Protein AF-0000000069708597 (afdb_homodimer)

Solvent-accessible surface area (backbone atoms only — not comparable to full-atom values): 46602 Å² total; per-residue (Å²): 134,85,77,83,78,83,81,85,80,79,77,84,78,74,77,76,77,75,76,75,74,73,74,74,67,68,72,64,74,65,74,74,79,75,86,56,93,74,72,64,83,71,62,54,70,63,52,41,52,48,41,51,69,60,39,36,43,53,10,30,58,74,50,65,41,43,29,38,47,48,64,22,23,42,73,53,48,25,59,54,22,67,70,76,72,36,68,73,28,78,44,61,22,30,39,38,37,32,68,54,94,89,33,64,45,36,42,31,27,24,35,50,57,37,28,62,53,54,49,73,65,62,81,51,80,38,65,43,62,26,52,90,91,56,46,28,62,55,59,51,32,55,54,48,60,73,69,57,69,73,29,33,22,30,32,36,34,94,84,38,50,59,25,27,41,37,24,38,50,54,51,53,52,50,35,62,58,41,49,82,59,37,77,30,56,42,61,20,39,57,30,48,40,57,42,60,24,46,50,54,73,70,52,52,53,53,38,30,55,47,38,50,52,45,52,52,48,50,56,55,35,57,71,66,58,40,70,70,64,37,23,25,34,55,43,31,49,52,51,52,51,52,31,60,74,69,69,45,44,59,25,54,61,62,65,43,44,40,22,24,44,57,47,63,64,72,66,68,27,54,38,41,81,54,61,34,42,60,65,25,46,32,40,39,40,36,36,38,16,48,84,87,41,40,26,24,52,40,27,51,51,35,36,29,45,37,92,90,48,91,63,77,53,69,67,59,48,48,43,50,51,43,5,49,48,19,31,51,46,27,48,71,50,36,25,52,66,38,33,16,18,56,28,18,27,50,24,51,53,45,27,57,75,70,65,34,48,89,69,92,66,55,39,26,31,10,37,34,71,32,59,81,30,56,50,39,28,18,23,50,40,82,45,96,58,39,70,82,39,62,46,16,63,32,58,40,44,59,36,24,31,33,31,35,36,1,52,29,26,45,76,40,96,91,58,62,43,35,66,45,50,45,25,40,42,32,37,27,33,88,83,21,49,44,63,59,59,86,70,85,85,65,78,40,77,41,116,145,73,87,72,82,79,82,81,77,84,77,84,77,74,79,76,77,72,78,73,74,73,74,74,67,70,71,66,76,64,75,75,80,75,86,55,94,75,73,63,82,69,64,56,70,62,52,42,49,48,42,52,67,60,38,37,41,54,11,29,58,75,50,66,40,44,29,38,46,47,62,22,23,44,75,55,48,25,59,52,22,68,70,74,70,37,68,74,28,77,45,60,21,29,38,39,38,32,68,54,93,89,32,65,44,34,42,32,26,24,34,50,58,37,27,63,56,55,50,72,65,63,81,54,81,39,65,43,62,27,53,91,94,56,46,28,63,54,60,49,31,56,55,48,61,72,66,58,69,73,29,34,21,30,32,37,34,93,84,39,49,60,27,28,41,37,24,37,48,54,51,54,52,51,35,62,56,39,48,81,58,38,77,28,58,41,64,21,39,57,30,49,40,57,43,62,24,45,50,54,72,70,52,51,52,53,40,31,55,44,37,50,52,45,52,54,48,50,56,55,35,55,72,66,56,40,72,72,65,35,23,23,33,56,43,31,49,51,51,52,49,52,30,60,75,69,70,42,44,57,25,55,62,62,66,44,42,42,22,25,44,57,46,64,63,71,65,69,27,53,38,41,82,52,62,34,42,61,65,26,46,33,39,39,38,36,36,39,17,48,84,86,42,41,26,24,54,39,26,52,52,34,36,28,46,38,93,90,48,90,62,77,54,69,67,59,46,49,43,50,52,44,5,48,49,19,32,51,46,27,46,72,51,37,27,52,64,40,34,16,18,57,27,19,27,50,25,51,53,46,28,56,76,70,66,34,47,90,69,92,67,55,38,27,31,11,36,34,70,32,59,80,29,56,51,41,27,18,22,50,40,84,47,95,58,41,70,83,39,63,46,16,64,30,58,40,45,59,36,25,32,33,32,35,36,1,52,28,26,44,76,41,95,92,58,61,43,35,66,45,50,46,24,41,39,31,33,28,32,89,84,21,49,45,63,58,58,87,69,83,85,65,78,39,76,39,117

Radius of gyration: 33.2 Å; Cα contacts (8 Å, |Δi|>4): 1887; chains: 2; bounding box: 143×84×67 Å

InterPro domains:
  IPR000994 Peptidase M24 [PF00557] (206-430)
  IPR036005 Creatinase/aminopeptidase-like [G3DSA:3.90.230.10] (198-445)
  IPR036005 Creatinase/aminopeptidase-like [SSF55920] (201-444)
  IPR050659 Peptidase M24B family [PTHR46112] (50-445)

pLDDT: mean 91.7, std 17.44, range [22.19, 98.94]

Structure (mmCIF, N/CA/C/O backbone):
data_AF-0000000069708597-model_v1
#
loop_
_entity.id
_entity.type
_entity.pdbx_description
1 polymer 'Xaa-Pro aminopeptidase'
#
loop_
_atom_site.group_PDB
_atom_site.id
_atom_site.type_symbol
_atom_site.label_atom_id
_atom_site.label_alt_id
_atom_site.label_comp_id
_atom_site.label_asym_id
_atom_site.label_entity_id
_atom_site.label_seq_id
_atom_site.pdbx_PDB_ins_code
_atom_site.Cartn_x
_atom_site.Cartn_y
_atom_site.Cartn_z
_atom_site.occupancy
_atom_site.B_iso_or_equiv
_atom_site.auth_seq_id
_atom_site.auth_comp_id
_atom_site.auth_asym_id
_atom_site.auth_atom_id
_atom_site.pdbx_PDB_model_num
ATOM 1 N N . MET A 1 1 ? 111.125 31.172 -6.137 1 22.19 1 MET A N 1
ATOM 2 C CA . MET A 1 1 ? 110.5 30.453 -7.262 1 22.19 1 MET A CA 1
ATOM 3 C C . MET A 1 1 ? 109.375 29.594 -6.805 1 22.19 1 MET A C 1
ATOM 5 O O . MET A 1 1 ? 108.875 28.75 -7.566 1 22.19 1 MET A O 1
ATOM 9 N N . LYS A 1 2 ? 109 29.625 -5.512 1 23.45 2 LYS A N 1
ATOM 10 C CA . LYS A 1 2 ? 108.438 28.531 -4.781 1 23.45 2 LYS A CA 1
ATOM 11 C C . LYS A 1 2 ? 106.938 28.344 -5.172 1 23.45 2 LYS A C 1
ATOM 13 O O . LYS A 1 2 ? 106.188 29.328 -5.328 1 23.45 2 LYS A O 1
ATOM 18 N N . THR A 1 3 ? 106.438 27.094 -5.484 1 23.95 3 THR A N 1
ATOM 19 C CA . THR A 1 3 ? 105.5 26.328 -6.273 1 23.95 3 THR A CA 1
ATOM 20 C C . THR A 1 3 ? 104.188 26.234 -5.551 1 23.95 3 THR A C 1
ATOM 22 O O . THR A 1 3 ? 104 25.438 -4.629 1 23.95 3 THR A O 1
ATOM 25 N N . ILE A 1 4 ? 103.562 27.188 -4.91 1 24.61 4 ILE A N 1
ATOM 26 C CA . ILE A 1 4 ? 102.562 26.859 -3.908 1 24.61 4 ILE A CA 1
ATOM 27 C C . ILE A 1 4 ? 101.312 26.359 -4.594 1 24.61 4 ILE A C 1
ATOM 29 O O . ILE A 1 4 ? 100.5 27.141 -5.16 1 24.61 4 ILE A O 1
ATOM 33 N N . PHE A 1 5 ? 101.312 25.188 -5.438 1 25.03 5 PHE A N 1
ATOM 34 C CA . PHE A 1 5 ? 100.375 24.656 -6.371 1 25.03 5 PHE A CA 1
ATOM 35 C C . PHE A 1 5 ? 99.188 24.031 -5.625 1 25.03 5 PHE A C 1
ATOM 37 O O . PHE A 1 5 ? 99.312 22.984 -4.984 1 25.03 5 PHE A O 1
ATOM 44 N N . THR A 1 6 ? 98.312 24.797 -4.918 1 25.52 6 THR A N 1
ATOM 45 C CA . THR A 1 6 ? 97.25 24.391 -4 1 25.52 6 THR A CA 1
ATOM 46 C C . THR A 1 6 ? 96.188 23.562 -4.73 1 25.52 6 THR A C 1
ATOM 48 O O . THR A 1 6 ? 95.625 24.031 -5.723 1 25.52 6 THR A O 1
ATOM 51 N N . LEU A 1 7 ? 96.188 22.203 -4.629 1 24.61 7 LEU A N 1
ATOM 52 C CA . LEU A 1 7 ? 95.562 21.016 -5.211 1 24.61 7 LEU A CA 1
ATOM 53 C C . LEU A 1 7 ? 94.062 21 -4.93 1 24.61 7 LEU A C 1
ATOM 55 O O . LEU A 1 7 ? 93.625 21.438 -3.857 1 24.61 7 LEU A O 1
ATOM 59 N N . PHE A 1 8 ? 93.125 20.797 -6 1 25.95 8 PHE A N 1
ATOM 60 C CA . PHE A 1 8 ? 91.75 20.844 -6.469 1 25.95 8 PHE A CA 1
ATOM 61 C C . PHE A 1 8 ? 90.938 19.75 -5.797 1 25.95 8 PHE A C 1
ATOM 63 O O . PHE A 1 8 ? 91.188 18.562 -5.965 1 25.95 8 PHE A O 1
ATOM 70 N N . LYS A 1 9 ? 90.5 19.875 -4.523 1 23.59 9 LYS A N 1
ATOM 71 C CA . LYS A 1 9 ? 89.812 18.906 -3.658 1 23.59 9 LYS A CA 1
ATOM 72 C C . LYS A 1 9 ? 88.438 18.484 -4.25 1 23.59 9 LYS A C 1
ATOM 74 O O . LYS A 1 9 ? 87.562 19.312 -4.414 1 23.59 9 LYS A O 1
ATOM 79 N N . P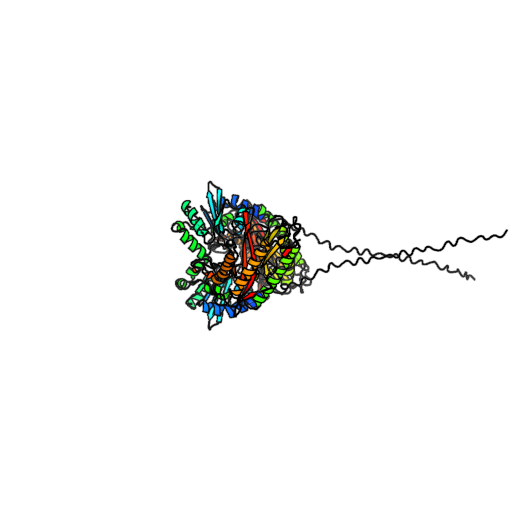RO A 1 10 ? 88.25 17.656 -5.305 1 26.34 10 PRO A N 1
ATOM 80 C CA . PRO A 1 10 ? 87 17.359 -6.004 1 26.34 10 PRO A CA 1
ATOM 81 C C . PRO A 1 10 ? 86 16.594 -5.137 1 26.34 10 PRO A C 1
ATOM 83 O O . PRO A 1 10 ? 86.25 15.438 -4.785 1 26.34 10 PRO A O 1
ATOM 86 N N . GLY A 1 11 ? 85.75 16.969 -3.834 1 23.94 11 GLY A N 1
ATOM 87 C CA . GLY A 1 11 ? 84.938 16.078 -2.998 1 23.94 11 GLY A CA 1
ATOM 88 C C . GLY A 1 11 ? 83.625 15.625 -3.658 1 23.94 11 GLY A C 1
ATOM 89 O O . GLY A 1 11 ? 83.188 16.266 -4.594 1 23.94 11 GLY A O 1
ATOM 90 N N . ILE A 1 12 ? 83.188 14.312 -3.355 1 24.56 12 ILE A N 1
ATOM 91 C CA . ILE A 1 12 ? 82.25 13.219 -3.594 1 24.56 12 ILE A CA 1
ATOM 92 C C . ILE A 1 12 ? 80.812 13.688 -3.285 1 24.56 12 ILE A C 1
ATOM 94 O O . ILE A 1 12 ? 80.5 14.023 -2.141 1 24.56 12 ILE A O 1
ATOM 98 N N . LEU A 1 13 ? 80.188 14.516 -4.102 1 24.98 13 LEU A N 1
ATOM 99 C CA . LEU A 1 13 ? 78.75 14.938 -4.008 1 24.98 13 LEU A CA 1
ATOM 100 C C . LEU A 1 13 ? 77.812 13.734 -4.004 1 24.98 13 LEU A C 1
ATOM 102 O O . LEU A 1 13 ? 77.625 13.086 -5.031 1 24.98 13 LEU A O 1
ATOM 106 N N . GLY A 1 14 ? 78.125 12.656 -3.242 1 26.19 14 GLY A N 1
ATOM 107 C CA . GLY A 1 14 ? 77.125 11.578 -3.299 1 26.19 14 GLY A CA 1
ATOM 108 C C . GLY A 1 14 ? 75.75 12.016 -2.93 1 26.19 14 GLY A C 1
ATOM 109 O O . GLY A 1 14 ? 75.5 12.5 -1.819 1 26.19 14 GLY A O 1
ATOM 110 N N . PHE A 1 15 ? 75 12.648 -3.871 1 26.77 15 PHE A N 1
ATOM 111 C CA . PHE A 1 15 ? 73.625 13.062 -3.746 1 26.77 15 PHE A CA 1
ATOM 112 C C . PHE A 1 15 ? 72.75 11.891 -3.303 1 26.77 15 PHE A C 1
ATOM 114 O O . PHE A 1 15 ? 72.688 10.844 -3.949 1 26.77 15 PHE A O 1
ATOM 121 N N . ILE A 1 16 ? 72.625 11.672 -1.97 1 27.53 16 ILE A N 1
ATOM 122 C CA . ILE A 1 16 ? 71.688 10.773 -1.286 1 27.53 16 ILE A CA 1
ATOM 123 C C . ILE A 1 16 ? 70.25 11.062 -1.743 1 27.53 16 ILE A C 1
ATOM 125 O O . ILE A 1 16 ? 69.75 12.172 -1.548 1 27.53 16 ILE A O 1
ATOM 129 N N . LEU A 1 17 ? 69.875 10.531 -2.932 1 28.36 17 LEU A N 1
ATOM 130 C CA . LEU A 1 17 ? 68.438 10.562 -3.336 1 28.36 17 LEU A CA 1
ATOM 131 C C . LEU A 1 17 ? 67.562 9.93 -2.266 1 28.36 17 LEU A C 1
ATOM 133 O O . LEU A 1 17 ? 67.688 8.734 -1.989 1 28.36 17 LEU A O 1
ATOM 137 N N . ILE A 1 18 ? 67.375 10.609 -1.146 1 30.2 18 ILE A N 1
ATOM 138 C CA . ILE A 1 18 ? 66.375 10.219 -0.167 1 30.2 18 ILE A CA 1
ATOM 139 C C . ILE A 1 18 ? 65 10.039 -0.858 1 30.2 18 ILE A C 1
ATOM 141 O O . ILE A 1 18 ? 64.438 10.984 -1.435 1 30.2 18 ILE A O 1
ATOM 145 N N . LEU A 1 19 ? 64.812 8.812 -1.466 1 31.66 19 LEU A N 1
ATOM 146 C CA . LEU A 1 19 ? 63.5 8.391 -1.938 1 31.66 19 LEU A CA 1
ATOM 147 C C . LEU A 1 19 ? 62.438 8.617 -0.863 1 31.66 19 LEU A C 1
ATOM 149 O O . LEU A 1 19 ? 62.5 8.016 0.214 1 31.66 19 LEU A O 1
ATOM 153 N N . LEU A 1 20 ? 61.906 9.836 -0.695 1 32.16 20 LEU A N 1
ATOM 154 C CA . LEU A 1 20 ? 60.688 10.078 0.042 1 32.16 20 LEU A CA 1
ATOM 155 C C . LEU A 1 20 ? 59.562 9.156 -0.439 1 32.16 20 LEU A C 1
ATOM 157 O O . LEU A 1 20 ? 59.094 9.289 -1.569 1 32.16 20 LEU A O 1
ATOM 161 N N . ILE A 1 21 ? 59.656 7.887 -0.159 1 34.59 21 ILE A N 1
ATOM 162 C CA . ILE A 1 21 ? 58.438 7.07 -0.286 1 34.59 21 ILE A CA 1
ATOM 163 C C . ILE A 1 21 ? 57.281 7.746 0.438 1 34.59 21 ILE A C 1
ATOM 165 O O . ILE A 1 21 ? 57.281 7.852 1.667 1 34.59 21 ILE A O 1
ATOM 169 N N . ALA A 1 22 ? 56.656 8.805 -0.162 1 35 22 ALA A N 1
ATOM 170 C CA . ALA A 1 22 ? 55.344 9.242 0.266 1 35 22 ALA A CA 1
ATOM 171 C C . ALA A 1 22 ? 54.406 8.047 0.438 1 35 22 ALA A C 1
ATOM 173 O O . ALA A 1 22 ? 54.156 7.309 -0.516 1 35 22 ALA A O 1
ATOM 174 N N . SER A 1 23 ? 54.438 7.422 1.605 1 37.22 23 SER A N 1
ATOM 175 C CA . SER A 1 23 ? 53.344 6.547 2.031 1 37.22 23 SER A CA 1
ATOM 176 C C . SER A 1 23 ? 52 7.102 1.604 1 37.22 23 SER A C 1
ATOM 178 O O . SER A 1 23 ? 51.594 8.195 2.021 1 37.22 23 SER A O 1
ATOM 180 N N . CYS A 1 24 ? 51.625 6.914 0.356 1 36.94 24 CYS A N 1
ATOM 181 C CA . CYS A 1 24 ? 50.188 7.023 0.032 1 36.94 24 CYS A CA 1
ATOM 182 C C . CYS A 1 24 ? 49.344 6.316 1.074 1 36.94 24 CYS A C 1
ATOM 184 O O . CYS A 1 24 ? 49.188 5.094 1.026 1 36.94 24 CYS A O 1
ATOM 186 N N . GLN A 1 25 ? 49.406 6.777 2.293 1 35.22 25 GLN A N 1
ATOM 187 C CA . GLN A 1 25 ? 48.25 6.375 3.125 1 35.22 25 GLN A CA 1
ATOM 188 C C . GLN A 1 25 ? 46.938 6.449 2.346 1 35.22 25 GLN A C 1
ATOM 190 O O . GLN A 1 25 ? 46.5 7.531 1.956 1 35.22 25 GLN A O 1
ATOM 195 N N . GLN A 1 26 ? 46.75 5.48 1.505 1 33.75 26 GLN A N 1
ATOM 196 C CA . GLN A 1 26 ? 45.375 5.363 1.084 1 33.75 26 GLN A CA 1
ATOM 197 C C . GLN A 1 26 ? 44.406 5.672 2.236 1 33.75 26 GLN A C 1
ATOM 199 O O . GLN A 1 26 ? 44.438 5 3.27 1 33.75 26 GLN A O 1
ATOM 204 N N . ALA A 1 27 ? 44.125 6.945 2.354 1 36.84 27 ALA A N 1
ATOM 205 C CA . ALA A 1 27 ? 42.969 7.246 3.201 1 36.84 27 ALA A CA 1
ATOM 206 C C . ALA A 1 27 ? 41.875 6.199 3.031 1 36.84 27 ALA A C 1
ATOM 208 O O . ALA A 1 27 ? 41.281 6.07 1.951 1 36.84 27 ALA A O 1
ATOM 209 N N . GLU A 1 28 ? 41.969 5.082 3.592 1 35.31 28 GLU A N 1
ATOM 210 C CA . GLU A 1 28 ? 40.781 4.258 3.73 1 35.31 28 GLU A CA 1
ATOM 211 C C . GLU A 1 28 ? 39.531 5.113 3.938 1 35.31 28 GLU A C 1
ATOM 213 O O . GLU A 1 28 ? 39.469 5.91 4.875 1 35.31 28 GLU A O 1
ATOM 218 N N . GLU A 1 29 ? 38.938 5.586 2.934 1 35.34 29 GLU A N 1
ATOM 219 C CA . GLU A 1 29 ? 37.594 6.09 3.188 1 35.34 29 GLU A CA 1
ATOM 220 C C . GLU A 1 29 ? 36.906 5.266 4.258 1 35.34 29 GLU A C 1
ATOM 222 O O . GLU A 1 29 ? 36.562 4.094 4.039 1 35.34 29 GLU A O 1
ATOM 227 N N . LYS A 1 30 ? 37.406 5.395 5.41 1 40.19 30 LYS A N 1
ATOM 228 C CA . LYS A 1 30 ? 36.625 4.762 6.469 1 40.19 30 LYS A CA 1
ATOM 229 C C . LYS A 1 30 ? 35.125 4.797 6.152 1 40.19 30 LYS A C 1
ATOM 231 O O . LYS A 1 30 ? 34.531 5.871 6.09 1 40.19 30 LYS A O 1
ATOM 236 N N . LYS A 1 31 ? 34.656 3.855 5.457 1 46.62 31 LYS A N 1
ATOM 237 C CA . LYS A 1 31 ? 33.188 3.746 5.457 1 46.62 31 LYS A CA 1
ATOM 238 C C . LYS A 1 31 ? 32.594 4.195 6.793 1 46.62 31 LYS A C 1
ATOM 240 O O . LYS A 1 31 ? 32.906 3.598 7.832 1 46.62 31 LYS A O 1
ATOM 245 N N . LYS A 1 32 ? 32.344 5.426 7.074 1 50.41 32 LYS A N 1
ATOM 246 C CA . LYS A 1 32 ? 31.703 5.902 8.297 1 50.41 32 LYS A CA 1
ATOM 247 C C . LYS A 1 32 ? 30.562 4.98 8.703 1 50.41 32 LYS A C 1
ATOM 249 O O . LYS A 1 32 ? 29.609 4.793 7.945 1 50.41 32 LYS A O 1
ATOM 254 N N . THR A 1 33 ? 30.828 4.07 9.547 1 65.5 33 THR A N 1
ATOM 255 C CA . THR A 1 33 ? 29.812 3.201 10.117 1 65.5 33 THR A CA 1
ATOM 256 C C . THR A 1 33 ? 28.672 4.023 10.711 1 65.5 33 THR A C 1
ATOM 258 O O . THR A 1 33 ? 28.875 4.809 11.633 1 65.5 33 THR A O 1
ATOM 261 N N . ILE A 1 34 ? 27.562 4.312 9.992 1 73.5 34 ILE A N 1
ATOM 262 C CA . ILE A 1 34 ? 26.391 5.035 10.492 1 73.5 34 ILE A CA 1
ATOM 263 C C . ILE A 1 34 ? 25.766 4.266 11.641 1 73.5 34 ILE A C 1
ATOM 265 O O . ILE A 1 34 ? 25.609 3.043 11.57 1 73.5 34 ILE A O 1
ATOM 269 N N . GLU A 1 35 ? 25.672 4.941 12.711 1 87.06 35 GLU A N 1
ATOM 270 C CA . GLU A 1 35 ? 24.875 4.363 13.789 1 87.06 35 GLU A CA 1
ATOM 271 C C . GLU A 1 35 ? 23.391 4.43 13.469 1 87.06 35 GLU A C 1
ATOM 273 O O . GLU A 1 35 ? 22.75 5.461 13.68 1 87.06 35 GLU A O 1
ATOM 278 N N . ASN A 1 36 ? 22.875 3.449 12.898 1 92.62 36 ASN A N 1
ATOM 279 C CA . ASN A 1 36 ? 21.469 3.334 12.531 1 92.62 36 ASN A CA 1
ATOM 280 C C . ASN A 1 36 ? 20.656 2.613 13.609 1 92.62 36 ASN A C 1
ATOM 282 O O . ASN A 1 36 ? 20.797 1.403 13.797 1 92.62 36 ASN A O 1
ATOM 286 N N . PRO A 1 37 ? 19.875 3.371 14.289 1 94.69 37 PRO A N 1
ATOM 287 C CA . PRO A 1 37 ? 19.125 2.742 15.375 1 94.69 37 PRO A CA 1
ATOM 288 C C . PRO A 1 37 ? 18.094 1.726 14.883 1 94.69 37 PRO A C 1
ATOM 290 O O . PRO A 1 37 ? 17.531 0.982 15.68 1 94.69 37 PRO A O 1
ATOM 293 N N . PHE A 1 38 ? 17.922 1.616 13.602 1 95.12 38 PHE A N 1
ATOM 294 C CA . PHE A 1 38 ? 16.906 0.732 13.055 1 95.12 38 PHE A CA 1
ATOM 295 C C . PHE A 1 38 ? 17.531 -0.384 12.234 1 95.12 38 PHE A C 1
ATOM 297 O O . PHE A 1 38 ? 16.859 -1 11.398 1 95.12 38 PHE A O 1
ATOM 304 N N . SER A 1 39 ? 18.75 -0.714 12.383 1 91 39 SER A N 1
ATOM 305 C CA . SER A 1 39 ? 19.469 -1.731 11.617 1 91 39 SER A CA 1
ATOM 306 C C . SER A 1 39 ? 19.141 -3.133 12.117 1 91 39 SER A C 1
ATOM 308 O O . SER A 1 39 ? 19.312 -4.113 11.391 1 91 39 SER A O 1
ATOM 310 N N . GLY A 1 40 ? 18.688 -3.328 13.328 1 89.75 40 GLY A N 1
ATOM 311 C CA . GLY A 1 40 ? 18.344 -4.633 13.867 1 89.75 40 GLY A CA 1
ATOM 312 C C . GLY A 1 40 ? 16.984 -5.125 13.414 1 89.75 40 GLY A C 1
ATOM 313 O O . GLY A 1 40 ? 16.312 -4.473 12.602 1 89.75 40 GLY A O 1
ATOM 314 N N . PRO A 1 41 ? 16.594 -6.363 13.836 1 92.62 41 PRO A N 1
ATOM 315 C CA . PRO A 1 41 ? 15.281 -6.91 13.461 1 92.62 41 PRO A CA 1
ATOM 316 C C . PRO A 1 41 ? 14.125 -6.047 13.953 1 92.62 41 PRO A C 1
ATOM 318 O O . PRO A 1 41 ? 14.227 -5.402 15 1 92.62 41 PRO A O 1
ATOM 321 N N . SER A 1 42 ? 13.109 -6.043 13.25 1 95.31 42 SER A N 1
ATOM 322 C CA . SER A 1 42 ? 11.898 -5.32 13.633 1 95.31 42 SER A CA 1
ATOM 323 C C . SER A 1 42 ? 11.312 -5.871 14.93 1 95.31 42 SER A C 1
ATOM 325 O O . SER A 1 42 ? 11.148 -7.082 15.078 1 95.31 42 SER A O 1
ATOM 327 N N . PRO A 1 43 ? 10.945 -5.016 15.82 1 97.31 43 PRO A N 1
ATOM 328 C CA . PRO A 1 43 ? 10.273 -5.461 17.047 1 97.31 43 PRO A CA 1
ATOM 329 C C . PRO A 1 43 ? 8.773 -5.656 16.844 1 97.31 43 PRO A C 1
ATOM 331 O O . PRO A 1 43 ? 8.062 -6.016 17.797 1 97.31 43 PRO A O 1
ATOM 334 N N . TRP A 1 44 ? 8.25 -5.484 15.688 1 96.75 44 TRP A N 1
ATOM 335 C CA . TRP A 1 44 ? 6.812 -5.43 15.414 1 96.75 44 TRP A CA 1
ATOM 336 C C . TRP A 1 44 ? 6.133 -6.734 15.812 1 96.75 44 TRP A C 1
ATOM 338 O O . TRP A 1 44 ? 5.062 -6.723 16.422 1 96.75 44 TRP A O 1
ATOM 348 N N . PRO A 1 45 ? 6.703 -7.93 15.531 1 95.06 45 PRO A N 1
ATOM 349 C CA . PRO A 1 45 ? 5.992 -9.156 15.898 1 95.06 45 PRO A CA 1
ATOM 350 C C . PRO A 1 45 ? 5.672 -9.234 17.391 1 95.06 45 PRO A C 1
ATOM 352 O O . PRO A 1 45 ? 4.562 -9.602 17.766 1 95.06 45 PRO A O 1
ATOM 355 N N . GLU A 1 46 ? 6.602 -8.836 18.234 1 96.5 46 GLU A N 1
ATOM 356 C CA . GLU A 1 46 ? 6.387 -8.867 19.672 1 96.5 46 GLU A CA 1
ATOM 357 C C . GLU A 1 46 ? 5.402 -7.781 20.109 1 96.5 46 GLU A C 1
ATOM 359 O O . GLU A 1 46 ? 4.531 -8.023 20.953 1 96.5 46 GLU A O 1
ATOM 364 N N . ILE A 1 47 ? 5.562 -6.605 19.562 1 98.12 47 ILE A N 1
ATOM 365 C CA . ILE A 1 47 ? 4.676 -5.492 19.891 1 98.12 47 ILE A CA 1
ATOM 366 C C . ILE A 1 47 ? 3.254 -5.82 19.453 1 98.12 47 ILE A C 1
ATOM 368 O O . ILE A 1 47 ? 2.293 -5.562 20.188 1 98.12 47 ILE A O 1
ATOM 372 N N . ARG A 1 48 ? 3.078 -6.359 18.234 1 97.5 48 ARG A N 1
ATOM 373 C CA . ARG A 1 48 ? 1.773 -6.77 17.734 1 97.5 48 ARG A CA 1
ATOM 374 C C . ARG A 1 48 ? 1.1 -7.758 18.672 1 97.5 48 ARG A C 1
ATOM 376 O O . ARG A 1 48 ? -0.09 -7.625 18.969 1 97.5 48 ARG A O 1
ATOM 383 N N . LYS A 1 49 ? 1.814 -8.742 19.094 1 95.75 49 LYS A N 1
ATOM 384 C CA . LYS A 1 49 ? 1.285 -9.742 20.016 1 95.75 49 LYS A CA 1
ATOM 385 C C . LYS A 1 49 ? 0.816 -9.094 21.312 1 95.75 49 LYS A C 1
ATOM 387 O O . LYS A 1 49 ? -0.262 -9.414 21.828 1 95.75 49 LYS A O 1
ATOM 392 N N . GLU A 1 50 ? 1.644 -8.234 21.828 1 96.75 50 GLU A N 1
ATOM 393 C CA . GLU A 1 50 ? 1.284 -7.523 23.047 1 96.75 50 GLU A CA 1
ATOM 394 C C . GLU A 1 50 ? 0.015 -6.699 22.859 1 96.75 50 GLU A C 1
ATOM 396 O O . GLU A 1 50 ? -0.854 -6.676 23.734 1 96.75 50 GLU A O 1
ATOM 401 N N . ARG A 1 51 ? -0.085 -6.035 21.781 1 98 51 ARG A N 1
ATOM 402 C CA . ARG A 1 51 ? -1.258 -5.215 21.5 1 98 51 ARG A CA 1
ATOM 403 C C . ARG A 1 51 ? -2.52 -6.07 21.438 1 98 51 ARG A C 1
ATOM 405 O O . ARG A 1 51 ? -3.559 -5.691 21.984 1 98 51 ARG A O 1
ATOM 412 N N . ILE A 1 52 ? -2.455 -7.191 20.75 1 97.56 52 ILE A N 1
ATOM 413 C CA . ILE A 1 52 ? -3.609 -8.07 20.609 1 97.56 52 ILE A CA 1
ATOM 414 C C . ILE A 1 52 ? -3.988 -8.656 21.953 1 97.56 52 ILE A C 1
ATOM 416 O O . ILE A 1 52 ? -5.164 -8.672 22.328 1 97.56 52 ILE A O 1
ATOM 420 N N . GLN A 1 53 ? -3.043 -9.039 22.734 1 94.75 53 GLN A N 1
ATOM 421 C CA . GLN A 1 53 ? -3.303 -9.742 23.984 1 94.75 53 GLN A CA 1
ATOM 422 C C . GLN A 1 53 ? -3.744 -8.773 25.078 1 94.75 53 GLN A C 1
ATOM 424 O O . GLN A 1 53 ? -4.633 -9.086 25.875 1 94.75 53 GLN A O 1
ATOM 429 N N . LYS A 1 54 ? -3.178 -7.641 25.062 1 94.38 54 LYS A N 1
ATOM 430 C CA . LYS A 1 54 ? -3.395 -6.758 26.203 1 94.38 54 LYS A CA 1
ATOM 431 C C . LYS A 1 54 ? -4.391 -5.652 25.875 1 94.38 54 LYS A C 1
ATOM 433 O O . LYS A 1 54 ? -5.258 -5.316 26.672 1 94.38 54 LYS A O 1
ATOM 438 N N . LEU A 1 55 ? -4.285 -5.07 24.703 1 96.75 55 LEU A N 1
ATOM 439 C CA . LEU A 1 55 ? -5.062 -3.871 24.422 1 96.75 55 LEU A CA 1
ATOM 440 C C . LEU A 1 55 ? -6.383 -4.227 23.734 1 96.75 55 LEU A C 1
ATOM 442 O O . LEU A 1 55 ? -7.387 -3.539 23.938 1 96.75 55 LEU A O 1
ATOM 446 N N . LEU A 1 56 ? -6.395 -5.285 22.953 1 97.88 56 LEU A N 1
ATOM 447 C CA . LEU A 1 56 ? -7.57 -5.586 22.156 1 97.88 56 LEU A CA 1
ATOM 448 C C . LEU A 1 56 ? -8.758 -5.965 23.031 1 97.88 56 LEU A C 1
ATOM 450 O O . LEU A 1 56 ? -9.875 -5.512 22.812 1 97.88 56 LEU A O 1
ATOM 454 N N . PRO A 1 57 ? -8.594 -6.828 24.109 1 97.38 57 PRO A N 1
ATOM 455 C CA . PRO A 1 57 ? -9.75 -7.141 24.969 1 97.38 57 PRO A CA 1
ATOM 456 C C . PRO A 1 57 ? -10.359 -5.902 25.609 1 97.38 57 PRO A C 1
ATOM 458 O O . PRO A 1 57 ? -11.586 -5.781 25.688 1 97.38 57 PRO A O 1
ATOM 461 N N . GLU A 1 58 ? -9.523 -4.961 26 1 96.5 58 GLU A N 1
ATOM 462 C CA . GLU A 1 58 ? -10.008 -3.723 26.594 1 96.5 58 GLU A CA 1
ATOM 463 C C . GLU A 1 58 ? -10.734 -2.857 25.578 1 96.5 58 GLU A C 1
ATOM 465 O O . GLU A 1 58 ? -11.75 -2.234 25.891 1 96.5 58 GLU A O 1
ATOM 470 N N . ALA A 1 59 ? -10.203 -2.875 24.422 1 97.88 59 ALA A N 1
ATOM 471 C CA . ALA A 1 59 ? -10.82 -2.1 23.344 1 97.88 59 ALA A CA 1
ATOM 472 C C . ALA A 1 59 ? -12.195 -2.66 22.984 1 97.88 59 ALA A C 1
ATOM 474 O O . ALA A 1 59 ? -13.141 -1.903 22.766 1 97.88 59 ALA A O 1
ATOM 475 N N . MET A 1 60 ? -12.289 -3.979 22.906 1 98.25 60 MET A N 1
ATOM 476 C CA . MET A 1 60 ? -13.562 -4.625 22.594 1 98.25 60 MET A CA 1
ATOM 477 C C . MET A 1 60 ? -14.602 -4.332 23.672 1 98.25 60 MET A C 1
ATOM 479 O O . MET A 1 60 ? -15.75 -4.023 23.375 1 98.25 60 MET A O 1
ATOM 483 N N . LYS A 1 61 ? -14.188 -4.367 24.906 1 97.31 61 LYS A N 1
ATOM 484 C CA . LYS A 1 61 ? -15.086 -4.035 26.016 1 97.31 61 LYS A CA 1
ATOM 485 C C . LYS A 1 61 ? -15.539 -2.58 25.938 1 97.31 61 LYS A C 1
ATOM 487 O O . LYS A 1 61 ? -16.719 -2.287 26.078 1 97.31 61 LYS A O 1
ATOM 492 N N . ALA A 1 62 ? -14.602 -1.697 25.672 1 96.75 62 ALA A N 1
ATOM 493 C CA . ALA A 1 62 ? -14.898 -0.271 25.594 1 96.75 62 ALA A CA 1
ATOM 494 C C . ALA A 1 62 ? -15.875 0.021 24.453 1 96.75 62 ALA A C 1
ATOM 496 O O . ALA A 1 62 ? -16.75 0.882 24.578 1 96.75 62 ALA A O 1
ATOM 497 N N . ALA A 1 63 ? -15.727 -0.703 23.344 1 97.75 63 ALA A N 1
ATOM 498 C CA . ALA A 1 63 ? -16.578 -0.494 22.172 1 97.75 63 ALA A CA 1
ATOM 499 C C . ALA A 1 63 ? -17.891 -1.242 22.312 1 97.75 63 ALA A C 1
ATOM 501 O O . ALA A 1 63 ? -18.812 -1.054 21.5 1 97.75 63 ALA A O 1
ATOM 502 N N . GLY A 1 64 ? -18.016 -2.094 23.25 1 97.5 64 GLY A N 1
ATOM 503 C CA . GLY A 1 64 ? -19.234 -2.854 23.5 1 97.5 64 GLY A CA 1
ATOM 504 C C . GLY A 1 64 ? -19.5 -3.91 22.438 1 97.5 64 GLY A C 1
ATOM 505 O O . GLY A 1 64 ? -20.641 -4.086 22 1 97.5 64 GLY A O 1
ATOM 506 N N . VAL A 1 65 ? -18.438 -4.609 21.953 1 98.06 65 VAL A N 1
ATOM 507 C CA . VAL A 1 65 ? -18.609 -5.645 20.938 1 98.06 65 VAL A CA 1
ATOM 508 C C . VAL A 1 65 ? -18.094 -6.98 21.469 1 98.06 65 VAL A C 1
ATOM 510 O O . VAL A 1 65 ? -17.141 -7.023 22.25 1 98.06 65 VAL A O 1
ATOM 513 N N . ASP A 1 66 ? -18.703 -8.078 20.891 1 95.56 66 ASP A N 1
ATOM 514 C CA . ASP A 1 66 ? -18.375 -9.445 21.297 1 95.56 66 ASP A CA 1
ATOM 515 C C . ASP A 1 66 ? -17.359 -10.07 20.344 1 95.56 66 ASP A C 1
ATOM 517 O O . ASP A 1 66 ? -16.625 -10.977 20.734 1 95.56 66 ASP A O 1
ATOM 521 N N . ALA A 1 67 ? -17.484 -9.656 19.219 1 98.5 67 ALA A N 1
ATOM 522 C CA . ALA A 1 67 ? -16.656 -10.234 18.156 1 98.5 67 ALA A CA 1
ATOM 523 C C . ALA A 1 67 ? -16.25 -9.164 17.141 1 98.5 67 ALA A C 1
ATOM 525 O O . ALA A 1 67 ? -16.875 -8.109 17.062 1 98.5 67 ALA A O 1
ATOM 526 N N . TRP A 1 68 ? -15.164 -9.414 16.5 1 98.88 68 TRP A N 1
ATOM 527 C CA . TRP A 1 68 ? -14.617 -8.547 15.453 1 98.88 68 TRP A CA 1
ATOM 528 C C . TRP A 1 68 ? -14.156 -9.367 14.25 1 98.88 68 TRP A C 1
ATOM 530 O O . TRP A 1 68 ? -13.414 -10.344 14.406 1 98.88 68 TRP A O 1
ATOM 540 N N . ILE A 1 69 ? -14.688 -9.039 13.07 1 98.81 69 ILE A N 1
ATOM 541 C CA . ILE A 1 69 ? -14.336 -9.703 11.82 1 98.81 69 ILE A CA 1
ATOM 542 C C . ILE A 1 69 ? -13.523 -8.75 10.938 1 98.81 69 ILE A C 1
ATOM 544 O O . ILE A 1 69 ? -13.898 -7.59 10.758 1 98.81 69 ILE A O 1
ATOM 548 N N . ILE A 1 70 ? -12.43 -9.242 10.398 1 98.75 70 ILE A N 1
ATOM 549 C CA . ILE A 1 70 ? -11.672 -8.539 9.375 1 98.75 70 ILE A CA 1
ATOM 550 C C . ILE A 1 70 ? -11.43 -9.469 8.18 1 98.75 70 ILE A C 1
ATOM 552 O O . ILE A 1 70 ? -10.984 -10.602 8.352 1 98.75 70 ILE A O 1
ATOM 556 N N . ILE A 1 71 ? -11.766 -8.977 7.027 1 98.44 71 ILE A N 1
ATOM 557 C CA . ILE A 1 71 ? -11.555 -9.727 5.797 1 98.44 71 ILE A CA 1
ATOM 558 C C . ILE A 1 71 ? -10.312 -9.203 5.074 1 98.44 71 ILE A C 1
ATOM 560 O O . ILE A 1 71 ? -10.203 -8 4.824 1 98.44 71 ILE A O 1
ATOM 564 N N . CYS A 1 72 ? -9.383 -10.062 4.832 1 97.75 72 CYS A N 1
ATOM 565 C CA . CYS A 1 72 ? -8.133 -9.719 4.164 1 97.75 72 CYS A CA 1
ATOM 566 C C . CYS A 1 72 ? -8.008 -10.438 2.828 1 97.75 72 CYS A C 1
ATOM 568 O O . CYS A 1 72 ? -8.594 -11.508 2.639 1 97.75 72 CYS A O 1
ATOM 570 N N . ARG A 1 73 ? -7.285 -9.828 1.935 1 96.5 73 ARG A N 1
ATOM 571 C CA . ARG A 1 73 ? -7.059 -10.438 0.625 1 96.5 73 ARG A CA 1
ATOM 572 C C . ARG A 1 73 ? -5.906 -9.75 -0.103 1 96.5 73 ARG A C 1
ATOM 574 O O . ARG A 1 73 ? -5.461 -8.672 0.303 1 96.5 73 ARG A O 1
ATOM 581 N N . GLU A 1 74 ? -5.465 -10.383 -1.164 1 94.19 74 GLU A N 1
ATOM 582 C CA . GLU A 1 74 ? -4.414 -9.82 -2.01 1 94.19 74 GLU A CA 1
ATOM 583 C C . GLU A 1 74 ? -4.945 -8.68 -2.871 1 94.19 74 GLU A C 1
ATOM 585 O O . GLU A 1 74 ? -6.117 -8.68 -3.258 1 94.19 74 GLU A O 1
ATOM 590 N N . ASN A 1 75 ? -4.098 -7.664 -3.166 1 95 75 ASN A N 1
ATOM 591 C CA . ASN A 1 75 ? -4.246 -6.613 -4.168 1 95 75 ASN A CA 1
ATOM 592 C C . ASN A 1 75 ? -5.281 -5.578 -3.748 1 95 75 ASN A C 1
ATOM 594 O O . ASN A 1 75 ? -5.453 -4.559 -4.418 1 95 75 ASN A O 1
ATOM 598 N N . ASN A 1 76 ? -6.062 -5.727 -2.775 1 96.56 76 ASN A N 1
ATOM 599 C CA . ASN A 1 76 ? -6.945 -4.781 -2.1 1 96.56 76 ASN A CA 1
ATOM 600 C C . ASN A 1 76 ? -7.23 -5.207 -0.663 1 96.56 76 ASN A C 1
ATOM 602 O O . ASN A 1 76 ? -8.359 -5.57 -0.33 1 96.56 76 ASN A O 1
ATOM 606 N N . ASN A 1 77 ? -6.262 -5.133 0.166 1 97.12 77 ASN A N 1
ATOM 607 C CA . ASN A 1 77 ? -6.316 -5.641 1.534 1 97.12 77 ASN A CA 1
ATOM 608 C C . ASN A 1 77 ? -6.879 -4.598 2.496 1 97.12 77 ASN A C 1
ATOM 610 O O . ASN A 1 77 ? -6.91 -3.408 2.18 1 97.12 77 ASN A O 1
ATOM 614 N N . ASP A 1 78 ? -7.418 -5.074 3.598 1 98.31 78 ASP A N 1
ATOM 615 C CA . ASP A 1 78 ? -7.785 -4.148 4.664 1 98.31 78 ASP A CA 1
ATOM 616 C C . ASP A 1 78 ? -6.59 -3.299 5.09 1 98.31 78 ASP A C 1
ATOM 618 O O . ASP A 1 78 ? -5.469 -3.807 5.207 1 98.31 78 ASP A O 1
ATOM 622 N N . PRO A 1 79 ? -6.832 -1.984 5.316 1 97.5 79 PRO A N 1
ATOM 623 C CA . PRO A 1 79 ? -5.691 -1.112 5.617 1 97.5 79 PRO A CA 1
ATOM 624 C C . PRO A 1 79 ? -5.023 -1.45 6.945 1 97.5 79 PRO A C 1
ATOM 626 O O . PRO A 1 79 ? -3.896 -1.021 7.203 1 97.5 79 PRO A O 1
ATOM 629 N N . ILE A 1 80 ? -5.664 -2.236 7.84 1 97.62 80 ILE A N 1
ATOM 630 C CA . ILE A 1 80 ? -5.016 -2.549 9.109 1 97.62 80 ILE A CA 1
ATOM 631 C C . ILE A 1 80 ? -4.723 -4.047 9.18 1 97.62 80 ILE A C 1
ATOM 633 O O . ILE A 1 80 ? -4.57 -4.602 10.273 1 97.62 80 ILE A O 1
ATOM 637 N N . ALA A 1 81 ? -4.648 -4.711 8.016 1 97.81 81 ALA A N 1
ATOM 638 C CA . ALA A 1 81 ? -4.352 -6.141 7.941 1 97.81 81 ALA A CA 1
ATOM 639 C C . ALA A 1 81 ? -3.039 -6.461 8.648 1 97.81 81 ALA A C 1
ATOM 641 O O . ALA A 1 81 ? -2.922 -7.5 9.312 1 97.81 81 ALA A O 1
ATOM 642 N N . HIS A 1 82 ? -2.082 -5.594 8.539 1 96.25 82 HIS A N 1
ATOM 643 C CA . HIS A 1 82 ? -0.761 -5.816 9.117 1 96.25 82 HIS A CA 1
ATOM 644 C C . HIS A 1 82 ? -0.825 -5.867 10.641 1 96.25 82 HIS A C 1
ATOM 646 O O . HIS A 1 82 ? 0.018 -6.496 11.281 1 96.25 82 HIS A O 1
ATOM 652 N N . HIS A 1 83 ? -1.793 -5.258 11.203 1 98 83 HIS A N 1
ATOM 653 C CA . HIS A 1 83 ? -1.908 -5.203 12.656 1 98 83 HIS A CA 1
ATOM 654 C C . HIS A 1 83 ? -2.389 -6.539 13.219 1 98 83 HIS A C 1
ATOM 656 O O . HIS A 1 83 ? -2.221 -6.809 14.406 1 98 83 HIS A O 1
ATOM 662 N N . ILE A 1 84 ? -2.992 -7.387 12.32 1 97.62 84 ILE A N 1
ATOM 663 C CA . ILE A 1 84 ? -3.58 -8.617 12.852 1 97.62 84 ILE A CA 1
ATOM 664 C C . ILE A 1 84 ? -2.951 -9.82 12.164 1 97.62 84 ILE A C 1
ATOM 666 O O . ILE A 1 84 ? -3.402 -10.953 12.352 1 97.62 84 ILE A O 1
ATOM 670 N N . GLY A 1 85 ? -1.986 -9.594 11.344 1 94.81 85 GLY A N 1
ATOM 671 C CA . GLY A 1 85 ? -1.313 -10.695 10.68 1 94.81 85 GLY A CA 1
ATOM 672 C C . GLY A 1 85 ? -1.964 -11.086 9.367 1 94.81 85 GLY A C 1
ATOM 673 O O . GLY A 1 85 ? -1.802 -12.219 8.898 1 94.81 85 GLY A O 1
ATOM 674 N N . GLY A 1 86 ? -2.758 -10.219 8.758 1 95.81 86 GLY A N 1
ATOM 675 C CA . GLY A 1 86 ? -3.471 -10.516 7.523 1 95.81 86 GLY A CA 1
ATOM 676 C C . GLY A 1 86 ? -2.771 -9.992 6.285 1 95.81 86 GLY A C 1
ATOM 677 O O . GLY A 1 86 ? -3.354 -9.969 5.199 1 95.81 86 GLY A O 1
ATOM 678 N N . GLU A 1 87 ? -1.483 -9.578 6.371 1 91.38 87 GLU A N 1
ATOM 679 C CA . GLU A 1 87 ? -0.796 -8.891 5.281 1 91.38 87 GLU A CA 1
ATOM 680 C C . GLU A 1 87 ? -0.415 -9.859 4.168 1 91.38 87 GLU A C 1
ATOM 682 O O . GLU A 1 87 ? -0.196 -9.453 3.027 1 91.38 87 GLU A O 1
ATOM 687 N N . ASN A 1 88 ? -0.348 -11.164 4.422 1 83.5 88 ASN A N 1
ATOM 688 C CA . ASN A 1 88 ? 0.116 -12.133 3.438 1 83.5 88 ASN A CA 1
ATOM 689 C C . ASN A 1 88 ? -1.039 -12.953 2.867 1 83.5 88 ASN A C 1
ATOM 691 O O . ASN A 1 88 ? -0.844 -14.086 2.42 1 83.5 88 ASN A O 1
ATOM 695 N N . ALA A 1 89 ? -2.129 -12.391 2.863 1 79.06 89 ALA A N 1
ATOM 696 C CA . ALA A 1 89 ? -3.26 -13.133 2.311 1 79.06 89 ALA A CA 1
ATOM 697 C C . ALA A 1 89 ? -3.189 -13.188 0.787 1 79.06 89 ALA A C 1
ATOM 699 O O . ALA A 1 89 ? -3.23 -12.148 0.121 1 79.06 89 ALA A O 1
ATOM 700 N N . GLY A 1 90 ? -3.018 -14.383 0.201 1 80.88 90 GLY A N 1
ATOM 701 C CA . GLY A 1 90 ? -3.035 -14.562 -1.242 1 80.88 90 GLY A CA 1
ATOM 702 C C . GLY A 1 90 ? -4.438 -14.602 -1.822 1 80.88 90 GLY A C 1
ATOM 703 O O . GLY A 1 90 ? -4.66 -14.164 -2.953 1 80.88 90 GLY A O 1
ATOM 704 N N . GLY A 1 91 ? -5.383 -15.281 -1.133 1 89.94 91 GLY A N 1
ATOM 705 C CA . GLY A 1 91 ? -6.816 -15.258 -1.354 1 89.94 91 GLY A CA 1
ATOM 706 C C . GLY A 1 91 ? -7.59 -14.609 -0.219 1 89.94 91 GLY A C 1
ATOM 707 O O . GLY A 1 91 ? -7.004 -13.93 0.626 1 89.94 91 GLY A O 1
ATOM 708 N N . THR A 1 92 ? -8.891 -14.727 -0.253 1 95.62 92 THR A N 1
ATOM 709 C CA . THR A 1 92 ? -9.703 -14.148 0.811 1 95.62 92 THR A CA 1
ATOM 710 C C . THR A 1 92 ? -9.5 -14.906 2.119 1 95.62 92 THR A C 1
ATOM 712 O O . THR A 1 92 ? -9.656 -16.125 2.16 1 95.62 92 THR A O 1
ATOM 715 N N . ALA A 1 93 ? -9.047 -14.258 3.074 1 97.81 93 ALA A N 1
ATOM 716 C CA . ALA A 1 93 ? -8.945 -14.758 4.441 1 97.81 93 ALA A CA 1
ATOM 717 C C . ALA A 1 93 ? -9.859 -13.984 5.383 1 97.81 93 ALA A C 1
ATOM 719 O O . ALA A 1 93 ? -10.195 -12.828 5.121 1 97.81 93 ALA A O 1
ATOM 720 N N . LEU A 1 94 ? -10.336 -14.664 6.406 1 98.69 94 LEU A N 1
ATOM 721 C CA . LEU A 1 94 ? -11.156 -14.008 7.422 1 98.69 94 LEU A CA 1
ATOM 722 C C . LEU A 1 94 ? -10.562 -14.219 8.812 1 98.69 94 LEU A C 1
ATOM 724 O O . LEU A 1 94 ? -10.273 -15.352 9.203 1 98.69 94 LEU A O 1
ATOM 728 N N . PHE A 1 95 ? -10.336 -13.18 9.5 1 98.75 95 PHE A N 1
ATOM 729 C CA . PHE A 1 95 ? -9.859 -13.195 10.875 1 98.75 95 PHE A CA 1
ATOM 730 C C . PHE A 1 95 ? -10.977 -12.852 11.852 1 98.75 95 PHE A C 1
ATOM 732 O O . PHE A 1 95 ? -11.648 -11.828 11.695 1 98.75 95 PHE A O 1
ATOM 739 N N . LEU A 1 96 ? -11.227 -13.719 12.797 1 98.75 96 LEU A N 1
ATOM 740 C CA . LEU A 1 96 ? -12.266 -13.555 13.812 1 98.75 96 LEU A CA 1
ATOM 741 C C . LEU A 1 96 ? -11.648 -13.445 15.203 1 98.75 96 LEU A C 1
ATOM 743 O O . LEU A 1 96 ? -10.906 -14.328 15.625 1 98.75 96 LEU A O 1
ATOM 747 N N . PHE A 1 97 ? -11.867 -12.32 15.852 1 98.81 97 PHE A N 1
ATOM 748 C CA . PHE A 1 97 ? -11.531 -12.133 17.266 1 98.81 97 PHE A CA 1
ATOM 749 C C . PHE A 1 97 ? -12.797 -12.117 18.125 1 98.81 97 PHE A C 1
ATOM 751 O O . PHE A 1 97 ? -13.805 -11.531 17.734 1 98.81 97 PHE A O 1
ATOM 758 N N . PHE A 1 98 ? -12.773 -12.727 19.266 1 98.38 98 PHE A N 1
ATOM 759 C CA . PHE A 1 98 ? -13.938 -12.688 20.141 1 98.38 98 PHE A CA 1
ATOM 760 C C . PHE A 1 98 ? -13.531 -12.852 21.609 1 98.38 98 PHE A C 1
ATOM 762 O O . PHE A 1 98 ? -12.453 -13.375 21.891 1 98.38 98 PHE A O 1
ATOM 769 N N . LEU A 1 99 ? -14.391 -12.336 22.469 1 95.19 99 LEU A N 1
ATOM 770 C CA . LEU A 1 99 ? -14.133 -12.383 23.906 1 95.19 99 LEU A CA 1
ATOM 771 C C . LEU A 1 99 ? -14.625 -13.695 24.5 1 95.19 99 LEU A C 1
ATOM 773 O O . LEU A 1 99 ? -15.742 -14.125 24.219 1 95.19 99 LEU A O 1
ATOM 777 N N . GLU A 1 100 ? -13.75 -14.359 25.156 1 90.38 100 GLU A N 1
ATOM 778 C CA . GLU A 1 100 ? -14.047 -15.547 25.953 1 90.38 100 GLU A CA 1
ATOM 779 C C . GLU A 1 100 ? -13.328 -15.492 27.297 1 90.38 100 GLU A C 1
ATOM 781 O O . GLU A 1 100 ? -12.094 -15.461 27.359 1 90.38 100 GLU A O 1
ATOM 786 N N . ASN A 1 101 ? -14.109 -15.484 28.391 1 88.19 101 ASN A N 1
ATOM 787 C CA . ASN A 1 101 ? -13.562 -15.398 29.75 1 88.19 101 ASN A CA 1
ATOM 788 C C . ASN A 1 101 ? -12.594 -14.227 29.891 1 88.19 101 ASN A C 1
ATOM 790 O O . ASN A 1 101 ? -11.461 -14.406 30.328 1 88.19 101 ASN A O 1
ATOM 794 N N . ASP A 1 102 ? -12.859 -13.125 29.453 1 84.62 102 ASP A N 1
ATOM 795 C CA . ASP A 1 102 ? -12.164 -11.844 29.562 1 84.62 102 ASP A CA 1
ATOM 796 C C . ASP A 1 102 ? -10.852 -11.867 28.781 1 84.62 102 ASP A C 1
ATOM 798 O O . ASP A 1 102 ? -9.961 -11.055 29.031 1 84.62 102 ASP A O 1
ATOM 802 N N . ARG A 1 103 ? -10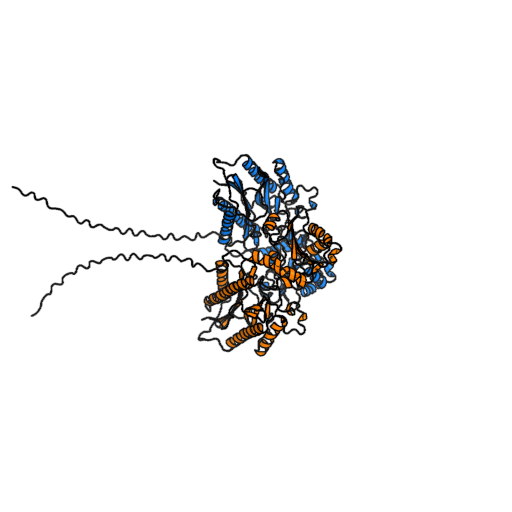.742 -12.805 27.938 1 91.75 103 ARG A N 1
ATOM 803 C CA . ARG A 1 103 ? -9.609 -12.875 27.031 1 91.75 103 ARG A CA 1
ATOM 804 C C . ARG A 1 103 ? -10.07 -12.859 25.578 1 91.75 103 ARG A C 1
ATOM 806 O O . ARG A 1 103 ? -11.219 -13.188 25.281 1 91.75 103 ARG A O 1
ATOM 813 N N . VAL A 1 104 ? -9.148 -12.414 24.734 1 96.56 104 VAL A N 1
ATOM 814 C CA . VAL A 1 104 ? -9.469 -12.445 23.312 1 96.56 104 VAL A CA 1
ATOM 815 C C . VAL A 1 104 ? -9.008 -13.766 22.703 1 96.56 104 VAL A C 1
ATOM 817 O O . VAL A 1 104 ? -7.898 -14.234 22.984 1 96.56 104 VAL A O 1
ATOM 820 N N . ARG A 1 105 ? -9.875 -14.406 22.062 1 97.44 105 ARG A N 1
ATOM 821 C CA . ARG A 1 105 ? -9.57 -15.555 21.234 1 97.44 105 ARG A CA 1
ATOM 822 C C . ARG A 1 105 ? -9.602 -15.18 19.75 1 97.44 105 ARG A C 1
ATOM 824 O O . ARG A 1 105 ? -10.328 -14.266 19.359 1 97.44 105 ARG A O 1
ATOM 831 N N . SER A 1 106 ? -8.773 -15.891 18.969 1 97.94 106 SER A N 1
ATOM 832 C CA . SER A 1 106 ? -8.711 -15.531 17.547 1 97.94 106 SER A CA 1
ATOM 833 C C . SER A 1 106 ? -8.672 -16.766 16.672 1 97.94 106 SER A C 1
ATOM 835 O O . SER A 1 106 ? -7.973 -17.734 16.984 1 97.94 106 SER A O 1
ATOM 837 N N . LEU A 1 107 ? -9.516 -16.781 15.633 1 98.38 107 LEU A N 1
ATOM 838 C CA . LEU A 1 107 ? -9.539 -17.766 14.555 1 98.38 107 LEU A CA 1
ATOM 839 C C . LEU A 1 107 ? -9.227 -17.125 13.211 1 98.38 107 LEU A C 1
ATOM 841 O O . LEU A 1 107 ? -9.805 -16.094 12.867 1 98.38 107 LEU A O 1
ATOM 845 N N . ALA A 1 108 ? -8.273 -17.703 12.508 1 98.44 108 ALA A N 1
ATOM 846 C CA . ALA A 1 108 ? -7.969 -17.25 11.156 1 98.44 108 ALA A CA 1
ATOM 847 C C . ALA A 1 108 ? -8.352 -18.312 10.125 1 98.44 108 ALA A C 1
ATOM 849 O O . ALA A 1 108 ? -7.785 -19.406 10.109 1 98.44 108 ALA A O 1
ATOM 850 N N . TYR A 1 109 ? -9.32 -18 9.344 1 98.44 109 TYR A N 1
ATOM 851 C CA . TYR A 1 109 ? -9.648 -18.812 8.172 1 98.44 109 TYR A CA 1
ATOM 852 C C . TYR A 1 109 ? -8.828 -18.375 6.965 1 98.44 109 TYR A C 1
ATOM 854 O O . TYR A 1 109 ? -9.062 -17.312 6.395 1 98.44 109 TYR A O 1
ATOM 862 N N . SER A 1 110 ? -7.852 -19.156 6.582 1 96.56 110 SER A N 1
ATOM 863 C CA . SER A 1 110 ? -6.859 -18.766 5.586 1 96.56 110 SER A CA 1
ATOM 864 C C . SER A 1 110 ? -6.852 -19.734 4.406 1 96.56 110 SER A C 1
ATOM 866 O O . SER A 1 110 ? -6.996 -20.953 4.594 1 96.56 110 SER A O 1
ATOM 868 N N . PRO A 1 111 ? -6.684 -19.172 3.168 1 94 111 PRO A N 1
ATOM 869 C CA . PRO A 1 111 ? -6.465 -20.109 2.059 1 94 111 PRO A CA 1
ATOM 870 C C . PRO A 1 111 ? -5.367 -21.125 2.355 1 94 111 PRO A C 1
ATOM 872 O O . PRO A 1 111 ? -4.348 -20.781 2.965 1 94 111 PRO A O 1
ATOM 875 N N . VAL A 1 112 ? -5.547 -22.297 1.909 1 92.12 112 VAL A N 1
ATOM 876 C CA . VAL A 1 112 ? -4.691 -23.422 2.264 1 92.12 112 VAL A CA 1
ATOM 877 C C . VAL A 1 112 ? -3.254 -23.141 1.826 1 92.12 112 VAL A C 1
ATOM 879 O O . VAL A 1 112 ? -2.303 -23.547 2.498 1 92.12 112 VAL A O 1
ATOM 882 N N . GLY A 1 113 ? -3.057 -22.438 0.777 1 87.69 113 GLY A N 1
ATOM 883 C CA . GLY A 1 113 ? -1.73 -22.141 0.259 1 87.69 113 GLY A CA 1
ATOM 884 C C . GLY A 1 113 ? -0.91 -21.266 1.185 1 87.69 113 GLY A C 1
ATOM 885 O O . GLY A 1 113 ? 0.322 -21.281 1.127 1 87.69 113 GLY A O 1
ATOM 886 N N . GLU A 1 114 ? -1.556 -20.5 2.07 1 91.06 114 GLU A N 1
ATOM 887 C CA . GLU A 1 114 ? -0.875 -19.562 2.959 1 91.06 114 GLU A CA 1
ATOM 888 C C . GLU A 1 114 ? -1.007 -20 4.418 1 91.06 114 GLU A C 1
ATOM 890 O O . GLU A 1 114 ? -0.37 -19.406 5.301 1 91.06 114 GLU A O 1
ATOM 895 N N . ALA A 1 115 ? -1.802 -21 4.699 1 92.56 115 ALA A N 1
ATOM 896 C CA . ALA A 1 115 ? -2.215 -21.328 6.059 1 92.56 115 ALA A CA 1
ATOM 897 C C . ALA A 1 115 ? -1.022 -21.797 6.895 1 92.56 115 ALA A C 1
ATOM 899 O O . ALA A 1 115 ? -0.905 -21.422 8.07 1 92.56 115 ALA A O 1
ATOM 900 N N . THR A 1 116 ? -0.165 -22.547 6.277 1 87.56 116 THR A N 1
ATOM 901 C CA . THR A 1 116 ? 0.986 -23.047 7.016 1 87.56 116 THR A CA 1
ATOM 902 C C . THR A 1 116 ? 1.897 -21.906 7.449 1 87.56 116 THR A C 1
ATOM 904 O O . THR A 1 116 ? 2.297 -21.828 8.609 1 87.56 116 THR A O 1
ATOM 907 N N . ALA A 1 117 ? 2.215 -21.078 6.539 1 87.44 117 ALA A N 1
ATOM 908 C CA . ALA A 1 117 ? 3.078 -19.938 6.844 1 87.44 117 ALA A CA 1
ATOM 909 C C . ALA A 1 117 ? 2.465 -19.062 7.93 1 87.44 117 ALA A C 1
ATOM 911 O O . ALA A 1 117 ? 3.168 -18.594 8.828 1 87.44 117 ALA A O 1
ATOM 912 N N . LEU A 1 118 ? 1.154 -18.812 7.859 1 92.62 118 LEU A N 1
ATOM 913 C CA . LEU A 1 118 ? 0.464 -18 8.859 1 92.62 118 LEU A CA 1
ATOM 914 C C . LEU A 1 118 ? 0.497 -18.672 10.227 1 92.62 118 LEU A C 1
ATOM 916 O O . LEU A 1 118 ? 0.737 -18.016 11.242 1 92.62 118 LEU A O 1
ATOM 920 N N . ALA A 1 119 ? 0.275 -19.969 10.25 1 93.62 119 ALA A N 1
ATOM 921 C CA . ALA A 1 119 ? 0.295 -20.719 11.5 1 93.62 119 ALA A CA 1
ATOM 922 C C . ALA A 1 119 ? 1.669 -20.656 12.156 1 93.62 119 ALA A C 1
ATOM 924 O O . ALA A 1 119 ? 1.772 -20.578 13.383 1 93.62 119 ALA A O 1
ATOM 925 N N . ASP A 1 120 ? 2.666 -20.625 11.367 1 88.75 120 ASP A N 1
ATOM 926 C CA . ASP A 1 120 ? 4.039 -20.609 11.859 1 88.75 120 ASP A CA 1
ATOM 927 C C . ASP A 1 120 ? 4.332 -19.312 12.609 1 88.75 120 ASP A C 1
ATOM 929 O O . ASP A 1 120 ? 5.246 -19.25 13.438 1 88.75 120 ASP A O 1
ATOM 933 N N . LEU A 1 121 ? 3.584 -18.266 12.336 1 89.5 121 LEU A N 1
ATOM 934 C CA . LEU A 1 121 ? 3.83 -16.969 12.961 1 89.5 121 LEU A CA 1
ATOM 935 C C . LEU A 1 121 ? 3.277 -16.938 14.383 1 89.5 121 LEU A C 1
ATOM 937 O O . LEU A 1 121 ? 3.641 -16.062 15.172 1 89.5 121 LEU A O 1
ATOM 941 N N . LYS A 1 122 ? 2.332 -17.797 14.719 1 93.56 122 LYS A N 1
ATOM 942 C CA . LYS A 1 122 ? 1.772 -17.969 16.047 1 93.56 122 LYS A CA 1
ATOM 943 C C . LYS A 1 122 ? 1.132 -16.688 16.562 1 93.56 122 LYS A C 1
ATOM 945 O O . LYS A 1 122 ? 1.291 -16.312 17.719 1 93.56 122 LYS A O 1
ATOM 950 N N . ILE A 1 123 ? 0.477 -15.969 15.648 1 94.88 123 ILE A N 1
ATOM 951 C CA . ILE A 1 123 ? -0.234 -14.734 15.992 1 94.88 123 ILE A CA 1
ATOM 952 C C . ILE A 1 123 ? -1.632 -15.078 16.5 1 94.88 123 ILE A C 1
ATOM 954 O O . ILE A 1 123 ? -2.135 -14.43 17.422 1 94.88 123 ILE A O 1
ATOM 958 N N . HIS A 1 124 ? -2.205 -16.062 15.93 1 97.06 124 HIS A N 1
ATOM 959 C CA . HIS A 1 124 ? -3.588 -16.438 16.219 1 97.06 124 HIS A CA 1
ATOM 960 C C . HIS A 1 124 ? -3.662 -17.75 16.984 1 97.06 124 HIS A C 1
ATOM 962 O O . HIS A 1 124 ? -2.764 -18.578 16.891 1 97.06 124 HIS A O 1
ATOM 968 N N . ASP A 1 125 ? -4.77 -17.922 17.766 1 97.19 125 ASP A N 1
ATOM 969 C CA . ASP A 1 125 ? -4.953 -19.156 18.547 1 97.19 125 ASP A CA 1
ATOM 970 C C . ASP A 1 125 ? -5.117 -20.359 17.625 1 97.19 125 ASP A C 1
ATOM 972 O O . ASP A 1 125 ? -4.637 -21.453 17.938 1 97.19 125 ASP A O 1
ATOM 976 N N . GLU A 1 126 ? -5.785 -20.188 16.547 1 97.88 126 GLU A N 1
ATOM 977 C CA . GLU A 1 126 ? -5.984 -21.266 15.57 1 97.88 126 GLU A CA 1
ATOM 978 C C . GLU A 1 126 ? -6.027 -20.719 14.148 1 97.88 126 GLU A C 1
ATOM 980 O O . GLU A 1 126 ? -6.656 -19.688 13.891 1 97.88 126 GLU A O 1
ATOM 985 N N . VAL A 1 127 ? -5.336 -21.359 13.273 1 97.69 127 VAL A N 1
ATOM 986 C CA . VAL A 1 127 ? -5.426 -21.109 11.844 1 97.69 127 VAL A CA 1
ATOM 987 C C . VAL A 1 127 ? -6.129 -22.281 11.156 1 97.69 127 VAL A C 1
ATOM 989 O O . VAL A 1 127 ? -5.688 -23.438 11.258 1 97.69 127 VAL A O 1
ATOM 992 N N . ILE A 1 128 ? -7.199 -22 10.523 1 98.19 128 ILE A N 1
ATOM 993 C CA . ILE A 1 128 ? -8.016 -23.016 9.867 1 98.19 128 ILE A CA 1
ATOM 994 C C . ILE A 1 128 ? -7.852 -22.906 8.352 1 98.19 128 ILE A C 1
ATOM 996 O O . ILE A 1 128 ? -8.281 -21.938 7.738 1 98.19 128 ILE A O 1
ATOM 1000 N N . PRO A 1 129 ? -7.211 -23.906 7.738 1 96.19 129 PRO A N 1
ATOM 1001 C CA . PRO A 1 129 ? -7.051 -23.859 6.281 1 96.19 129 PRO A CA 1
ATOM 1002 C C . PRO A 1 129 ? -8.383 -23.969 5.539 1 96.19 129 PRO A C 1
ATOM 1004 O O . PRO A 1 129 ? -9.234 -24.781 5.91 1 96.19 129 PRO A O 1
ATOM 1007 N N . VAL A 1 130 ? -8.578 -23.109 4.598 1 96.44 130 VAL A N 1
ATOM 1008 C CA . VAL A 1 130 ? -9.727 -23.156 3.695 1 96.44 130 VAL A CA 1
ATOM 1009 C C . VAL A 1 130 ? -9.305 -23.75 2.357 1 96.44 130 VAL A C 1
ATOM 1011 O O . VAL A 1 130 ? -8.453 -23.203 1.659 1 96.44 130 VAL A O 1
ATOM 1014 N N . GLU A 1 131 ? -9.898 -24.797 1.982 1 91.5 131 GLU A N 1
ATOM 1015 C CA . GLU A 1 131 ? -9.531 -25.516 0.771 1 91.5 131 GLU A CA 1
ATOM 1016 C C . GLU A 1 131 ? -9.875 -24.719 -0.48 1 91.5 131 GLU A C 1
ATOM 1018 O O . GLU A 1 131 ? -10.742 -23.844 -0.444 1 91.5 131 GLU A O 1
ATOM 1023 N N . ARG A 1 132 ? -9.18 -25.109 -1.543 1 84.44 132 ARG A N 1
ATOM 1024 C CA . ARG A 1 132 ? -9.508 -24.484 -2.818 1 84.44 132 ARG A CA 1
ATOM 1025 C C . ARG A 1 132 ? -10.969 -24.703 -3.18 1 84.44 132 ARG A C 1
ATOM 1027 O O . ARG A 1 132 ? -11.492 -25.812 -3.002 1 84.44 132 ARG A O 1
ATOM 1034 N N . GLY A 1 133 ? -11.602 -23.672 -3.646 1 83.25 133 GLY A N 1
ATOM 1035 C CA . GLY A 1 133 ? -13.023 -23.766 -3.934 1 83.25 133 GLY A CA 1
ATOM 1036 C C . GLY A 1 133 ? -13.898 -23.469 -2.727 1 83.25 133 GLY A C 1
ATOM 1037 O O . GLY A 1 133 ? -15.094 -23.219 -2.865 1 83.25 133 GLY A O 1
ATOM 1038 N N . GLY A 1 134 ? -13.273 -23.484 -1.571 1 91.25 134 GLY A N 1
ATOM 1039 C CA . GLY A 1 134 ? -14 -23.125 -0.362 1 91.25 134 GLY A CA 1
ATOM 1040 C C . GLY A 1 134 ? -14.086 -21.641 -0.14 1 91.25 134 GLY A C 1
ATOM 1041 O O . GLY A 1 134 ? -13.641 -20.844 -0.979 1 91.25 134 GLY A O 1
ATOM 1042 N N . SER A 1 135 ? -14.836 -21.297 0.965 1 95 135 SER A N 1
ATOM 1043 C CA . SER A 1 135 ? -15.055 -19.906 1.296 1 95 135 SER A CA 1
ATOM 1044 C C . SER A 1 135 ? -14.688 -19.609 2.746 1 95 135 SER A C 1
ATOM 1046 O O . SER A 1 135 ? -15.328 -20.125 3.668 1 95 135 SER A O 1
ATOM 1048 N N . ALA A 1 136 ? -13.68 -18.75 2.912 1 97.69 136 ALA A N 1
ATOM 1049 C CA . ALA A 1 136 ? -13.305 -18.344 4.266 1 97.69 136 ALA A CA 1
ATOM 1050 C C . ALA A 1 136 ? -14.492 -17.719 5 1 97.69 136 ALA A C 1
ATOM 1052 O O . ALA A 1 136 ? -14.727 -18.016 6.172 1 97.69 136 ALA A O 1
ATOM 1053 N N . ILE A 1 137 ? -15.242 -16.875 4.316 1 98.12 137 ILE A N 1
ATOM 1054 C CA . ILE A 1 137 ? -16.406 -16.219 4.891 1 98.12 137 ILE A CA 1
ATOM 1055 C C . ILE A 1 137 ? -17.469 -17.25 5.238 1 98.12 137 ILE A C 1
ATOM 1057 O O . ILE A 1 137 ? -18.062 -17.203 6.324 1 98.12 137 ILE A O 1
ATOM 1061 N N . GLY A 1 138 ? -17.703 -18.188 4.328 1 97.56 138 GLY A N 1
ATOM 1062 C CA . GLY A 1 138 ? -18.656 -19.25 4.582 1 97.56 138 GLY A CA 1
ATOM 1063 C C . GLY A 1 138 ? -18.297 -20.094 5.781 1 97.56 138 GLY A C 1
ATOM 1064 O O . GLY A 1 138 ? -19.141 -20.344 6.648 1 97.56 138 GLY A O 1
ATOM 1065 N N . ASP A 1 139 ? -17.031 -20.547 5.832 1 97.5 139 ASP A N 1
ATOM 1066 C CA . ASP A 1 139 ? -16.562 -21.375 6.938 1 97.5 139 ASP A CA 1
ATOM 1067 C C . ASP A 1 139 ? -16.688 -20.641 8.273 1 97.5 139 ASP A C 1
ATOM 1069 O O . ASP A 1 139 ? -17.156 -21.203 9.258 1 97.5 139 ASP A O 1
ATOM 1073 N N . ALA A 1 140 ? -16.312 -19.422 8.281 1 98.19 140 ALA A N 1
ATOM 1074 C CA . ALA A 1 140 ? -16.375 -18.625 9.508 1 98.19 140 ALA A CA 1
ATOM 1075 C C . ALA A 1 140 ? -17.812 -18.422 9.961 1 98.19 140 ALA A C 1
ATOM 1077 O O . ALA A 1 140 ? -18.094 -18.391 11.164 1 98.19 140 ALA A O 1
ATOM 1078 N N . SER A 1 141 ? -18.703 -18.203 8.984 1 97.88 141 SER A N 1
ATOM 1079 C CA . SER A 1 141 ? -20.109 -17.938 9.32 1 97.88 141 SER A CA 1
ATOM 1080 C C . SER A 1 141 ? -20.734 -19.094 10.086 1 97.88 141 SER A C 1
ATOM 1082 O O . SER A 1 141 ? -21.594 -18.891 10.945 1 97.88 141 SER A O 1
ATOM 1084 N N . MET A 1 142 ? -20.312 -20.312 9.781 1 97 142 MET A N 1
ATOM 1085 C CA . MET A 1 142 ? -20.812 -21.484 10.5 1 97 142 MET A CA 1
ATOM 1086 C C . MET A 1 142 ? -20.453 -21.406 11.977 1 97 142 MET A C 1
ATOM 1088 O O . MET A 1 142 ? -21.297 -21.672 12.844 1 97 142 MET A O 1
ATOM 1092 N N . PHE A 1 143 ? -19.266 -21.047 12.234 1 97.44 143 PHE A N 1
ATOM 1093 C CA . PHE A 1 143 ? -18.812 -20.891 13.609 1 97.44 143 PHE A CA 1
ATOM 1094 C C . PHE A 1 143 ? -19.562 -19.75 14.289 1 97.44 143 PHE A C 1
ATOM 1096 O O . PHE A 1 143 ? -19.984 -19.875 15.438 1 97.44 143 PHE A O 1
ATOM 1103 N N . ILE A 1 144 ? -19.703 -18.641 13.633 1 97.5 144 ILE A N 1
ATOM 1104 C CA . ILE A 1 144 ? -20.344 -17.438 14.164 1 97.5 144 ILE A CA 1
ATOM 1105 C C . ILE A 1 144 ? -21.797 -17.75 14.523 1 97.5 144 ILE A C 1
ATOM 1107 O O . ILE A 1 144 ? -22.281 -17.328 15.578 1 97.5 144 ILE A O 1
ATOM 1111 N N . PHE A 1 145 ? -22.453 -18.484 13.703 1 95.44 145 PHE A N 1
ATOM 1112 C CA . PHE A 1 145 ? -23.844 -18.891 13.953 1 95.44 145 PHE A CA 1
ATOM 1113 C C . PHE A 1 145 ? -23.938 -19.688 15.242 1 95.44 145 PHE A C 1
ATOM 1115 O O . PHE A 1 145 ? -24.828 -19.453 16.062 1 95.44 145 PHE A O 1
ATOM 1122 N N . ALA A 1 146 ? -23.062 -20.578 15.352 1 95.94 146 ALA A N 1
ATOM 1123 C CA . ALA A 1 146 ? -23.078 -21.469 16.5 1 95.94 146 ALA A CA 1
ATOM 1124 C C . ALA A 1 146 ? -22.781 -20.703 17.797 1 95.94 146 ALA A C 1
ATOM 1126 O O . ALA A 1 146 ? -23.375 -21 18.844 1 95.94 146 ALA A O 1
ATOM 1127 N N . LYS A 1 147 ? -21.891 -19.797 17.781 1 96 147 LYS A N 1
ATOM 1128 C CA . LYS A 1 147 ? -21.5 -19.031 18.953 1 96 147 LYS A CA 1
ATOM 1129 C C . LYS A 1 147 ? -22.562 -18 19.328 1 96 147 LYS A C 1
ATOM 1131 O O . LYS A 1 147 ? -22.672 -17.609 20.484 1 96 147 LYS A O 1
ATOM 1136 N N . ASN A 1 148 ? -23.266 -17.5 18.359 1 95.94 148 ASN A N 1
ATOM 1137 C CA . ASN A 1 148 ? -24.406 -16.609 18.531 1 95.94 148 ASN A CA 1
ATOM 1138 C C . ASN A 1 148 ? -24.016 -15.32 19.25 1 95.94 148 ASN A C 1
ATOM 1140 O O . ASN A 1 148 ? -24.594 -14.961 20.266 1 95.94 148 ASN A O 1
ATOM 1144 N N . PHE A 1 149 ? -23.062 -14.641 18.688 1 97.25 149 PHE A N 1
ATOM 1145 C CA . PHE A 1 149 ? -22.594 -13.367 19.219 1 97.25 149 PHE A CA 1
ATOM 1146 C C . PHE A 1 149 ? -23.703 -12.328 19.172 1 97.25 149 PHE A C 1
ATOM 1148 O O . PHE A 1 149 ? -24.578 -12.375 18.297 1 97.25 149 PHE A O 1
ATOM 1155 N N . ASN A 1 150 ? -23.672 -11.352 20.094 1 96.94 150 ASN A N 1
ATOM 1156 C CA . ASN A 1 150 ? -24.672 -10.297 20.125 1 96.94 150 ASN A CA 1
ATOM 1157 C C . ASN A 1 150 ? -24.312 -9.148 19.188 1 96.94 150 ASN A C 1
ATOM 1159 O O . ASN A 1 150 ? -25.172 -8.664 18.438 1 96.94 150 ASN A O 1
ATOM 1163 N N . LYS A 1 151 ? -23.109 -8.641 19.297 1 98.06 151 LYS A N 1
ATOM 1164 C CA . LYS A 1 151 ? -22.609 -7.551 18.453 1 98.06 151 LYS A CA 1
ATOM 1165 C C . LYS A 1 151 ? -21.297 -7.938 17.781 1 98.06 151 LYS A C 1
ATOM 1167 O O . LYS A 1 151 ? -20.312 -8.227 18.469 1 98.06 151 LYS A O 1
ATOM 1172 N N . ILE A 1 152 ? -21.281 -7.891 16.484 1 98.69 152 ILE A N 1
ATOM 1173 C CA . ILE A 1 152 ? -20.125 -8.281 15.695 1 98.69 152 ILE A CA 1
ATOM 1174 C C . ILE A 1 152 ? -19.594 -7.074 14.93 1 98.69 152 ILE A C 1
ATOM 1176 O O . ILE A 1 152 ? -20.234 -6.582 14 1 98.69 152 ILE A O 1
ATOM 1180 N N . ALA A 1 153 ? -18.422 -6.602 15.32 1 98.88 153 ALA A N 1
ATOM 1181 C CA . ALA A 1 153 ? -17.797 -5.453 14.664 1 98.88 153 ALA A CA 1
ATOM 1182 C C . ALA A 1 153 ? -17.188 -5.848 13.32 1 98.88 153 ALA A C 1
ATOM 1184 O O . ALA A 1 153 ? -16.594 -6.918 13.195 1 98.88 153 ALA A O 1
ATOM 1185 N N . VAL A 1 154 ? -17.406 -5.016 12.297 1 98.88 154 VAL A N 1
ATOM 1186 C CA . VAL A 1 154 ? -16.766 -5.141 10.992 1 98.88 154 VAL A CA 1
ATOM 1187 C C . VAL A 1 154 ? -16.234 -3.779 10.531 1 98.88 154 VAL A C 1
ATOM 1189 O O . VAL A 1 154 ? -16.734 -2.74 10.984 1 98.88 154 VAL A O 1
ATOM 1192 N N . ASN A 1 155 ? -15.266 -3.748 9.68 1 98.81 155 ASN A N 1
ATOM 1193 C CA . ASN A 1 155 ? -14.477 -2.557 9.391 1 98.81 155 ASN A CA 1
ATOM 1194 C C . ASN A 1 155 ? -15.172 -1.65 8.383 1 98.81 155 ASN A C 1
ATOM 1196 O O . ASN A 1 155 ? -14.664 -1.435 7.277 1 98.81 155 ASN A O 1
ATOM 1200 N N . PHE A 1 156 ? -16.203 -0.983 8.789 1 98.69 156 PHE A N 1
ATOM 1201 C CA . PHE A 1 156 ? -16.781 0.13 8.039 1 98.69 156 PHE A CA 1
ATOM 1202 C C . PHE A 1 156 ? -16.922 1.365 8.914 1 98.69 156 PHE A C 1
ATOM 1204 O O . PHE A 1 156 ? -17.219 1.254 10.109 1 98.69 156 PHE A O 1
ATOM 1211 N N . SER A 1 157 ? -16.562 2.475 8.352 1 97.75 157 SER A N 1
ATOM 1212 C CA . SER A 1 157 ? -16.578 3.73 9.094 1 97.75 157 SER A CA 1
ATOM 1213 C C . SER A 1 157 ? -16.75 4.922 8.156 1 97.75 157 SER A C 1
ATOM 1215 O O . SER A 1 157 ? -16.141 4.969 7.082 1 97.75 157 SER A O 1
ATOM 1217 N N . ASN A 1 158 ? -17.531 5.883 8.578 1 93.06 158 ASN A N 1
ATOM 1218 C CA . ASN A 1 158 ? -17.688 7.133 7.84 1 93.06 158 ASN A CA 1
ATOM 1219 C C . ASN A 1 158 ? -16.625 8.156 8.242 1 93.06 158 ASN A C 1
ATOM 1221 O O . ASN A 1 158 ? -16.438 9.164 7.551 1 93.06 158 ASN A O 1
ATOM 1225 N N . ASP A 1 159 ? -15.883 7.848 9.258 1 90.44 159 ASP A N 1
ATOM 1226 C CA . ASP A 1 159 ? -15.078 8.906 9.875 1 90.44 159 ASP A CA 1
ATOM 1227 C C . ASP A 1 159 ? -13.594 8.555 9.828 1 90.44 159 ASP A C 1
ATOM 1229 O O . ASP A 1 159 ? -12.742 9.438 9.969 1 90.44 159 ASP A O 1
ATOM 1233 N N . ASN A 1 160 ? -13.297 7.328 9.68 1 94.25 160 ASN A N 1
ATOM 1234 C CA . ASN A 1 160 ? -11.922 6.852 9.742 1 94.25 160 ASN A CA 1
ATOM 1235 C C . ASN A 1 160 ? -11.617 5.863 8.617 1 94.25 160 ASN A C 1
ATOM 1237 O O . ASN A 1 160 ? -12.102 4.73 8.641 1 94.25 160 ASN A O 1
ATOM 1241 N N . ALA A 1 161 ? -10.758 6.258 7.711 1 96.06 161 ALA A N 1
ATOM 1242 C CA . ALA A 1 161 ? -10.438 5.434 6.547 1 96.06 161 ALA A CA 1
ATOM 1243 C C . ALA A 1 161 ? -9.766 4.129 6.969 1 96.06 161 ALA A C 1
ATOM 1245 O O . ALA A 1 161 ? -9.953 3.092 6.328 1 96.06 161 ALA A O 1
ATOM 1246 N N . LEU A 1 162 ? -9.008 4.133 8.047 1 97.56 162 LEU A N 1
ATOM 1247 C CA . LEU A 1 162 ? -8.305 2.945 8.523 1 97.56 162 LEU A CA 1
ATOM 1248 C C . LEU A 1 162 ? -9.273 1.939 9.133 1 97.56 162 LEU A C 1
ATOM 1250 O O . LEU A 1 162 ? -8.93 0.772 9.32 1 97.56 162 LEU A O 1
ATOM 1254 N N . ALA A 1 163 ? -10.492 2.348 9.445 1 98.25 163 ALA A N 1
ATOM 1255 C CA . ALA A 1 163 ? -11.531 1.46 9.969 1 98.25 163 ALA A CA 1
ATOM 1256 C C . ALA A 1 163 ? -12.562 1.132 8.891 1 98.25 163 ALA A C 1
ATOM 1258 O O . ALA A 1 163 ? -13.625 0.579 9.188 1 98.25 163 ALA A O 1
ATOM 1259 N N . ASP A 1 164 ? -12.258 1.502 7.648 1 98.5 164 ASP A N 1
ATOM 1260 C CA . ASP A 1 164 ? -13.219 1.359 6.559 1 98.5 164 ASP A CA 1
ATOM 1261 C C . ASP A 1 164 ? -12.695 0.406 5.484 1 98.5 164 ASP A C 1
ATOM 1263 O O . ASP A 1 164 ? -12.867 0.656 4.289 1 98.5 164 ASP A O 1
ATOM 1267 N N . GLY A 1 165 ? -12.141 -0.646 5.898 1 98.5 165 GLY A N 1
ATOM 1268 C CA . GLY A 1 165 ? -11.477 -1.579 5 1 98.5 165 GLY A CA 1
ATOM 1269 C C . GLY A 1 165 ? -12.445 -2.535 4.32 1 98.5 165 GLY A C 1
ATOM 1270 O O . GLY A 1 165 ? -12.086 -3.191 3.342 1 98.5 165 GLY A O 1
ATOM 1271 N N . LEU A 1 166 ? -13.664 -2.635 4.785 1 98.75 166 LEU A N 1
ATOM 1272 C CA . LEU A 1 166 ? -14.641 -3.566 4.227 1 98.75 166 LEU A CA 1
ATOM 1273 C C . LEU A 1 166 ? -15.227 -3.027 2.928 1 98.75 166 LEU A C 1
ATOM 1275 O O . LEU A 1 166 ? -15.898 -1.996 2.926 1 98.75 166 LEU A O 1
ATOM 1279 N N . SER A 1 167 ? -14.992 -3.717 1.833 1 98.5 167 SER A N 1
ATOM 1280 C CA . SER A 1 167 ? -15.555 -3.293 0.555 1 98.5 167 SER A CA 1
ATOM 1281 C C . SER A 1 167 ? -17.062 -3.529 0.506 1 98.5 167 SER A C 1
ATOM 1283 O O . SER A 1 167 ? -17.594 -4.273 1.323 1 98.5 167 SER A O 1
ATOM 1285 N N . TYR A 1 168 ? -17.688 -2.852 -0.469 1 98.62 168 TYR A N 1
ATOM 1286 C CA . TYR A 1 168 ? -19.125 -3.025 -0.682 1 98.62 168 TYR A CA 1
ATOM 1287 C C . TYR A 1 168 ? -19.469 -4.488 -0.931 1 98.62 168 TYR A C 1
ATOM 1289 O O . TYR A 1 168 ? -20.391 -5.031 -0.323 1 98.62 168 TYR A O 1
ATOM 1297 N N . THR A 1 169 ? -18.719 -5.176 -1.738 1 98.31 169 THR A N 1
ATOM 1298 C CA . THR A 1 169 ? -19 -6.555 -2.119 1 98.31 169 THR A CA 1
ATOM 1299 C C . THR A 1 169 ? -18.734 -7.504 -0.952 1 98.31 169 THR A C 1
ATOM 1301 O O . THR A 1 169 ? -19.469 -8.484 -0.764 1 98.31 169 THR A O 1
ATOM 1304 N N . GLN A 1 170 ? -17.719 -7.223 -0.19 1 98.19 170 GLN A N 1
ATOM 1305 C CA . GLN A 1 170 ? -17.438 -8.039 0.988 1 98.19 170 GLN A CA 1
ATOM 1306 C C . GLN A 1 170 ? -18.578 -7.938 2.004 1 98.19 170 GLN A C 1
ATOM 1308 O O . GLN A 1 170 ? -18.938 -8.93 2.643 1 98.19 170 GLN A O 1
ATOM 1313 N N . LYS A 1 171 ? -19.062 -6.707 2.205 1 98.5 171 LYS A N 1
ATOM 1314 C CA . LYS A 1 171 ? -20.203 -6.531 3.111 1 98.5 171 LYS A CA 1
ATOM 1315 C C . LYS A 1 171 ? -21.391 -7.363 2.666 1 98.5 171 LYS A C 1
ATOM 1317 O O . LYS A 1 171 ? -22.031 -8.039 3.48 1 98.5 171 LYS A O 1
ATOM 1322 N N . LEU A 1 172 ? -21.703 -7.336 1.368 1 98 172 LEU A N 1
ATOM 1323 C CA . LEU A 1 172 ? -22.828 -8.094 0.827 1 98 172 LEU A CA 1
ATOM 1324 C C . LEU A 1 172 ? -22.625 -9.594 1.028 1 98 172 LEU A C 1
ATOM 1326 O O . LEU A 1 172 ? -23.547 -10.312 1.414 1 98 172 LEU A O 1
ATOM 1330 N N . GLU A 1 173 ? -21.406 -10.047 0.767 1 97.75 173 GLU A N 1
ATOM 1331 C CA . GLU A 1 173 ? -21.094 -11.461 0.93 1 97.75 173 GLU A CA 1
ATOM 1332 C C . GLU A 1 173 ? -21.234 -11.891 2.387 1 97.75 173 GLU A C 1
ATOM 1334 O O . GLU A 1 173 ? -21.781 -12.961 2.672 1 97.75 173 GLU A O 1
ATOM 1339 N N . LEU A 1 174 ? -20.703 -11.078 3.24 1 98.12 174 LEU A N 1
ATOM 1340 C CA . LEU A 1 174 ? -20.781 -11.367 4.668 1 98.12 174 LEU A CA 1
ATOM 1341 C C . LEU A 1 174 ? -22.219 -11.422 5.141 1 98.12 174 LEU A C 1
ATOM 1343 O O . LEU A 1 174 ? -22.609 -12.312 5.898 1 98.12 174 LEU A O 1
ATOM 1347 N N . GLU A 1 175 ? -23.047 -10.477 4.707 1 98.31 175 GLU A N 1
ATOM 1348 C CA . GLU A 1 175 ? -24.453 -10.43 5.086 1 98.31 175 GLU A CA 1
ATOM 1349 C C . GLU A 1 175 ? -25.203 -11.656 4.574 1 98.31 175 GLU A C 1
ATOM 1351 O O . GLU A 1 175 ? -26.031 -12.234 5.293 1 98.31 175 GLU A O 1
ATOM 1356 N N . ARG A 1 176 ? -24.922 -12.039 3.355 1 97.88 176 ARG A N 1
ATOM 1357 C CA . ARG A 1 176 ? -25.547 -13.234 2.797 1 97.88 176 ARG A CA 1
ATOM 1358 C C . ARG A 1 176 ? -25.172 -14.469 3.609 1 97.88 176 ARG A C 1
ATOM 1360 O O . ARG A 1 176 ? -26.031 -15.297 3.918 1 97.88 176 ARG A O 1
ATOM 1367 N N . ALA A 1 177 ? -23.922 -14.586 3.961 1 97.75 177 ALA A N 1
ATOM 1368 C CA . ALA A 1 177 ? -23.422 -15.75 4.688 1 97.75 177 ALA A CA 1
ATOM 1369 C C . ALA A 1 177 ? -24.031 -15.82 6.09 1 97.75 177 ALA A C 1
ATOM 1371 O O . ALA A 1 177 ? -24.297 -16.906 6.602 1 97.75 177 ALA A O 1
ATOM 1372 N N . LEU A 1 178 ? -24.25 -14.688 6.672 1 97.75 178 LEU A N 1
ATOM 1373 C CA . LEU A 1 178 ? -24.688 -14.648 8.062 1 97.75 178 LEU A CA 1
ATOM 1374 C C . LEU A 1 178 ? -26.203 -14.695 8.156 1 97.75 178 LEU A C 1
ATOM 1376 O O . LEU A 1 178 ? -26.766 -14.938 9.234 1 97.75 178 LEU A O 1
ATOM 1380 N N . GLY A 1 179 ? -26.969 -14.469 7.078 1 96.94 179 GLY A N 1
ATOM 1381 C CA . GLY A 1 179 ? -28.422 -14.477 7.09 1 96.94 179 GLY A CA 1
ATOM 1382 C C . GLY A 1 179 ? -29.016 -13.523 8.109 1 96.94 179 GLY A C 1
ATOM 1383 O O . GLY A 1 179 ? -28.656 -12.344 8.148 1 96.94 179 GLY A O 1
ATOM 1384 N N . PRO A 1 180 ? -29.859 -14.016 8.953 1 96.31 180 PRO A N 1
ATOM 1385 C CA . PRO A 1 180 ? -30.531 -13.156 9.938 1 96.31 180 PRO A CA 1
ATOM 1386 C C . PRO A 1 180 ? -29.547 -12.523 10.93 1 96.31 180 PRO A C 1
ATOM 1388 O O . PRO A 1 180 ? -29.812 -11.445 11.461 1 96.31 180 PRO A O 1
ATOM 1391 N N . GLN A 1 181 ? -28.469 -13.125 11.148 1 97.19 181 GLN A N 1
ATOM 1392 C CA . GLN A 1 181 ? -27.5 -12.602 12.109 1 97.19 181 GLN A CA 1
ATOM 1393 C C . GLN A 1 181 ? -26.75 -11.398 11.539 1 97.19 181 GLN A C 1
ATOM 1395 O O . GLN A 1 181 ? -26.016 -10.719 12.258 1 97.19 181 GLN A O 1
ATOM 1400 N N . ALA A 1 182 ? -26.953 -11.109 10.258 1 97.81 182 ALA A N 1
ATOM 1401 C CA . ALA A 1 182 ? -26.344 -9.938 9.641 1 97.81 182 ALA A CA 1
ATOM 1402 C C . ALA A 1 182 ? -26.766 -8.656 10.367 1 97.81 182 ALA A C 1
ATOM 1404 O O . ALA A 1 182 ? -26.016 -7.672 10.367 1 97.81 182 ALA A O 1
ATOM 1405 N N . SER A 1 183 ? -27.922 -8.703 11.031 1 97.88 183 SER A N 1
ATOM 1406 C CA . SER A 1 183 ? -28.422 -7.543 11.758 1 97.88 183 SER A CA 1
ATOM 1407 C C . SER A 1 183 ? -27.547 -7.23 12.977 1 97.88 183 SER A C 1
ATOM 1409 O O . SER A 1 183 ? -27.672 -6.152 13.562 1 97.88 183 SER A O 1
ATOM 1411 N N . ARG A 1 184 ? -26.656 -8.141 13.328 1 98.12 184 ARG A N 1
ATOM 1412 C CA . ARG A 1 184 ? -25.812 -7.984 14.508 1 98.12 184 ARG A CA 1
ATOM 1413 C C . ARG A 1 184 ? -24.484 -7.328 14.141 1 98.12 184 ARG A C 1
ATOM 1415 O O . ARG A 1 184 ? -23.672 -7.031 15.023 1 98.12 184 ARG A O 1
ATOM 1422 N N . LEU A 1 185 ? -24.234 -7.113 12.82 1 98.56 185 LEU A N 1
ATOM 1423 C CA . LEU A 1 185 ? -23.031 -6.434 12.367 1 98.56 185 LEU A CA 1
ATOM 1424 C C . LEU A 1 185 ? -23.078 -4.953 12.727 1 98.56 185 LEU A C 1
ATOM 1426 O O . LEU A 1 185 ? -24.078 -4.281 12.492 1 98.56 185 LEU A O 1
ATOM 1430 N N . VAL A 1 186 ? -22.016 -4.449 13.367 1 98.56 186 VAL A N 1
ATOM 1431 C CA . VAL A 1 186 ? -21.891 -3.035 13.711 1 98.56 186 VAL A CA 1
ATOM 1432 C C . VAL A 1 186 ? -20.531 -2.506 13.242 1 98.56 186 VAL A C 1
ATOM 1434 O O . VAL A 1 186 ? -19.625 -3.283 12.938 1 98.56 186 VAL A O 1
ATOM 1437 N N . SER A 1 187 ? -20.375 -1.185 13.141 1 98.62 187 SER A N 1
ATOM 1438 C CA . SER A 1 187 ? -19.109 -0.553 12.758 1 98.62 187 SER A CA 1
ATOM 1439 C C . SER A 1 187 ? -18.016 -0.849 13.773 1 98.62 187 SER A C 1
ATOM 1441 O O . SER A 1 187 ? -18.25 -0.818 14.984 1 98.62 187 SER A O 1
ATOM 1443 N N . ALA A 1 188 ? -16.844 -1.103 13.219 1 98.62 188 ALA A N 1
ATOM 1444 C CA . ALA A 1 188 ? -15.68 -1.325 14.086 1 98.62 188 ALA A CA 1
ATOM 1445 C C . ALA A 1 188 ? -14.984 -0.009 14.414 1 98.62 188 ALA A C 1
ATOM 1447 O O . ALA A 1 188 ? -13.898 -0.005 14.992 1 98.62 188 ALA A O 1
ATOM 1448 N N . ASP A 1 189 ? -15.531 1.104 14.062 1 97.88 189 ASP A N 1
ATOM 1449 C CA . ASP A 1 189 ? -14.898 2.408 14.211 1 97.88 189 ASP A CA 1
ATOM 1450 C C . ASP A 1 189 ? -14.422 2.625 15.648 1 97.88 189 ASP A C 1
ATOM 1452 O O . ASP A 1 189 ? -13.242 2.91 15.883 1 97.88 189 ASP A O 1
ATOM 1456 N N . GLU A 1 190 ? -15.328 2.463 16.609 1 97.88 190 GLU A N 1
ATOM 1457 C CA . GLU A 1 190 ? -14.977 2.697 18 1 97.88 190 GLU A CA 1
ATOM 1458 C C . GLU A 1 190 ? -13.953 1.678 18.484 1 97.88 190 GLU A C 1
ATOM 1460 O O . GLU A 1 190 ? -13.031 2.023 19.234 1 97.88 190 GLU A O 1
ATOM 1465 N N . LEU A 1 191 ? -14.102 0.414 18.109 1 98.56 191 LEU A N 1
ATOM 1466 C CA . LEU A 1 191 ? -13.156 -0.631 18.484 1 98.56 191 LEU A CA 1
ATOM 1467 C C . LEU A 1 191 ? -11.742 -0.284 18.016 1 98.56 191 LEU A C 1
ATOM 1469 O O . LEU A 1 191 ? -10.797 -0.338 18.797 1 98.56 191 LEU A O 1
ATOM 1473 N N . ILE A 1 192 ? -11.625 0.059 16.75 1 98.44 192 ILE A N 1
ATOM 1474 C CA . ILE A 1 192 ? -10.328 0.353 16.156 1 98.44 192 ILE A CA 1
ATOM 1475 C C . ILE A 1 192 ? -9.75 1.625 16.781 1 98.44 192 ILE A C 1
ATOM 1477 O O . ILE A 1 192 ? -8.547 1.712 17.031 1 98.44 192 ILE A O 1
ATOM 1481 N N . TYR A 1 193 ? -10.594 2.594 17.047 1 97.94 193 TYR A N 1
ATOM 1482 C CA . TYR A 1 193 ? -10.18 3.799 17.75 1 97.94 193 TYR A CA 1
ATOM 1483 C C . TYR A 1 193 ? -9.578 3.453 19.109 1 97.94 193 TYR A C 1
ATOM 1485 O O . TYR A 1 193 ? -8.461 3.877 19.422 1 97.94 193 TYR A O 1
ATOM 1493 N N . GLU A 1 194 ? -10.273 2.664 19.891 1 97.69 194 GLU A N 1
ATOM 1494 C CA . GLU A 1 194 ? -9.82 2.295 21.234 1 97.69 194 GLU A CA 1
ATOM 1495 C C . GLU A 1 194 ? -8.555 1.449 21.172 1 97.69 194 GLU A C 1
ATOM 1497 O O . GLU A 1 194 ? -7.703 1.529 22.062 1 97.69 194 GLU A O 1
ATOM 1502 N N . TRP A 1 195 ? -8.391 0.706 20.109 1 98.44 195 TRP A N 1
ATOM 1503 C CA . TRP A 1 195 ? -7.305 -0.265 20.016 1 98.44 195 TRP A CA 1
ATOM 1504 C C . TRP A 1 195 ? -6.035 0.388 19.484 1 98.44 195 TRP A C 1
ATOM 1506 O O . TRP A 1 195 ? -4.941 0.15 20 1 98.44 195 TRP A O 1
ATOM 1516 N N . LEU A 1 196 ? -6.188 1.291 18.5 1 98.38 196 LEU A N 1
ATOM 1517 C CA . LEU A 1 196 ? -5.008 1.682 17.734 1 98.38 196 LEU A CA 1
ATOM 1518 C C . LEU A 1 196 ? -4.648 3.141 18 1 98.38 196 LEU A C 1
ATOM 1520 O O . LEU A 1 196 ? -3.561 3.592 17.625 1 98.38 196 LEU A O 1
ATOM 1524 N N . SER A 1 197 ? -5.473 3.941 18.672 1 98.19 197 SER A N 1
ATOM 1525 C CA . SER A 1 197 ? -5.176 5.352 18.891 1 98.19 197 SER A CA 1
ATOM 1526 C C . SER A 1 197 ? -4.117 5.531 19.984 1 98.19 197 SER A C 1
ATOM 1528 O O . SER A 1 197 ? -3.514 6.598 20.094 1 98.19 197 SER A O 1
ATOM 1530 N N . VAL A 1 198 ? -3.904 4.531 20.781 1 97.94 198 VAL A N 1
ATOM 1531 C CA . VAL A 1 198 ? -2.939 4.609 21.875 1 97.94 198 VAL A CA 1
ATOM 1532 C C . VAL A 1 198 ? -1.711 3.768 21.531 1 97.94 198 VAL A C 1
ATOM 1534 O O . VAL A 1 198 ? -1.835 2.648 21.031 1 97.94 198 VAL A O 1
ATOM 1537 N N . LYS A 1 199 ? -0.541 4.316 21.797 1 98.38 199 LYS A N 1
ATOM 1538 C CA . LYS A 1 199 ? 0.706 3.6 21.547 1 98.38 199 LYS A CA 1
ATOM 1539 C C . LYS A 1 199 ? 1.291 3.041 22.844 1 98.38 199 LYS A C 1
ATOM 1541 O O . LYS A 1 199 ? 1.168 3.658 23.891 1 98.38 199 LYS A O 1
ATOM 1546 N N . LEU A 1 200 ? 1.882 1.852 22.75 1 98.19 200 LEU A N 1
ATOM 1547 C CA . LEU A 1 200 ? 2.643 1.274 23.859 1 98.19 200 LEU A CA 1
ATOM 1548 C C . LEU A 1 200 ? 3.939 2.043 24.078 1 98.19 200 LEU A C 1
ATOM 1550 O O . LEU A 1 200 ? 4.457 2.684 23.156 1 98.19 200 LEU A O 1
ATOM 1554 N N . PRO A 1 201 ? 4.5 1.947 25.344 1 98.12 201 PRO A N 1
ATOM 1555 C CA . PRO A 1 201 ? 5.746 2.652 25.641 1 98.12 201 PRO A CA 1
ATOM 1556 C C . PRO A 1 201 ? 6.859 2.324 24.656 1 98.12 201 PRO A C 1
ATOM 1558 O O . PRO A 1 201 ? 7.598 3.217 24.219 1 98.12 201 PRO A O 1
ATOM 1561 N N . ALA A 1 202 ? 6.98 1.062 24.25 1 98.31 202 ALA A N 1
ATOM 1562 C CA . ALA A 1 202 ? 8.008 0.667 23.281 1 98.31 202 ALA A CA 1
ATOM 1563 C C . ALA A 1 202 ? 7.816 1.387 21.953 1 98.31 202 ALA A C 1
ATOM 1565 O O . ALA A 1 202 ? 8.797 1.722 21.281 1 98.31 202 ALA A O 1
ATOM 1566 N N . GLU A 1 203 ? 6.633 1.576 21.531 1 98.75 203 GLU A N 1
ATOM 1567 C CA . GLU A 1 203 ? 6.34 2.289 20.297 1 98.75 203 GLU A CA 1
ATOM 1568 C C . GLU A 1 203 ? 6.719 3.764 20.406 1 98.75 203 GLU A C 1
ATOM 1570 O O . GLU A 1 203 ? 7.25 4.344 19.453 1 98.75 203 GLU A O 1
ATOM 1575 N N . VAL A 1 204 ? 6.438 4.359 21.562 1 98.81 204 VAL A N 1
ATOM 1576 C CA . VAL A 1 204 ? 6.812 5.75 21.797 1 98.81 204 VAL A CA 1
ATOM 1577 C C . VAL A 1 204 ? 8.328 5.902 21.672 1 98.81 204 VAL A C 1
ATOM 1579 O O . VAL A 1 204 ? 8.82 6.871 21.094 1 98.81 204 VAL A O 1
ATOM 1582 N N . ASP A 1 205 ? 9.039 4.938 22.203 1 98.69 205 ASP A N 1
ATOM 1583 C CA . ASP A 1 205 ? 10.492 4.957 22.125 1 98.69 205 ASP A CA 1
ATOM 1584 C C . ASP A 1 205 ? 10.961 4.898 20.672 1 98.69 205 ASP A C 1
ATOM 1586 O O . ASP A 1 205 ? 11.875 5.629 20.281 1 98.69 205 ASP A O 1
ATOM 1590 N N . ILE A 1 206 ? 10.406 4.02 19.922 1 98.69 206 ILE A N 1
ATOM 1591 C CA . ILE A 1 206 ? 10.742 3.871 18.5 1 98.69 206 ILE A CA 1
ATOM 1592 C C . ILE A 1 206 ? 10.469 5.18 17.766 1 98.69 206 ILE A C 1
ATOM 1594 O O . ILE A 1 206 ? 11.328 5.668 17.031 1 98.69 206 ILE A O 1
ATOM 1598 N N . MET A 1 207 ? 9.32 5.797 18 1 98.81 207 MET A N 1
ATOM 1599 C CA . MET A 1 207 ? 8.922 7.027 17.328 1 98.81 207 MET A CA 1
ATOM 1600 C C . MET A 1 207 ? 9.797 8.195 17.75 1 98.81 207 MET A C 1
ATOM 1602 O O . MET A 1 207 ? 10.031 9.125 16.984 1 98.81 207 MET A O 1
ATOM 1606 N N . THR A 1 208 ? 10.25 8.156 18.984 1 98.81 208 THR A N 1
ATOM 1607 C CA . THR A 1 208 ? 11.172 9.18 19.469 1 98.81 208 THR A CA 1
ATOM 1608 C C . THR A 1 208 ? 12.477 9.141 18.672 1 98.81 208 THR A C 1
ATOM 1610 O O . THR A 1 208 ? 12.969 10.172 18.219 1 98.81 208 THR A O 1
ATOM 1613 N N . LYS A 1 209 ? 12.992 7.957 18.5 1 98.56 209 LYS A N 1
ATOM 1614 C CA . LYS A 1 209 ? 14.227 7.801 17.719 1 98.56 209 LYS A CA 1
ATOM 1615 C C . LYS A 1 209 ? 14.023 8.234 16.281 1 98.56 209 LYS A C 1
ATOM 1617 O O . LYS A 1 209 ? 14.906 8.867 15.688 1 98.56 209 LYS A O 1
ATOM 1622 N N . ALA A 1 210 ? 12.914 7.867 15.695 1 98.75 210 ALA A N 1
ATOM 1623 C CA . ALA A 1 210 ? 12.609 8.289 14.328 1 98.75 210 ALA A CA 1
ATOM 1624 C C . ALA A 1 210 ? 12.539 9.812 14.227 1 98.75 210 ALA A C 1
ATOM 1626 O O . ALA A 1 210 ? 13.055 10.398 13.281 1 98.75 210 ALA A O 1
ATOM 1627 N N . ALA A 1 211 ? 11.906 10.445 15.188 1 98.75 211 ALA A N 1
ATOM 1628 C CA . ALA A 1 211 ? 11.781 11.906 15.219 1 98.75 211 ALA A CA 1
ATOM 1629 C C . ALA A 1 211 ? 13.148 12.57 15.359 1 98.75 211 ALA A C 1
ATOM 1631 O O . ALA A 1 211 ? 13.406 13.594 14.734 1 98.75 211 ALA A O 1
ATOM 1632 N N . GLU A 1 212 ? 13.977 12.008 16.156 1 98.44 212 GLU A N 1
ATOM 1633 C CA . GLU A 1 212 ? 15.328 12.523 16.328 1 98.44 212 GLU A CA 1
ATOM 1634 C C . GLU A 1 212 ? 16.094 12.547 15 1 98.44 212 GLU A C 1
ATOM 1636 O O . GLU A 1 212 ? 16.688 13.562 14.641 1 98.44 212 GLU A O 1
ATOM 1641 N N . LEU A 1 213 ? 16.031 11.461 14.336 1 98 213 LEU A N 1
ATOM 1642 C CA . LEU A 1 213 ? 16.719 11.367 13.055 1 98 213 LEU A CA 1
ATOM 1643 C C . LEU A 1 213 ? 16.141 12.352 12.047 1 98 213 LEU A C 1
ATOM 1645 O O . LEU A 1 213 ? 16.891 13.039 11.344 1 98 213 LEU A O 1
ATOM 1649 N N . THR A 1 214 ? 14.852 12.414 11.984 1 98.25 214 THR A N 1
ATOM 1650 C CA . THR A 1 214 ? 14.172 13.281 11.023 1 98.25 214 THR A CA 1
ATOM 1651 C C . THR A 1 214 ? 14.531 14.742 11.266 1 98.25 214 THR A C 1
ATOM 1653 O O . THR A 1 214 ? 14.82 15.484 10.328 1 98.25 214 THR A O 1
ATOM 1656 N N . SER A 1 215 ? 14.484 15.148 12.477 1 98.38 215 SER A N 1
ATOM 1657 C CA . SER A 1 215 ? 14.875 16.516 12.836 1 98.38 215 SER A CA 1
ATOM 1658 C C . SER A 1 215 ? 16.328 16.781 12.492 1 98.38 215 SER A C 1
ATOM 1660 O O . SER A 1 215 ? 16.656 17.781 11.852 1 98.38 215 SER A O 1
ATOM 1662 N N . GLN A 1 216 ? 17.203 15.867 12.875 1 98.19 216 GLN A N 1
ATOM 1663 C CA . GLN A 1 216 ? 18.625 16.016 12.602 1 98.19 216 GLN A CA 1
ATOM 1664 C C . GLN A 1 216 ? 18.875 16.172 11.102 1 98.19 216 GLN A C 1
ATOM 1666 O O . GLN A 1 216 ? 19.656 17.031 10.695 1 98.19 216 GLN A O 1
ATOM 1671 N N . TRP A 1 217 ? 18.234 15.398 10.336 1 98.62 217 TRP A N 1
ATOM 1672 C CA . TRP A 1 217 ? 18.453 15.414 8.898 1 98.62 217 TRP A CA 1
ATOM 1673 C C . TRP A 1 217 ? 17.938 16.703 8.281 1 98.62 217 TRP A C 1
ATOM 1675 O O . TRP A 1 217 ? 18.453 17.188 7.273 1 98.62 217 TRP A O 1
ATOM 1685 N N . GLN A 1 218 ? 16.859 17.297 8.852 1 98.75 218 GLN A N 1
ATOM 1686 C CA . GLN A 1 218 ? 16.391 18.594 8.367 1 98.75 218 GLN A CA 1
ATOM 1687 C C . GLN A 1 218 ? 17.438 19.672 8.586 1 98.75 218 GLN A C 1
ATOM 1689 O O . GLN A 1 218 ? 17.672 20.516 7.711 1 98.75 218 GLN A O 1
ATOM 1694 N N . TYR A 1 219 ? 18.062 19.719 9.734 1 98.69 219 TYR A N 1
ATOM 1695 C CA . TYR A 1 219 ? 19.125 20.672 9.992 1 98.69 219 TYR A CA 1
ATOM 1696 C C . TYR A 1 219 ? 20.281 20.469 9.008 1 98.69 219 TYR A C 1
ATOM 1698 O O . TYR A 1 219 ? 20.812 21.453 8.477 1 98.69 219 TYR A O 1
ATOM 1706 N N . GLU A 1 220 ? 20.641 19.219 8.789 1 98.62 220 GLU A N 1
ATOM 1707 C CA . GLU A 1 220 ? 21.688 18.922 7.824 1 98.62 220 GLU A CA 1
ATOM 1708 C C . GLU A 1 220 ? 21.297 19.375 6.418 1 98.62 220 GLU A C 1
ATOM 1710 O O . GLU A 1 220 ? 22.141 19.828 5.652 1 98.62 220 GLU A O 1
ATOM 1715 N N . ALA A 1 221 ? 20.031 19.141 6.102 1 98.81 221 ALA A N 1
ATOM 1716 C CA . ALA A 1 221 ? 19.547 19.562 4.797 1 98.81 221 ALA A CA 1
ATOM 1717 C C . ALA A 1 221 ? 19.656 21.078 4.629 1 98.81 221 ALA A C 1
ATOM 1719 O O . ALA A 1 221 ? 20.094 21.562 3.58 1 98.81 221 ALA A O 1
ATOM 1720 N N . TYR A 1 222 ? 19.281 21.844 5.613 1 98.69 222 TYR A N 1
ATOM 1721 C CA . TYR A 1 222 ? 19.375 23.297 5.555 1 98.69 222 TYR A CA 1
ATOM 1722 C C . TYR A 1 222 ? 20.828 23.734 5.375 1 98.69 222 TYR A C 1
ATOM 1724 O O . TYR A 1 222 ? 21.094 24.734 4.691 1 98.69 222 TYR A O 1
ATOM 1732 N N . ALA A 1 223 ? 21.781 23.031 5.945 1 98.5 223 ALA A N 1
ATOM 1733 C CA . ALA A 1 223 ? 23.203 23.344 5.844 1 98.5 223 ALA A CA 1
ATOM 1734 C C . ALA A 1 223 ? 23.688 23.188 4.414 1 98.5 223 ALA A C 1
ATOM 1736 O O . ALA A 1 223 ? 24.75 23.719 4.055 1 98.5 223 ALA A O 1
ATOM 1737 N N . GLN A 1 224 ? 22.891 22.469 3.596 1 98.12 224 GLN A N 1
ATOM 1738 C CA . GLN A 1 224 ? 23.281 22.234 2.207 1 98.12 224 GLN A CA 1
ATOM 1739 C C . GLN A 1 224 ? 22.859 23.406 1.321 1 98.12 224 GLN A C 1
ATOM 1741 O O . GLN A 1 224 ? 23.281 23.5 0.169 1 98.12 224 GLN A O 1
ATOM 1746 N N . VAL A 1 225 ? 22.031 24.328 1.787 1 98.62 225 VAL A N 1
ATOM 1747 C CA . VAL A 1 225 ? 21.422 25.359 0.956 1 98.62 225 VAL A CA 1
ATOM 1748 C C . VAL A 1 225 ? 22.469 26.375 0.539 1 98.62 225 VAL A C 1
ATOM 1750 O O . VAL A 1 225 ? 23.203 26.906 1.383 1 98.62 225 VAL A O 1
ATOM 1753 N N . LYS A 1 226 ? 22.609 26.578 -0.734 1 98.38 226 LYS A N 1
ATOM 1754 C CA . LYS A 1 226 ? 23.344 27.688 -1.327 1 98.38 226 LYS A CA 1
ATOM 1755 C C . LYS A 1 226 ? 22.406 28.703 -1.954 1 98.38 226 LYS A C 1
ATOM 1757 O O . LYS A 1 226 ? 21.953 28.531 -3.084 1 98.38 226 LYS A O 1
ATOM 1762 N N . PRO A 1 227 ? 22.25 29.812 -1.253 1 98.06 227 PRO A N 1
ATOM 1763 C CA . PRO A 1 227 ? 21.297 30.812 -1.747 1 98.06 227 PRO A CA 1
ATOM 1764 C C . PRO A 1 227 ? 21.594 31.25 -3.178 1 98.06 227 PRO A C 1
ATOM 1766 O O . PRO A 1 227 ? 22.75 31.516 -3.521 1 98.06 227 PRO A O 1
ATOM 1769 N N . GLY A 1 228 ? 20.562 31.266 -3.982 1 98.06 228 GLY A N 1
ATOM 1770 C CA . GLY A 1 228 ? 20.703 31.672 -5.371 1 98.06 228 GLY A CA 1
ATOM 1771 C C . GLY A 1 228 ? 21.125 30.547 -6.289 1 98.06 228 GLY A C 1
ATOM 1772 O O . GLY A 1 228 ? 21.219 30.734 -7.504 1 98.06 228 GLY A O 1
ATOM 1773 N N . ILE A 1 229 ? 21.297 29.391 -5.758 1 98.31 229 ILE A N 1
ATOM 1774 C CA . ILE A 1 229 ? 21.797 28.281 -6.559 1 98.31 229 ILE A CA 1
ATOM 1775 C C . ILE A 1 229 ? 20.938 27.047 -6.316 1 98.31 229 ILE A C 1
ATOM 1777 O O . ILE A 1 229 ? 20.344 26.484 -7.254 1 98.31 229 ILE A O 1
ATOM 1781 N N . SER A 1 230 ? 20.812 26.609 -5.02 1 98.56 230 SER A N 1
ATOM 1782 C CA . SER A 1 230 ? 20.062 25.422 -4.68 1 98.56 230 SER A CA 1
ATOM 1783 C C . SER A 1 230 ? 18.578 25.609 -4.945 1 98.56 230 SER A C 1
ATOM 1785 O O . SER A 1 230 ? 18.031 26.703 -4.754 1 98.56 230 SER A O 1
ATOM 1787 N N . THR A 1 231 ? 17.938 24.594 -5.324 1 98.62 231 THR A N 1
ATOM 1788 C CA . THR A 1 231 ? 16.484 24.594 -5.461 1 98.62 231 THR A CA 1
ATOM 1789 C C . THR A 1 231 ? 15.836 23.812 -4.316 1 98.62 231 THR A C 1
ATOM 1791 O O . THR A 1 231 ? 16.516 23.062 -3.604 1 98.62 231 THR A O 1
ATOM 1794 N N . ASP A 1 232 ? 14.516 24.047 -4.156 1 98.38 232 ASP A N 1
ATOM 1795 C CA . ASP A 1 232 ? 13.773 23.219 -3.207 1 98.38 232 ASP A CA 1
ATOM 1796 C C . ASP A 1 232 ? 13.977 21.734 -3.49 1 98.38 232 ASP A C 1
ATOM 1798 O O . ASP A 1 232 ? 14.141 20.938 -2.562 1 98.38 232 ASP A O 1
ATOM 1802 N N . ALA A 1 233 ? 14.008 21.359 -4.746 1 97.69 233 ALA A N 1
ATOM 1803 C CA . ALA A 1 233 ? 14.172 19.969 -5.164 1 97.69 233 ALA A CA 1
ATOM 1804 C C . ALA A 1 233 ? 15.547 19.438 -4.773 1 97.69 233 ALA A C 1
ATOM 1806 O O . ALA A 1 233 ? 15.688 18.266 -4.402 1 97.69 233 ALA A O 1
ATOM 1807 N N . ASP A 1 234 ? 16.562 20.25 -4.887 1 98.25 234 ASP A N 1
ATOM 1808 C CA . ASP A 1 234 ? 17.906 19.844 -4.484 1 98.25 234 ASP A CA 1
ATOM 1809 C C . ASP A 1 234 ? 17.938 19.438 -3.016 1 98.25 234 ASP A C 1
ATOM 1811 O O . ASP A 1 234 ? 18.562 18.438 -2.66 1 98.25 234 ASP A O 1
ATOM 1815 N N . ILE A 1 235 ? 17.281 20.188 -2.236 1 98.62 235 ILE A N 1
ATOM 1816 C CA . ILE A 1 235 ? 17.281 19.953 -0.798 1 98.62 235 ILE A CA 1
ATOM 1817 C C . ILE A 1 235 ? 16.469 18.703 -0.479 1 98.62 235 ILE A C 1
ATOM 1819 O O . ILE A 1 235 ? 16.875 17.891 0.373 1 98.62 235 ILE A O 1
ATOM 1823 N N . ALA A 1 236 ? 15.398 18.547 -1.162 1 98.38 236 ALA A N 1
ATOM 1824 C CA . ALA A 1 236 ? 14.609 17.328 -1.002 1 98.38 236 ALA A CA 1
ATOM 1825 C C . ALA A 1 236 ? 15.43 16.094 -1.363 1 98.38 236 ALA A C 1
ATOM 1827 O O . ALA A 1 236 ? 15.344 15.062 -0.688 1 98.38 236 ALA A O 1
ATOM 1828 N N . LYS A 1 237 ? 16.234 16.203 -2.389 1 97.31 237 LYS A N 1
ATOM 1829 C CA . LYS A 1 237 ? 17.062 15.086 -2.83 1 97.31 237 LYS A CA 1
ATOM 1830 C C . LYS A 1 237 ? 18.078 14.688 -1.75 1 97.31 237 LYS A C 1
ATOM 1832 O O . LYS A 1 237 ? 18.375 13.508 -1.582 1 97.31 237 LYS A O 1
ATOM 1837 N N . PHE A 1 238 ? 18.625 15.672 -1.089 1 98.25 238 PHE A N 1
ATOM 1838 C CA . PHE A 1 238 ? 19.531 15.391 0.017 1 98.25 238 PHE A CA 1
ATOM 1839 C C . PHE A 1 238 ? 18.875 14.5 1.054 1 98.25 238 PHE A C 1
ATOM 1841 O O . PHE A 1 238 ? 19.453 13.516 1.509 1 98.25 238 PHE A O 1
ATOM 1848 N N . LEU A 1 239 ? 17.625 14.805 1.423 1 98.62 239 LEU A N 1
ATOM 1849 C CA . LEU A 1 239 ? 16.906 14.055 2.436 1 98.62 239 LEU A CA 1
ATOM 1850 C C . LEU A 1 239 ? 16.562 12.656 1.932 1 98.62 239 LEU A C 1
ATOM 1852 O O . LEU A 1 239 ? 16.609 11.688 2.693 1 98.62 239 LEU A O 1
ATOM 1856 N N . LYS A 1 240 ? 16.234 12.562 0.687 1 97.06 240 LYS A N 1
ATOM 1857 C CA . LYS A 1 240 ? 15.984 11.25 0.091 1 97.06 240 LYS A CA 1
ATOM 1858 C C . LYS A 1 240 ? 17.234 10.375 0.16 1 97.06 240 LYS A C 1
ATOM 1860 O O . LYS A 1 240 ? 17.141 9.164 0.394 1 97.06 240 LYS A O 1
ATOM 1865 N N . LYS A 1 241 ? 18.375 10.969 -0.06 1 96.19 241 LYS A N 1
ATOM 1866 C CA . LYS A 1 241 ? 19.641 10.227 0.036 1 96.19 241 LYS A CA 1
ATOM 1867 C C . LYS A 1 241 ? 19.859 9.719 1.456 1 96.19 241 LYS A C 1
ATOM 1869 O O . LYS A 1 241 ? 20.344 8.602 1.649 1 96.19 241 LYS A O 1
ATOM 1874 N N . LYS A 1 242 ? 19.547 10.578 2.438 1 97.12 242 LYS A N 1
ATOM 1875 C CA . LYS A 1 242 ? 19.656 10.148 3.828 1 97.12 242 LYS A CA 1
ATOM 1876 C C . LYS A 1 242 ? 18.781 8.93 4.094 1 97.12 242 LYS A C 1
ATOM 1878 O O . LYS A 1 242 ? 19.219 7.969 4.738 1 97.12 242 LYS A O 1
ATOM 1883 N N . MET A 1 243 ? 17.578 8.945 3.605 1 96.94 243 MET A N 1
ATOM 1884 C CA . MET A 1 243 ? 16.656 7.828 3.777 1 96.94 243 MET A CA 1
ATOM 1885 C C . MET A 1 243 ? 17.234 6.551 3.174 1 96.94 243 MET A C 1
ATOM 1887 O O . MET A 1 243 ? 17.172 5.484 3.793 1 96.94 243 MET A O 1
ATOM 1891 N N . GLU A 1 244 ? 17.719 6.691 1.975 1 91.75 244 GLU A N 1
ATOM 1892 C CA . GLU A 1 244 ? 18.312 5.551 1.288 1 91.75 244 GLU A CA 1
ATOM 1893 C C . GLU A 1 244 ? 19.484 4.973 2.094 1 91.75 244 GLU A C 1
ATOM 1895 O O . GLU A 1 244 ? 19.578 3.752 2.246 1 91.75 244 GLU A O 1
ATOM 1900 N N . GLU A 1 245 ? 20.281 5.836 2.604 1 92.81 245 GLU A N 1
ATOM 1901 C CA . GLU A 1 245 ? 21.453 5.426 3.379 1 92.81 245 GLU A CA 1
ATOM 1902 C C . GLU A 1 245 ? 21.047 4.633 4.617 1 92.81 245 GLU A C 1
ATOM 1904 O O . GLU A 1 245 ? 21.734 3.689 5.012 1 92.81 245 GLU A O 1
ATOM 1909 N N . TYR A 1 246 ? 19.969 5.008 5.16 1 94.69 246 TYR A N 1
ATOM 1910 C CA . TYR A 1 246 ? 19.547 4.391 6.414 1 94.69 246 TYR A CA 1
ATOM 1911 C C . TYR A 1 246 ? 18.531 3.293 6.168 1 94.69 246 TYR A C 1
ATOM 1913 O O . TYR A 1 246 ? 18.109 2.598 7.098 1 94.69 246 TYR A O 1
ATOM 1921 N N . GLY A 1 247 ? 18.062 3.129 4.977 1 91.81 247 GLY A N 1
ATOM 1922 C CA . GLY A 1 247 ? 17.125 2.072 4.609 1 91.81 247 GLY A CA 1
ATOM 1923 C C . GLY A 1 247 ? 15.727 2.301 5.137 1 91.81 247 GLY A C 1
ATOM 1924 O O . GLY A 1 247 ? 15.008 1.348 5.438 1 91.81 247 GLY A O 1
ATOM 1925 N N . VAL A 1 248 ? 15.359 3.568 5.34 1 96.06 248 VAL A N 1
ATOM 1926 C CA . VAL A 1 248 ? 14.016 3.871 5.82 1 96.06 248 VAL A CA 1
ATOM 1927 C C . VAL A 1 248 ? 13.133 4.312 4.652 1 96.06 248 VAL A C 1
ATOM 1929 O O . VAL A 1 248 ? 13.633 4.57 3.557 1 96.06 248 VAL A O 1
ATOM 1932 N N . LYS A 1 249 ? 11.836 4.285 4.914 1 96.25 249 LYS A N 1
ATOM 1933 C CA . LYS A 1 249 ? 10.875 4.59 3.854 1 96.25 249 LYS A CA 1
ATOM 1934 C C . LYS A 1 249 ? 10.148 5.902 4.125 1 96.25 249 LYS A C 1
ATOM 1936 O O . LYS A 1 249 ? 10.375 6.543 5.156 1 96.25 249 LYS A O 1
ATOM 1941 N N . ASP A 1 250 ? 9.328 6.391 3.166 1 96.94 250 ASP A N 1
ATOM 1942 C CA . ASP A 1 250 ? 8.562 7.629 3.283 1 96.94 250 ASP A CA 1
ATOM 1943 C C . ASP A 1 250 ? 7.445 7.492 4.309 1 96.94 250 ASP A C 1
ATOM 1945 O O . ASP A 1 250 ? 6.766 6.461 4.359 1 96.94 250 ASP A O 1
ATOM 1949 N N . ALA A 1 251 ? 7.254 8.5 5.094 1 97.62 251 ALA A N 1
ATOM 1950 C CA . ALA A 1 251 ? 6.195 8.516 6.102 1 97.62 251 ALA A CA 1
ATOM 1951 C C . ALA A 1 251 ? 4.82 8.648 5.453 1 97.62 251 ALA A C 1
ATOM 1953 O O . ALA A 1 251 ? 3.816 8.203 6.012 1 97.62 251 ALA A O 1
ATOM 1954 N N . TRP A 1 252 ? 4.762 9.297 4.367 1 94.69 252 TRP A N 1
ATOM 1955 C CA . TRP A 1 252 ? 3.562 9.445 3.553 1 94.69 252 TRP A CA 1
ATOM 1956 C C . TRP A 1 252 ? 3.902 9.383 2.066 1 94.69 252 TRP A C 1
ATOM 1958 O O . TRP A 1 252 ? 4.875 8.742 1.672 1 94.69 252 TRP A O 1
ATOM 1968 N N . HIS A 1 253 ? 3.082 9.812 1.235 1 90.88 253 HIS A N 1
ATOM 1969 C CA . HIS A 1 253 ? 3.314 9.609 -0.19 1 90.88 253 HIS A CA 1
ATOM 1970 C C . HIS A 1 253 ? 4.668 10.172 -0.614 1 90.88 253 HIS A C 1
ATOM 1972 O O . HIS A 1 253 ? 5.008 11.305 -0.273 1 90.88 253 HIS A O 1
ATOM 1978 N N . PRO A 1 254 ? 5.406 9.469 -1.395 1 90.69 254 PRO A N 1
ATOM 1979 C CA . PRO A 1 254 ? 6.785 9.844 -1.726 1 90.69 254 PRO A CA 1
ATOM 1980 C C . PRO A 1 254 ? 6.871 11.156 -2.498 1 90.69 254 PRO A C 1
ATOM 1982 O O . PRO A 1 254 ? 7.879 11.867 -2.416 1 90.69 254 PRO A O 1
ATOM 1985 N N . ASP A 1 255 ? 5.871 11.523 -3.215 1 85.94 255 ASP A N 1
ATOM 1986 C CA . ASP A 1 255 ? 5.902 12.758 -3.998 1 85.94 255 ASP A CA 1
ATOM 1987 C C . ASP A 1 255 ? 5.77 13.984 -3.096 1 85.94 255 ASP A C 1
ATOM 1989 O O . ASP A 1 255 ? 6.055 15.102 -3.52 1 85.94 255 ASP A O 1
ATOM 1993 N N . GLN A 1 256 ? 5.32 13.711 -1.946 1 90.06 256 GLN A N 1
ATOM 1994 C CA . GLN A 1 256 ? 5.082 14.828 -1.039 1 90.06 256 GLN A CA 1
ATOM 1995 C C . GLN A 1 256 ? 6.027 14.773 0.159 1 90.06 256 GLN A C 1
ATOM 1997 O O . GLN A 1 256 ? 5.887 15.555 1.102 1 90.06 256 GLN A O 1
ATOM 2002 N N . ASN A 1 257 ? 6.902 13.875 0.185 1 95.31 257 ASN A N 1
ATOM 2003 C CA . ASN A 1 257 ? 7.848 13.68 1.276 1 95.31 257 ASN A CA 1
ATOM 2004 C C . ASN A 1 257 ? 9.273 13.492 0.756 1 95.31 257 ASN A C 1
ATOM 2006 O O . ASN A 1 257 ? 9.578 12.477 0.122 1 95.31 257 ASN A O 1
ATOM 2010 N N . PRO A 1 258 ? 10.125 14.508 0.965 1 97.06 258 PRO A N 1
ATOM 2011 C CA . PRO A 1 258 ? 9.977 15.719 1.775 1 97.06 258 PRO A CA 1
ATOM 2012 C C . PRO A 1 258 ? 9.258 16.844 1.03 1 97.06 258 PRO A C 1
ATOM 2014 O O . PRO A 1 258 ? 9.445 17 -0.177 1 97.06 258 PRO A O 1
ATOM 2017 N N . ASN A 1 259 ? 8.469 17.5 1.764 1 95.94 259 ASN A N 1
ATOM 2018 C CA . ASN A 1 259 ? 7.945 18.766 1.262 1 95.94 259 ASN A CA 1
ATOM 2019 C C . ASN A 1 259 ? 8.867 19.938 1.607 1 95.94 259 ASN A C 1
ATOM 2021 O O . ASN A 1 259 ? 8.906 20.375 2.754 1 95.94 259 ASN A O 1
ATOM 2025 N N . VAL A 1 260 ? 9.648 20.375 0.67 1 98 260 VAL A N 1
ATOM 2026 C CA . VAL A 1 260 ? 10.516 21.547 0.794 1 98 260 VAL A CA 1
ATOM 2027 C C . VAL A 1 260 ? 9.922 22.703 -0.002 1 98 260 VAL A C 1
ATOM 2029 O O . VAL A 1 260 ? 9.711 22.594 -1.211 1 98 260 VAL A O 1
ATOM 2032 N N . ASN A 1 261 ? 9.703 23.766 0.677 1 96.69 261 ASN A N 1
ATOM 2033 C CA . ASN A 1 261 ? 9.07 24.906 0.021 1 96.69 261 ASN A CA 1
ATOM 2034 C C . ASN A 1 261 ? 9.656 26.234 0.517 1 96.69 261 ASN A C 1
ATOM 2036 O O . ASN A 1 261 ? 9.547 26.547 1.701 1 96.69 261 ASN A O 1
ATOM 2040 N N . SER A 1 262 ? 10.305 26.984 -0.354 1 97.19 262 SER A N 1
ATOM 2041 C CA . SER A 1 262 ? 10.797 28.328 -0.055 1 97.19 262 SER A CA 1
ATOM 2042 C C . SER A 1 262 ? 9.875 29.391 -0.638 1 97.19 262 SER A C 1
ATOM 2044 O O . SER A 1 262 ? 9.43 29.281 -1.781 1 97.19 262 SER A O 1
ATOM 2046 N N . GLY A 1 263 ? 9.562 30.375 0.14 1 94.5 263 GLY A N 1
ATOM 2047 C CA . GLY A 1 263 ? 8.688 31.438 -0.334 1 94.5 263 GLY A CA 1
ATOM 2048 C C . GLY A 1 263 ? 7.215 31.141 -0.156 1 94.5 263 GLY A C 1
ATOM 2049 O O . GLY A 1 263 ? 6.805 30.609 0.883 1 94.5 263 GLY A O 1
ATOM 2050 N N . GLN A 1 264 ? 6.422 31.484 -1.112 1 94.06 264 GLN A N 1
ATOM 2051 C CA . GLN A 1 264 ? 4.969 31.406 -1.045 1 94.06 264 GLN A CA 1
ATOM 2052 C C . GLN A 1 264 ? 4.496 29.969 -0.808 1 94.06 264 GLN A C 1
ATOM 2054 O O . GLN A 1 264 ? 5.102 29.031 -1.315 1 94.06 264 GLN A O 1
ATOM 2059 N N . ASP A 1 265 ? 3.379 29.875 -0.066 1 93.25 265 ASP A N 1
ATOM 2060 C CA . ASP A 1 265 ? 2.795 28.562 0.218 1 93.25 265 ASP A CA 1
ATOM 2061 C C . ASP A 1 265 ? 2.361 27.859 -1.068 1 93.25 265 ASP A C 1
ATOM 2063 O O . ASP A 1 265 ? 1.866 28.516 -1.995 1 93.25 265 ASP A O 1
ATOM 2067 N N . ARG A 1 266 ? 2.535 26.562 -1.098 1 86.69 266 ARG A N 1
ATOM 2068 C CA . ARG A 1 266 ? 2.062 25.734 -2.211 1 86.69 266 ARG A CA 1
ATOM 2069 C C . ARG A 1 266 ? 1.201 24.578 -1.713 1 86.69 266 ARG A C 1
ATOM 2071 O O . ARG A 1 266 ? 0.841 23.688 -2.486 1 86.69 266 ARG A O 1
ATOM 2078 N N . GLY A 1 267 ? 0.877 24.562 -0.432 1 81.75 267 GLY A N 1
ATOM 2079 C CA . GLY A 1 267 ? 0.14 23.438 0.133 1 81.75 267 GLY A CA 1
ATOM 2080 C C . GLY A 1 267 ? 0.955 22.156 0.2 1 81.75 267 GLY A C 1
ATOM 2081 O O . GLY A 1 267 ? 2.18 22.203 0.339 1 81.75 267 GLY A O 1
ATOM 2082 N N . HIS A 1 268 ? 0.204 21.016 0.32 1 82.5 268 HIS A N 1
ATOM 2083 C CA . HIS A 1 268 ? 0.872 19.719 0.302 1 82.5 268 HIS A CA 1
ATOM 2084 C C . HIS A 1 268 ? 1.331 19.359 -1.105 1 82.5 268 HIS A C 1
ATOM 2086 O O . HIS A 1 268 ? 0.537 18.875 -1.918 1 82.5 268 HIS A O 1
ATOM 2092 N N . SER A 1 269 ? 2.627 19.703 -1.341 1 81.94 269 SER A N 1
ATOM 2093 C CA . SER A 1 269 ? 3.105 19.562 -2.713 1 81.94 269 SER A CA 1
ATOM 2094 C C . SER A 1 269 ? 4.52 19 -2.754 1 81.94 269 SER A C 1
ATOM 2096 O O . SER A 1 269 ? 5.188 18.906 -1.723 1 81.94 269 SER A O 1
ATOM 2098 N N . HIS A 1 270 ? 4.867 18.672 -3.898 1 87.56 270 HIS A N 1
ATOM 2099 C CA . HIS A 1 270 ? 6.238 18.25 -4.145 1 87.56 270 HIS A CA 1
ATOM 2100 C C . HIS A 1 270 ? 7.188 19.438 -4.18 1 87.56 270 HIS A C 1
ATOM 2102 O O . HIS A 1 270 ? 6.773 20.562 -4.492 1 87.56 270 HIS A O 1
ATOM 2108 N N . ALA A 1 271 ? 8.453 19.141 -3.838 1 93.88 271 ALA A N 1
ATOM 2109 C CA . ALA A 1 271 ? 9.492 20.156 -3.984 1 93.88 271 ALA A CA 1
ATOM 2110 C C . ALA A 1 271 ? 9.734 20.484 -5.453 1 93.88 271 ALA A C 1
ATOM 2112 O O . ALA A 1 271 ? 9.758 19.594 -6.305 1 93.88 271 ALA A O 1
ATOM 2113 N N . THR A 1 272 ? 9.953 21.75 -5.746 1 93.81 272 THR A N 1
ATOM 2114 C CA . THR A 1 272 ? 10.078 22.188 -7.133 1 93.81 272 THR A CA 1
ATOM 2115 C C . THR A 1 272 ? 11.5 22.656 -7.43 1 93.81 272 THR A C 1
ATOM 2117 O O . THR A 1 272 ? 12.383 22.578 -6.566 1 93.81 272 THR A O 1
ATOM 2120 N N . ASP A 1 273 ? 11.617 23.125 -8.695 1 96 273 ASP A N 1
ATOM 2121 C CA . ASP A 1 273 ? 12.922 23.641 -9.117 1 96 273 ASP A CA 1
ATOM 2122 C C . ASP A 1 273 ? 13.039 25.125 -8.812 1 96 273 ASP A C 1
ATOM 2124 O O . ASP A 1 273 ? 13.914 25.812 -9.359 1 96 273 ASP A O 1
ATOM 2128 N N . LYS A 1 274 ? 12.195 25.594 -7.98 1 96.06 274 LYS A N 1
ATOM 2129 C CA . LYS A 1 274 ? 12.344 26.984 -7.543 1 96.06 274 LYS A CA 1
ATOM 2130 C C . LYS A 1 274 ? 13.688 27.203 -6.855 1 96.06 274 LYS A C 1
ATOM 2132 O O . LYS A 1 274 ? 14.062 26.453 -5.953 1 96.06 274 LYS A O 1
ATOM 2137 N N . VAL A 1 275 ? 14.352 28.203 -7.293 1 98.44 275 VAL A N 1
ATOM 2138 C CA . VAL A 1 275 ? 15.641 28.547 -6.691 1 98.44 275 VAL A CA 1
ATOM 2139 C C . VAL A 1 275 ? 15.406 29.25 -5.348 1 98.44 275 VAL A C 1
ATOM 2141 O O . VAL A 1 275 ? 14.578 30.156 -5.246 1 98.44 275 VAL A O 1
ATOM 2144 N N . ILE A 1 276 ? 16.062 28.812 -4.324 1 98.5 276 ILE A N 1
ATOM 2145 C CA . ILE A 1 276 ? 15.992 29.422 -2.998 1 98.5 276 ILE A CA 1
ATOM 2146 C C . ILE A 1 276 ? 16.75 30.75 -2.994 1 98.5 276 ILE A C 1
ATOM 2148 O O . ILE A 1 276 ? 17.938 30.797 -3.311 1 98.5 276 ILE A O 1
ATOM 2152 N N . MET A 1 277 ? 16.109 31.797 -2.57 1 97.88 277 MET A N 1
ATOM 2153 C CA . MET A 1 277 ? 16.656 33.156 -2.678 1 97.88 277 MET A CA 1
ATOM 2154 C C . MET A 1 277 ? 16.844 33.75 -1.3 1 97.88 277 MET A C 1
ATOM 2156 O O . MET A 1 277 ? 16.125 33.438 -0.359 1 97.88 277 MET A O 1
ATOM 2160 N N . PRO A 1 278 ? 17.844 34.75 -1.186 1 97.75 278 PRO A N 1
ATOM 2161 C CA . PRO A 1 278 ? 17.875 35.562 0.039 1 97.75 278 PRO A CA 1
ATOM 2162 C C . PRO A 1 278 ? 16.531 36.188 0.361 1 97.75 278 PRO A C 1
ATOM 2164 O O . PRO A 1 278 ? 15.867 36.719 -0.533 1 97.75 278 PRO A O 1
ATOM 2167 N N . GLY A 1 279 ? 16.156 36.062 1.61 1 97 279 GLY A N 1
ATOM 2168 C CA . GLY A 1 279 ? 14.867 36.625 2.021 1 97 279 GLY A CA 1
ATOM 2169 C C . GLY A 1 279 ? 13.773 35.562 2.117 1 97 279 GLY A C 1
ATOM 2170 O O . GLY A 1 279 ? 12.711 35.844 2.684 1 97 279 GLY A O 1
ATOM 2171 N N . ASP A 1 280 ? 14.07 34.406 1.607 1 97.25 280 ASP A N 1
ATOM 2172 C CA . ASP A 1 280 ? 13.07 33.344 1.648 1 97.25 280 ASP A CA 1
ATOM 2173 C C . ASP A 1 280 ? 12.93 32.781 3.061 1 97.25 280 ASP A C 1
ATOM 2175 O O . ASP A 1 280 ? 13.93 32.594 3.76 1 97.25 280 ASP A O 1
ATOM 2179 N N . VAL A 1 281 ? 11.719 32.562 3.492 1 98.12 281 VAL A N 1
ATOM 2180 C CA . VAL A 1 281 ? 11.406 31.625 4.555 1 98.12 281 VAL A CA 1
ATOM 2181 C C . VAL A 1 281 ? 11.188 30.234 3.959 1 98.12 281 VAL A C 1
ATOM 2183 O O . VAL A 1 281 ? 10.391 30.062 3.035 1 98.12 281 VAL A O 1
ATOM 2186 N N . ILE A 1 282 ? 11.898 29.25 4.453 1 97.94 282 ILE A N 1
ATOM 2187 C CA . ILE A 1 282 ? 11.859 27.906 3.887 1 97.94 282 ILE A CA 1
ATOM 2188 C C . ILE A 1 282 ? 11.25 26.938 4.902 1 97.94 282 ILE A C 1
ATOM 2190 O O . ILE A 1 282 ? 11.578 26.984 6.086 1 97.94 282 ILE A O 1
ATOM 2194 N N . GLN A 1 283 ? 10.383 26.062 4.453 1 97.56 283 GLN A N 1
ATOM 2195 C CA . GLN A 1 283 ? 9.875 24.969 5.273 1 97.56 283 GLN A CA 1
ATOM 2196 C C . GLN A 1 283 ? 10.391 23.625 4.766 1 97.56 283 GLN A C 1
ATOM 2198 O O . GLN A 1 283 ? 10.523 23.422 3.561 1 97.56 283 GLN A O 1
ATOM 2203 N N . ILE A 1 284 ? 10.688 22.766 5.625 1 98.31 284 ILE A N 1
ATOM 2204 C CA . ILE A 1 284 ? 10.852 21.344 5.34 1 98.31 284 ILE A CA 1
ATOM 2205 C C . ILE A 1 284 ? 9.875 20.547 6.199 1 98.31 284 ILE A C 1
ATOM 2207 O O . ILE A 1 284 ? 9.992 20.516 7.426 1 98.31 284 ILE A O 1
ATOM 2211 N N . ASP A 1 285 ? 8.875 20 5.617 1 97.81 285 ASP A N 1
ATOM 2212 C CA . ASP A 1 285 ? 7.973 19.016 6.195 1 97.81 285 ASP A CA 1
ATOM 2213 C C . ASP A 1 285 ? 8.367 17.594 5.793 1 97.81 285 ASP A C 1
ATOM 2215 O O . ASP A 1 285 ? 8.32 17.234 4.613 1 97.81 285 ASP A O 1
ATOM 2219 N N . PHE A 1 286 ? 8.781 16.859 6.82 1 98.38 286 PHE A N 1
ATOM 2220 C CA . PHE A 1 286 ? 9.477 15.617 6.5 1 98.38 286 PHE A CA 1
ATOM 2221 C C . PHE A 1 286 ? 9.219 14.555 7.562 1 98.38 286 PHE A C 1
ATOM 2223 O O . PHE A 1 286 ? 9.094 14.875 8.742 1 98.38 286 PHE A O 1
ATOM 2230 N N . GLY A 1 287 ? 9.094 13.32 7.098 1 98.69 287 GLY A N 1
ATOM 2231 C CA . GLY A 1 287 ? 8.977 12.156 7.969 1 98.69 287 GLY A CA 1
ATOM 2232 C C . GLY A 1 287 ? 9.477 10.875 7.328 1 98.69 287 GLY A C 1
ATOM 2233 O O . GLY A 1 287 ? 9.586 10.789 6.105 1 98.69 287 GLY A O 1
ATOM 2234 N N . ILE A 1 288 ? 9.844 9.93 8.18 1 98.69 288 ILE A N 1
ATOM 2235 C CA . ILE A 1 288 ? 10.297 8.625 7.711 1 98.69 288 ILE A CA 1
ATOM 2236 C C . ILE A 1 288 ? 9.406 7.531 8.297 1 98.69 288 ILE A C 1
ATOM 2238 O O . ILE A 1 288 ? 8.695 7.762 9.281 1 98.69 288 ILE A O 1
ATOM 2242 N N . ARG A 1 289 ? 9.359 6.422 7.68 1 98.5 289 ARG A N 1
ATOM 2243 C CA . ARG A 1 289 ? 8.75 5.199 8.188 1 98.5 289 ARG A CA 1
ATOM 2244 C C . ARG A 1 289 ? 9.82 4.164 8.539 1 98.5 289 ARG A C 1
ATOM 2246 O O . ARG A 1 289 ? 10.695 3.867 7.73 1 98.5 289 ARG A O 1
ATOM 2253 N N . VAL A 1 290 ? 9.758 3.641 9.734 1 98.06 290 VAL A N 1
ATOM 2254 C CA . VAL A 1 290 ? 10.734 2.65 10.18 1 98.06 290 VAL A CA 1
ATOM 2255 C C . VAL A 1 290 ? 10.055 1.296 10.359 1 98.06 290 VAL A C 1
ATOM 2257 O O . VAL A 1 290 ? 8.906 1.227 10.812 1 98.06 290 VAL A O 1
ATOM 2260 N N . TRP A 1 291 ? 10.734 0.239 9.914 1 96.44 291 TRP A N 1
ATOM 2261 C CA . TRP A 1 291 ? 10.297 -1.153 9.984 1 96.44 291 TRP A CA 1
ATOM 2262 C C . TRP A 1 291 ? 8.906 -1.318 9.383 1 96.44 291 TRP A C 1
ATOM 2264 O O . TRP A 1 291 ? 8.078 -2.055 9.922 1 96.44 291 TRP A O 1
ATOM 2274 N N . ASP A 1 292 ? 8.578 -0.471 8.445 1 93.88 292 ASP A N 1
ATOM 2275 C CA . ASP A 1 292 ? 7.32 -0.499 7.707 1 93.88 292 ASP A CA 1
ATOM 2276 C C . ASP A 1 292 ? 6.125 -0.332 8.641 1 93.88 292 ASP A C 1
ATOM 2278 O O . ASP A 1 292 ? 5.062 -0.907 8.406 1 93.88 292 ASP A O 1
ATOM 2282 N N . MET A 1 293 ? 6.297 0.402 9.734 1 97.44 293 MET A N 1
ATOM 2283 C CA . MET A 1 293 ? 5.203 0.456 10.703 1 97.44 293 MET A CA 1
ATOM 2284 C C . MET A 1 293 ? 5.066 1.856 11.289 1 97.44 293 MET A C 1
ATOM 2286 O O . MET A 1 293 ? 4.004 2.473 11.188 1 97.44 293 MET A O 1
ATOM 2290 N N . TRP A 1 294 ? 6.055 2.41 11.82 1 98.69 294 TRP A N 1
ATOM 2291 C CA . TRP A 1 294 ? 5.93 3.658 12.562 1 98.69 294 TRP A CA 1
ATOM 2292 C C . TRP A 1 294 ? 6.473 4.832 11.758 1 98.69 294 TRP A C 1
ATOM 2294 O O . TRP A 1 294 ? 7.48 4.699 11.055 1 98.69 294 TRP A O 1
ATOM 2304 N N . VAL A 1 295 ? 5.836 6.012 11.883 1 98.56 295 VAL A N 1
ATOM 2305 C CA . VAL A 1 295 ? 6.285 7.16 11.102 1 98.56 295 VAL A CA 1
ATOM 2306 C C . VAL A 1 295 ? 6.605 8.328 12.031 1 98.56 295 VAL A C 1
ATOM 2308 O O . VAL A 1 295 ? 6.098 8.398 13.148 1 98.56 295 VAL A O 1
ATOM 2311 N N . SER A 1 296 ? 7.504 9.156 11.617 1 98.75 296 SER A N 1
ATOM 2312 C CA . SER A 1 296 ? 7.707 10.477 12.203 1 98.75 296 SER A CA 1
ATOM 2313 C C . SER A 1 296 ? 7.09 11.57 11.344 1 98.75 296 SER A C 1
ATOM 2315 O O . SER A 1 296 ? 6.699 11.32 10.203 1 98.75 296 SER A O 1
ATOM 2317 N N . ASP A 1 297 ? 6.938 12.711 11.883 1 98.69 297 ASP A N 1
ATOM 2318 C CA . ASP A 1 297 ? 6.379 13.883 11.227 1 98.69 297 ASP A CA 1
ATOM 2319 C C . ASP A 1 297 ? 6.852 15.172 11.898 1 98.69 297 ASP A C 1
ATOM 2321 O O . ASP A 1 297 ? 6.383 15.516 12.992 1 98.69 297 ASP A O 1
ATOM 2325 N N . ILE A 1 298 ? 7.805 15.828 11.242 1 98.62 298 ILE A N 1
ATOM 2326 C CA . ILE A 1 298 ? 8.453 17 11.828 1 98.62 298 ILE A CA 1
ATOM 2327 C C . ILE A 1 298 ? 8.617 18.078 10.758 1 98.62 298 ILE A C 1
ATOM 2329 O O . ILE A 1 298 ? 8.953 17.781 9.609 1 98.62 298 ILE A O 1
ATOM 2333 N N . GLN A 1 299 ? 8.352 19.281 11.094 1 98.38 299 GLN A N 1
ATOM 2334 C CA . GLN A 1 299 ? 8.609 20.391 10.195 1 98.38 299 GLN A CA 1
ATOM 2335 C C . GLN A 1 299 ? 9.523 21.422 10.844 1 98.38 299 GLN A C 1
ATOM 2337 O O . GLN A 1 299 ? 9.281 21.859 11.977 1 98.38 299 GLN A O 1
ATOM 2342 N N . ARG A 1 300 ? 10.586 21.812 10.195 1 98.62 300 ARG A N 1
ATOM 2343 C CA . ARG A 1 300 ? 11.508 22.859 10.602 1 98.62 300 ARG A CA 1
ATOM 2344 C C . ARG A 1 300 ? 11.477 24.031 9.625 1 98.62 300 ARG A C 1
ATOM 2346 O O . ARG A 1 300 ? 11.234 23.828 8.43 1 98.62 300 ARG A O 1
ATOM 2353 N N . PHE A 1 301 ? 11.789 25.203 10.164 1 98.75 301 PHE A N 1
ATOM 2354 C CA . PHE A 1 301 ? 11.789 26.406 9.352 1 98.75 301 PHE A CA 1
ATOM 2355 C C . PHE A 1 301 ? 13.148 27.094 9.391 1 98.75 301 PHE A C 1
ATOM 2357 O O . PHE A 1 301 ? 13.797 27.125 10.445 1 98.75 301 PHE A O 1
ATOM 2364 N N . ALA A 1 302 ? 13.516 27.672 8.297 1 98.75 302 ALA A N 1
ATOM 2365 C CA . ALA A 1 302 ? 14.742 28.453 8.148 1 98.75 302 ALA A CA 1
ATOM 2366 C C . ALA A 1 302 ? 14.469 29.766 7.426 1 98.75 302 ALA A C 1
ATOM 2368 O O . ALA A 1 302 ? 13.414 29.938 6.805 1 98.75 302 ALA A O 1
ATOM 2369 N N . TYR A 1 303 ? 15.375 30.703 7.57 1 98.69 303 TYR A N 1
ATOM 2370 C CA . TYR A 1 303 ? 15.383 31.984 6.871 1 98.69 303 TYR A CA 1
ATOM 2371 C C . TYR A 1 303 ? 16.719 32.219 6.172 1 98.69 303 TYR A C 1
ATOM 2373 O O . TYR A 1 303 ? 17.781 32.031 6.77 1 98.69 303 TYR A O 1
ATOM 2381 N N . VAL A 1 304 ? 16.609 32.562 4.902 1 98.5 304 VAL A N 1
ATOM 2382 C CA . VAL A 1 304 ? 17.812 32.906 4.156 1 98.5 304 VAL A CA 1
ATOM 2383 C C . VAL A 1 304 ? 18.141 34.406 4.328 1 98.5 304 VAL A C 1
ATOM 2385 O O . VAL A 1 304 ? 17.391 35.25 3.855 1 98.5 304 VAL A O 1
ATOM 2388 N N . LEU A 1 305 ? 19.25 34.688 4.902 1 98.12 305 LEU A N 1
ATOM 2389 C CA . LEU A 1 305 ? 19.641 36.062 5.145 1 98.12 305 LEU A CA 1
ATOM 2390 C C . LEU A 1 305 ? 19.875 36.781 3.832 1 98.12 305 LEU A C 1
ATOM 2392 O O . LEU A 1 305 ? 20.484 36.25 2.906 1 98.12 305 LEU A O 1
ATOM 2396 N N . ARG A 1 306 ? 19.359 38.031 3.803 1 96.81 306 ARG A N 1
ATOM 2397 C CA . ARG A 1 306 ? 19.688 38.906 2.68 1 96.81 306 ARG A CA 1
ATOM 2398 C C . ARG A 1 306 ? 21.094 39.5 2.826 1 96.81 306 ARG A C 1
ATOM 2400 O O . ARG A 1 306 ? 21.688 39.406 3.9 1 96.81 306 ARG A O 1
ATOM 2407 N N . GLU A 1 307 ? 21.469 40.031 1.652 1 94.06 307 GLU A N 1
ATOM 2408 C CA . GLU A 1 307 ? 22.766 40.688 1.697 1 94.06 307 GLU A CA 1
ATOM 2409 C C . GLU A 1 307 ? 22.812 41.75 2.789 1 94.06 307 GLU A C 1
ATOM 2411 O O . GLU A 1 307 ? 21.922 42.594 2.877 1 94.06 307 GLU A O 1
ATOM 2416 N N . GLY A 1 308 ? 23.797 41.625 3.668 1 94.06 308 GLY A N 1
ATOM 2417 C CA . GLY A 1 308 ? 23.984 42.625 4.711 1 94.06 308 GLY A CA 1
ATOM 2418 C C . GLY A 1 308 ? 23.266 42.281 6 1 94.06 308 GLY A C 1
ATOM 2419 O O . GLY A 1 308 ? 23.547 42.875 7.047 1 94.06 308 GLY A O 1
ATOM 2420 N N . GLU A 1 309 ? 22.344 41.375 5.918 1 95.44 309 GLU A N 1
ATOM 2421 C CA . GLU A 1 309 ? 21.625 40.969 7.117 1 95.44 309 GLU A CA 1
ATOM 2422 C C . GLU A 1 309 ? 22.469 40.031 7.969 1 95.44 309 GLU A C 1
ATOM 2424 O O . GLU A 1 309 ? 23.188 39.188 7.434 1 95.44 309 GLU A O 1
ATOM 2429 N N . THR A 1 310 ? 22.438 40.188 9.297 1 94.19 310 THR A N 1
ATOM 2430 C CA . THR A 1 310 ? 23.109 39.281 10.211 1 94.19 310 THR A CA 1
ATOM 2431 C C . THR A 1 310 ? 22.109 38.594 11.133 1 94.19 310 THR A C 1
ATOM 2433 O O . THR A 1 310 ? 22.469 37.656 11.852 1 94.19 310 THR A O 1
ATOM 2436 N N . GLN A 1 311 ? 20.969 39.156 11.047 1 94.88 311 GLN A N 1
ATOM 2437 C CA . GLN A 1 311 ? 19.859 38.594 11.82 1 94.88 311 GLN A CA 1
ATOM 2438 C C . GLN A 1 311 ? 18.547 38.656 11.039 1 94.88 311 GLN A C 1
ATOM 2440 O O . GLN A 1 311 ? 18.469 39.344 10.016 1 94.88 311 GLN A O 1
ATOM 2445 N N . THR A 1 312 ? 17.609 37.938 11.523 1 95.19 312 THR A N 1
ATOM 2446 C CA . THR A 1 312 ? 16.297 37.938 10.906 1 95.19 312 THR A CA 1
ATOM 2447 C C . THR A 1 312 ? 15.633 39.312 11.078 1 95.19 312 THR A C 1
ATOM 2449 O O . THR A 1 312 ? 15.711 39.906 12.141 1 95.19 312 THR A O 1
ATOM 2452 N N . PRO A 1 313 ? 14.992 39.812 10.031 1 96.12 313 PRO A N 1
ATOM 2453 C CA . PRO A 1 313 ? 14.188 41.031 10.234 1 96.12 313 PRO A CA 1
ATOM 2454 C C . PRO A 1 313 ? 13.156 40.875 11.352 1 96.12 313 PRO A C 1
ATOM 2456 O O . PRO A 1 313 ? 12.68 39.75 11.602 1 96.12 313 PRO A O 1
ATOM 2459 N N . ASP A 1 314 ? 12.773 41.938 11.945 1 96.88 314 ASP A N 1
ATOM 2460 C CA . ASP A 1 314 ? 11.859 41.938 13.078 1 96.88 314 ASP A CA 1
ATOM 2461 C C . ASP A 1 314 ? 10.539 41.281 12.727 1 96.88 314 ASP A C 1
ATOM 2463 O O . ASP A 1 314 ? 9.977 40.531 13.531 1 96.88 314 ASP A O 1
ATOM 2467 N N . SER A 1 315 ? 10.039 41.5 11.586 1 96.69 315 SER A N 1
ATOM 2468 C CA . SER A 1 315 ? 8.773 40.938 11.172 1 96.69 315 SER A CA 1
ATOM 2469 C C . SER A 1 315 ? 8.867 39.406 11.109 1 96.69 315 SER A C 1
ATOM 2471 O O . SER A 1 315 ? 8.008 38.688 11.648 1 96.69 315 SER A O 1
ATOM 2473 N N . VAL A 1 316 ? 9.93 38.938 10.477 1 97.62 316 VAL A N 1
ATOM 2474 C CA . VAL A 1 316 ? 10.109 37.5 10.32 1 97.62 316 VAL A CA 1
ATOM 2475 C C . VAL A 1 316 ? 10.305 36.875 11.688 1 97.62 316 VAL A C 1
ATOM 2477 O O . VAL A 1 316 ? 9.766 35.781 11.953 1 97.62 316 VAL A O 1
ATOM 2480 N N . GLN A 1 317 ? 11.07 37.5 12.5 1 98.06 317 GLN A N 1
ATOM 2481 C CA . GLN A 1 317 ? 11.258 37 13.859 1 98.06 317 GLN A CA 1
ATOM 2482 C C . GLN A 1 317 ? 9.93 36.938 14.609 1 98.06 317 GLN A C 1
ATOM 2484 O O . GLN A 1 317 ? 9.672 35.969 15.336 1 98.06 317 GLN A O 1
ATOM 2489 N N . TYR A 1 318 ? 9.156 37.938 14.477 1 98.44 318 TYR A N 1
ATOM 2490 C CA . TYR A 1 318 ? 7.836 37.938 15.102 1 98.44 318 TYR A CA 1
ATOM 2491 C C . TYR A 1 318 ? 6.977 36.781 14.609 1 98.44 318 TYR A C 1
ATOM 2493 O O . TYR A 1 318 ? 6.293 36.125 15.406 1 98.44 318 TYR A O 1
ATOM 2501 N N . TYR A 1 319 ? 6.977 36.594 13.273 1 98.5 319 TYR A N 1
ATOM 2502 C CA . TYR A 1 319 ? 6.215 35.5 12.703 1 98.5 319 TYR A CA 1
ATOM 2503 C C . TYR A 1 319 ? 6.664 34.156 13.289 1 98.5 319 TYR A C 1
ATOM 2505 O O . TYR A 1 319 ? 5.832 33.312 13.656 1 98.5 319 TYR A O 1
ATOM 2513 N N . PHE A 1 320 ? 7.973 34 13.398 1 98.62 320 PHE A N 1
ATOM 2514 C CA . PHE A 1 320 ? 8.523 32.75 13.938 1 98.62 320 PHE A CA 1
ATOM 2515 C C . PHE A 1 320 ? 8.141 32.594 15.406 1 98.62 320 PHE A C 1
ATOM 2517 O O . PHE A 1 320 ? 7.688 31.516 15.82 1 98.62 320 PHE A O 1
ATOM 2524 N N . GLU A 1 321 ? 8.273 33.594 16.203 1 98.62 321 GLU A N 1
ATOM 2525 C CA . GLU A 1 321 ? 7.918 33.562 17.609 1 98.62 321 GLU A CA 1
ATOM 2526 C C . GLU A 1 321 ? 6.43 33.281 17.797 1 98.62 321 GLU A C 1
ATOM 2528 O O . GLU A 1 321 ? 6.035 32.594 18.75 1 98.62 321 GLU A O 1
ATOM 2533 N N . SER A 1 322 ? 5.656 33.875 16.953 1 98.81 322 SER A N 1
ATOM 2534 C CA . SER A 1 322 ? 4.223 33.594 16.984 1 98.81 322 SER A CA 1
ATOM 2535 C C . SER A 1 322 ? 3.939 32.125 16.688 1 98.81 322 SER A C 1
ATOM 2537 O O . SER A 1 322 ? 3.107 31.5 17.359 1 98.81 322 SER A O 1
ATOM 2539 N N . SER A 1 323 ? 4.629 31.578 15.734 1 98.75 323 SER A N 1
ATOM 2540 C CA . SER A 1 323 ? 4.469 30.172 15.383 1 98.75 323 SER A CA 1
ATOM 2541 C C . SER A 1 323 ? 4.855 29.266 16.547 1 98.75 323 SER A C 1
ATOM 2543 O O . SER A 1 323 ? 4.051 28.453 16.984 1 98.75 323 SER A O 1
ATOM 2545 N N . ILE A 1 324 ? 6.07 29.406 17.062 1 98.69 324 ILE A N 1
ATOM 2546 C CA . ILE A 1 324 ? 6.512 28.5 18.125 1 98.69 324 ILE A CA 1
ATOM 2547 C C . ILE A 1 324 ? 5.672 28.719 19.375 1 98.69 324 ILE A C 1
ATOM 2549 O O . ILE A 1 324 ? 5.406 27.781 20.141 1 98.69 324 ILE A O 1
ATOM 2553 N N . GLY A 1 325 ? 5.254 29.984 19.625 1 98.75 325 GLY A N 1
ATOM 2554 C CA . GLY A 1 325 ? 4.332 30.234 20.734 1 98.75 325 GLY A CA 1
ATOM 2555 C C . GLY A 1 325 ? 3.045 29.438 20.625 1 98.75 325 GLY A C 1
ATOM 2556 O O . GLY A 1 325 ? 2.572 28.875 21.609 1 98.75 325 GLY A O 1
ATOM 2557 N N . GLY A 1 326 ? 2.465 29.453 19.422 1 98.75 326 GLY A N 1
ATOM 2558 C CA . GLY A 1 326 ? 1.278 28.641 19.188 1 98.75 326 GLY A CA 1
ATOM 2559 C C . GLY A 1 326 ? 1.497 27.156 19.453 1 98.75 326 GLY A C 1
ATOM 2560 O O . GLY A 1 326 ? 0.626 26.5 20.016 1 98.75 326 GLY A O 1
ATOM 2561 N N . ASN A 1 327 ? 2.611 26.688 19.031 1 98.75 327 ASN A N 1
ATOM 2562 C CA . ASN A 1 327 ? 2.982 25.297 19.297 1 98.75 327 ASN A CA 1
ATOM 2563 C C . ASN A 1 327 ? 3.012 25 20.797 1 98.75 327 ASN A C 1
ATOM 2565 O O . ASN A 1 327 ? 2.479 23.984 21.234 1 98.75 327 ASN A O 1
ATOM 2569 N N . ARG A 1 328 ? 3.574 25.906 21.594 1 98.81 328 ARG A N 1
ATOM 2570 C CA . ARG A 1 328 ? 3.656 25.75 23.047 1 98.81 328 ARG A CA 1
ATOM 2571 C C . ARG A 1 328 ? 2.271 25.797 23.672 1 98.81 328 ARG A C 1
ATOM 2573 O O . ARG A 1 328 ? 1.982 25.047 24.609 1 98.81 328 ARG A O 1
ATOM 2580 N N . ILE A 1 329 ? 1.476 26.641 23.219 1 98.62 329 ILE A N 1
ATOM 2581 C CA . ILE A 1 329 ? 0.125 26.781 23.734 1 98.62 329 ILE A CA 1
ATOM 2582 C C . ILE A 1 329 ? -0.678 25.516 23.469 1 98.62 329 ILE A C 1
ATOM 2584 O O . ILE A 1 329 ? -1.423 25.047 24.328 1 98.62 329 ILE A O 1
ATOM 2588 N N . ALA A 1 330 ? -0.576 24.984 22.281 1 98.88 330 ALA A N 1
ATOM 2589 C CA . ALA A 1 330 ? -1.249 23.734 21.938 1 98.88 330 ALA A CA 1
ATOM 2590 C C . ALA A 1 330 ? -0.788 22.594 22.844 1 98.88 330 ALA A C 1
ATOM 2592 O O . ALA A 1 330 ? -1.608 21.828 23.359 1 98.88 330 ALA A O 1
ATOM 2593 N N . LEU A 1 331 ? 0.532 22.484 23.031 1 98.88 331 LEU A N 1
ATOM 2594 C CA . LEU A 1 331 ? 1.05 21.469 23.938 1 98.88 331 LEU A CA 1
ATOM 2595 C C . LEU A 1 331 ? 0.46 21.609 25.328 1 98.88 331 LEU A C 1
ATOM 2597 O O . LEU A 1 331 ? 0.063 20.625 25.953 1 98.88 331 LEU A O 1
ATOM 2601 N N . ALA A 1 332 ? 0.458 22.812 25.828 1 98.81 332 ALA A N 1
ATOM 2602 C CA . ALA A 1 332 ? -0.02 23.078 27.172 1 98.81 332 ALA A CA 1
ATOM 2603 C C . ALA A 1 332 ? -1.486 22.688 27.328 1 98.81 332 ALA A C 1
ATOM 2605 O O . ALA A 1 332 ? -1.929 22.328 28.422 1 98.81 332 ALA A O 1
ATOM 2606 N N . ALA A 1 333 ? -2.219 22.719 26.266 1 98.81 333 ALA A N 1
ATOM 2607 C CA . ALA A 1 333 ? -3.643 22.406 26.297 1 98.81 333 ALA A CA 1
ATOM 2608 C C . ALA A 1 333 ? -3.859 20.891 26.266 1 98.81 333 ALA A C 1
ATOM 2610 O O . ALA A 1 333 ? -4.957 20.406 26.562 1 98.81 333 ALA A O 1
ATOM 2611 N N . MET A 1 334 ? -2.889 20.109 25.891 1 98.81 334 MET A N 1
ATOM 2612 C CA . MET A 1 334 ? -3.023 18.656 25.734 1 98.81 334 MET A CA 1
ATOM 2613 C C . MET A 1 334 ? -2.967 17.953 27.094 1 98.81 334 MET A C 1
ATOM 2615 O O . MET A 1 334 ? -1.957 18.031 27.797 1 98.81 334 MET A O 1
ATOM 2619 N N . LYS A 1 335 ? -3.967 17.25 27.422 1 98.5 335 LYS A N 1
ATOM 2620 C CA . LYS A 1 335 ? -4.039 16.359 28.578 1 98.5 335 LYS A CA 1
ATOM 2621 C C . LYS A 1 335 ? -5.227 15.406 28.469 1 98.5 335 LYS A C 1
ATOM 2623 O O . LYS A 1 335 ? -6.152 15.648 27.688 1 98.5 335 LYS A O 1
ATOM 2628 N N . PRO A 1 336 ? -5.195 14.289 29.234 1 98.56 336 PRO A N 1
ATOM 2629 C CA . PRO A 1 336 ? -6.316 13.344 29.156 1 98.56 336 PRO A CA 1
ATOM 2630 C C . PRO A 1 336 ? -7.664 14.016 29.438 1 98.56 336 PRO A C 1
ATOM 2632 O O . PRO A 1 336 ? -7.777 14.812 30.375 1 98.56 336 PRO A O 1
ATOM 2635 N N . GLY A 1 337 ? -8.602 13.719 28.578 1 98.38 337 GLY A N 1
ATOM 2636 C CA . GLY A 1 337 ? -9.945 14.234 28.781 1 98.38 337 GLY A CA 1
ATOM 2637 C C . GLY A 1 337 ? -10.242 15.461 27.938 1 98.38 337 GLY A C 1
ATOM 2638 O O . GLY A 1 337 ? -11.406 15.75 27.656 1 98.38 337 GLY A O 1
ATOM 2639 N N . VAL A 1 338 ? -9.211 16.25 27.594 1 98.62 338 VAL A N 1
ATOM 2640 C CA . VAL A 1 338 ? -9.391 17.406 26.703 1 98.62 338 VAL A CA 1
ATOM 2641 C C . VAL A 1 338 ? -9.781 16.938 25.312 1 98.62 338 VAL A C 1
ATOM 2643 O O . VAL A 1 338 ? -9.273 15.922 24.828 1 98.62 338 VAL A O 1
ATOM 2646 N N . LEU A 1 339 ? -10.703 17.656 24.734 1 98.62 339 LEU A N 1
ATOM 2647 C CA . LEU A 1 339 ? -11.156 17.297 23.406 1 98.62 339 LEU A CA 1
ATOM 2648 C C . LEU A 1 339 ? -10.266 17.922 22.328 1 98.62 339 LEU A C 1
ATOM 2650 O O . LEU A 1 339 ? -9.656 18.969 22.562 1 98.62 339 LEU A O 1
ATOM 2654 N N . GLY A 1 340 ? -10.211 17.312 21.141 1 98.69 340 GLY A N 1
ATOM 2655 C CA . GLY A 1 340 ? -9.344 17.766 20.078 1 98.69 340 GLY A CA 1
ATOM 2656 C C . GLY A 1 340 ? -9.57 19.219 19.688 1 98.69 340 GLY A C 1
ATOM 2657 O O . GLY A 1 340 ? -8.625 19.984 19.547 1 98.69 340 GLY A O 1
ATOM 2658 N N . TYR A 1 341 ? -10.828 19.578 19.531 1 98.5 341 TYR A N 1
ATOM 2659 C CA . TYR A 1 341 ? -11.141 20.938 19.078 1 98.5 341 TYR A CA 1
ATOM 2660 C C . TYR A 1 341 ? -10.703 21.969 20.109 1 98.5 341 TYR A C 1
ATOM 2662 O O . TYR A 1 341 ? -10.438 23.125 19.766 1 98.5 341 TYR A O 1
ATOM 2670 N N . GLN A 1 342 ? -10.594 21.562 21.375 1 98.81 342 GLN A N 1
ATOM 2671 C CA . GLN A 1 342 ? -10.18 22.484 22.422 1 98.81 342 GLN A CA 1
ATOM 2672 C C . GLN A 1 342 ? -8.695 22.812 22.312 1 98.81 342 GLN A C 1
ATOM 2674 O O . GLN A 1 342 ? -8.281 23.938 22.594 1 98.81 342 GLN A O 1
ATOM 2679 N N . VAL A 1 343 ? -7.926 21.828 21.938 1 98.88 343 VAL A N 1
ATOM 2680 C CA . VAL A 1 343 ? -6.508 22.062 21.688 1 98.88 343 VAL A CA 1
ATOM 2681 C C . VAL A 1 343 ? -6.352 23.031 20.516 1 98.88 343 VAL A C 1
ATOM 2683 O O . VAL A 1 343 ? -5.57 23.984 20.594 1 98.88 343 VAL A O 1
ATOM 2686 N N . ASP A 1 344 ? -7.121 22.781 19.5 1 98.75 344 ASP A N 1
ATOM 2687 C CA . ASP A 1 344 ? -7.117 23.656 18.328 1 98.75 344 ASP A CA 1
ATOM 2688 C C . ASP A 1 344 ? -7.539 25.078 18.703 1 98.75 344 ASP A C 1
ATOM 2690 O O . ASP A 1 344 ? -6.93 26.047 18.266 1 98.75 344 ASP A O 1
ATOM 2694 N N . LYS A 1 345 ? -8.555 25.219 19.5 1 98.69 345 LYS A N 1
ATOM 2695 C CA . LYS A 1 345 ? -9.062 26.531 19.906 1 98.69 345 LYS A CA 1
ATOM 2696 C C . LYS A 1 345 ? -7.996 27.328 20.641 1 98.69 345 LYS A C 1
ATOM 2698 O O . LYS A 1 345 ? -7.879 28.547 20.438 1 98.69 345 LYS A O 1
ATOM 2703 N N . ALA A 1 346 ? -7.289 26.672 21.469 1 98.75 346 ALA A N 1
ATOM 2704 C CA . ALA A 1 346 ? -6.219 27.359 22.188 1 98.75 346 ALA A CA 1
ATOM 2705 C C . ALA A 1 346 ? -5.242 28.016 21.219 1 98.75 346 ALA A C 1
ATOM 2707 O O . ALA A 1 346 ? -4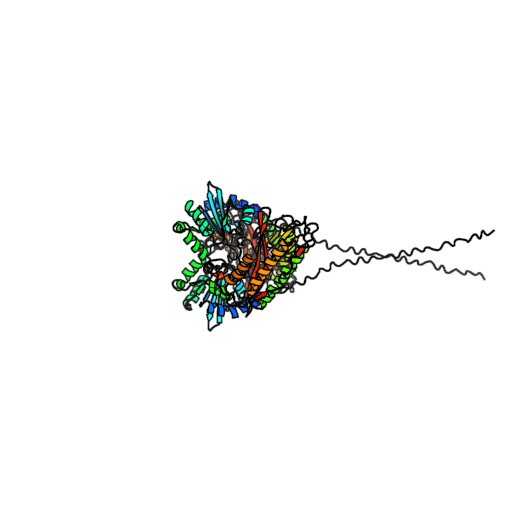.863 29.172 21.406 1 98.75 346 ALA A O 1
ATOM 2708 N N . GLN A 1 347 ? -4.848 27.344 20.203 1 98.44 347 GLN A N 1
ATOM 2709 C CA . GLN A 1 347 ? -3.926 27.922 19.234 1 98.44 347 GLN A CA 1
ATOM 2710 C C . GLN A 1 347 ? -4.617 29 18.391 1 98.44 347 GLN A C 1
ATOM 2712 O O . GLN A 1 347 ? -4.012 30.016 18.062 1 98.44 347 GLN A O 1
ATOM 2717 N N . ARG A 1 348 ? -5.863 28.703 18.031 1 98.62 348 ARG A N 1
ATOM 2718 C CA . ARG A 1 348 ? -6.59 29.672 17.219 1 98.62 348 ARG A CA 1
ATOM 2719 C C . ARG A 1 348 ? -6.695 31.016 17.938 1 98.62 348 ARG A C 1
ATOM 2721 O O . ARG A 1 348 ? -6.57 32.062 17.312 1 98.62 348 ARG A O 1
ATOM 2728 N N . ASP A 1 349 ? -7.004 30.969 19.172 1 98.62 349 ASP A N 1
ATOM 2729 C CA . ASP A 1 349 ? -7.051 32.188 19.969 1 98.62 349 ASP A CA 1
ATOM 2730 C C . ASP A 1 349 ? -5.703 32.906 19.969 1 98.62 349 ASP A C 1
ATOM 2732 O O . ASP A 1 349 ? -5.645 34.125 19.828 1 98.62 349 ASP A O 1
ATOM 2736 N N . TRP A 1 350 ? -4.676 32.156 20.125 1 98.75 350 TRP A N 1
ATOM 2737 C CA . TRP A 1 350 ? -3.324 32.719 20.062 1 98.75 350 TRP A CA 1
ATOM 2738 C C . TRP A 1 350 ? -3.053 33.344 18.719 1 98.75 350 TRP A C 1
ATOM 2740 O O . TRP A 1 350 ? -2.514 34.469 18.641 1 98.75 350 TRP A O 1
ATOM 2750 N N . MET A 1 351 ? -3.375 32.688 17.641 1 98.75 351 MET A N 1
ATOM 2751 C CA . MET A 1 351 ? -3.195 33.219 16.297 1 98.75 351 MET A CA 1
ATOM 2752 C C . MET A 1 351 ? -3.904 34.562 16.125 1 98.75 351 MET A C 1
ATOM 2754 O O . MET A 1 351 ? -3.342 35.5 15.555 1 98.75 351 MET A O 1
ATOM 2758 N N . ALA A 1 352 ? -5.117 34.594 16.609 1 98.38 352 ALA A N 1
ATOM 2759 C CA . ALA A 1 352 ? -5.895 35.812 16.531 1 98.38 352 ALA A CA 1
ATOM 2760 C C . ALA A 1 352 ? -5.211 36.938 17.281 1 98.38 352 ALA A C 1
ATOM 2762 O O . ALA A 1 352 ? -5.121 38.062 16.797 1 98.38 352 ALA A O 1
ATOM 2763 N N . GLU A 1 353 ? -4.758 36.656 18.422 1 98.38 353 GLU A N 1
ATOM 2764 C CA . GLU A 1 353 ? -4.062 37.656 19.25 1 98.38 353 GLU A CA 1
ATOM 2765 C C . GLU A 1 353 ? -2.811 38.156 18.547 1 98.38 353 GLU A C 1
ATOM 2767 O O . GLU A 1 353 ? -2.453 39.344 18.703 1 98.38 353 GLU A O 1
ATOM 2772 N N . ARG A 1 354 ? -2.215 37.281 17.812 1 98.5 354 ARG A N 1
ATOM 2773 C CA . ARG A 1 354 ? -0.941 37.625 17.188 1 98.5 354 ARG A CA 1
ATOM 2774 C C . ARG A 1 354 ? -1.152 38.219 15.789 1 98.5 354 ARG A C 1
ATOM 2776 O O . ARG A 1 354 ? -0.189 38.562 15.109 1 98.5 354 ARG A O 1
ATOM 2783 N N . GLY A 1 355 ? -2.373 38.25 15.281 1 98.38 355 GLY A N 1
ATOM 2784 C CA . GLY A 1 355 ? -2.691 38.875 14.008 1 98.38 355 GLY A CA 1
ATOM 2785 C C . GLY A 1 355 ? -2.408 37.969 12.812 1 98.38 355 GLY A C 1
ATOM 2786 O O . GLY A 1 355 ? -2.102 38.469 11.727 1 98.38 355 GLY A O 1
ATOM 2787 N N . SER A 1 356 ? -2.436 36.688 12.953 1 98.62 356 SER A N 1
ATOM 2788 C CA . SER A 1 356 ? -2.197 35.75 11.875 1 98.62 356 SER A CA 1
ATOM 2789 C C . SER A 1 356 ? -3.359 35.719 10.883 1 98.62 356 SER A C 1
ATOM 2791 O O . SER A 1 356 ? -4.523 35.812 11.289 1 98.62 356 SER A O 1
ATOM 2793 N N . GLU A 1 357 ? -3.023 35.594 9.562 1 97.62 357 GLU A N 1
ATOM 2794 C CA . GLU A 1 357 ? -4.043 35.219 8.594 1 97.62 357 GLU A CA 1
ATOM 2795 C C . GLU A 1 357 ? -4.625 33.844 8.93 1 97.62 357 GLU A C 1
ATOM 2797 O O . GLU A 1 357 ? -3.998 33.062 9.648 1 97.62 357 GLU A O 1
ATOM 2802 N N . PRO A 1 358 ? -5.84 33.594 8.461 1 94.94 358 PRO A N 1
ATOM 2803 C CA . PRO A 1 358 ? -6.43 32.281 8.711 1 94.94 358 PRO A CA 1
ATOM 2804 C C . PRO A 1 358 ? -5.629 31.141 8.07 1 94.94 358 PRO A C 1
ATOM 2806 O O . PRO A 1 358 ? -5.074 31.297 6.984 1 94.94 358 PRO A O 1
ATOM 2809 N N . VAL A 1 359 ? -5.539 30.078 8.742 1 95.12 359 VAL A N 1
ATOM 2810 C CA . VAL A 1 359 ? -4.934 28.859 8.25 1 95.12 359 VAL A CA 1
ATOM 2811 C C . VAL A 1 359 ? -5.984 27.75 8.18 1 95.12 359 VAL A C 1
ATOM 2813 O O . VAL A 1 359 ? -6.68 27.484 9.164 1 95.12 359 VAL A O 1
ATOM 2816 N N . MET A 1 360 ? -6.078 27.062 7.07 1 89.69 360 MET A N 1
ATOM 2817 C CA . MET A 1 360 ? -7.18 26.141 6.82 1 89.69 360 MET A CA 1
ATOM 2818 C C . MET A 1 360 ? -6.922 24.797 7.5 1 89.69 360 MET A C 1
ATOM 2820 O O . MET A 1 360 ? -7.848 24.016 7.699 1 89.69 360 MET A O 1
ATOM 2824 N N . TRP A 1 361 ? -5.758 24.484 7.871 1 93.31 361 TRP A N 1
ATOM 2825 C CA . TRP A 1 361 ? -5.398 23.172 8.406 1 93.31 361 TRP A CA 1
ATOM 2826 C C . TRP A 1 361 ? -5.656 23.109 9.906 1 93.31 361 TRP A C 1
ATOM 2828 O O . TRP A 1 361 ? -5.57 24.125 10.602 1 93.31 361 TRP A O 1
ATOM 2838 N N . SER A 1 362 ? -5.934 21.875 10.344 1 96.31 362 SER A N 1
ATOM 2839 C CA . SER A 1 362 ? -6.027 21.656 11.781 1 96.31 362 SER A CA 1
ATOM 2840 C C . SER A 1 362 ? -4.684 21.875 12.461 1 96.31 362 SER A C 1
ATOM 2842 O O . SER A 1 362 ? -3.633 21.75 11.828 1 96.31 362 SER A O 1
ATOM 2844 N N . THR A 1 363 ? -4.777 22.188 13.75 1 98.38 363 THR A N 1
ATOM 2845 C CA . THR A 1 363 ? -3.572 22.375 14.555 1 98.38 363 THR A CA 1
ATOM 2846 C C . THR A 1 363 ? -2.715 21.109 14.531 1 98.38 363 THR A C 1
ATOM 2848 O O . THR A 1 363 ? -1.486 21.188 14.57 1 98.38 363 THR A O 1
ATOM 2851 N N . GLY A 1 364 ? -3.438 20.031 14.5 1 98.5 364 GLY A N 1
ATOM 2852 C CA . GLY A 1 364 ? -2.672 18.797 14.492 1 98.5 364 GLY A CA 1
ATOM 2853 C C . GLY A 1 364 ? -3.52 17.562 14.195 1 98.5 364 GLY A C 1
ATOM 2854 O O . GLY A 1 364 ? -4.719 17.688 13.938 1 98.5 364 GLY A O 1
ATOM 2855 N N . HIS A 1 365 ? -2.822 16.453 14.172 1 98.25 365 HIS A N 1
ATOM 2856 C CA . HIS A 1 365 ? -3.434 15.164 13.883 1 98.25 365 HIS A CA 1
ATOM 2857 C C . HIS A 1 365 ? -2.709 14.031 14.609 1 98.25 365 HIS A C 1
ATOM 2859 O O . HIS A 1 365 ? -1.524 14.156 14.922 1 98.25 365 HIS A O 1
ATOM 2865 N N . PRO A 1 366 ? -3.484 12.961 14.922 1 98.56 366 PRO A N 1
ATOM 2866 C CA . PRO A 1 366 ? -2.779 11.781 15.438 1 98.56 366 PRO A CA 1
ATOM 2867 C C . PRO A 1 366 ? -1.716 11.266 14.469 1 98.56 366 PRO A C 1
ATOM 2869 O O . PRO A 1 366 ? -1.886 11.359 13.25 1 98.56 366 PRO A O 1
ATOM 2872 N N . VAL A 1 367 ? -0.614 10.75 15.016 1 98.75 367 VAL A N 1
ATOM 2873 C CA . VAL A 1 367 ? 0.486 10.211 14.227 1 98.75 367 VAL A CA 1
ATOM 2874 C C . VAL A 1 367 ? 0.988 8.914 14.852 1 98.75 367 VAL A C 1
ATOM 2876 O O . VAL A 1 367 ? 0.956 8.75 16.078 1 98.75 367 VAL A O 1
ATOM 2879 N N . GLY A 1 368 ? 1.385 7.98 14.07 1 98.38 368 GLY A N 1
ATOM 2880 C CA . GLY A 1 368 ? 1.952 6.738 14.578 1 98.38 368 GLY A CA 1
ATOM 2881 C C . GLY A 1 368 ? 2.234 5.723 13.484 1 98.38 368 GLY A C 1
ATOM 2882 O O . GLY A 1 368 ? 3.348 5.668 12.953 1 98.38 368 GLY A O 1
ATOM 2883 N N . TYR A 1 369 ? 1.201 5.02 13.086 1 98.44 369 TYR A N 1
ATOM 2884 C CA . TYR A 1 369 ? 1.357 3.998 12.055 1 98.44 369 TYR A CA 1
ATOM 2885 C C . TYR A 1 369 ? 1.316 4.617 10.664 1 98.44 369 TYR A C 1
ATOM 2887 O O . TYR A 1 369 ? 1.846 4.047 9.711 1 98.44 369 TYR A O 1
ATOM 2895 N N . VAL A 1 370 ? 0.6 5.703 10.555 1 97.69 370 VAL A N 1
ATOM 2896 C CA . VAL A 1 370 ? 0.556 6.566 9.375 1 97.69 370 VAL A CA 1
ATOM 2897 C C . VAL A 1 370 ? 0.622 8.031 9.805 1 97.69 370 VAL A C 1
ATOM 2899 O O . VAL A 1 370 ? 0.537 8.336 11 1 97.69 370 VAL A O 1
ATOM 2902 N N . ALA A 1 371 ? 0.847 8.922 8.828 1 96.62 371 ALA A N 1
ATOM 2903 C CA . ALA A 1 371 ? 0.996 10.344 9.148 1 96.62 371 ALA A CA 1
ATOM 2904 C C . ALA A 1 371 ? -0.287 10.906 9.75 1 96.62 371 ALA A C 1
ATOM 2906 O O . ALA A 1 371 ? -0.25 11.578 10.781 1 96.62 371 ALA A O 1
ATOM 2907 N N . HIS A 1 372 ? -1.384 10.648 9.102 1 96.69 372 HIS A N 1
ATOM 2908 C CA . HIS A 1 372 ? -2.693 10.961 9.664 1 96.69 372 HIS A CA 1
ATOM 2909 C C . HIS A 1 372 ? -3.35 9.727 10.258 1 96.69 372 HIS A C 1
ATOM 2911 O O . HIS A 1 372 ? -4.172 9.078 9.602 1 96.69 372 HIS A O 1
ATOM 2917 N N . ASP A 1 373 ? -3 9.445 11.461 1 97.75 373 ASP A N 1
ATOM 2918 C CA . ASP A 1 373 ? -3.283 8.18 12.125 1 97.75 373 ASP A CA 1
ATOM 2919 C C . ASP A 1 373 ? -4.648 8.211 12.812 1 97.75 373 ASP A C 1
ATOM 2921 O O . ASP A 1 373 ? -5.406 9.164 12.648 1 97.75 373 ASP A O 1
ATOM 2925 N N . ILE A 1 374 ? -5.008 7.133 13.508 1 97.25 374 ILE A N 1
ATOM 2926 C CA . ILE A 1 374 ? -6.254 6.992 14.25 1 97.25 374 ILE A CA 1
ATOM 2927 C C . ILE A 1 374 ? -6.168 7.773 15.555 1 97.25 374 ILE A C 1
ATOM 2929 O O . ILE A 1 374 ? -5.191 7.645 16.297 1 97.25 374 ILE A O 1
ATOM 2933 N N . GLY A 1 375 ? -7.168 8.578 15.844 1 97.19 375 GLY A N 1
ATOM 2934 C CA . GLY A 1 375 ? -7.219 9.375 17.047 1 97.19 375 GLY A CA 1
ATOM 2935 C C . GLY A 1 375 ? -7.949 10.695 16.875 1 97.19 375 GLY A C 1
ATOM 2936 O O . GLY A 1 375 ? -8.492 10.961 15.797 1 97.19 375 GLY A O 1
ATOM 2937 N N . PRO A 1 376 ? -7.957 11.453 17.922 1 97.75 376 PRO A N 1
ATOM 2938 C CA . PRO A 1 376 ? -8.609 12.766 17.828 1 97.75 376 PRO A CA 1
ATOM 2939 C C . PRO A 1 376 ? -7.902 13.711 16.875 1 97.75 376 PRO A C 1
ATOM 2941 O O . PRO A 1 376 ? -6.668 13.781 16.859 1 97.75 376 PRO A O 1
ATOM 2944 N N . ASN A 1 377 ? -8.695 14.328 16.062 1 97.31 377 ASN A N 1
ATOM 2945 C CA . ASN A 1 377 ? -8.172 15.438 15.266 1 97.31 377 ASN A CA 1
ATOM 2946 C C . ASN A 1 377 ? -8.086 16.719 16.078 1 97.31 377 ASN A C 1
ATOM 2948 O O . ASN A 1 377 ? -9.008 17.047 16.828 1 97.31 377 ASN A O 1
ATOM 2952 N N . LEU A 1 378 ? -6.973 17.391 16.031 1 98.62 378 LEU A N 1
ATOM 2953 C CA . LEU A 1 378 ? -6.832 18.672 16.703 1 98.62 378 LEU A CA 1
ATOM 2954 C C . LEU A 1 378 ? -7.262 19.828 15.797 1 98.62 378 LEU A C 1
ATOM 2956 O O . LEU A 1 378 ? -6.445 20.672 15.438 1 98.62 378 LEU A O 1
ATOM 2960 N N . GLY A 1 379 ? -8.531 19.844 15.508 1 97.38 379 GLY A N 1
ATOM 2961 C CA . GLY A 1 379 ? -9.148 20.828 14.641 1 97.38 379 GLY A CA 1
ATOM 2962 C C . GLY A 1 379 ? -10.555 21.203 15.062 1 97.38 379 GLY A C 1
ATOM 2963 O O . GLY A 1 379 ? -11.086 20.656 16.031 1 97.38 379 GLY A O 1
ATOM 2964 N N . GLY A 1 380 ? -11.125 22.25 14.383 1 95.38 380 GLY A N 1
ATOM 2965 C CA . GLY A 1 380 ? -12.508 22.625 14.602 1 95.38 380 GLY A CA 1
ATOM 2966 C C . GLY A 1 380 ? -12.68 23.625 15.719 1 95.38 380 GLY A C 1
ATOM 2967 O O . GLY A 1 380 ? -13.789 23.812 16.234 1 95.38 380 GLY A O 1
ATOM 2968 N N . GLY A 1 381 ? -11.641 24.266 16.062 1 95.81 381 GLY A N 1
ATOM 2969 C CA . GLY A 1 381 ? -11.672 25.141 17.219 1 95.81 381 GLY A CA 1
ATOM 2970 C C . GLY A 1 381 ? -12.516 26.391 17 1 95.81 381 GLY A C 1
ATOM 2971 O O . GLY A 1 381 ? -12.977 27 17.969 1 95.81 381 GLY A O 1
ATOM 2972 N N . LEU A 1 382 ? -12.719 26.734 15.781 1 95.25 382 LEU A N 1
ATOM 2973 C CA . LEU A 1 382 ? -13.453 27.953 15.484 1 95.25 382 LEU A CA 1
ATOM 2974 C C . LEU A 1 382 ? -14.867 27.641 15.023 1 95.25 382 LEU A C 1
ATOM 2976 O O . LEU A 1 382 ? -15.648 28.562 14.734 1 95.25 382 LEU A O 1
ATOM 2980 N N . LEU A 1 383 ? -15.18 26.359 14.938 1 94 383 LEU A N 1
ATOM 2981 C CA . LEU A 1 383 ? -16.531 26 14.516 1 94 383 LEU A CA 1
ATOM 2982 C C . LEU A 1 383 ? -17.547 26.312 15.602 1 94 383 LEU A C 1
ATOM 2984 O O . LEU A 1 383 ? -17.281 26.078 16.781 1 94 383 LEU A O 1
ATOM 2988 N N . PRO A 1 384 ? -18.734 26.797 15.109 1 94.62 384 PRO A N 1
ATOM 2989 C CA . PRO A 1 384 ? -19.797 27 16.094 1 94.62 384 PRO A CA 1
ATOM 2990 C C . PRO A 1 384 ? -20.203 25.703 16.797 1 94.62 384 PRO A C 1
ATOM 2992 O O . PRO A 1 384 ? -20.484 25.703 18 1 94.62 384 PRO A O 1
ATOM 2995 N N . ASP A 1 385 ? -20.188 24.656 16.031 1 95.38 385 ASP A N 1
ATOM 2996 C CA . ASP A 1 385 ? -20.484 23.312 16.531 1 95.38 385 ASP A CA 1
ATOM 2997 C C . ASP A 1 385 ? -19.422 22.312 16.094 1 95.38 385 ASP A C 1
ATOM 2999 O O . ASP A 1 385 ? -19.516 21.703 15.039 1 95.38 385 ASP A O 1
ATOM 3003 N N . PRO A 1 386 ? -18.469 22.078 17.016 1 93.69 386 PRO A N 1
ATOM 3004 C CA . PRO A 1 386 ? -17.375 21.188 16.656 1 93.69 386 PRO A CA 1
ATOM 3005 C C . PRO A 1 386 ? -17.828 19.75 16.422 1 93.69 386 PRO A C 1
ATOM 3007 O O . PRO A 1 386 ? -17.094 18.953 15.844 1 93.69 386 PRO A O 1
ATOM 3010 N N . SER A 1 387 ? -19.016 19.469 16.844 1 91.94 387 SER A N 1
ATOM 3011 C CA . SER A 1 387 ? -19.516 18.109 16.719 1 91.94 387 SER A CA 1
ATOM 3012 C C . SER A 1 387 ? -19.734 17.719 15.258 1 91.94 387 SER A C 1
ATOM 3014 O O . SER A 1 387 ? -19.891 16.547 14.93 1 91.94 387 SER A O 1
ATOM 3016 N N . VAL A 1 388 ? -19.656 18.672 14.344 1 89.69 388 VAL A N 1
ATOM 3017 C CA . VAL A 1 388 ? -19.766 18.375 12.914 1 89.69 388 VAL A CA 1
ATOM 3018 C C . VAL A 1 388 ? -18.516 17.641 12.445 1 89.69 388 VAL A C 1
ATOM 3020 O O . VAL A 1 388 ? -18.516 17.047 11.367 1 89.69 388 VAL A O 1
ATOM 3023 N N . ARG A 1 389 ? -17.531 17.656 13.234 1 91.62 389 ARG A N 1
ATOM 3024 C CA . ARG A 1 389 ? -16.312 16.875 13.047 1 91.62 389 ARG A CA 1
ATOM 3025 C C . ARG A 1 389 ? -16.125 15.867 14.18 1 91.62 389 ARG A C 1
ATOM 3027 O O . ARG A 1 389 ? -15.414 16.141 15.148 1 91.62 389 ARG A O 1
ATOM 3034 N N . PRO A 1 390 ? -16.609 14.727 13.969 1 91 390 PRO A N 1
ATOM 3035 C CA . PRO A 1 390 ? -16.688 13.758 15.062 1 91 390 PRO A CA 1
ATOM 3036 C C . PRO A 1 390 ? -15.32 13.461 15.688 1 91 390 PRO A C 1
ATOM 3038 O O . PRO A 1 390 ? -15.219 13.266 16.891 1 91 390 PRO A O 1
ATOM 3041 N N . THR A 1 391 ? -14.273 13.453 14.938 1 93.81 391 THR A N 1
ATOM 3042 C CA . THR A 1 391 ? -12.953 13.117 15.469 1 93.81 391 THR A CA 1
ATOM 3043 C C . THR A 1 391 ? -12.422 14.25 16.344 1 93.81 391 THR A C 1
ATOM 3045 O O . THR A 1 391 ? -11.523 14.031 17.156 1 93.81 391 THR A O 1
ATOM 3048 N N . ALA A 1 392 ? -12.945 15.445 16.188 1 95.81 392 ALA A N 1
ATOM 3049 C CA . ALA A 1 392 ? -12.461 16.609 16.922 1 95.81 392 ALA A CA 1
ATOM 3050 C C . ALA A 1 392 ? -13.07 16.672 18.328 1 95.81 392 ALA A C 1
ATOM 3052 O O . ALA A 1 392 ? -12.609 17.453 19.172 1 95.81 392 ALA A O 1
ATOM 3053 N N . VAL A 1 393 ? -14.125 15.812 18.578 1 97.19 393 VAL A N 1
ATOM 3054 C CA . VAL A 1 393 ? -14.789 15.867 19.875 1 97.19 393 VAL A CA 1
ATOM 3055 C C . VAL A 1 393 ? -14.477 14.594 20.656 1 97.19 393 VAL A C 1
ATOM 3057 O O . VAL A 1 393 ? -15.195 14.258 21.609 1 97.19 393 VAL A O 1
ATOM 3060 N N . LYS A 1 394 ? -13.484 13.906 20.25 1 96.75 394 LYS A N 1
ATOM 3061 C CA . LYS A 1 394 ? -12.969 12.781 21.016 1 96.75 394 LYS A CA 1
ATOM 3062 C C . LYS A 1 394 ? -11.969 13.25 22.078 1 96.75 394 LYS A C 1
ATOM 3064 O O . LYS A 1 394 ? -11.172 14.156 21.812 1 96.75 394 LYS A O 1
ATOM 3069 N N . PRO A 1 395 ? -12.016 12.617 23.219 1 98 395 PRO A N 1
ATOM 3070 C CA . PRO A 1 395 ? -11.07 13.008 24.266 1 98 395 PRO A CA 1
ATOM 3071 C C . PRO A 1 395 ? -9.664 12.453 24.031 1 98 395 PRO A C 1
ATOM 3073 O O . PRO A 1 395 ? -9.523 11.312 23.578 1 98 395 PRO A O 1
ATOM 3076 N N . LEU A 1 396 ? -8.695 13.227 24.344 1 98.69 396 LEU A N 1
ATOM 3077 C CA . LEU A 1 396 ? -7.32 12.734 24.359 1 98.69 396 LEU A CA 1
ATOM 3078 C C . LEU A 1 396 ? -7.117 11.727 25.484 1 98.69 396 LEU A C 1
ATOM 3080 O O . LEU A 1 396 ? -7.766 11.82 26.531 1 98.69 396 LEU A O 1
ATOM 3084 N N . LYS A 1 397 ? -6.262 10.766 25.266 1 98.19 397 LYS A N 1
ATOM 3085 C CA . LYS A 1 397 ? -5.922 9.742 26.25 1 98.19 397 LYS A CA 1
ATOM 3086 C C . LYS A 1 397 ? -4.406 9.594 26.391 1 98.19 397 LYS A C 1
ATOM 3088 O O . LYS A 1 397 ? -3.664 9.883 25.453 1 98.19 397 LYS A O 1
ATOM 3093 N N . GLU A 1 398 ? -4.047 9.156 27.641 1 98.31 398 GLU A N 1
ATOM 3094 C CA . GLU A 1 398 ? -2.639 8.828 27.859 1 98.31 398 GLU A CA 1
ATOM 3095 C C . GLU A 1 398 ? -2.135 7.855 26.797 1 98.31 398 GLU A C 1
ATOM 3097 O O . GLU A 1 398 ? -2.807 6.867 26.484 1 98.31 398 GLU A O 1
ATOM 3102 N N . GLY A 1 399 ? -0.979 8.195 26.141 1 98.38 399 GLY A N 1
ATOM 3103 C CA . GLY A 1 399 ? -0.365 7.312 25.172 1 98.38 399 GLY A CA 1
ATOM 3104 C C . GLY A 1 399 ? -0.671 7.695 23.734 1 98.38 399 GLY A C 1
ATOM 3105 O O . GLY A 1 399 ? -0.082 7.148 22.797 1 98.38 399 GLY A O 1
ATOM 3106 N N . MET A 1 400 ? -1.58 8.641 23.531 1 98.75 400 MET A N 1
ATOM 3107 C CA . MET A 1 400 ? -1.851 9.141 22.188 1 98.75 400 MET A CA 1
ATOM 3108 C C . MET A 1 400 ? -0.745 10.086 21.734 1 98.75 400 MET A C 1
ATOM 3110 O O . MET A 1 400 ? -0.234 10.883 22.516 1 98.75 400 MET A O 1
ATOM 3114 N N . LEU A 1 401 ? -0.359 9.945 20.516 1 98.88 401 LEU A N 1
ATOM 3115 C CA . LEU A 1 401 ? 0.644 10.836 19.938 1 98.88 401 LEU A CA 1
ATOM 3116 C C . LEU A 1 401 ? 0.027 11.742 18.875 1 98.88 401 LEU A C 1
ATOM 3118 O O . LEU A 1 401 ? -0.82 11.305 18.094 1 98.88 401 LEU A O 1
ATOM 3122 N N . PHE A 1 402 ? 0.514 12.984 18.828 1 98.94 402 PHE A N 1
ATOM 3123 C CA . PHE A 1 402 ? 0.045 13.984 17.859 1 98.94 402 PHE A CA 1
ATOM 3124 C C . PHE A 1 402 ? 1.22 14.688 17.203 1 98.94 402 PHE A C 1
ATOM 3126 O O . PHE A 1 402 ? 2.168 15.094 17.875 1 98.94 402 PHE A O 1
ATOM 3133 N N . ALA A 1 403 ? 1.229 14.727 15.875 1 98.94 403 ALA A N 1
ATOM 3134 C CA . ALA A 1 403 ? 1.964 15.781 15.172 1 98.94 403 ALA A CA 1
ATOM 3135 C C . ALA A 1 403 ? 1.149 17.062 15.109 1 98.94 403 ALA A C 1
ATOM 3137 O O . ALA A 1 403 ? -0.024 17.047 14.727 1 98.94 403 ALA A O 1
ATOM 3138 N N . PHE A 1 404 ? 1.739 18.141 15.531 1 98.88 404 PHE A N 1
ATOM 3139 C CA . PHE A 1 404 ? 0.943 19.359 15.602 1 98.88 404 PHE A CA 1
ATOM 3140 C C . PHE A 1 404 ? 1.806 20.578 15.32 1 98.88 404 PHE A C 1
ATOM 3142 O O . PHE A 1 404 ? 2.996 20.594 15.641 1 98.88 404 PHE A O 1
ATOM 3149 N N . ASP A 1 405 ? 1.124 21.594 14.773 1 98.69 405 ASP A N 1
ATOM 3150 C CA . ASP A 1 405 ? 1.785 22.781 14.25 1 98.69 405 ASP A CA 1
ATOM 3151 C C . ASP A 1 405 ? 1.588 23.969 15.18 1 98.69 405 ASP A C 1
ATOM 3153 O O . ASP A 1 405 ? 0.582 24.062 15.891 1 98.69 405 ASP A O 1
ATOM 3157 N N . GLY A 1 406 ? 2.576 24.844 15.227 1 98.75 406 GLY A N 1
ATOM 3158 C CA . GLY A 1 406 ? 2.375 26.234 15.555 1 98.75 406 GLY A CA 1
ATOM 3159 C C . GLY A 1 406 ? 2.287 27.125 14.328 1 98.75 406 GLY A C 1
ATOM 3160 O O . GLY A 1 406 ? 3.271 27.297 13.602 1 98.75 406 GLY A O 1
ATOM 3161 N N . PHE A 1 407 ? 1.117 27.781 14.188 1 98.5 407 PHE A N 1
ATOM 3162 C CA . PHE A 1 407 ? 0.859 28.484 12.93 1 98.5 407 PHE A CA 1
ATOM 3163 C C . PHE A 1 407 ? 1.065 29.984 13.094 1 98.5 407 PHE A C 1
ATOM 3165 O O . PHE A 1 407 ? 0.714 30.547 14.133 1 98.5 407 PHE A O 1
ATOM 3172 N N . HIS A 1 408 ? 1.595 30.578 12.148 1 98.75 408 HIS A N 1
ATOM 3173 C CA . HIS A 1 408 ? 1.418 32 11.859 1 98.75 408 HIS A CA 1
ATOM 3174 C C . HIS A 1 408 ? 1.489 32.281 10.359 1 98.75 408 HIS A C 1
ATOM 3176 O O . HIS A 1 408 ? 2.479 31.922 9.711 1 98.75 408 HIS A O 1
ATOM 3182 N N . ALA A 1 409 ? 0.432 32.875 9.844 1 98.56 409 ALA A N 1
ATOM 3183 C CA . ALA A 1 409 ? 0.352 33.156 8.422 1 98.56 409 ALA A CA 1
ATOM 3184 C C . ALA A 1 409 ? 0.289 34.656 8.172 1 98.56 409 ALA A C 1
ATOM 3186 O O . ALA A 1 409 ? -0.295 35.406 8.969 1 98.56 409 ALA A O 1
ATOM 3187 N N . TRP A 1 410 ? 0.886 35.156 7.066 1 98.19 410 TRP A N 1
ATOM 3188 C CA . TRP A 1 410 ? 0.868 36.562 6.695 1 98.19 410 TRP A CA 1
ATOM 3189 C C . TRP A 1 410 ? 0.823 36.719 5.18 1 98.19 410 TRP A C 1
ATOM 3191 O O . TRP A 1 410 ? 1.164 35.781 4.438 1 98.19 410 TRP A O 1
ATOM 3201 N N . LYS A 1 411 ? 0.383 37.844 4.746 1 97.12 411 LYS A N 1
ATOM 3202 C CA . LYS A 1 411 ? 0.338 38.156 3.326 1 97.12 411 LYS A CA 1
ATOM 3203 C C . LYS A 1 411 ? 1.713 38.594 2.814 1 97.12 411 LYS A C 1
ATOM 3205 O O . LYS A 1 411 ? 2.455 39.281 3.514 1 97.12 411 LYS A O 1
ATOM 3210 N N . LEU A 1 412 ? 1.963 38.125 1.607 1 95.19 412 LEU A N 1
ATOM 3211 C CA . LEU A 1 412 ? 3.211 38.531 0.956 1 95.19 412 LEU A CA 1
ATOM 3212 C C . LEU A 1 412 ? 3.014 39.781 0.103 1 95.19 412 LEU A C 1
ATOM 3214 O O . LEU A 1 412 ? 1.923 40 -0.422 1 95.19 412 LEU A O 1
ATOM 3218 N N . PRO A 1 413 ? 4.078 40.531 -0.065 1 90.19 413 PRO A N 1
ATOM 3219 C CA . PRO A 1 413 ? 3.953 41.781 -0.833 1 90.19 413 PRO A CA 1
ATOM 3220 C C . PRO A 1 413 ? 3.547 41.531 -2.285 1 90.19 413 PRO A C 1
ATOM 3222 O O . PRO A 1 413 ? 2.822 42.344 -2.869 1 90.19 413 PRO A O 1
ATOM 3225 N N . ASN A 1 414 ? 3.924 40.469 -2.963 1 88.56 414 ASN A N 1
ATOM 3226 C CA . ASN A 1 414 ? 3.654 40.188 -4.367 1 88.56 414 ASN A CA 1
ATOM 3227 C C . ASN A 1 414 ? 2.416 39.312 -4.531 1 88.56 414 ASN A C 1
ATOM 3229 O O . ASN A 1 414 ? 2.176 38.75 -5.609 1 88.56 414 ASN A O 1
ATOM 3233 N N . GLY A 1 415 ? 1.69 39.156 -3.424 1 90.44 415 GLY A N 1
ATOM 3234 C CA . GLY A 1 415 ? 0.495 38.312 -3.467 1 90.44 415 GLY A CA 1
ATOM 3235 C C . GLY A 1 415 ? 0.701 36.938 -2.869 1 90.44 415 GLY A C 1
ATOM 3236 O O . GLY A 1 415 ? 1.834 36.469 -2.764 1 90.44 415 GLY A O 1
ATOM 3237 N N . GLY A 1 416 ? -0.317 36.406 -2.33 1 92.06 416 GLY A N 1
ATOM 3238 C CA . GLY A 1 416 ? -0.258 35.094 -1.72 1 92.06 416 GLY A CA 1
ATOM 3239 C C . GLY A 1 416 ? 0.034 35.125 -0.231 1 92.06 416 GLY A C 1
ATOM 3240 O O . GLY A 1 416 ? 0.02 36.188 0.377 1 92.06 416 GLY A O 1
ATOM 3241 N N . THR A 1 417 ? 0.192 33.969 0.336 1 95.5 417 THR A N 1
ATOM 3242 C CA . THR A 1 417 ? 0.412 33.844 1.771 1 95.5 417 THR A CA 1
ATOM 3243 C C . THR A 1 417 ? 1.621 32.938 2.051 1 95.5 417 THR A C 1
ATOM 3245 O O . THR A 1 417 ? 1.981 32.094 1.228 1 95.5 417 THR A O 1
ATOM 3248 N N . LYS A 1 418 ? 2.314 33.281 3.043 1 97.31 418 LYS A N 1
ATOM 3249 C CA . LYS A 1 418 ? 3.289 32.375 3.633 1 97.31 418 LYS A CA 1
ATOM 3250 C C . LYS A 1 418 ? 2.889 31.984 5.055 1 97.31 418 LYS A C 1
ATOM 3252 O O . LYS A 1 418 ? 2.412 32.844 5.82 1 97.31 418 LYS A O 1
ATOM 3257 N N . THR A 1 419 ? 2.984 30.75 5.367 1 98.06 419 THR A N 1
ATOM 3258 C CA . THR A 1 419 ? 2.645 30.234 6.691 1 98.06 419 THR A CA 1
ATOM 3259 C C . THR A 1 419 ? 3.859 29.594 7.352 1 98.06 419 THR A C 1
ATOM 3261 O O . THR A 1 419 ? 4.52 28.734 6.75 1 98.06 419 THR A O 1
ATOM 3264 N N . MET A 1 420 ? 4.23 30.016 8.508 1 98.31 420 MET A N 1
ATOM 3265 C CA . MET A 1 420 ? 5.102 29.219 9.359 1 98.31 420 MET A CA 1
ATOM 3266 C C . MET A 1 420 ? 4.293 28.219 10.188 1 98.31 420 MET A C 1
ATOM 3268 O O . MET A 1 420 ? 3.297 28.594 10.812 1 98.31 420 MET A O 1
ATOM 3272 N N . SER A 1 421 ? 4.617 27.016 10.078 1 98.19 421 SER A N 1
ATOM 3273 C CA . SER A 1 421 ? 3.924 25.922 10.742 1 98.19 421 SER A CA 1
ATOM 3274 C C . SER A 1 421 ? 4.91 24.969 11.414 1 98.19 421 SER A C 1
ATOM 3276 O O . SER A 1 421 ? 4.93 23.781 11.117 1 98.19 421 SER A O 1
ATOM 3278 N N . VAL A 1 422 ? 5.719 25.469 12.336 1 98.5 422 VAL A N 1
ATOM 3279 C CA . VAL A 1 422 ? 6.641 24.609 13.062 1 98.5 422 VAL A CA 1
ATOM 3280 C C . VAL A 1 422 ? 5.879 23.422 13.648 1 98.5 422 VAL A C 1
ATOM 3282 O O . VAL A 1 422 ? 4.914 23.594 14.391 1 98.5 422 VAL A O 1
ATOM 3285 N N . GLU A 1 423 ? 6.281 22.203 13.289 1 98.75 423 GLU A N 1
ATOM 3286 C CA . GLU A 1 423 ? 5.531 21.016 13.656 1 98.75 423 GLU A CA 1
ATOM 3287 C C . GLU A 1 423 ? 6.371 20.078 14.523 1 98.75 423 GLU A C 1
ATOM 3289 O O . GLU A 1 423 ? 7.5 19.734 14.156 1 98.75 423 GLU A O 1
ATOM 3294 N N . GLU A 1 424 ? 5.855 19.688 15.609 1 98.75 424 GLU A N 1
ATOM 3295 C CA . GLU A 1 424 ? 6.445 18.75 16.562 1 98.75 424 GLU A CA 1
ATOM 3296 C C . GLU A 1 424 ? 5.539 17.547 16.781 1 98.75 424 GLU A C 1
ATOM 3298 O O . GLU A 1 424 ? 4.383 17.547 16.359 1 98.75 424 GLU A O 1
ATOM 3303 N N . THR A 1 425 ? 6.133 16.547 17.406 1 98.94 425 THR A N 1
ATOM 3304 C CA . THR A 1 425 ? 5.332 15.414 17.875 1 98.94 425 THR A CA 1
ATOM 3305 C C . THR A 1 425 ? 5.352 15.312 19.391 1 98.94 425 THR A C 1
ATOM 3307 O O . THR A 1 425 ? 6.398 15.477 20.016 1 98.94 425 THR A O 1
ATOM 3310 N N . ALA A 1 426 ? 4.191 15.102 19.953 1 98.94 426 ALA A N 1
ATOM 3311 C CA . ALA A 1 426 ? 4.066 14.953 21.406 1 98.94 426 ALA A CA 1
ATOM 3312 C C . ALA A 1 426 ? 3.301 13.68 21.75 1 98.94 426 ALA A C 1
ATOM 3314 O O . ALA A 1 426 ? 2.555 13.141 20.922 1 98.94 426 ALA A O 1
ATOM 3315 N N . VAL A 1 427 ? 3.535 13.18 22.938 1 98.94 427 VAL A N 1
ATOM 3316 C CA . VAL A 1 427 ? 2.766 12.078 23.516 1 98.94 427 VAL A CA 1
ATOM 3317 C C . VAL A 1 427 ? 1.996 12.578 24.734 1 98.94 427 VAL A C 1
ATOM 3319 O O . VAL A 1 427 ? 2.52 13.359 25.531 1 98.94 427 VAL A O 1
ATOM 3322 N N . VAL A 1 428 ? 0.736 12.258 24.812 1 98.88 428 VAL A N 1
ATOM 3323 C CA . VAL A 1 428 ? -0.082 12.594 25.969 1 98.88 428 VAL A CA 1
ATOM 3324 C C . VAL A 1 428 ? 0.341 11.734 27.172 1 98.88 428 VAL A C 1
ATOM 3326 O O . VAL A 1 428 ? 0.501 10.516 27.047 1 98.88 428 VAL A O 1
ATOM 3329 N N . THR A 1 429 ? 0.561 12.375 28.281 1 98.56 429 THR A N 1
ATOM 3330 C CA . THR A 1 429 ? 0.938 11.711 29.516 1 98.56 429 THR A CA 1
ATOM 3331 C C . THR A 1 429 ? -0.237 11.672 30.484 1 98.56 429 THR A C 1
ATOM 3333 O O . THR A 1 429 ? -1.358 12.039 30.125 1 98.56 429 THR A O 1
ATOM 3336 N N . LYS A 1 430 ? 0.003 11.188 31.688 1 97.88 430 LYS A N 1
ATOM 3337 C CA . LYS A 1 430 ? -1.047 11.016 32.688 1 97.88 430 LYS A CA 1
ATOM 3338 C C . LYS A 1 430 ? -1.686 12.352 33.062 1 97.88 430 LYS A C 1
ATOM 3340 O O . LYS A 1 430 ? -2.881 12.414 33.344 1 97.88 430 LYS A O 1
ATOM 3345 N N . ASP A 1 431 ? -0.874 13.422 33 1 97.44 431 ASP A N 1
ATOM 3346 C CA . ASP A 1 431 ? -1.389 14.695 33.469 1 97.44 431 ASP A CA 1
ATOM 3347 C C . ASP A 1 431 ? -1.138 15.82 32.469 1 97.44 431 ASP A C 1
ATOM 3349 O O . ASP A 1 431 ? -1.283 17 32.812 1 97.44 431 ASP A O 1
ATOM 3353 N N . GLY A 1 432 ? -0.714 15.531 31.328 1 98.56 432 GLY A N 1
ATOM 3354 C CA . GLY A 1 432 ? -0.391 16.5 30.297 1 98.56 432 GLY A CA 1
ATOM 3355 C C . GLY A 1 432 ? 0.139 15.844 29.031 1 98.56 432 GLY A C 1
ATOM 3356 O O . GLY A 1 432 ? -0.392 14.828 28.578 1 98.56 432 GLY A O 1
ATOM 3357 N N . ALA A 1 433 ? 1.101 16.516 28.453 1 98.81 433 ALA A N 1
ATOM 3358 C CA . ALA A 1 433 ? 1.795 16.016 27.281 1 98.81 433 ALA A CA 1
ATOM 3359 C C . ALA A 1 433 ? 3.256 16.453 27.266 1 98.81 433 ALA A C 1
ATOM 3361 O O . ALA A 1 433 ? 3.621 17.422 27.922 1 98.81 433 ALA A O 1
ATOM 3362 N N . ARG A 1 434 ? 4.02 15.719 26.609 1 98.75 434 ARG A N 1
ATOM 3363 C CA . ARG A 1 434 ? 5.418 16.109 26.438 1 98.75 434 ARG A CA 1
ATOM 3364 C C . ARG A 1 434 ? 5.871 15.914 25 1 98.75 434 ARG A C 1
ATOM 3366 O O . ARG A 1 434 ? 5.41 15 24.312 1 98.75 434 ARG A O 1
ATOM 3373 N N . TYR A 1 435 ? 6.793 16.719 24.625 1 98.88 435 TYR A N 1
ATOM 3374 C CA . TYR A 1 435 ? 7.422 16.562 23.312 1 98.88 435 TYR A CA 1
ATOM 3375 C C . TYR A 1 435 ? 8.195 15.242 23.25 1 98.88 435 TYR A C 1
ATOM 3377 O O . TYR A 1 435 ? 8.766 14.797 24.25 1 98.88 435 TYR A O 1
ATOM 3385 N N . LEU A 1 436 ? 8.227 14.586 22.078 1 98.81 436 LEU A N 1
ATOM 3386 C CA . LEU A 1 436 ? 9.094 13.43 21.891 1 98.81 436 LEU A CA 1
ATOM 3387 C C . LEU A 1 436 ? 10.562 13.852 21.875 1 98.81 436 LEU A C 1
ATOM 3389 O O . LEU A 1 436 ? 11.43 13.117 22.359 1 98.81 436 LEU A O 1
ATOM 3393 N N . ILE A 1 437 ? 10.836 14.977 21.219 1 98.75 437 ILE A N 1
ATOM 3394 C CA . ILE A 1 437 ? 12.18 15.531 21.141 1 98.75 437 ILE A CA 1
ATOM 3395 C C . ILE A 1 437 ? 12.141 17.031 21.422 1 98.75 437 ILE A C 1
ATOM 3397 O O . ILE A 1 437 ? 11.07 17.625 21.484 1 98.75 437 ILE A O 1
ATOM 3401 N N . GLU A 1 438 ? 13.297 17.625 21.578 1 98.06 438 GLU A N 1
ATOM 3402 C CA . GLU A 1 438 ? 13.344 19.062 21.781 1 98.06 438 GLU A CA 1
ATOM 3403 C C . GLU A 1 438 ? 12.766 19.812 20.594 1 98.06 438 GLU A C 1
ATOM 3405 O O . GLU A 1 438 ? 13.188 19.594 19.453 1 98.06 438 GLU A O 1
ATOM 3410 N N . PRO A 1 439 ? 11.805 20.672 20.859 1 98.44 439 PRO A N 1
ATOM 3411 C CA . PRO A 1 439 ? 11.211 21.422 19.75 1 98.44 439 PRO A CA 1
ATOM 3412 C C . PRO A 1 439 ? 12.141 22.516 19.203 1 98.44 439 PRO A C 1
ATOM 3414 O O . PRO A 1 439 ? 13.141 22.844 19.844 1 98.44 439 PRO A O 1
ATOM 3417 N N . GLN A 1 440 ? 11.852 22.984 18 1 98.5 440 GLN A N 1
ATOM 3418 C CA . GLN A 1 440 ? 12.625 24.094 17.453 1 98.5 440 GLN A CA 1
ATOM 3419 C C . GLN A 1 440 ? 12.453 25.344 18.312 1 98.5 440 GLN A C 1
ATOM 3421 O O . GLN A 1 440 ? 11.336 25.734 18.641 1 98.5 440 GLN A O 1
ATOM 3426 N N . GLU A 1 441 ? 13.492 26.031 18.625 1 97.81 441 GLU A N 1
ATOM 3427 C CA . GLU A 1 441 ? 13.469 27.203 19.5 1 97.81 441 GLU A CA 1
ATOM 3428 C C . GLU A 1 441 ? 13.914 28.453 18.75 1 97.81 441 GLU A C 1
ATOM 3430 O O . GLU A 1 441 ? 13.547 29.578 19.125 1 97.81 441 GLU A O 1
ATOM 3435 N N . GLU A 1 442 ? 14.742 28.219 17.797 1 97.75 442 GLU A N 1
ATOM 3436 C CA . GLU A 1 442 ? 15.289 29.344 17.031 1 97.75 442 GLU A CA 1
ATOM 3437 C C . GLU A 1 442 ? 15.133 29.109 15.523 1 97.75 442 GLU A C 1
ATOM 3439 O O . GLU A 1 442 ? 15.211 27.969 15.055 1 97.75 442 GLU A O 1
ATOM 3444 N N . LEU A 1 443 ? 14.891 30.188 14.922 1 97.81 443 LEU A N 1
ATOM 3445 C CA . LEU A 1 443 ? 14.859 30.109 13.461 1 97.81 443 LEU A CA 1
ATOM 3446 C C . LEU A 1 443 ? 16.25 29.766 12.914 1 97.81 443 LEU A C 1
ATOM 3448 O O . LEU A 1 443 ? 17.25 30.312 13.367 1 97.81 443 LEU A O 1
ATOM 3452 N N . ILE A 1 444 ? 16.312 28.75 12 1 98.19 444 ILE A N 1
ATOM 3453 C CA . ILE A 1 444 ? 17.594 28.406 11.367 1 98.19 444 ILE A CA 1
ATOM 3454 C C . ILE A 1 444 ? 17.969 29.484 10.359 1 98.19 444 ILE A C 1
ATOM 3456 O O . ILE A 1 444 ? 17.188 29.828 9.477 1 98.19 444 ILE A O 1
ATOM 3460 N N . LEU A 1 445 ? 19.188 30.031 10.484 1 98.25 445 LEU A N 1
ATOM 3461 C CA . LEU A 1 445 ? 19.641 31.094 9.586 1 98.25 445 LEU A CA 1
ATOM 3462 C C . LEU A 1 445 ? 20.641 30.547 8.562 1 98.25 445 LEU A C 1
ATOM 3464 O O . LEU A 1 445 ? 21.594 29.875 8.93 1 98.25 445 LEU A O 1
ATOM 3468 N N . ILE A 1 446 ? 20.312 30.797 7.336 1 98 446 ILE A N 1
ATOM 3469 C CA . ILE A 1 446 ? 21.172 30.391 6.234 1 98 446 ILE A CA 1
ATOM 3470 C C . ILE A 1 446 ? 21.906 31.609 5.688 1 98 446 ILE A C 1
ATOM 3472 O O . ILE A 1 446 ? 21.281 32.625 5.371 1 98 446 ILE A O 1
ATOM 3476 N N . LYS A 1 447 ? 23.25 31.484 5.523 1 93.88 447 LYS A N 1
ATOM 3477 C CA . LYS A 1 447 ? 24.094 32.594 5.066 1 93.88 447 LYS A CA 1
ATOM 3478 C C . LYS A 1 447 ? 24.516 32.375 3.617 1 93.88 447 LYS A C 1
ATOM 3480 O O . LYS A 1 447 ? 24.734 31.266 3.176 1 93.88 447 LYS A O 1
ATOM 3485 N N . MET B 1 1 ? 104.938 -30.688 -11.305 1 22.42 1 MET B N 1
ATOM 3486 C CA . MET B 1 1 ? 104.5 -30.25 -9.969 1 22.42 1 MET B CA 1
ATOM 3487 C C . MET B 1 1 ? 104.188 -28.766 -9.953 1 22.42 1 MET B C 1
ATOM 3489 O O . MET B 1 1 ? 105.062 -27.922 -10.211 1 22.42 1 MET B O 1
ATOM 3493 N N . LYS B 1 2 ? 102.938 -28.422 -10.195 1 22.59 2 LYS B N 1
ATOM 3494 C CA . LYS B 1 2 ? 101.75 -27.922 -10.883 1 22.59 2 LYS B CA 1
ATOM 3495 C C . LYS B 1 2 ? 101.125 -26.766 -10.102 1 22.59 2 LYS B C 1
ATOM 3497 O O . LYS B 1 2 ? 100.062 -26.266 -10.484 1 22.59 2 LYS B O 1
ATOM 3502 N N . THR B 1 3 ? 101.625 -26.547 -8.891 1 25.45 3 THR B N 1
ATOM 3503 C CA . THR B 1 3 ? 100.625 -26.031 -7.969 1 25.45 3 THR B CA 1
ATOM 3504 C C . THR B 1 3 ? 100.312 -24.562 -8.219 1 25.45 3 THR B C 1
ATOM 3506 O O . THR B 1 3 ? 101.188 -23.703 -7.871 1 25.45 3 THR B O 1
ATOM 3509 N N . ILE B 1 4 ? 99.812 -24.203 -9.414 1 25.64 4 ILE B N 1
ATOM 3510 C CA . ILE B 1 4 ? 99.625 -22.875 -9.977 1 25.64 4 ILE B CA 1
ATOM 3511 C C . ILE B 1 4 ? 98.562 -22.141 -9.172 1 25.64 4 ILE B C 1
ATOM 3513 O O . ILE B 1 4 ? 97.375 -22.562 -9.148 1 25.64 4 ILE B O 1
ATOM 3517 N N . PHE B 1 5 ? 98.875 -21.547 -8.023 1 25.78 5 PHE B N 1
ATOM 3518 C CA . PHE B 1 5 ? 98.062 -20.891 -6.98 1 25.78 5 PHE B CA 1
ATOM 3519 C C . PHE B 1 5 ? 97.375 -19.672 -7.535 1 25.78 5 PHE B C 1
ATOM 3521 O O . PHE B 1 5 ? 97.938 -18.656 -7.848 1 25.78 5 PHE B O 1
ATOM 3528 N N . THR B 1 6 ? 96.312 -19.859 -8.438 1 24.39 6 THR B N 1
ATOM 3529 C CA . THR B 1 6 ? 95.562 -18.859 -9.203 1 24.39 6 THR B CA 1
ATOM 3530 C C . THR B 1 6 ? 94.75 -17.969 -8.273 1 24.39 6 THR B C 1
ATOM 3532 O O . THR B 1 6 ? 94 -18.453 -7.453 1 24.39 6 THR B O 1
ATOM 3535 N N . LEU B 1 7 ? 95.25 -16.734 -7.938 1 25.33 7 LEU B N 1
ATOM 3536 C CA . LEU B 1 7 ? 94.875 -15.656 -7.031 1 25.33 7 LEU B CA 1
ATOM 3537 C C . LEU B 1 7 ? 93.5 -15.117 -7.34 1 25.33 7 LEU B C 1
ATOM 3539 O O . LEU B 1 7 ? 93.188 -14.805 -8.492 1 25.33 7 LEU B O 1
ATOM 3543 N N . PHE B 1 8 ? 92.375 -15.445 -6.555 1 25.91 8 PHE B N 1
ATOM 3544 C CA . PHE B 1 8 ? 90.938 -15.328 -6.488 1 25.91 8 PHE B CA 1
ATOM 3545 C C . PHE B 1 8 ? 90.5 -13.867 -6.383 1 25.91 8 PHE B C 1
ATOM 3547 O O . PHE B 1 8 ? 90.875 -13.172 -5.438 1 25.91 8 PHE B O 1
ATOM 3554 N N . LYS B 1 9 ? 90.375 -13.117 -7.484 1 24.02 9 LYS B N 1
ATOM 3555 C CA . LYS B 1 9 ? 90.062 -11.703 -7.598 1 24.02 9 LYS B CA 1
ATOM 3556 C C . LYS B 1 9 ? 88.688 -11.414 -7.023 1 24.02 9 LYS B C 1
ATOM 3558 O O . LYS B 1 9 ? 87.688 -12.094 -7.363 1 24.02 9 LYS B O 1
ATOM 3563 N N . PRO B 1 10 ? 88.5 -10.773 -5.809 1 26.19 10 PRO B N 1
ATOM 3564 C CA . PRO B 1 10 ? 87.312 -10.477 -5.012 1 26.19 10 PRO B CA 1
ATOM 3565 C C . PRO B 1 10 ? 86.312 -9.555 -5.738 1 26.19 10 PRO B C 1
ATOM 3567 O O . PRO B 1 10 ? 86.688 -8.453 -6.145 1 26.19 10 PRO B O 1
ATOM 3570 N N . GLY B 1 11 ? 85.5 -10.023 -6.785 1 23.39 11 GLY B N 1
ATOM 3571 C CA . GLY B 1 11 ? 84.562 -9.281 -7.551 1 23.39 11 GLY B CA 1
ATOM 3572 C C . GLY B 1 11 ? 83.562 -8.547 -6.68 1 23.39 11 GLY B C 1
ATOM 3573 O O . GLY B 1 11 ? 83.188 -9.008 -5.586 1 23.39 11 GLY B O 1
ATOM 3574 N N . ILE B 1 12 ? 83.438 -7.145 -6.824 1 24.88 12 ILE B N 1
ATOM 3575 C CA . ILE B 1 12 ? 82.75 -5.988 -6.328 1 24.88 12 ILE B CA 1
ATOM 3576 C C . ILE B 1 12 ? 81.25 -6.23 -6.48 1 24.88 12 ILE B C 1
ATOM 3578 O O . ILE B 1 12 ? 80.75 -6.375 -7.598 1 24.88 12 ILE B O 1
ATOM 3582 N N . LEU B 1 13 ? 80.5 -7.078 -5.648 1 25.28 13 LEU B N 1
ATOM 3583 C CA . LEU B 1 13 ? 79.062 -7.355 -5.555 1 25.28 13 LEU B CA 1
ATOM 3584 C C . LEU B 1 13 ? 78.312 -6.07 -5.324 1 25.28 13 LEU B C 1
ATOM 3586 O O . LEU B 1 13 ? 78.375 -5.48 -4.242 1 25.28 13 LEU B O 1
ATOM 3590 N N . GLY B 1 14 ? 78.5 -5.012 -6.113 1 26.23 14 GLY B N 1
ATOM 3591 C CA . GLY B 1 14 ? 77.625 -3.859 -5.855 1 26.23 14 GLY B CA 1
ATOM 3592 C C . GLY B 1 14 ? 76.125 -4.184 -5.934 1 26.23 14 GLY B C 1
ATOM 3593 O O . GLY B 1 14 ? 75.688 -4.652 -6.965 1 26.23 14 GLY B O 1
ATOM 3594 N N . PHE B 1 15 ? 75.562 -4.75 -4.84 1 27.14 15 PHE B N 1
ATOM 3595 C CA . PHE B 1 15 ? 74.125 -5.066 -4.664 1 27.14 15 PHE B CA 1
ATOM 3596 C C . PHE B 1 15 ? 73.25 -3.85 -4.949 1 27.14 15 PHE B C 1
ATOM 3598 O O . PHE B 1 15 ? 73.375 -2.838 -4.254 1 27.14 15 PHE B O 1
ATOM 3605 N N . ILE B 1 16 ? 73.062 -3.545 -6.262 1 28.22 16 ILE B N 1
ATOM 3606 C CA . ILE B 1 16 ? 72.062 -2.555 -6.68 1 28.22 16 ILE B CA 1
ATOM 3607 C C . ILE B 1 16 ? 70.688 -2.885 -6.059 1 28.22 16 ILE B C 1
ATOM 3609 O O . ILE B 1 16 ? 70.188 -3.963 -6.285 1 28.22 16 ILE B O 1
ATOM 3613 N N . LEU B 1 17 ? 70.438 -2.393 -4.824 1 28.56 17 LEU B N 1
ATOM 3614 C CA . LEU B 1 17 ? 69.125 -2.396 -4.184 1 28.56 17 LEU B CA 1
ATOM 3615 C C . LEU B 1 17 ? 68.062 -1.764 -5.09 1 28.56 17 LEU B C 1
ATOM 3617 O O . LEU B 1 17 ? 68.125 -0.564 -5.367 1 28.56 17 LEU B O 1
ATOM 3621 N N . ILE B 1 18 ? 67.75 -2.389 -6.234 1 30.38 18 ILE B N 1
ATOM 3622 C CA . ILE B 1 18 ? 66.625 -1.914 -7.016 1 30.38 18 ILE B CA 1
ATOM 3623 C C . ILE B 1 18 ? 65.375 -1.868 -6.137 1 30.38 18 ILE B C 1
ATOM 3625 O O . ILE B 1 18 ? 65 -2.893 -5.594 1 30.38 18 ILE B O 1
ATOM 3629 N N . LEU B 1 19 ? 65.188 -0.694 -5.445 1 31.72 19 LEU B N 1
ATOM 3630 C CA . LEU B 1 19 ? 63.938 -0.325 -4.785 1 31.72 19 LEU B CA 1
ATOM 3631 C C . LEU B 1 19 ? 62.719 -0.609 -5.691 1 31.72 19 LEU B C 1
ATOM 3633 O O . LEU B 1 19 ? 62.594 -0.008 -6.758 1 31.72 19 LEU B O 1
ATOM 3637 N N . LEU B 1 20 ? 62.344 -1.888 -5.836 1 32.03 20 LEU B N 1
ATOM 3638 C CA . LEU B 1 20 ? 61.031 -2.186 -6.426 1 32.03 20 LEU B CA 1
ATOM 3639 C C . LEU B 1 20 ? 59.938 -1.371 -5.754 1 32.03 20 LEU B C 1
ATOM 3641 O O . LEU B 1 20 ? 59.656 -1.572 -4.57 1 32.03 20 LEU B O 1
ATOM 3645 N N . ILE B 1 21 ? 59.875 -0.083 -6.027 1 36.5 21 ILE B N 1
ATOM 3646 C CA . ILE B 1 21 ? 58.625 0.653 -5.75 1 36.5 21 ILE B CA 1
ATOM 3647 C C . ILE B 1 21 ? 57.438 -0.152 -6.23 1 36.5 21 ILE B C 1
ATOM 3649 O O . ILE B 1 21 ? 57.25 -0.358 -7.434 1 36.5 21 ILE B O 1
ATOM 3653 N N . ALA B 1 22 ? 57.031 -1.2 -5.48 1 33.81 22 ALA B N 1
ATOM 3654 C CA . ALA B 1 22 ? 55.688 -1.771 -5.664 1 33.81 22 ALA B CA 1
ATOM 3655 C C . ALA B 1 22 ? 54.625 -0.677 -5.766 1 33.81 22 ALA B C 1
ATOM 3657 O O . ALA B 1 22 ? 54.406 0.063 -4.805 1 33.81 22 ALA B O 1
ATOM 3658 N N . SER B 1 23 ? 54.5 -0.044 -6.918 1 36.81 23 SER B N 1
ATOM 3659 C CA . SER B 1 23 ? 53.25 0.669 -7.215 1 36.81 23 SER B CA 1
ATOM 3660 C C . SER B 1 23 ? 52.031 -0.082 -6.68 1 36.81 23 SER B C 1
ATOM 3662 O O . SER B 1 23 ? 51.75 -1.207 -7.102 1 36.81 23 SER B O 1
ATOM 3664 N N . CYS B 1 24 ? 51.844 -0.019 -5.348 1 36.94 24 CYS B N 1
ATOM 3665 C CA . CYS B 1 24 ? 50.5 -0.318 -4.887 1 36.94 24 CYS B CA 1
ATOM 3666 C C . CYS B 1 24 ? 49.438 0.318 -5.797 1 36.94 24 CYS B C 1
ATOM 3668 O O . CYS B 1 24 ? 49.156 1.508 -5.672 1 36.94 24 CYS B O 1
ATOM 3670 N N . GLN B 1 25 ? 49.406 -0.089 -7.027 1 34.72 25 GLN B N 1
ATOM 3671 C CA . GLN B 1 25 ? 48.156 0.196 -7.719 1 34.72 25 GLN B CA 1
ATOM 3672 C C . GLN B 1 25 ? 46.938 -0.035 -6.801 1 34.72 25 GLN B C 1
ATOM 3674 O O . GLN B 1 25 ? 46.688 -1.164 -6.375 1 34.72 25 GLN B O 1
ATOM 3679 N N . GLN B 1 26 ? 46.719 0.924 -5.922 1 34.22 26 GLN B N 1
ATOM 3680 C CA . GLN B 1 26 ? 45.375 0.9 -5.379 1 34.22 26 GLN B CA 1
ATOM 3681 C C . GLN B 1 26 ? 44.375 0.447 -6.43 1 34.22 26 GLN B C 1
ATOM 3683 O O . GLN B 1 26 ? 44.219 1.102 -7.461 1 34.22 26 GLN B O 1
ATOM 3688 N N . ALA B 1 27 ? 44.281 -0.863 -6.57 1 37.09 27 ALA B N 1
ATOM 3689 C CA . ALA B 1 27 ? 43.125 -1.322 -7.312 1 37.09 27 ALA B CA 1
ATOM 3690 C C . ALA B 1 27 ? 41.906 -0.447 -7.012 1 37.09 27 ALA B C 1
ATOM 3692 O O . ALA B 1 27 ? 41.438 -0.399 -5.875 1 37.09 27 ALA B O 1
ATOM 3693 N N . GLU B 1 28 ? 41.812 0.653 -7.555 1 35.44 28 GLU B N 1
ATOM 3694 C CA . GLU B 1 28 ? 40.5 1.309 -7.566 1 35.44 28 GLU B CA 1
ATOM 3695 C C . GLU B 1 28 ? 39.375 0.288 -7.645 1 35.44 28 GLU B C 1
ATOM 3697 O O . GLU B 1 28 ? 39.312 -0.518 -8.578 1 35.44 28 GLU B O 1
ATOM 3702 N N . GLU B 1 29 ? 38.938 -0.26 -6.57 1 34.97 29 GLU B N 1
ATOM 3703 C CA . GLU B 1 29 ? 37.656 -0.943 -6.691 1 34.97 29 GLU B CA 1
ATOM 3704 C C . GLU B 1 29 ? 36.75 -0.237 -7.695 1 34.97 29 GLU B C 1
ATOM 3706 O O . GLU B 1 29 ? 36.312 0.884 -7.453 1 34.97 29 GLU B O 1
ATOM 3711 N N . LYS B 1 30 ? 37.188 -0.342 -8.898 1 41.22 30 LYS B N 1
ATOM 3712 C CA . LYS B 1 30 ? 36.219 0.161 -9.875 1 41.22 30 LYS B CA 1
ATOM 3713 C C . LYS B 1 30 ? 34.781 -0.084 -9.422 1 41.22 30 LYS B C 1
ATOM 3715 O O . LYS B 1 30 ? 34.344 -1.232 -9.328 1 41.22 30 LYS B O 1
ATOM 3720 N N . LYS B 1 31 ? 34.25 0.8 -8.641 1 47 31 LYS B N 1
ATOM 3721 C CA . LYS B 1 31 ? 32.812 0.715 -8.5 1 47 31 LYS B CA 1
ATOM 3722 C C . LYS B 1 31 ? 32.156 0.193 -9.781 1 47 31 LYS B C 1
ATOM 3724 O O . LYS B 1 31 ? 32.312 0.801 -10.844 1 47 31 LYS B O 1
ATOM 3729 N N . LYS B 1 32 ? 32.125 -1.061 -9.984 1 49.5 32 LYS B N 1
ATOM 3730 C CA . LYS B 1 32 ? 31.469 -1.646 -11.148 1 49.5 32 LYS B CA 1
ATOM 3731 C C . LYS B 1 32 ? 30.188 -0.894 -11.484 1 49.5 32 LYS B C 1
ATOM 3733 O O . LYS B 1 32 ? 29.25 -0.841 -10.672 1 49.5 32 LYS B O 1
ATOM 3738 N N . THR B 1 33 ? 30.219 -0.002 -12.359 1 65.81 33 THR B N 1
ATOM 3739 C CA . THR B 1 33 ? 29.047 0.696 -12.875 1 65.81 33 THR B CA 1
ATOM 3740 C C . THR B 1 33 ? 28 -0.297 -13.375 1 65.81 33 THR B C 1
ATOM 3742 O O . THR B 1 33 ? 28.266 -1.047 -14.32 1 65.81 33 THR B O 1
ATOM 3745 N N . ILE B 1 34 ? 27 -0.739 -12.586 1 73.5 34 ILE B N 1
ATOM 3746 C CA . ILE B 1 34 ? 25.922 -1.636 -12.992 1 73.5 34 ILE B CA 1
ATOM 3747 C C . ILE B 1 34 ? 25.094 -0.977 -14.094 1 73.5 34 ILE B C 1
ATOM 3749 O O . ILE B 1 34 ? 24.766 0.208 -14.008 1 73.5 34 ILE B O 1
ATOM 3753 N N . GLU B 1 35 ? 25 -1.693 -15.148 1 87.12 35 GLU B N 1
ATOM 3754 C CA . GLU B 1 35 ? 24.047 -1.252 -16.156 1 87.12 35 GLU B CA 1
ATOM 3755 C C . GLU B 1 35 ? 22.609 -1.525 -15.711 1 87.12 35 GLU B C 1
ATOM 3757 O O . GLU B 1 35 ? 22.109 -2.645 -15.859 1 87.12 35 GLU B O 1
ATOM 3762 N N . ASN B 1 36 ? 22.016 -0.626 -15.102 1 92.69 36 ASN B N 1
ATOM 3763 C CA . ASN B 1 36 ? 20.641 -0.708 -14.617 1 92.69 36 ASN B CA 1
ATOM 3764 C C . ASN B 1 36 ? 19.656 -0.119 -15.633 1 92.69 36 ASN B C 1
ATOM 3766 O O . ASN B 1 36 ? 19.609 1.098 -15.82 1 92.69 36 ASN B O 1
ATOM 3770 N N . PRO B 1 37 ? 18.922 -0.979 -16.25 1 94.75 37 PRO B N 1
ATOM 3771 C CA . PRO B 1 37 ? 18.016 -0.471 -17.266 1 94.75 37 PRO B CA 1
ATOM 3772 C C . PRO B 1 37 ? 16.891 0.392 -16.688 1 94.75 37 PRO B C 1
ATOM 3774 O O . PRO B 1 37 ? 16.156 1.039 -17.422 1 94.75 37 PRO B O 1
ATOM 3777 N N . PHE B 1 38 ? 16.812 0.477 -15.391 1 95.19 38 PHE B N 1
ATOM 3778 C CA . PHE B 1 38 ? 15.711 1.206 -14.758 1 95.19 38 PHE B CA 1
ATOM 3779 C C . PHE B 1 38 ? 16.234 2.406 -13.984 1 95.19 38 PHE B C 1
ATOM 3781 O O . PHE B 1 38 ? 15.562 2.926 -13.094 1 95.19 38 PHE B O 1
ATOM 3788 N N . SER B 1 39 ? 17.391 2.914 -14.227 1 90.88 39 SER B N 1
ATOM 3789 C CA . SER B 1 39 ? 18.016 4.031 -13.516 1 90.88 39 SER B CA 1
ATOM 3790 C C . SER B 1 39 ? 17.438 5.367 -13.984 1 90.88 39 SER B C 1
ATOM 3792 O O . SER B 1 39 ? 17.531 6.367 -13.266 1 90.88 39 SER B O 1
ATOM 3794 N N . GLY B 1 40 ? 16.875 5.48 -15.156 1 89.75 40 GLY B N 1
ATOM 3795 C CA . GLY B 1 40 ? 16.297 6.715 -15.664 1 89.75 40 GLY B CA 1
ATOM 3796 C C . GLY B 1 40 ? 14.922 7.012 -15.094 1 89.75 40 GLY B C 1
ATOM 3797 O O . GLY B 1 40 ? 14.43 6.281 -14.234 1 89.75 40 GLY B O 1
ATOM 3798 N N . PRO B 1 41 ? 14.336 8.172 -15.477 1 92.5 41 PRO B N 1
ATOM 3799 C CA . PRO B 1 41 ? 12.992 8.531 -15 1 92.5 41 PRO B CA 1
ATOM 3800 C C . PRO B 1 41 ? 11.938 7.508 -15.398 1 92.5 41 PRO B C 1
ATOM 3802 O O . PRO B 1 41 ? 12.039 6.879 -16.453 1 92.5 41 PRO B O 1
ATOM 3805 N N . SER B 1 42 ? 10.992 7.359 -14.617 1 95.31 42 SER B N 1
ATOM 3806 C CA . SER B 1 42 ? 9.875 6.465 -14.898 1 95.31 42 SER B CA 1
ATOM 3807 C C . SER B 1 42 ? 9.109 6.918 -16.141 1 95.31 42 SER B C 1
ATOM 3809 O O . SER B 1 42 ? 8.758 8.094 -16.266 1 95.31 42 SER B O 1
ATOM 3811 N N . PRO B 1 43 ? 8.797 6.016 -17 1 97.31 43 PRO B N 1
ATOM 3812 C CA . PRO B 1 43 ? 7.973 6.352 -18.156 1 97.31 43 PRO B CA 1
ATOM 3813 C C . PRO B 1 43 ? 6.48 6.336 -17.844 1 97.31 43 PRO B C 1
ATOM 3815 O O . PRO B 1 43 ? 5.656 6.586 -18.734 1 97.31 43 PRO B O 1
ATOM 3818 N N . TRP B 1 44 ? 6.078 6.09 -16.641 1 96.75 44 TRP B N 1
ATOM 3819 C CA . TRP B 1 44 ? 4.695 5.832 -16.25 1 96.75 44 TRP B CA 1
ATOM 3820 C C . TRP B 1 44 ? 3.803 7.023 -16.594 1 96.75 44 TRP B C 1
ATOM 3822 O O . TRP B 1 44 ? 2.697 6.855 -17.109 1 96.75 44 TRP B O 1
ATOM 3832 N N . PRO B 1 45 ? 4.219 8.297 -16.359 1 95.19 45 PRO B N 1
ATOM 3833 C CA . PRO B 1 45 ? 3.311 9.406 -16.656 1 95.19 45 PRO B CA 1
ATOM 3834 C C . PRO B 1 45 ? 2.865 9.422 -18.109 1 95.19 45 PRO B C 1
ATOM 3836 O O . PRO B 1 45 ? 1.682 9.625 -18.406 1 95.19 45 PRO B O 1
ATOM 3839 N N . GLU B 1 46 ? 3.76 9.148 -19.047 1 96.56 46 GLU B N 1
ATOM 3840 C CA . GLU B 1 46 ? 3.422 9.133 -20.469 1 96.56 46 GLU B CA 1
ATOM 3841 C C . GLU B 1 46 ? 2.57 7.922 -20.812 1 96.56 46 GLU B C 1
ATOM 3843 O O . GLU B 1 46 ? 1.611 8.031 -21.578 1 96.56 46 GLU B O 1
ATOM 3848 N N . ILE B 1 47 ? 2.949 6.781 -20.281 1 98.19 47 ILE B N 1
ATOM 3849 C CA . ILE B 1 47 ? 2.209 5.551 -20.547 1 98.19 47 ILE B CA 1
ATOM 3850 C C . ILE B 1 47 ? 0.794 5.668 -19.984 1 98.19 47 ILE B C 1
ATOM 3852 O O . ILE B 1 47 ? -0.175 5.27 -20.641 1 98.19 47 ILE B O 1
ATOM 3856 N N . ARG B 1 48 ? 0.649 6.191 -18.766 1 97.56 48 ARG B N 1
ATOM 3857 C CA . ARG B 1 48 ? -0.656 6.41 -18.156 1 97.56 48 ARG B CA 1
ATOM 3858 C C . ARG B 1 48 ? -1.539 7.285 -19.031 1 97.56 48 ARG B C 1
ATOM 3860 O O . ARG B 1 48 ? -2.717 6.98 -19.234 1 97.56 48 ARG B O 1
ATOM 3867 N N . LYS B 1 49 ? -1.008 8.359 -19.5 1 95.75 49 LYS B N 1
ATOM 3868 C CA . LYS B 1 49 ? -1.748 9.266 -20.375 1 95.75 49 LYS B CA 1
ATOM 3869 C C . LYS B 1 49 ? -2.225 8.547 -21.641 1 95.75 49 LYS B C 1
ATOM 3871 O O . LYS B 1 49 ? -3.377 8.703 -22.047 1 95.75 49 LYS B O 1
ATOM 3876 N N . GLU B 1 50 ? -1.329 7.812 -22.219 1 96.75 50 GLU B N 1
ATOM 3877 C CA . GLU B 1 50 ? -1.683 7.051 -23.406 1 96.75 50 GLU B CA 1
ATOM 3878 C C . GLU B 1 50 ? -2.799 6.055 -23.125 1 96.75 50 GLU B C 1
ATOM 3880 O O . GLU B 1 50 ? -3.725 5.898 -23.922 1 96.75 50 GLU B O 1
ATOM 3885 N N . ARG B 1 51 ? -2.709 5.395 -22.047 1 98 51 ARG B N 1
ATOM 3886 C CA . ARG B 1 51 ? -3.725 4.414 -21.672 1 98 51 ARG B CA 1
ATOM 3887 C C . ARG B 1 51 ? -5.086 5.078 -21.484 1 98 51 ARG B C 1
ATOM 3889 O O . ARG B 1 51 ? -6.102 4.551 -21.953 1 98 51 ARG B O 1
ATOM 3896 N N . ILE B 1 52 ? -5.125 6.207 -20.812 1 97.56 52 ILE B N 1
ATOM 3897 C CA . ILE B 1 52 ? -6.379 6.91 -20.562 1 97.56 52 ILE B CA 1
ATOM 3898 C C . ILE B 1 52 ? -6.949 7.43 -21.875 1 97.56 52 ILE B C 1
ATOM 3900 O O . ILE B 1 52 ? -8.141 7.27 -22.156 1 97.56 52 ILE B O 1
ATOM 3904 N N . GLN B 1 53 ? -6.137 7.938 -22.734 1 94.75 53 GLN B N 1
ATOM 3905 C CA . GLN B 1 53 ? -6.598 8.594 -23.953 1 94.75 53 GLN B CA 1
ATOM 3906 C C . GLN B 1 53 ? -6.984 7.566 -25.016 1 94.75 53 GLN B C 1
ATOM 3908 O O . GLN B 1 53 ? -7.969 7.746 -25.734 1 94.75 53 GLN B O 1
ATOM 3913 N N . LYS B 1 54 ? -6.266 6.523 -25.047 1 94.38 54 LYS B N 1
ATOM 3914 C CA . LYS B 1 54 ? -6.449 5.609 -26.172 1 94.38 54 LYS B CA 1
ATOM 3915 C C . LYS B 1 54 ? -7.238 4.375 -25.75 1 94.38 54 LYS B C 1
ATOM 3917 O O . LYS B 1 54 ? -8.117 3.916 -26.484 1 94.38 54 LYS B O 1
ATOM 3922 N N . LEU B 1 55 ? -6.957 3.82 -24.609 1 96.75 55 LEU B N 1
ATOM 3923 C CA . LEU B 1 55 ? -7.52 2.521 -24.266 1 96.75 55 LEU B CA 1
ATOM 3924 C C . LEU B 1 55 ? -8.82 2.688 -23.484 1 96.75 55 LEU B C 1
ATOM 3926 O O . LEU B 1 55 ? -9.727 1.863 -23.594 1 96.75 55 LEU B O 1
ATOM 3930 N N . LEU B 1 56 ? -8.922 3.732 -22.703 1 97.88 56 LEU B N 1
ATOM 3931 C CA . LEU B 1 56 ? -10.062 3.865 -21.797 1 97.88 56 LEU B CA 1
ATOM 3932 C C . LEU B 1 56 ? -11.352 4.066 -22.578 1 97.88 56 LEU B C 1
ATOM 3934 O O . LEU B 1 56 ? -12.375 3.455 -22.266 1 97.88 56 LEU B O 1
ATOM 3938 N N . PRO B 1 57 ? -11.406 4.945 -23.656 1 97.38 57 PRO B N 1
ATOM 3939 C CA . PRO B 1 57 ? -12.656 5.086 -24.406 1 97.38 57 PRO B CA 1
ATOM 3940 C C . PRO B 1 57 ? -13.133 3.768 -25.016 1 97.38 57 PRO B C 1
ATOM 3942 O O . PRO B 1 57 ? -14.328 3.473 -24.984 1 97.38 57 PRO B O 1
ATOM 3945 N N . GLU B 1 58 ? -12.211 2.959 -25.469 1 96.5 58 GLU B N 1
ATOM 3946 C CA . GLU B 1 58 ? -12.555 1.661 -26.047 1 96.5 58 GLU B CA 1
ATOM 3947 C C . GLU B 1 58 ? -13.07 0.706 -24.969 1 96.5 58 GLU B C 1
ATOM 3949 O O . GLU B 1 58 ? -14.008 -0.058 -25.203 1 96.5 58 GLU B O 1
ATOM 3954 N N . ALA B 1 59 ? -12.445 0.799 -23.859 1 97.88 59 ALA B N 1
ATOM 3955 C CA . ALA B 1 59 ? -12.859 -0.052 -22.75 1 97.88 59 ALA B CA 1
ATOM 3956 C C . ALA B 1 59 ? -14.266 0.307 -22.281 1 97.88 59 ALA B C 1
ATOM 3958 O O . ALA B 1 59 ? -15.07 -0.578 -21.984 1 97.88 59 ALA B O 1
ATOM 3959 N N . MET B 1 60 ? -14.539 1.601 -22.172 1 98.25 60 MET B N 1
ATOM 3960 C CA . MET B 1 60 ? -15.867 2.061 -21.766 1 98.25 60 MET B CA 1
ATOM 3961 C C . MET B 1 60 ? -16.938 1.613 -22.75 1 98.25 60 MET B C 1
ATOM 3963 O O . MET B 1 60 ? -18 1.146 -22.359 1 98.25 60 MET B O 1
ATOM 3967 N N . LYS B 1 61 ? -16.625 1.699 -24.016 1 97.31 61 LYS B N 1
ATOM 3968 C CA . LYS B 1 61 ? -17.547 1.236 -25.047 1 97.31 61 LYS B CA 1
ATOM 3969 C C . LYS B 1 61 ? -17.781 -0.268 -24.953 1 97.31 61 LYS B C 1
ATOM 3971 O O . LYS B 1 61 ? -18.922 -0.729 -24.984 1 97.31 61 LYS B O 1
ATOM 3976 N N . ALA B 1 62 ? -16.719 -1.003 -24.766 1 96.69 62 ALA B N 1
ATOM 3977 C CA . ALA B 1 62 ? -16.797 -2.459 -24.672 1 96.69 62 ALA B CA 1
ATOM 3978 C C . ALA B 1 62 ? -17.625 -2.881 -23.453 1 96.69 62 ALA B C 1
ATOM 3980 O O . ALA B 1 62 ? -18.375 -3.857 -23.516 1 96.69 62 ALA B O 1
ATOM 3981 N N . ALA B 1 63 ? -17.5 -2.145 -22.375 1 97.75 63 ALA B N 1
ATOM 3982 C CA . ALA B 1 63 ? -18.203 -2.465 -21.125 1 97.75 63 ALA B CA 1
ATOM 3983 C C . ALA B 1 63 ? -19.625 -1.914 -21.156 1 97.75 63 ALA B C 1
ATOM 3985 O O . ALA B 1 63 ? -20.438 -2.227 -20.281 1 97.75 63 ALA B O 1
ATOM 3986 N N . GLY B 1 64 ? -19.953 -1.087 -22.062 1 97.5 64 GLY B N 1
ATOM 3987 C CA . GLY B 1 64 ? -21.281 -0.513 -22.203 1 97.5 64 GLY B CA 1
ATOM 3988 C C . GLY B 1 64 ? -21.609 0.503 -21.125 1 97.5 64 GLY B C 1
ATOM 3989 O O . GLY B 1 64 ? -22.719 0.519 -20.609 1 97.5 64 GLY B O 1
ATOM 3990 N N . VAL B 1 65 ? -20.609 1.337 -20.719 1 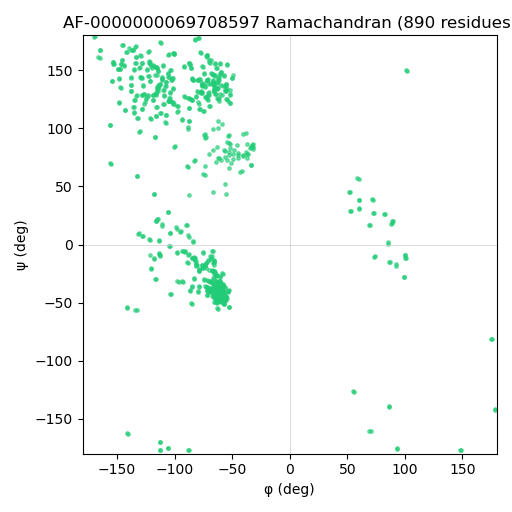98.06 65 VAL B N 1
ATOM 3991 C CA . VAL B 1 65 ? -20.844 2.34 -19.688 1 98.06 65 VAL B CA 1
ATOM 3992 C C . VAL B 1 65 ? -20.578 3.734 -20.234 1 98.06 65 VAL B C 1
ATOM 3994 O O . VAL B 1 65 ? -19.703 3.91 -21.094 1 98.06 65 VAL B O 1
ATOM 3997 N N . ASP B 1 66 ? -21.297 4.742 -19.625 1 95.56 66 ASP B N 1
ATOM 3998 C CA . ASP B 1 66 ? -21.203 6.137 -20.031 1 95.56 66 ASP B CA 1
ATOM 3999 C C . ASP B 1 66 ? -20.219 6.906 -19.172 1 95.56 66 ASP B C 1
ATOM 4001 O O . ASP B 1 66 ? -19.641 7.902 -19.609 1 95.56 66 ASP B O 1
ATOM 4005 N N . ALA B 1 67 ? -20.188 6.48 -18.031 1 98.5 67 ALA B N 1
ATOM 4006 C CA . ALA B 1 67 ? -19.375 7.176 -17.031 1 98.5 67 ALA B CA 1
ATOM 4007 C C . ALA B 1 67 ? -18.734 6.191 -16.062 1 98.5 67 ALA B C 1
ATOM 4009 O O . ALA B 1 67 ? -19.188 5.051 -15.938 1 98.5 67 ALA B O 1
ATOM 4010 N N . TRP B 1 68 ? -17.641 6.59 -15.516 1 98.88 68 TRP B N 1
ATOM 4011 C CA . TRP B 1 68 ? -16.891 5.824 -14.523 1 98.88 68 TRP B CA 1
ATOM 4012 C C . TRP B 1 68 ? -16.469 6.707 -13.359 1 98.88 68 TRP B C 1
ATOM 4014 O O . TRP B 1 68 ? -15.883 7.777 -13.57 1 98.88 68 TRP B O 1
ATOM 4024 N N . ILE B 1 69 ? -16.844 6.312 -12.141 1 98.81 69 ILE B N 1
ATOM 4025 C CA . ILE B 1 69 ? -16.484 7.031 -10.914 1 98.81 69 ILE B CA 1
ATOM 4026 C C . ILE B 1 69 ? -15.484 6.215 -10.109 1 98.81 69 ILE B C 1
ATOM 4028 O O . ILE B 1 69 ? -15.664 5.012 -9.906 1 98.81 69 ILE B O 1
ATOM 4032 N N . ILE B 1 70 ? -14.422 6.859 -9.656 1 98.75 70 ILE B N 1
ATOM 4033 C CA . ILE B 1 70 ? -13.484 6.281 -8.703 1 98.75 70 ILE B CA 1
ATOM 4034 C C . ILE B 1 70 ? -13.289 7.238 -7.527 1 98.75 70 ILE B C 1
ATOM 4036 O O . ILE B 1 70 ? -13.031 8.43 -7.723 1 98.75 70 ILE B O 1
ATOM 4040 N N . ILE B 1 71 ? -13.453 6.711 -6.344 1 98.44 71 ILE B N 1
ATOM 4041 C CA . ILE B 1 71 ? -13.258 7.496 -5.133 1 98.44 71 ILE B CA 1
ATOM 4042 C C . ILE B 1 71 ? -11.898 7.16 -4.512 1 98.44 71 ILE B C 1
ATOM 4044 O O . ILE B 1 71 ? -11.594 5.988 -4.281 1 98.44 71 ILE B O 1
ATOM 4048 N N . CYS B 1 72 ? -11.086 8.141 -4.344 1 97.81 72 CYS B N 1
ATOM 4049 C CA . CYS B 1 72 ? -9.75 7.988 -3.785 1 97.81 72 CYS B CA 1
ATOM 4050 C C . CYS B 1 72 ? -9.625 8.727 -2.459 1 97.81 72 CYS B C 1
ATOM 4052 O O . CYS B 1 72 ? -10.328 9.711 -2.221 1 97.81 72 CYS B O 1
ATOM 4054 N N . ARG B 1 73 ? -8.75 8.234 -1.633 1 96.56 73 ARG B N 1
ATOM 4055 C CA . ARG B 1 73 ? -8.508 8.875 -0.342 1 96.56 73 ARG B CA 1
ATOM 4056 C C . ARG B 1 73 ? -7.215 8.367 0.286 1 96.56 73 ARG B C 1
ATOM 4058 O O . ARG B 1 73 ? -6.652 7.367 -0.159 1 96.56 73 ARG B O 1
ATOM 4065 N N . GLU B 1 74 ? -6.777 9.062 1.305 1 94.31 74 GLU B N 1
ATOM 4066 C CA . GLU B 1 74 ? -5.59 8.672 2.059 1 94.31 74 GLU B CA 1
ATOM 4067 C C . GLU B 1 74 ? -5.879 7.473 2.957 1 94.31 74 GLU B C 1
ATOM 4069 O O . GLU B 1 74 ? -7 7.309 3.443 1 94.31 74 GLU B O 1
ATOM 4074 N N . ASN B 1 75 ? -4.875 6.59 3.176 1 95.25 75 ASN B N 1
ATOM 4075 C CA . ASN B 1 75 ? -4.789 5.539 4.18 1 95.25 75 ASN B CA 1
ATOM 4076 C C . ASN B 1 75 ? -5.695 4.359 3.84 1 95.25 75 ASN B C 1
ATOM 4078 O O . ASN B 1 75 ? -5.676 3.334 4.523 1 95.25 75 ASN B O 1
ATOM 4082 N N . ASN B 1 76 ? -6.551 4.387 2.928 1 96.62 76 ASN B N 1
ATOM 4083 C CA . ASN B 1 76 ? -7.34 3.316 2.322 1 96.62 76 ASN B CA 1
ATOM 4084 C C . ASN B 1 76 ? -7.797 3.686 0.915 1 96.62 76 ASN B C 1
ATOM 4086 O O . ASN B 1 76 ? -8.992 3.877 0.676 1 96.62 76 ASN B O 1
ATOM 4090 N N . ASN B 1 77 ? -6.91 3.74 0.013 1 97.19 77 ASN B N 1
ATOM 4091 C CA . ASN B 1 77 ? -7.148 4.227 -1.342 1 97.19 77 ASN B CA 1
ATOM 4092 C C . ASN B 1 77 ? -7.637 3.109 -2.26 1 97.19 77 ASN B C 1
ATOM 4094 O O . ASN B 1 77 ? -7.469 1.928 -1.949 1 97.19 77 ASN B O 1
ATOM 4098 N N . ASP B 1 78 ? -8.328 3.498 -3.311 1 98.31 78 ASP B N 1
ATOM 4099 C CA . ASP B 1 78 ? -8.633 2.525 -4.355 1 98.31 78 ASP B CA 1
ATOM 4100 C C . ASP B 1 78 ? -7.367 1.858 -4.879 1 98.31 78 ASP B C 1
ATOM 4102 O O . ASP B 1 78 ? -6.348 2.523 -5.082 1 98.31 78 ASP B O 1
ATOM 4106 N N . PRO B 1 79 ? -7.434 0.508 -5.094 1 97.5 79 PRO B N 1
ATOM 4107 C CA . PRO B 1 79 ? -6.207 -0.189 -5.492 1 97.5 79 PRO B CA 1
ATOM 4108 C C . PRO B 1 79 ? -5.711 0.234 -6.871 1 97.5 79 PRO B C 1
ATOM 4110 O O . PRO B 1 79 ? -4.555 -0.023 -7.223 1 97.5 79 PRO B O 1
ATOM 4113 N N . ILE B 1 80 ? -6.527 0.914 -7.699 1 97.56 80 ILE B N 1
ATOM 4114 C CA . ILE B 1 80 ? -6.039 1.309 -9.016 1 97.56 80 ILE B CA 1
ATOM 4115 C C . ILE B 1 80 ? -5.973 2.832 -9.102 1 97.56 80 ILE B C 1
ATOM 4117 O O . ILE B 1 80 ? -5.992 3.396 -10.203 1 97.56 80 ILE B O 1
ATOM 4121 N N . ALA B 1 81 ? -5.898 3.508 -7.949 1 97.81 81 ALA B N 1
ATOM 4122 C CA . ALA B 1 81 ? -5.809 4.965 -7.891 1 97.81 81 ALA B CA 1
ATOM 4123 C C . ALA B 1 81 ? -4.621 5.473 -8.703 1 97.81 81 ALA B C 1
ATOM 4125 O O . ALA B 1 81 ? -4.711 6.508 -9.367 1 97.81 81 ALA B O 1
ATOM 4126 N N . HIS B 1 82 ? -3.547 4.75 -8.68 1 96.19 82 HIS B N 1
ATOM 4127 C CA . HIS B 1 82 ? -2.322 5.16 -9.359 1 96.19 82 HIS B CA 1
ATOM 4128 C C . HIS B 1 82 ? -2.518 5.191 -10.867 1 96.19 82 HIS B C 1
ATOM 4130 O O . HIS B 1 82 ? -1.836 5.941 -11.57 1 96.19 82 HIS B O 1
ATOM 4136 N N . HIS B 1 83 ? -3.422 4.449 -11.352 1 98 83 HIS B N 1
ATOM 4137 C CA . HIS B 1 83 ? -3.648 4.371 -12.789 1 98 83 HIS B CA 1
ATOM 4138 C C . HIS B 1 83 ? -4.359 5.617 -13.305 1 98 83 HIS B C 1
ATOM 4140 O O . HIS B 1 83 ? -4.332 5.902 -14.5 1 98 83 HIS B O 1
ATOM 4146 N N . ILE B 1 84 ? -5.012 6.371 -12.359 1 97.62 84 ILE B N 1
ATOM 4147 C CA . ILE B 1 84 ? -5.812 7.5 -12.828 1 97.62 84 ILE B CA 1
ATOM 4148 C C . ILE B 1 84 ? -5.309 8.789 -12.188 1 97.62 84 ILE B C 1
ATOM 4150 O O . ILE B 1 84 ? -5.93 9.844 -12.328 1 97.62 84 ILE B O 1
ATOM 4154 N N . GLY B 1 85 ? -4.258 8.703 -11.438 1 94.81 85 GLY B N 1
ATOM 4155 C CA . GLY B 1 85 ? -3.699 9.898 -10.82 1 94.81 85 GLY B CA 1
ATOM 4156 C C . GLY B 1 85 ? -4.293 10.195 -9.461 1 94.81 85 GLY B C 1
ATOM 4157 O O . GLY B 1 85 ? -4.258 11.344 -9 1 94.81 85 GLY B O 1
ATOM 4158 N N . GLY B 1 86 ? -4.902 9.219 -8.797 1 95.81 86 GLY B N 1
ATOM 4159 C CA . GLY B 1 86 ? -5.547 9.422 -7.512 1 95.81 86 GLY B CA 1
ATOM 4160 C C . GLY B 1 86 ? -4.684 9.008 -6.34 1 95.81 86 GLY B C 1
ATOM 4161 O O . GLY B 1 86 ? -5.168 8.906 -5.211 1 95.81 86 GLY B O 1
ATOM 4162 N N . GLU B 1 87 ? -3.357 8.797 -6.523 1 91.44 87 GLU B N 1
ATOM 4163 C CA . GLU B 1 87 ? -2.492 8.227 -5.5 1 91.44 87 GLU B CA 1
ATOM 4164 C C . GLU B 1 87 ? -2.164 9.242 -4.414 1 91.44 87 GLU B C 1
ATOM 4166 O O . GLU B 1 87 ? -1.792 8.875 -3.299 1 91.44 87 GLU B O 1
ATOM 4171 N N . ASN B 1 88 ? -2.297 10.531 -4.668 1 83.62 88 ASN B N 1
ATOM 4172 C CA . ASN B 1 88 ? -1.897 11.562 -3.717 1 83.62 88 ASN B CA 1
ATOM 4173 C C . ASN B 1 88 ? -3.107 12.219 -3.055 1 83.62 88 ASN B C 1
ATOM 4175 O O . ASN B 1 88 ? -3.041 13.367 -2.625 1 83.62 88 ASN B O 1
ATOM 4179 N N . ALA B 1 89 ? -4.109 11.5 -2.965 1 79.44 89 ALA B N 1
ATOM 4180 C CA . ALA B 1 89 ? -5.285 12.078 -2.318 1 79.44 89 ALA B CA 1
ATOM 4181 C C . ALA B 1 89 ? -5.102 12.148 -0.806 1 79.44 89 ALA B C 1
ATOM 4183 O O . ALA B 1 89 ? -4.945 11.117 -0.145 1 79.44 89 ALA B O 1
ATOM 4184 N N . GLY B 1 90 ? -5.055 13.359 -0.229 1 81.12 90 GLY B N 1
ATOM 4185 C CA . GLY B 1 90 ? -4.977 13.547 1.212 1 81.12 90 GLY B CA 1
ATOM 4186 C C . GLY B 1 90 ? -6.316 13.391 1.907 1 81.12 90 GLY B C 1
ATOM 4187 O O . GLY B 1 90 ? -6.379 12.953 3.057 1 81.12 90 GLY B O 1
ATOM 4188 N N . GLY B 1 91 ? -7.41 13.914 1.303 1 90.06 91 GLY B N 1
ATOM 4189 C CA . GLY B 1 91 ? -8.805 13.688 1.643 1 90.06 91 GLY B CA 1
ATOM 4190 C C . GLY B 1 91 ? -9.562 12.922 0.575 1 90.06 91 GLY B C 1
ATOM 4191 O O . GLY B 1 91 ? -8.961 12.312 -0.307 1 90.06 91 GLY B O 1
ATOM 4192 N N . THR B 1 92 ? -10.867 12.859 0.703 1 95.69 92 THR B N 1
ATOM 4193 C CA . THR B 1 92 ? -11.664 12.164 -0.294 1 95.69 92 THR B CA 1
ATOM 4194 C C . THR B 1 92 ? -11.688 12.938 -1.609 1 95.69 92 THR B C 1
ATOM 4196 O O . THR B 1 92 ? -12.008 14.125 -1.63 1 95.69 92 THR B O 1
ATOM 4199 N N . ALA B 1 93 ? -11.227 12.359 -2.602 1 97.81 93 ALA B N 1
ATOM 4200 C CA . ALA B 1 93 ? -11.305 12.867 -3.969 1 97.81 93 ALA B CA 1
ATOM 4201 C C . ALA B 1 93 ? -12.18 11.961 -4.836 1 97.81 93 ALA B C 1
ATOM 4203 O O . ALA B 1 93 ? -12.32 10.773 -4.551 1 97.81 93 ALA B O 1
ATOM 4204 N N . LEU B 1 94 ? -12.828 12.547 -5.812 1 98.69 94 LEU B N 1
ATOM 4205 C CA . LEU B 1 94 ? -13.617 11.781 -6.766 1 98.69 94 LEU B CA 1
ATOM 4206 C C . LEU B 1 94 ? -13.18 12.07 -8.195 1 98.69 94 LEU B C 1
ATOM 4208 O O . LEU B 1 94 ? -13.086 13.227 -8.602 1 98.69 94 LEU B O 1
ATOM 4212 N N . PHE B 1 95 ? -12.859 11.062 -8.906 1 98.75 95 PHE B N 1
ATOM 4213 C CA . PHE B 1 95 ? -12.5 11.133 -10.312 1 98.75 95 PHE B CA 1
ATOM 4214 C C . PHE B 1 95 ? -13.633 10.625 -11.195 1 98.75 95 PHE B C 1
ATOM 4216 O O . PHE B 1 95 ? -14.141 9.523 -10.984 1 98.75 95 PHE B O 1
ATOM 4223 N N . LEU B 1 96 ? -14.078 11.445 -12.117 1 98.75 96 LEU B N 1
ATOM 4224 C CA . LEU B 1 96 ? -15.164 11.133 -13.039 1 98.75 96 LEU B CA 1
ATOM 4225 C C . LEU B 1 96 ? -14.648 11.102 -14.477 1 98.75 96 LEU B C 1
ATOM 4227 O O . LEU B 1 96 ? -14.07 12.078 -14.953 1 98.75 96 LEU B O 1
ATOM 4231 N N . PHE B 1 97 ? -14.758 9.953 -15.125 1 98.81 97 PHE B N 1
ATOM 4232 C CA . PHE B 1 97 ? -14.516 9.805 -16.547 1 98.81 97 PHE B CA 1
ATOM 4233 C C . PHE B 1 97 ? -15.828 9.602 -17.297 1 98.81 97 PHE B C 1
ATOM 4235 O O . PHE B 1 97 ? -16.719 8.875 -16.828 1 98.81 97 PHE B O 1
ATOM 4242 N N . PHE B 1 98 ? -16 10.203 -18.453 1 98.38 98 PHE B N 1
ATOM 4243 C CA . PHE B 1 98 ? -17.219 9.992 -19.234 1 98.38 98 PHE B CA 1
ATOM 4244 C C . PHE B 1 98 ? -16.953 10.203 -20.719 1 98.38 98 PHE B C 1
ATOM 4246 O O . PHE B 1 98 ? -15.992 10.875 -21.094 1 98.38 98 PHE B O 1
ATOM 4253 N N . LEU B 1 99 ? -17.797 9.555 -21.5 1 95.25 99 LEU B N 1
ATOM 4254 C CA . LEU B 1 99 ? -17.656 9.625 -22.953 1 95.25 99 LEU B CA 1
ATOM 4255 C C . LEU B 1 99 ? -18.391 10.852 -23.516 1 95.25 99 LEU B C 1
ATOM 4257 O O . LEU B 1 99 ? -19.531 11.125 -23.141 1 95.25 99 LEU B O 1
ATOM 4261 N N . GLU B 1 100 ? -17.672 11.648 -24.234 1 90.44 100 GLU B N 1
ATOM 4262 C CA . GLU B 1 100 ? -18.203 12.766 -25 1 90.44 100 GLU B CA 1
ATOM 4263 C C . GLU B 1 100 ? -17.594 12.805 -26.406 1 90.44 100 GLU B C 1
ATOM 4265 O O . GLU B 1 100 ? -16.375 12.953 -26.562 1 90.44 100 GLU B O 1
ATOM 4270 N N . ASN B 1 101 ? -18.453 12.672 -27.438 1 88.25 101 ASN B N 1
ATOM 4271 C CA . ASN B 1 101 ? -18.016 12.656 -28.828 1 88.25 101 ASN B CA 1
ATOM 4272 C C . ASN B 1 101 ? -16.906 11.633 -29.047 1 88.25 101 ASN B C 1
ATOM 4274 O O . ASN B 1 101 ? -15.852 11.969 -29.594 1 88.25 101 ASN B O 1
ATOM 4278 N N . ASP B 1 102 ? -16.953 10.508 -28.594 1 84.75 102 ASP B N 1
ATOM 4279 C CA . ASP B 1 102 ? -16.094 9.344 -28.766 1 84.75 102 ASP B CA 1
ATOM 4280 C C . ASP B 1 102 ? -14.742 9.555 -28.094 1 84.75 102 ASP B C 1
ATOM 4282 O O . ASP B 1 102 ? -13.766 8.875 -28.406 1 84.75 102 ASP B O 1
ATOM 4286 N N . ARG B 1 103 ? -14.711 10.508 -27.25 1 91.75 103 ARG B N 1
ATOM 4287 C CA . ARG B 1 103 ? -13.523 10.75 -26.438 1 91.75 103 ARG B CA 1
ATOM 4288 C C . ARG B 1 103 ? -13.859 10.68 -24.953 1 91.75 103 ARG B C 1
ATOM 4290 O O . ARG B 1 103 ? -15.016 10.836 -24.562 1 91.75 103 ARG B O 1
ATOM 4297 N N . VAL B 1 104 ? -12.805 10.383 -24.203 1 96.56 104 VAL B N 1
ATOM 4298 C CA . VAL B 1 104 ? -13.016 10.375 -22.75 1 96.56 104 VAL B CA 1
ATOM 4299 C C . VAL B 1 104 ? -12.703 11.75 -22.188 1 96.56 104 VAL B C 1
ATOM 4301 O O . VAL B 1 104 ? -11.695 12.375 -22.547 1 96.56 104 VAL B O 1
ATOM 4304 N N . ARG B 1 105 ? -13.609 12.273 -21.469 1 97.44 105 ARG B N 1
ATOM 4305 C CA . ARG B 1 105 ? -13.398 13.461 -20.641 1 97.44 105 ARG B CA 1
ATOM 4306 C C . ARG B 1 105 ? -13.258 13.094 -19.172 1 97.44 105 ARG B C 1
ATOM 4308 O O . ARG B 1 105 ? -13.805 12.086 -18.719 1 97.44 105 ARG B O 1
ATOM 4315 N N . SER B 1 106 ? -12.477 13.914 -18.453 1 97.94 106 SER B N 1
ATOM 4316 C CA . SER B 1 106 ? -12.234 13.578 -17.062 1 97.94 106 SER B CA 1
ATOM 4317 C C . SER B 1 106 ? -12.305 14.812 -16.172 1 97.94 106 SER B C 1
ATOM 4319 O O . SER B 1 106 ? -11.781 15.867 -16.531 1 97.94 106 SER B O 1
ATOM 4321 N N . LEU B 1 107 ? -13.055 14.703 -15.062 1 98.38 107 LEU B N 1
ATOM 4322 C CA . LEU B 1 107 ? -13.125 15.688 -13.984 1 98.38 107 LEU B CA 1
ATOM 4323 C C . LEU B 1 107 ? -12.617 15.094 -12.68 1 98.38 107 LEU B C 1
ATOM 4325 O O . LEU B 1 107 ? -13.008 13.984 -12.297 1 98.38 107 LEU B O 1
ATOM 4329 N N . ALA B 1 108 ? -11.711 15.82 -12.047 1 98.44 108 ALA B N 1
ATOM 4330 C CA . ALA B 1 108 ? -11.242 15.422 -10.727 1 98.44 108 ALA B CA 1
ATOM 4331 C C . ALA B 1 108 ? -11.688 16.422 -9.656 1 98.44 108 ALA B C 1
ATOM 4333 O O . ALA B 1 108 ? -11.289 17.578 -9.688 1 98.44 108 ALA B O 1
ATOM 4334 N N . TYR B 1 109 ? -12.539 15.984 -8.797 1 98.44 109 TYR B N 1
ATOM 4335 C CA . TYR B 1 109 ? -12.883 16.75 -7.602 1 98.44 109 TYR B CA 1
ATOM 4336 C C . TYR B 1 109 ? -11.914 16.438 -6.469 1 98.44 109 TYR B C 1
ATOM 4338 O O . TYR B 1 109 ? -11.953 15.359 -5.883 1 98.44 109 TYR B O 1
ATOM 4346 N N . SER B 1 110 ? -11.023 17.359 -6.16 1 96.62 110 SER B N 1
ATOM 4347 C CA . SER B 1 110 ? -9.906 17.125 -5.246 1 96.62 110 SER B CA 1
ATOM 4348 C C . SER B 1 110 ? -9.945 18.078 -4.066 1 96.62 110 SER B C 1
ATOM 4350 O O . SER B 1 110 ? -10.273 19.266 -4.234 1 96.62 110 SER B O 1
ATOM 4352 N N . PRO B 1 111 ? -9.602 17.562 -2.852 1 94 111 PRO B N 1
ATOM 4353 C CA . PRO B 1 111 ? -9.43 18.516 -1.762 1 94 111 PRO B CA 1
ATOM 4354 C C . PRO B 1 111 ? -8.516 19.688 -2.145 1 94 111 PRO B C 1
ATOM 4356 O O . PRO B 1 111 ? -7.516 19.484 -2.84 1 94 111 PRO B O 1
ATOM 4359 N N . VAL B 1 112 ? -8.82 20.828 -1.684 1 92.19 112 VAL B N 1
ATOM 4360 C CA . VAL B 1 112 ? -8.172 22.062 -2.104 1 92.19 112 VAL B CA 1
ATOM 4361 C C . VAL B 1 112 ? -6.68 22 -1.788 1 92.19 112 VAL B C 1
ATOM 4363 O O . VAL B 1 112 ? -5.855 22.531 -2.533 1 92.19 112 VAL B O 1
ATOM 4366 N N . GLY B 1 113 ? -6.289 21.328 -0.758 1 87.75 113 GLY B N 1
ATOM 4367 C CA . GLY B 1 113 ? -4.898 21.234 -0.352 1 87.75 113 GLY B CA 1
ATOM 4368 C C . GLY B 1 113 ? -4.039 20.469 -1.347 1 87.75 113 GLY B C 1
ATOM 4369 O O . GLY B 1 113 ? -2.82 20.672 -1.396 1 87.75 113 GLY B O 1
ATOM 4370 N N . GLU B 1 114 ? -4.637 19.609 -2.17 1 91.06 114 GLU B N 1
ATOM 4371 C CA . GLU B 1 114 ? -3.904 18.781 -3.117 1 91.06 114 GLU B CA 1
ATOM 4372 C C . GLU B 1 114 ? -4.219 19.172 -4.559 1 91.06 114 GLU B C 1
ATOM 4374 O O . GLU B 1 114 ? -3.578 18.688 -5.492 1 91.06 114 GLU B O 1
ATOM 4379 N N . ALA B 1 115 ? -5.176 20.047 -4.766 1 92.56 115 ALA B N 1
ATOM 4380 C CA . ALA B 1 115 ? -5.746 20.328 -6.082 1 92.56 115 ALA B CA 1
ATOM 4381 C C . ALA B 1 115 ? -4.707 20.953 -7.012 1 92.56 115 ALA B C 1
ATOM 4383 O O . ALA B 1 115 ? -4.637 20.609 -8.195 1 92.56 115 ALA B O 1
ATOM 4384 N N . THR B 1 116 ? -3.91 21.812 -6.461 1 87.56 116 THR B N 1
ATOM 4385 C CA . THR B 1 116 ? -2.912 22.469 -7.289 1 87.56 116 THR B CA 1
ATOM 4386 C C . THR B 1 116 ? -1.882 21.469 -7.805 1 87.56 116 THR B C 1
ATOM 4388 O O . THR B 1 116 ? -1.573 21.453 -9 1 87.56 116 THR B O 1
ATOM 4391 N N . ALA B 1 117 ? -1.371 20.703 -6.934 1 87.5 117 ALA B N 1
ATOM 4392 C CA . ALA B 1 117 ? -0.38 19.703 -7.316 1 87.5 117 ALA B CA 1
ATOM 4393 C C . ALA B 1 117 ? -0.948 18.734 -8.359 1 87.5 117 ALA B C 1
ATOM 4395 O O . ALA B 1 117 ? -0.265 18.375 -9.32 1 87.5 117 ALA B O 1
ATOM 4396 N N . LEU B 1 118 ? -2.197 18.297 -8.18 1 92.69 118 LEU B N 1
ATOM 4397 C CA . LEU B 1 118 ? -2.844 17.391 -9.117 1 92.69 118 LEU B CA 1
ATOM 4398 C C . LEU B 1 118 ? -3.023 18.047 -10.477 1 92.69 118 LEU B C 1
ATOM 4400 O O . LEU B 1 118 ? -2.779 17.422 -11.516 1 92.69 118 LEU B O 1
ATOM 4404 N N . ALA B 1 119 ? -3.439 19.312 -10.477 1 93.69 119 ALA B N 1
ATOM 4405 C CA . ALA B 1 119 ? -3.635 20.047 -11.719 1 93.69 119 ALA B CA 1
ATOM 4406 C C . ALA B 1 119 ? -2.326 20.172 -12.492 1 93.69 119 ALA B C 1
ATOM 4408 O O . ALA B 1 119 ? -2.314 20.094 -13.727 1 93.69 119 ALA B O 1
ATOM 4409 N N . ASP B 1 120 ? -1.26 20.281 -11.773 1 88.81 120 ASP B N 1
ATOM 4410 C CA . ASP B 1 120 ? 0.055 20.469 -12.383 1 88.81 120 ASP B CA 1
ATOM 4411 C C . ASP B 1 120 ? 0.476 19.219 -13.156 1 88.81 120 ASP B C 1
ATOM 4413 O O . ASP B 1 120 ? 1.312 19.297 -14.062 1 88.81 120 ASP B O 1
ATOM 4417 N N . LEU B 1 121 ? -0.093 18.078 -12.836 1 89.69 121 LEU B N 1
ATOM 4418 C CA . LEU B 1 121 ? 0.284 16.828 -13.484 1 89.69 121 LEU B CA 1
ATOM 4419 C C . LEU B 1 121 ? -0.373 16.703 -14.852 1 89.69 121 LEU B C 1
ATOM 4421 O O . LEU B 1 121 ? 0.044 15.891 -15.68 1 89.69 121 LEU B O 1
ATOM 4425 N N . LYS B 1 122 ? -1.456 17.422 -15.109 1 93.69 122 LYS B N 1
ATOM 4426 C CA . LYS B 1 122 ? -2.141 17.5 -16.406 1 93.69 122 LYS B CA 1
ATOM 4427 C C . LYS B 1 122 ? -2.627 16.125 -16.844 1 93.69 122 LYS B C 1
ATOM 4429 O O . LYS B 1 122 ? -2.516 15.781 -18.031 1 93.69 122 LYS B O 1
ATOM 4434 N N . ILE B 1 123 ? -3.098 15.336 -15.898 1 95.19 123 ILE B N 1
ATOM 4435 C CA . ILE B 1 123 ? -3.65 14.016 -16.188 1 95.19 123 ILE B CA 1
ATOM 4436 C C . ILE B 1 123 ? -5.117 14.148 -16.578 1 95.19 123 ILE B C 1
ATOM 4438 O O . ILE B 1 123 ? -5.594 13.43 -17.469 1 95.19 123 ILE B O 1
ATOM 4442 N N . HIS B 1 124 ? -5.777 15.047 -15.961 1 97.12 124 HIS B N 1
ATOM 4443 C CA . HIS B 1 124 ? -7.219 15.211 -16.141 1 97.12 124 HIS B CA 1
ATOM 4444 C C . HIS B 1 124 ? -7.539 16.5 -16.891 1 97.12 124 HIS B C 1
ATOM 4446 O O . HIS B 1 124 ? -6.762 17.453 -16.859 1 97.12 124 HIS B O 1
ATOM 4452 N N . ASP B 1 125 ? -8.727 16.516 -17.578 1 97.25 125 ASP B N 1
ATOM 4453 C CA . ASP B 1 125 ? -9.156 17.703 -18.328 1 97.25 125 ASP B CA 1
ATOM 4454 C C . ASP B 1 125 ? -9.414 18.875 -17.391 1 97.25 125 ASP B C 1
ATOM 4456 O O . ASP B 1 125 ? -9.125 20.031 -17.734 1 97.25 125 ASP B O 1
ATOM 4460 N N . GLU B 1 126 ? -9.945 18.609 -16.25 1 97.88 126 GLU B N 1
ATOM 4461 C CA . GLU B 1 126 ? -10.211 19.656 -15.266 1 97.88 126 GLU B CA 1
ATOM 4462 C C . GLU B 1 126 ? -10.062 19.109 -13.844 1 97.88 126 GLU B C 1
ATOM 4464 O O . GLU B 1 126 ? -10.516 18.016 -13.547 1 97.88 126 GLU B O 1
ATOM 4469 N N . VAL B 1 127 ? -9.414 19.859 -13.023 1 97.75 127 VAL B N 1
ATOM 4470 C CA . VAL B 1 127 ? -9.352 19.609 -11.586 1 97.75 127 VAL B CA 1
ATOM 4471 C C . VAL B 1 127 ? -10.156 20.672 -10.844 1 97.75 127 VAL B C 1
ATOM 4473 O O . VAL B 1 127 ? -9.891 21.859 -10.977 1 97.75 127 VAL B O 1
ATOM 4476 N N . ILE B 1 128 ? -11.117 20.25 -10.125 1 98.19 128 ILE B N 1
ATOM 4477 C CA . ILE B 1 128 ? -12.016 21.141 -9.398 1 98.19 128 ILE B CA 1
ATOM 4478 C C . ILE B 1 128 ? -11.711 21.062 -7.902 1 98.19 128 ILE B C 1
ATOM 4480 O O . ILE B 1 128 ? -11.953 20.047 -7.262 1 98.19 128 ILE B O 1
ATOM 4484 N N . PRO B 1 129 ? -11.172 22.141 -7.344 1 96.19 129 PRO B N 1
ATOM 4485 C CA . PRO B 1 129 ? -10.891 22.125 -5.906 1 96.19 129 PRO B CA 1
ATOM 4486 C C . PRO B 1 129 ? -12.156 22.047 -5.055 1 96.19 129 PRO B C 1
ATOM 4488 O O . PRO B 1 129 ? -13.141 22.719 -5.344 1 96.19 129 PRO B O 1
ATOM 4491 N N . VAL B 1 130 ? -12.148 21.172 -4.113 1 96.44 130 VAL B N 1
ATOM 4492 C CA . VAL B 1 130 ? -13.211 21.047 -3.117 1 96.44 130 VAL B CA 1
ATOM 4493 C C . VAL B 1 130 ? -12.773 21.719 -1.816 1 96.44 130 VAL B C 1
ATOM 4495 O O . VAL B 1 130 ? -11.797 21.297 -1.194 1 96.44 130 VAL B O 1
ATOM 4498 N N . GLU B 1 131 ? -13.492 22.656 -1.389 1 91.5 131 GLU B N 1
ATOM 4499 C CA . GLU B 1 131 ? -13.133 23.438 -0.208 1 91.5 131 GLU B CA 1
ATOM 4500 C C . GLU B 1 131 ? -13.25 22.609 1.063 1 91.5 131 GLU B C 1
ATOM 4502 O O . GLU B 1 131 ? -13.984 21.625 1.097 1 91.5 131 GLU B O 1
ATOM 4507 N N . ARG B 1 132 ? -12.531 23.109 2.07 1 84.38 132 ARG B N 1
ATOM 4508 C CA . ARG B 1 132 ? -12.656 22.438 3.365 1 84.38 132 ARG B CA 1
ATOM 4509 C C . ARG B 1 132 ? -14.109 22.469 3.846 1 84.38 132 ARG B C 1
ATOM 4511 O O . ARG B 1 132 ? -14.797 23.469 3.715 1 84.38 132 ARG B O 1
ATOM 4518 N N . GLY B 1 133 ? -14.539 21.344 4.363 1 83.19 133 GLY B N 1
ATOM 4519 C CA . GLY B 1 133 ? -15.93 21.234 4.77 1 83.19 133 GLY B CA 1
ATOM 4520 C C . GLY B 1 133 ? -16.844 20.812 3.637 1 83.19 133 GLY B C 1
ATOM 4521 O O . GLY B 1 133 ? -17.984 20.391 3.873 1 83.19 133 GLY B O 1
ATOM 4522 N N . GLY B 1 134 ? -16.344 20.906 2.432 1 91.31 134 GLY B N 1
ATOM 4523 C CA . GLY B 1 134 ? -17.094 20.453 1.283 1 91.31 134 GLY B CA 1
ATOM 4524 C C . GLY B 1 134 ? -16.984 18.953 1.063 1 91.31 134 GLY B C 1
ATOM 4525 O O . GLY B 1 134 ? -16.359 18.25 1.858 1 91.31 134 GLY B O 1
ATOM 4526 N N . SER B 1 135 ? -17.766 18.5 0.025 1 95.06 135 SER B N 1
ATOM 4527 C CA . SER B 1 135 ? -17.812 17.078 -0.296 1 95.06 135 SER B CA 1
ATOM 4528 C C . SER B 1 135 ? -17.531 16.828 -1.774 1 95.06 135 SER B C 1
ATOM 4530 O O . SER B 1 135 ? -18.297 17.25 -2.637 1 95.06 135 SER B O 1
ATOM 4532 N N . ALA B 1 136 ? -16.422 16.125 -2.023 1 97.75 136 ALA B N 1
ATOM 4533 C CA . ALA B 1 136 ? -16.094 15.773 -3.404 1 97.75 136 ALA B CA 1
ATOM 4534 C C . ALA B 1 136 ? -17.234 14.977 -4.043 1 97.75 136 ALA B C 1
ATOM 4536 O O . ALA B 1 136 ? -17.609 15.234 -5.191 1 97.75 136 ALA B O 1
ATOM 4537 N N . ILE B 1 137 ? -17.797 14.039 -3.312 1 98.19 137 ILE B N 1
ATOM 4538 C CA . ILE B 1 137 ? -18.906 13.211 -3.797 1 98.19 137 ILE B CA 1
ATOM 4539 C C . ILE B 1 137 ? -20.125 14.078 -4.047 1 98.19 137 ILE B C 1
ATOM 4541 O O . ILE B 1 137 ? -20.797 13.953 -5.082 1 98.19 137 ILE B O 1
ATOM 4545 N N . GLY B 1 138 ? -20.406 14.984 -3.113 1 97.56 138 GLY B N 1
ATOM 4546 C CA . GLY B 1 138 ? -21.531 15.898 -3.281 1 97.56 138 GLY B CA 1
ATOM 4547 C C . GLY B 1 138 ? -21.391 16.781 -4.5 1 97.56 138 GLY B C 1
ATOM 4548 O O . GLY B 1 138 ? -22.328 16.906 -5.293 1 97.56 138 GLY B O 1
ATOM 4549 N N . ASP B 1 139 ? -20.203 17.406 -4.656 1 97.5 139 ASP B N 1
ATOM 4550 C CA . ASP B 1 139 ? -19.969 18.297 -5.789 1 97.5 139 ASP B CA 1
ATOM 4551 C C . ASP B 1 139 ? -20.078 17.531 -7.113 1 97.5 139 ASP B C 1
ATOM 4553 O O . ASP B 1 139 ? -20.703 18.016 -8.055 1 97.5 139 ASP B O 1
ATOM 4557 N N . ALA B 1 140 ? -19.531 16.375 -7.168 1 98.25 140 ALA B N 1
ATOM 4558 C CA . ALA B 1 140 ? -19.578 15.578 -8.391 1 98.25 140 ALA B CA 1
ATOM 4559 C C . ALA B 1 140 ? -21 15.156 -8.727 1 98.25 140 ALA B C 1
ATOM 4561 O O . ALA B 1 140 ? -21.375 15.078 -9.898 1 98.25 140 ALA B O 1
ATOM 4562 N N . SER B 1 141 ? -21.781 14.836 -7.676 1 97.88 141 SER B N 1
ATOM 4563 C CA . SER B 1 141 ? -23.141 14.359 -7.895 1 97.88 141 SER B CA 1
ATOM 4564 C C . SER B 1 141 ? -23.984 15.414 -8.602 1 97.88 141 SER B C 1
ATOM 4566 O O . SER B 1 141 ? -24.875 15.086 -9.391 1 97.88 141 SER B O 1
ATOM 4568 N N . MET B 1 142 ? -23.719 16.688 -8.336 1 96.94 142 MET B N 1
ATOM 4569 C CA . MET B 1 142 ? -24.438 17.766 -9.008 1 96.94 142 MET B CA 1
ATOM 4570 C C . MET B 1 142 ? -24.203 17.734 -10.516 1 96.94 142 MET B C 1
ATOM 4572 O O . MET B 1 142 ? -25.125 17.859 -11.305 1 96.94 142 MET B O 1
ATOM 4576 N N . PHE B 1 143 ? -23 17.562 -10.891 1 97.44 143 PHE B N 1
ATOM 4577 C CA . PHE B 1 143 ? -22.641 17.453 -12.297 1 97.44 143 PHE B CA 1
ATOM 4578 C C . PHE B 1 143 ? -23.266 16.219 -12.922 1 97.44 143 PHE B C 1
ATOM 4580 O O . PHE B 1 143 ? -23.812 16.281 -14.023 1 97.44 143 PHE B O 1
ATOM 4587 N N . ILE B 1 144 ? -23.203 15.094 -12.242 1 97.69 144 ILE B N 1
ATOM 4588 C CA . ILE B 1 144 ? -23.703 13.812 -12.727 1 97.69 144 ILE B CA 1
ATOM 4589 C C . ILE B 1 144 ? -25.219 13.906 -12.953 1 97.69 144 ILE B C 1
ATOM 4591 O O . ILE B 1 144 ? -25.734 13.414 -13.961 1 97.69 144 ILE B O 1
ATOM 4595 N N . PHE B 1 145 ? -25.906 14.539 -12.055 1 95.5 145 PHE B N 1
ATOM 4596 C CA . PHE B 1 145 ? -27.344 14.734 -12.188 1 95.5 145 PHE B CA 1
ATOM 4597 C C . PHE B 1 145 ? -27.672 15.508 -13.453 1 95.5 145 PHE B C 1
ATOM 4599 O O . PHE B 1 145 ? -28.578 15.141 -14.195 1 95.5 145 PHE B O 1
ATOM 4606 N N . ALA B 1 146 ? -26.922 16.531 -13.648 1 95.88 146 ALA B N 1
ATOM 4607 C CA . ALA B 1 146 ? -27.172 17.406 -14.789 1 95.88 146 ALA B CA 1
ATOM 4608 C C . ALA B 1 146 ? -26.875 16.672 -16.109 1 95.88 146 ALA B C 1
ATOM 4610 O O . ALA B 1 146 ? -27.594 16.875 -17.094 1 95.88 146 ALA B O 1
ATOM 4611 N N . LYS B 1 147 ? -25.859 15.891 -16.172 1 95.94 147 LYS B N 1
ATOM 4612 C CA . LYS B 1 147 ? -25.469 15.18 -17.375 1 95.94 147 LYS B CA 1
ATOM 4613 C C . LYS B 1 147 ? -26.391 14.008 -17.672 1 95.94 147 LYS B C 1
ATOM 4615 O O . LYS B 1 147 ? -26.547 13.594 -18.812 1 95.94 147 LYS B O 1
ATOM 4620 N N . ASN B 1 148 ? -26.953 13.43 -16.656 1 95.81 148 ASN B N 1
ATOM 4621 C CA . ASN B 1 148 ? -27.969 12.375 -16.734 1 95.81 148 ASN B CA 1
ATOM 4622 C C . ASN B 1 148 ? -27.438 11.156 -17.5 1 95.81 148 ASN B C 1
ATOM 4624 O O . ASN B 1 148 ? -28.047 10.719 -18.469 1 95.81 148 ASN B O 1
ATOM 4628 N N . PHE B 1 149 ? -26.359 10.625 -17.016 1 97.25 149 PHE B N 1
ATOM 4629 C CA . PHE B 1 149 ? -25.766 9.43 -17.594 1 97.25 149 PHE B CA 1
ATOM 4630 C C . PHE B 1 149 ? -26.703 8.242 -17.469 1 97.25 149 PHE B C 1
ATOM 4632 O O . PHE B 1 149 ? -27.5 8.172 -16.516 1 97.25 149 PHE B O 1
ATOM 4639 N N . ASN B 1 150 ? -26.609 7.27 -18.391 1 96.94 150 ASN B N 1
ATOM 4640 C CA . ASN B 1 150 ? -27.453 6.082 -18.344 1 96.94 150 ASN B CA 1
ATOM 4641 C C . ASN B 1 150 ? -26.859 5 -17.453 1 96.94 150 ASN B C 1
ATOM 4643 O O . ASN B 1 150 ? -27.562 4.398 -16.641 1 96.94 150 ASN B O 1
ATOM 4647 N N . LYS B 1 151 ? -25.609 4.672 -17.656 1 98.06 151 LYS B N 1
ATOM 4648 C CA . LYS B 1 151 ? -24.875 3.672 -16.875 1 98.06 151 LYS B CA 1
ATOM 4649 C C . LYS B 1 151 ? -23.578 4.246 -16.312 1 98.06 151 LYS B C 1
ATOM 4651 O O . LYS B 1 151 ? -22.703 4.676 -17.062 1 98.06 151 LYS B O 1
ATOM 4656 N N . ILE B 1 152 ? -23.469 4.207 -15.008 1 98.69 152 ILE B N 1
ATOM 4657 C CA . ILE B 1 152 ? -22.312 4.77 -14.312 1 98.69 152 ILE B CA 1
ATOM 4658 C C . ILE B 1 152 ? -21.547 3.656 -13.602 1 98.69 152 ILE B C 1
ATOM 4660 O O . ILE B 1 152 ? -22.047 3.074 -12.633 1 98.69 152 ILE B O 1
ATOM 4664 N N . ALA B 1 153 ? -20.344 3.352 -14.094 1 98.88 153 ALA B N 1
ATOM 4665 C CA . ALA B 1 153 ? -19.516 2.309 -13.492 1 98.88 153 ALA B CA 1
ATOM 4666 C C . ALA B 1 153 ? -18.875 2.797 -12.203 1 98.88 153 ALA B C 1
ATOM 4668 O O . ALA B 1 153 ? -18.422 3.943 -12.117 1 98.88 153 ALA B O 1
ATOM 4669 N N . VAL B 1 154 ? -18.875 1.945 -11.172 1 98.88 154 VAL B N 1
ATOM 4670 C CA . VAL B 1 154 ? -18.141 2.168 -9.922 1 98.88 154 VAL B CA 1
ATOM 4671 C C . VAL B 1 154 ? -17.406 0.896 -9.523 1 98.88 154 VAL B C 1
ATOM 4673 O O . VAL B 1 154 ? -17.766 -0.203 -9.945 1 98.88 154 VAL B O 1
ATOM 4676 N N . ASN B 1 155 ? -16.359 1.011 -8.742 1 98.81 155 ASN B N 1
ATOM 4677 C CA . ASN B 1 155 ? -15.391 -0.054 -8.531 1 98.81 155 ASN B CA 1
ATOM 4678 C C . ASN B 1 155 ? -15.859 -1.047 -7.477 1 98.81 155 ASN B C 1
ATOM 4680 O O . ASN B 1 155 ? -15.242 -1.183 -6.422 1 98.81 155 ASN B O 1
ATOM 4684 N N . PHE B 1 156 ? -16.828 -1.851 -7.793 1 98.69 156 PHE B N 1
ATOM 4685 C CA . PHE B 1 156 ? -17.156 -3.029 -7.004 1 98.69 156 PHE B CA 1
ATOM 4686 C C . PHE B 1 156 ? -17.203 -4.277 -7.883 1 98.69 156 PHE B C 1
ATOM 4688 O O . PHE B 1 156 ? -17.609 -4.215 -9.039 1 98.69 156 PHE B O 1
ATOM 4695 N N . SER B 1 157 ? -16.641 -5.316 -7.352 1 97.75 157 SER B N 1
ATOM 4696 C CA . SER B 1 157 ? -16.531 -6.566 -8.094 1 97.75 157 SER B CA 1
ATOM 4697 C C . SER B 1 157 ? -16.453 -7.766 -7.156 1 97.75 157 SER B C 1
ATOM 4699 O O . SER B 1 157 ? -15.773 -7.711 -6.133 1 97.75 157 SER B O 1
ATOM 4701 N N . ASN B 1 158 ? -17.109 -8.828 -7.527 1 93.06 158 ASN B N 1
ATOM 4702 C CA . ASN B 1 158 ? -17.031 -10.086 -6.785 1 93.06 158 ASN B CA 1
ATOM 4703 C C . ASN B 1 158 ? -15.867 -10.945 -7.277 1 93.06 158 ASN B C 1
ATOM 4705 O O . ASN B 1 158 ? -15.477 -11.906 -6.609 1 93.06 158 ASN B O 1
ATOM 4709 N N . ASP B 1 159 ? -15.273 -10.539 -8.352 1 90.5 159 ASP B N 1
ATOM 4710 C CA . ASP B 1 159 ? -14.383 -11.469 -9.031 1 90.5 159 ASP B CA 1
ATOM 4711 C C . ASP B 1 159 ? -12.961 -10.922 -9.117 1 90.5 159 ASP B C 1
ATOM 4713 O O . ASP B 1 159 ? -12.008 -11.672 -9.336 1 90.5 159 ASP B O 1
ATOM 4717 N N . ASN B 1 160 ? -12.828 -9.656 -8.984 1 94.31 160 ASN B N 1
ATOM 4718 C CA . ASN B 1 160 ? -11.547 -8.992 -9.148 1 94.31 160 ASN B CA 1
ATOM 4719 C C . ASN B 1 160 ? -11.297 -7.961 -8.047 1 94.31 160 ASN B C 1
ATOM 4721 O O . ASN B 1 160 ? -11.938 -6.906 -8.023 1 94.31 160 ASN B O 1
ATOM 4725 N N . ALA B 1 161 ? -10.312 -8.227 -7.219 1 96 161 ALA B N 1
ATOM 4726 C CA . ALA B 1 161 ? -10.023 -7.359 -6.078 1 96 161 ALA B CA 1
ATOM 4727 C C . ALA B 1 161 ? -9.578 -5.973 -6.539 1 96 161 ALA B C 1
ATOM 4729 O O . ALA B 1 161 ? -9.859 -4.973 -5.879 1 96 161 ALA B O 1
ATOM 4730 N N . LEU B 1 162 ? -8.922 -5.867 -7.684 1 97.56 162 LEU B N 1
ATOM 4731 C CA . LEU B 1 162 ? -8.43 -4.594 -8.203 1 97.56 162 LEU B CA 1
ATOM 4732 C C . LEU B 1 162 ? -9.586 -3.742 -8.719 1 97.56 162 LEU B C 1
ATOM 4734 O O . LEU B 1 162 ? -9.422 -2.537 -8.93 1 97.56 162 LEU B O 1
ATOM 4738 N N . ALA B 1 163 ? -10.758 -4.32 -8.938 1 98.25 163 ALA B N 1
ATOM 4739 C CA . ALA B 1 163 ? -11.953 -3.596 -9.367 1 98.25 163 ALA B CA 1
ATOM 4740 C C . ALA B 1 163 ? -12.93 -3.416 -8.203 1 98.25 163 ALA B C 1
ATOM 4742 O O . ALA B 1 163 ? -14.086 -3.02 -8.414 1 98.25 163 ALA B O 1
ATOM 4743 N N . ASP B 1 164 ? -12.477 -3.74 -7 1 98.44 164 ASP B N 1
ATOM 4744 C CA . ASP B 1 164 ? -13.359 -3.729 -5.836 1 98.44 164 ASP B CA 1
ATOM 4745 C C . ASP B 1 164 ? -12.883 -2.707 -4.805 1 98.44 164 ASP B C 1
ATOM 4747 O O . ASP B 1 164 ? -12.914 -2.973 -3.6 1 98.44 164 ASP B O 1
ATOM 4751 N N . GLY B 1 165 ? -12.516 -1.587 -5.254 1 98.5 165 GLY B N 1
ATOM 4752 C CA . GLY B 1 165 ? -11.93 -0.561 -4.41 1 98.5 165 GLY B CA 1
ATOM 4753 C C . GLY B 1 165 ? -12.961 0.25 -3.648 1 98.5 165 GLY B C 1
ATOM 4754 O O . GLY B 1 165 ? -12.617 0.959 -2.699 1 98.5 165 GLY B O 1
ATOM 4755 N N . LEU B 1 166 ? -14.219 0.167 -4.008 1 98.75 166 LEU B N 1
ATOM 4756 C CA . LEU B 1 166 ? -15.266 0.951 -3.369 1 98.75 166 LEU B CA 1
ATOM 4757 C C . LEU B 1 166 ? -15.664 0.341 -2.029 1 98.75 166 LEU B C 1
ATOM 4759 O O . LEU B 1 166 ? -16.172 -0.778 -1.978 1 98.75 166 LEU B O 1
ATOM 4763 N N . SER B 1 167 ? -15.445 1.069 -0.948 1 98.5 167 SER B N 1
ATOM 4764 C CA . SER B 1 167 ? -15.836 0.575 0.368 1 98.5 167 SER B CA 1
ATOM 4765 C C . SER B 1 167 ? -17.344 0.592 0.541 1 98.5 167 SER B C 1
ATOM 4767 O O . SER B 1 167 ? -18.062 1.25 -0.224 1 98.5 167 SER B O 1
ATOM 4769 N N . TYR B 1 168 ? -17.812 -0.167 1.556 1 98.62 168 TYR B N 1
ATOM 4770 C CA . TYR B 1 168 ? -19.219 -0.199 1.886 1 98.62 168 TYR B CA 1
ATOM 4771 C C . TYR B 1 168 ? -19.75 1.203 2.172 1 98.62 168 TYR B C 1
ATOM 4773 O O . TYR B 1 168 ? -20.797 1.602 1.645 1 98.62 168 TYR B O 1
ATOM 4781 N N . THR B 1 169 ? -19.047 1.996 2.922 1 98.38 169 THR B N 1
ATOM 4782 C CA . THR B 1 169 ? -19.5 3.324 3.334 1 98.38 169 THR B CA 1
ATOM 4783 C C . THR B 1 169 ? -19.469 4.293 2.156 1 98.38 169 THR B C 1
ATOM 4785 O O . THR B 1 169 ? -20.328 5.16 2.037 1 98.38 169 THR B O 1
ATOM 4788 N N . GLN B 1 170 ? -18.484 4.152 1.313 1 98.19 170 GLN B N 1
ATOM 4789 C CA . GLN B 1 170 ? -18.422 4.992 0.122 1 98.19 170 GLN B CA 1
ATOM 4790 C C . GLN B 1 170 ? -19.609 4.727 -0.798 1 98.19 170 GLN B C 1
ATOM 4792 O O . GLN B 1 170 ? -20.156 5.656 -1.396 1 98.19 170 GLN B O 1
ATOM 4797 N N . LYS B 1 171 ? -19.938 3.445 -0.967 1 98.5 171 LYS B N 1
ATOM 4798 C CA . LYS B 1 171 ? -21.094 3.104 -1.779 1 98.5 171 LYS B CA 1
ATOM 4799 C C . LYS B 1 171 ? -22.359 3.756 -1.229 1 98.5 171 LYS B C 1
ATOM 4801 O O . LYS B 1 171 ? -23.141 4.332 -1.985 1 98.5 171 LYS B O 1
ATOM 4806 N N . LEU B 1 172 ? -22.562 3.684 0.084 1 98 172 LEU B N 1
ATOM 4807 C CA . LEU B 1 172 ? -23.734 4.277 0.721 1 98 172 LEU B CA 1
ATOM 4808 C C . LEU B 1 172 ? -23.75 5.789 0.512 1 98 172 LEU B C 1
ATOM 4810 O O . LEU B 1 172 ? -24.797 6.363 0.21 1 98 172 LEU B O 1
ATOM 4814 N N . GLU B 1 173 ? -22.594 6.414 0.673 1 97.75 173 GLU B N 1
ATOM 4815 C CA . GLU B 1 173 ? -22.516 7.859 0.493 1 97.75 173 GLU B CA 1
ATOM 4816 C C . GLU B 1 173 ? -22.828 8.258 -0.943 1 97.75 173 GLU B C 1
ATOM 4818 O O . GLU B 1 173 ? -23.547 9.234 -1.176 1 97.75 173 GLU B O 1
ATOM 4823 N N . LEU B 1 174 ? -22.266 7.523 -1.841 1 98.12 174 LEU B N 1
ATOM 4824 C CA . LEU B 1 174 ? -22.484 7.789 -3.256 1 98.12 174 LEU B CA 1
ATOM 4825 C C . LEU B 1 174 ? -23.969 7.625 -3.611 1 98.12 174 LEU B C 1
ATOM 4827 O O . LEU B 1 174 ? -24.531 8.453 -4.332 1 98.12 174 LEU B O 1
ATOM 4831 N N . GLU B 1 175 ? -24.609 6.582 -3.117 1 98.31 175 GLU B N 1
ATOM 4832 C CA . GLU B 1 175 ? -26.016 6.332 -3.383 1 98.31 175 GLU B CA 1
ATOM 4833 C C . GLU B 1 175 ? -26.891 7.441 -2.807 1 98.31 175 GLU B C 1
ATOM 4835 O O . GLU B 1 175 ? -27.844 7.887 -3.451 1 98.31 175 GLU B O 1
ATOM 4840 N N . ARG B 1 176 ? -26.562 7.859 -1.616 1 97.88 176 ARG B N 1
ATOM 4841 C CA . ARG B 1 176 ? -27.312 8.953 -1.001 1 97.88 176 ARG B CA 1
ATOM 4842 C C . ARG B 1 176 ? -27.188 10.227 -1.831 1 97.88 176 ARG B C 1
ATOM 4844 O O . ARG B 1 176 ? -28.172 10.922 -2.064 1 97.88 176 ARG B O 1
ATOM 4851 N N . ALA B 1 177 ? -26 10.523 -2.273 1 97.81 177 ALA B N 1
ATOM 4852 C CA . ALA B 1 177 ? -25.734 11.742 -3.029 1 97.81 177 ALA B CA 1
ATOM 4853 C C . ALA B 1 177 ? -26.453 11.719 -4.379 1 97.81 177 ALA B C 1
ATOM 4855 O O . ALA B 1 177 ? -26.922 12.75 -4.859 1 97.81 177 ALA B O 1
ATOM 4856 N N . LEU B 1 178 ? -26.547 10.562 -4.953 1 97.75 178 LEU B N 1
ATOM 4857 C CA . LEU B 1 178 ? -27.078 10.453 -6.305 1 97.75 178 LEU B CA 1
ATOM 4858 C C . LEU B 1 178 ? -28.609 10.297 -6.273 1 97.75 178 LEU B C 1
ATOM 4860 O O . LEU B 1 178 ? -29.266 10.453 -7.297 1 97.75 178 LEU B O 1
ATOM 4864 N N . GLY B 1 179 ? -29.234 9.961 -5.137 1 96.88 179 GLY B N 1
ATOM 4865 C CA . GLY B 1 179 ? -30.672 9.758 -5.031 1 96.88 179 GLY B CA 1
ATOM 4866 C C . GLY B 1 179 ? -31.203 8.719 -6.004 1 96.88 179 GLY B C 1
ATOM 4867 O O . GLY B 1 179 ? -30.688 7.605 -6.078 1 96.88 179 GLY B O 1
ATOM 4868 N N . PRO B 1 180 ? -32.188 9.07 -6.777 1 96.25 180 PRO B N 1
ATOM 4869 C CA . PRO B 1 180 ? -32.781 8.117 -7.707 1 96.25 180 PRO B CA 1
ATOM 4870 C C . PRO B 1 180 ? -31.812 7.629 -8.773 1 96.25 180 PRO B C 1
ATOM 4872 O O . PRO B 1 180 ? -31.969 6.516 -9.289 1 96.25 180 PRO B O 1
ATOM 4875 N N . GLN B 1 181 ? -30.859 8.383 -9.078 1 97.19 181 GLN B N 1
ATOM 4876 C CA . GLN B 1 181 ? -29.906 7.996 -10.125 1 97.19 181 GLN B CA 1
ATOM 4877 C C . GLN B 1 181 ? -28.938 6.922 -9.617 1 97.19 181 GLN B C 1
ATOM 4879 O O . GLN B 1 181 ? -28.188 6.344 -10.398 1 97.19 181 GLN B O 1
ATOM 4884 N N . ALA B 1 182 ? -29 6.613 -8.328 1 97.81 182 ALA B N 1
ATOM 4885 C CA . ALA B 1 182 ? -28.188 5.539 -7.773 1 97.81 182 ALA B CA 1
ATOM 4886 C C . ALA B 1 182 ? -28.469 4.215 -8.477 1 97.81 182 ALA B C 1
ATOM 4888 O O . ALA B 1 182 ? -27.594 3.34 -8.531 1 97.81 182 ALA B O 1
ATOM 4889 N N . SER B 1 183 ? -29.656 4.086 -9.039 1 97.88 183 SER B N 1
ATOM 4890 C CA . SER B 1 183 ? -30.047 2.861 -9.727 1 97.88 183 SER B CA 1
ATOM 4891 C C . SER B 1 183 ? -29.25 2.67 -11.008 1 97.88 183 SER B C 1
ATOM 4893 O O . SER B 1 183 ? -29.25 1.584 -11.594 1 97.88 183 SER B O 1
ATOM 4895 N N . ARG B 1 184 ? -28.547 3.705 -11.438 1 98.12 184 ARG B N 1
ATOM 4896 C CA . ARG B 1 184 ? -27.781 3.668 -12.68 1 98.12 184 ARG B CA 1
ATOM 4897 C C . ARG B 1 184 ? -26.344 3.205 -12.43 1 98.12 184 ARG B C 1
ATOM 4899 O O . ARG B 1 184 ? -25.578 3.023 -13.375 1 98.12 184 ARG B O 1
ATOM 4906 N N . LEU B 1 185 ? -25.953 3.027 -11.141 1 98.56 185 LEU B N 1
ATOM 4907 C CA . LEU B 1 185 ? -24.625 2.531 -10.789 1 98.56 185 LEU B CA 1
ATOM 4908 C C . LEU B 1 185 ? -24.484 1.057 -11.148 1 98.56 185 LEU B C 1
ATOM 4910 O O . LEU B 1 185 ? -25.359 0.25 -10.836 1 98.56 185 LEU B O 1
ATOM 4914 N N . VAL B 1 186 ? -23.422 0.717 -11.867 1 98.56 186 VAL B N 1
ATOM 4915 C CA . VAL B 1 186 ? -23.125 -0.666 -12.227 1 98.56 186 VAL B CA 1
ATOM 4916 C C . VAL B 1 186 ? -21.672 -0.992 -11.875 1 98.56 186 VAL B C 1
ATOM 4918 O O . VAL B 1 186 ? -20.875 -0.09 -11.641 1 98.56 186 VAL B O 1
ATOM 4921 N N . SER B 1 187 ? -21.312 -2.279 -11.805 1 98.62 187 SER B N 1
ATOM 4922 C CA . SER B 1 187 ? -19.953 -2.719 -11.523 1 98.62 187 SER B CA 1
ATOM 4923 C C . SER B 1 187 ? -19 -2.273 -12.625 1 98.62 187 SER B C 1
ATOM 4925 O O . SER B 1 187 ? -19.328 -2.346 -13.812 1 98.62 187 SER B O 1
ATOM 4927 N N . ALA B 1 188 ? -17.828 -1.845 -12.18 1 98.62 188 ALA B N 1
ATOM 4928 C CA . ALA B 1 188 ? -16.781 -1.464 -13.125 1 98.62 188 ALA B CA 1
ATOM 4929 C C . ALA B 1 188 ? -15.938 -2.668 -13.523 1 98.62 188 ALA B C 1
ATOM 4931 O O . ALA B 1 188 ? -14.914 -2.52 -14.188 1 98.62 188 ALA B O 1
ATOM 4932 N N . ASP B 1 189 ? -16.281 -3.848 -13.133 1 97.88 189 ASP B N 1
ATOM 4933 C CA . ASP B 1 189 ? -15.484 -5.051 -13.336 1 97.88 189 ASP B CA 1
ATOM 4934 C C . ASP B 1 189 ? -15.102 -5.203 -14.805 1 97.88 189 ASP B C 1
ATOM 4936 O O . ASP B 1 189 ? -13.914 -5.316 -15.133 1 97.88 189 ASP B O 1
ATOM 4940 N N . GLU B 1 190 ? -16.094 -5.176 -15.688 1 97.81 190 GLU B N 1
ATOM 4941 C CA . GLU B 1 190 ? -15.828 -5.359 -17.109 1 97.81 190 GLU B CA 1
ATOM 4942 C C . GLU B 1 190 ? -15 -4.207 -17.672 1 97.81 190 GLU B C 1
ATOM 4944 O O . GLU B 1 190 ? -14.109 -4.418 -18.5 1 97.81 190 GLU B O 1
ATOM 4949 N N . LEU B 1 191 ? -15.305 -2.982 -17.266 1 98.56 191 LEU B N 1
ATOM 4950 C CA . LEU B 1 191 ? -14.555 -1.812 -17.719 1 98.56 191 LEU B CA 1
ATOM 4951 C C . LEU B 1 191 ? -13.078 -1.951 -17.359 1 98.56 191 LEU B C 1
ATOM 4953 O O . LEU B 1 191 ? -12.211 -1.768 -18.219 1 98.56 191 LEU B O 1
ATOM 4957 N N . ILE B 1 192 ? -12.805 -2.266 -16.125 1 98.44 192 ILE B N 1
ATOM 4958 C CA . ILE B 1 192 ? -11.43 -2.365 -15.641 1 98.44 192 ILE B CA 1
ATOM 4959 C C . ILE B 1 192 ? -10.734 -3.545 -16.312 1 98.44 192 ILE B C 1
ATOM 4961 O O . ILE B 1 192 ? -9.555 -3.457 -16.656 1 98.44 192 ILE B O 1
ATOM 4965 N N . TYR B 1 193 ? -11.445 -4.625 -16.516 1 97.94 193 TYR B N 1
ATOM 4966 C CA . TYR B 1 193 ? -10.922 -5.762 -17.266 1 97.94 193 TYR B CA 1
ATOM 4967 C C . TYR B 1 193 ? -10.484 -5.344 -18.656 1 97.94 193 TYR B C 1
ATOM 4969 O O . TYR B 1 193 ? -9.352 -5.605 -19.062 1 97.94 193 TYR B O 1
ATOM 4977 N N . GLU B 1 194 ? -11.344 -4.664 -19.375 1 97.69 194 GLU B N 1
ATOM 4978 C CA . GLU B 1 194 ? -11.062 -4.246 -20.75 1 97.69 194 GLU B CA 1
ATOM 4979 C C . GLU B 1 194 ? -9.93 -3.223 -20.781 1 97.69 194 GLU B C 1
ATOM 4981 O O . GLU B 1 194 ? -9.164 -3.184 -21.75 1 97.69 194 GLU B O 1
ATOM 4986 N N . TRP B 1 195 ? -9.789 -2.469 -19.75 1 98.44 195 TRP B N 1
ATOM 4987 C CA . TRP B 1 195 ? -8.852 -1.351 -19.734 1 98.44 195 TRP B CA 1
ATOM 4988 C C . TRP B 1 195 ? -7.465 -1.811 -19.312 1 98.44 195 TRP B C 1
ATOM 4990 O O . TRP B 1 195 ? -6.461 -1.42 -19.906 1 98.44 195 TRP B O 1
ATOM 5000 N N . LEU B 1 196 ? -7.398 -2.717 -18.312 1 98.38 196 LEU B N 1
ATOM 5001 C CA . LEU B 1 196 ? -6.113 -2.928 -17.656 1 98.38 196 LEU B CA 1
ATOM 5002 C C . LEU B 1 196 ? -5.574 -4.32 -17.953 1 98.38 196 LEU B C 1
ATOM 5004 O O . LEU B 1 196 ? -4.406 -4.613 -17.672 1 98.38 196 LEU B O 1
ATOM 5008 N N . SER B 1 197 ? -6.324 -5.234 -18.562 1 98.19 197 SER B N 1
ATOM 5009 C CA . SER B 1 197 ? -5.848 -6.59 -18.812 1 98.19 197 SER B CA 1
ATOM 5010 C C . SER B 1 197 ? -4.859 -6.621 -19.984 1 98.19 197 SER B C 1
ATOM 5012 O O . SER B 1 197 ? -4.121 -7.594 -20.141 1 98.19 197 SER B O 1
ATOM 5014 N N . VAL B 1 198 ? -4.855 -5.613 -20.781 1 97.88 198 VAL B N 1
ATOM 5015 C CA . VAL B 1 198 ? -3.979 -5.559 -21.953 1 97.88 198 VAL B CA 1
ATOM 5016 C C . VAL B 1 198 ? -2.861 -4.543 -21.703 1 97.88 198 VAL B C 1
ATOM 5018 O O . VAL B 1 198 ? -3.107 -3.455 -21.188 1 97.88 198 VAL B O 1
ATOM 5021 N N . LYS B 1 199 ? -1.646 -4.922 -22.062 1 98.38 199 LYS B N 1
ATOM 5022 C CA . LYS B 1 199 ? -0.501 -4.027 -21.922 1 98.38 199 LYS B CA 1
ATOM 5023 C C . LYS B 1 199 ? -0.113 -3.398 -23.25 1 98.38 199 LYS B C 1
ATOM 5025 O O . LYS B 1 199 ? -0.229 -4.035 -24.297 1 98.38 199 LYS B O 1
ATOM 5030 N N . LEU B 1 200 ? 0.302 -2.129 -23.203 1 98.19 200 LEU B N 1
ATOM 5031 C CA . LEU B 1 200 ? 0.879 -1.455 -24.359 1 98.19 200 LEU B CA 1
ATOM 5032 C C . LEU B 1 200 ? 2.252 -2.029 -24.688 1 98.19 200 LEU B C 1
ATOM 5034 O O . LEU B 1 200 ? 2.93 -2.578 -23.828 1 98.19 200 LEU B O 1
ATOM 5038 N N . PRO B 1 201 ? 2.682 -1.863 -26 1 98.12 201 PRO B N 1
ATOM 5039 C CA . PRO B 1 201 ? 3.99 -2.383 -26.406 1 98.12 201 PRO B CA 1
ATOM 5040 C C . PRO B 1 201 ? 5.121 -1.891 -25.5 1 98.12 201 PRO B C 1
ATOM 5042 O O . PRO B 1 201 ? 6.012 -2.666 -25.141 1 98.12 201 PRO B O 1
ATOM 5045 N N . ALA B 1 202 ? 5.094 -0.622 -25.109 1 98.31 202 ALA B N 1
ATOM 5046 C CA . ALA B 1 202 ? 6.129 -0.076 -24.234 1 98.31 202 ALA B CA 1
ATOM 5047 C C . ALA B 1 202 ? 6.152 -0.808 -22.906 1 98.31 202 ALA B C 1
ATOM 5049 O O . ALA B 1 202 ? 7.219 -0.995 -22.312 1 98.31 202 ALA B O 1
ATOM 5050 N N . GLU B 1 203 ? 5.043 -1.162 -22.391 1 98.75 203 GLU B N 1
ATOM 5051 C CA . GLU B 1 203 ? 4.961 -1.903 -21.125 1 98.75 203 GLU B CA 1
ATOM 5052 C C . GLU B 1 203 ? 5.539 -3.309 -21.281 1 98.75 203 GLU B C 1
ATOM 5054 O O . GLU B 1 203 ? 6.223 -3.803 -20.391 1 98.75 203 GLU B O 1
ATOM 5059 N N . VAL B 1 204 ? 5.25 -3.947 -22.406 1 98.81 204 VAL B N 1
ATOM 5060 C CA . VAL B 1 204 ? 5.801 -5.27 -22.688 1 98.81 204 VAL B CA 1
ATOM 5061 C C . VAL B 1 204 ? 7.324 -5.203 -22.688 1 98.81 204 VAL B C 1
ATOM 5063 O O . VAL B 1 204 ? 7.992 -6.086 -22.156 1 98.81 204 VAL B O 1
ATOM 5066 N N . ASP B 1 205 ? 7.848 -4.148 -23.266 1 98.69 205 ASP B N 1
ATOM 5067 C CA . ASP B 1 205 ? 9.297 -3.961 -23.297 1 98.69 205 ASP B CA 1
ATOM 5068 C C . ASP B 1 205 ? 9.867 -3.826 -21.891 1 98.69 205 ASP B C 1
ATOM 5070 O O . ASP B 1 205 ? 10.898 -4.414 -21.578 1 98.69 205 ASP B O 1
ATOM 5074 N N . ILE B 1 206 ? 9.25 -3.033 -21.094 1 98.69 206 ILE B N 1
ATOM 5075 C CA . ILE B 1 206 ? 9.672 -2.828 -19.703 1 98.69 206 ILE B CA 1
ATOM 5076 C C . ILE B 1 206 ? 9.648 -4.16 -18.953 1 98.69 206 ILE B C 1
ATOM 5078 O O . ILE B 1 206 ? 10.625 -4.516 -18.297 1 98.69 206 ILE B O 1
ATOM 5082 N N . MET B 1 207 ? 8.586 -4.934 -19.109 1 98.81 207 MET B N 1
ATOM 5083 C CA . MET B 1 207 ? 8.422 -6.203 -18.406 1 98.81 207 MET B CA 1
ATOM 5084 C C . MET B 1 207 ? 9.422 -7.242 -18.906 1 98.81 207 MET B C 1
ATOM 5086 O O . MET B 1 207 ? 9.852 -8.117 -18.156 1 98.81 207 MET B O 1
ATOM 5090 N N . THR B 1 208 ? 9.758 -7.137 -20.172 1 98.88 208 THR B N 1
ATOM 5091 C CA . THR B 1 208 ? 10.781 -8.023 -20.734 1 98.88 208 THR B CA 1
ATOM 5092 C C . THR B 1 208 ? 12.125 -7.785 -20.047 1 98.88 208 THR B C 1
ATOM 5094 O O . THR B 1 208 ? 12.789 -8.734 -19.641 1 98.88 208 THR B O 1
ATOM 5097 N N . LYS B 1 209 ? 12.477 -6.539 -19.906 1 98.56 209 LYS B N 1
ATOM 5098 C CA . LYS B 1 209 ? 13.734 -6.203 -19.234 1 98.56 209 LYS B CA 1
ATOM 5099 C C . LYS B 1 209 ? 13.719 -6.656 -17.781 1 98.56 209 LYS B C 1
ATOM 5101 O O . LYS B 1 209 ? 14.719 -7.148 -17.266 1 98.56 209 LYS B O 1
ATOM 5106 N N . ALA B 1 210 ? 12.617 -6.445 -17.109 1 98.75 210 ALA B N 1
ATOM 5107 C CA . ALA B 1 210 ? 12.484 -6.898 -15.727 1 98.75 210 ALA B CA 1
ATOM 5108 C C . ALA B 1 210 ? 12.641 -8.414 -15.625 1 98.75 210 ALA B C 1
ATOM 5110 O O . ALA B 1 210 ? 13.312 -8.922 -14.727 1 98.75 210 ALA B O 1
ATOM 5111 N N . ALA B 1 211 ? 12.016 -9.141 -16.531 1 98.75 211 ALA B N 1
ATOM 5112 C CA . ALA B 1 211 ? 12.109 -10.602 -16.562 1 98.75 211 ALA B CA 1
ATOM 5113 C C . ALA B 1 211 ? 13.539 -11.055 -16.812 1 98.75 211 ALA B C 1
ATOM 5115 O O . ALA B 1 211 ? 14 -12.039 -16.219 1 98.75 211 ALA B O 1
ATOM 5116 N N . GLU B 1 212 ? 14.219 -10.383 -17.672 1 98.5 212 GLU B N 1
ATOM 5117 C CA . GLU B 1 212 ? 15.609 -10.703 -17.953 1 98.5 212 GLU B CA 1
ATOM 5118 C C . GLU B 1 212 ? 16.469 -10.617 -16.703 1 98.5 212 GLU B C 1
ATOM 5120 O O . GLU B 1 212 ? 17.234 -11.531 -16.391 1 98.5 212 GLU B O 1
ATOM 5125 N N . LEU B 1 213 ? 16.312 -9.547 -16.031 1 98 213 LEU B N 1
ATOM 5126 C CA . LEU B 1 213 ? 17.078 -9.344 -14.805 1 98 213 LEU B CA 1
ATOM 5127 C C . LEU B 1 213 ? 16.734 -10.398 -13.758 1 98 213 LEU B C 1
ATOM 5129 O O . LEU B 1 213 ? 17.625 -10.969 -13.125 1 98 213 LEU B O 1
ATOM 5133 N N . THR B 1 214 ? 15.477 -10.641 -13.594 1 98.25 214 THR B N 1
ATOM 5134 C CA . THR B 1 214 ? 15.008 -11.594 -12.594 1 98.25 214 THR B CA 1
ATOM 5135 C C . THR B 1 214 ? 15.555 -12.992 -12.867 1 98.25 214 THR B C 1
ATOM 5137 O O . THR B 1 214 ? 16.031 -13.672 -11.953 1 98.25 214 THR B O 1
ATOM 5140 N N . SER B 1 215 ? 15.461 -13.398 -14.07 1 98.44 215 SER B N 1
ATOM 5141 C CA . SER B 1 215 ? 16.016 -14.695 -14.469 1 98.44 215 SER B CA 1
ATOM 5142 C C . SER B 1 215 ? 17.516 -14.75 -14.242 1 98.44 215 SER B C 1
ATOM 5144 O O . SER B 1 215 ? 18.031 -15.695 -13.633 1 98.44 215 SER B O 1
ATOM 5146 N N . GLN B 1 216 ? 18.203 -13.734 -14.703 1 98.25 216 GLN B N 1
ATOM 5147 C CA . GLN B 1 216 ? 19.656 -13.664 -14.539 1 98.25 216 GLN B CA 1
ATOM 5148 C C . GLN B 1 216 ? 20.062 -13.781 -13.07 1 98.25 216 GLN B C 1
ATOM 5150 O O . GLN B 1 216 ? 20.984 -14.516 -12.734 1 98.25 216 GLN B O 1
ATOM 5155 N N . TRP B 1 217 ? 19.375 -13.102 -12.25 1 98.62 217 TRP B N 1
ATOM 5156 C CA . TRP B 1 217 ? 19.719 -13.078 -10.836 1 98.62 217 TRP B CA 1
ATOM 5157 C C . TRP B 1 217 ? 19.438 -14.43 -10.188 1 98.62 217 TRP B C 1
ATOM 5159 O O . TRP B 1 217 ? 20.109 -14.812 -9.227 1 98.62 217 TRP B O 1
ATOM 5169 N N . GLN B 1 218 ? 18.422 -15.164 -10.664 1 98.75 218 GLN B N 1
ATOM 5170 C CA . GLN B 1 218 ? 18.188 -16.516 -10.148 1 98.75 218 GLN B CA 1
ATOM 5171 C C . GLN B 1 218 ? 19.359 -17.438 -10.461 1 98.75 218 GLN B C 1
ATOM 5173 O O . GLN B 1 218 ? 19.781 -18.219 -9.609 1 98.75 218 GLN B O 1
ATOM 5178 N N . TYR B 1 219 ? 19.875 -17.391 -11.664 1 98.69 219 TYR B N 1
ATOM 5179 C CA . TYR B 1 219 ? 21.047 -18.172 -12.008 1 98.69 219 TYR B CA 1
ATOM 5180 C C . TYR B 1 219 ? 22.234 -17.812 -11.125 1 98.69 219 TYR B C 1
ATOM 5182 O O . TYR B 1 219 ? 22.953 -18.688 -10.648 1 98.69 219 TYR B O 1
ATOM 5190 N N . GLU B 1 220 ? 22.422 -16.516 -10.922 1 98.62 220 GLU B N 1
ATOM 5191 C CA . GLU B 1 220 ? 23.5 -16.062 -10.047 1 98.62 220 GLU B CA 1
ATOM 5192 C C . GLU B 1 220 ? 23.297 -16.562 -8.617 1 98.62 220 GLU B C 1
ATOM 5194 O O . GLU B 1 220 ? 24.25 -16.891 -7.926 1 98.62 220 GLU B O 1
ATOM 5199 N N . ALA B 1 221 ? 22.047 -16.516 -8.195 1 98.81 221 ALA B N 1
ATOM 5200 C CA . ALA B 1 221 ? 21.719 -17 -6.855 1 98.81 221 ALA B CA 1
ATOM 5201 C C . ALA B 1 221 ? 22.078 -18.484 -6.707 1 98.81 221 ALA B C 1
ATOM 5203 O O . ALA B 1 221 ? 22.656 -18.891 -5.699 1 98.81 221 ALA B O 1
ATOM 5204 N N . TYR B 1 222 ? 21.719 -19.281 -7.656 1 98.69 222 TYR B N 1
ATOM 5205 C CA . TYR B 1 222 ? 22.031 -20.703 -7.613 1 98.69 222 TYR B CA 1
ATOM 5206 C C . TYR B 1 222 ? 23.547 -20.938 -7.551 1 98.69 222 TYR B C 1
ATOM 5208 O O . TYR B 1 222 ? 24 -21.859 -6.898 1 98.69 222 TYR B O 1
ATOM 5216 N N . ALA B 1 223 ? 24.328 -20.094 -8.203 1 98.5 223 ALA B N 1
ATOM 5217 C CA . ALA B 1 223 ? 25.781 -20.219 -8.219 1 98.5 223 ALA B CA 1
ATOM 5218 C C . ALA B 1 223 ? 26.359 -19.969 -6.828 1 98.5 223 ALA B C 1
ATOM 5220 O O . ALA B 1 223 ? 27.516 -20.328 -6.562 1 98.5 223 ALA B O 1
ATOM 5221 N N . GLN B 1 224 ? 25.531 -19.375 -5.945 1 98.06 224 GLN B N 1
ATOM 5222 C CA . GLN B 1 224 ? 26 -19.094 -4.594 1 98.06 224 GLN B CA 1
ATOM 5223 C C . GLN B 1 224 ? 25.828 -20.297 -3.686 1 98.06 224 GLN B C 1
ATOM 5225 O O . GLN B 1 224 ? 26.359 -20.328 -2.57 1 98.06 224 GLN B O 1
ATOM 5230 N N . VAL B 1 225 ? 25.109 -21.328 -4.078 1 98.62 225 VAL B N 1
ATOM 5231 C CA . VAL B 1 225 ? 24.719 -22.422 -3.205 1 98.62 225 VAL B CA 1
ATOM 5232 C C . VAL B 1 225 ? 25.938 -23.281 -2.883 1 98.62 225 VAL B C 1
ATOM 5234 O O . VAL B 1 225 ? 26.656 -23.719 -3.785 1 98.62 225 VAL B O 1
ATOM 5237 N N . LYS B 1 226 ? 26.188 -23.453 -1.629 1 98.38 226 LYS B N 1
ATOM 5238 C CA . LYS B 1 226 ? 27.125 -24.453 -1.105 1 98.38 226 LYS B CA 1
ATOM 5239 C C . LYS B 1 226 ? 26.391 -25.594 -0.412 1 98.38 226 LYS B C 1
ATOM 5241 O O . LYS B 1 226 ? 26 -25.469 0.747 1 98.38 226 LYS B O 1
ATOM 5246 N N . PRO B 1 227 ? 26.359 -26.719 -1.094 1 98.06 227 PRO B N 1
ATOM 5247 C CA . PRO B 1 227 ? 25.609 -27.844 -0.529 1 98.06 227 PRO B CA 1
ATOM 5248 C C . PRO B 1 227 ? 26.078 -28.234 0.871 1 98.06 227 PRO B C 1
ATOM 5250 O O . PRO B 1 227 ? 27.281 -28.312 1.117 1 98.06 227 PRO B O 1
ATOM 5253 N N . GLY B 1 228 ? 25.109 -28.391 1.766 1 98.06 228 GLY B N 1
ATOM 5254 C CA . GLY B 1 228 ? 25.422 -28.766 3.135 1 98.06 228 GLY B CA 1
ATOM 5255 C C . GLY B 1 228 ? 25.766 -27.578 4.02 1 98.06 228 GLY B C 1
ATOM 5256 O O . GLY B 1 228 ? 25.984 -27.734 5.223 1 98.06 228 GLY B O 1
ATOM 5257 N N . ILE B 1 229 ? 25.703 -26.406 3.482 1 98.31 229 ILE B N 1
ATOM 5258 C CA . ILE B 1 229 ? 26.109 -25.234 4.246 1 98.31 229 ILE B CA 1
ATOM 5259 C C . ILE B 1 229 ? 25.062 -24.125 4.078 1 98.31 229 ILE B C 1
ATOM 5261 O O . ILE B 1 229 ? 24.484 -23.672 5.062 1 98.31 229 ILE B O 1
ATOM 5265 N N . SER B 1 230 ? 24.797 -23.75 2.787 1 98.62 230 SER B N 1
ATOM 5266 C CA . SER B 1 230 ? 23.844 -22.672 2.518 1 98.62 230 SER B CA 1
ATOM 5267 C C . SER B 1 230 ? 22.422 -23.062 2.904 1 98.62 230 SER B C 1
ATOM 5269 O O . SER B 1 230 ? 22.047 -24.234 2.76 1 98.62 230 SER B O 1
ATOM 5271 N N . THR B 1 231 ? 21.688 -22.141 3.338 1 98.69 231 THR B N 1
ATOM 5272 C CA . THR B 1 231 ? 20.266 -22.344 3.596 1 98.69 231 THR B CA 1
ATOM 5273 C C . THR B 1 231 ? 19.422 -21.688 2.514 1 98.69 231 THR B C 1
ATOM 5275 O O . THR B 1 231 ? 19.922 -20.859 1.75 1 98.69 231 THR B O 1
ATOM 5278 N N . ASP B 1 232 ? 18.125 -22.094 2.457 1 98.44 232 ASP B N 1
ATOM 5279 C CA . ASP B 1 232 ? 17.203 -21.406 1.576 1 98.44 232 ASP B CA 1
ATOM 5280 C C . ASP B 1 232 ? 17.219 -19.891 1.848 1 98.44 232 ASP B C 1
ATOM 5282 O O . ASP B 1 232 ? 17.188 -19.094 0.915 1 98.44 232 ASP B O 1
ATOM 5286 N N . ALA B 1 233 ? 17.297 -19.516 3.098 1 97.69 233 ALA B N 1
ATOM 5287 C CA . ALA B 1 233 ? 17.281 -18.109 3.51 1 97.69 233 ALA B CA 1
ATOM 5288 C C . ALA B 1 233 ? 18.531 -17.391 3.01 1 97.69 233 ALA B C 1
ATOM 5290 O O . ALA B 1 233 ? 18.469 -16.219 2.633 1 97.69 233 ALA B O 1
ATOM 5291 N N . ASP B 1 234 ? 19.656 -18.047 3.033 1 98.25 234 ASP B N 1
ATOM 5292 C CA . ASP B 1 234 ? 20.891 -17.453 2.525 1 98.25 234 ASP B CA 1
ATOM 5293 C C . ASP B 1 234 ? 20.75 -17.047 1.059 1 98.25 234 ASP B C 1
ATOM 5295 O O . ASP B 1 234 ? 21.188 -15.969 0.66 1 98.25 234 ASP B O 1
ATOM 5299 N N . ILE B 1 235 ? 20.156 -17.906 0.339 1 98.62 235 ILE B N 1
ATOM 5300 C CA . ILE B 1 235 ? 20 -17.672 -1.095 1 98.62 235 ILE B CA 1
ATOM 5301 C C . ILE B 1 235 ? 19 -16.547 -1.339 1 98.62 235 ILE B C 1
ATOM 5303 O O . ILE B 1 235 ? 19.203 -15.703 -2.215 1 98.62 235 ILE B O 1
ATOM 5307 N N . ALA B 1 236 ? 17.969 -16.562 -0.571 1 98.38 236 ALA B N 1
ATOM 5308 C CA . ALA B 1 236 ? 17 -15.469 -0.66 1 98.38 236 ALA B CA 1
ATOM 5309 C C . ALA B 1 236 ? 17.656 -14.125 -0.362 1 98.38 236 ALA B C 1
ATOM 5311 O O . ALA B 1 236 ? 17.375 -13.125 -1.023 1 98.38 236 ALA B O 1
ATOM 5312 N N . LYS B 1 237 ? 18.547 -14.102 0.594 1 97.38 237 LYS B N 1
ATOM 5313 C CA . LYS B 1 237 ? 19.25 -12.875 0.97 1 97.38 237 LYS B CA 1
ATOM 5314 C C . LYS B 1 237 ? 20.094 -12.352 -0.186 1 97.38 237 LYS B C 1
ATOM 5316 O O . LYS B 1 237 ? 20.203 -11.133 -0.375 1 97.38 237 LYS B O 1
ATOM 5321 N N . PHE B 1 238 ? 20.734 -13.242 -0.898 1 98.25 238 PHE B N 1
ATOM 5322 C CA . PHE B 1 238 ? 21.5 -12.844 -2.072 1 98.25 238 PHE B CA 1
ATOM 5323 C C . PHE B 1 238 ? 20.625 -12.055 -3.047 1 98.25 238 PHE B C 1
ATOM 5325 O O . PHE B 1 238 ? 21.031 -11 -3.541 1 98.25 238 PHE B O 1
ATOM 5332 N N . LEU B 1 239 ? 19.422 -12.555 -3.312 1 98.69 239 LEU B N 1
ATOM 5333 C CA . LEU B 1 239 ? 18.5 -11.914 -4.262 1 98.69 239 LEU B CA 1
ATOM 5334 C C . LEU B 1 239 ? 18 -10.578 -3.723 1 98.69 239 LEU B C 1
ATOM 5336 O O . LEU B 1 239 ? 17.859 -9.617 -4.484 1 98.69 239 LEU B O 1
ATOM 5340 N N . LYS B 1 240 ? 17.766 -10.523 -2.453 1 97.06 240 LYS B N 1
ATOM 5341 C CA . LYS B 1 240 ? 17.391 -9.258 -1.833 1 97.06 240 LYS B CA 1
ATOM 5342 C C . LYS B 1 240 ? 18.484 -8.211 -2 1 97.06 240 LYS B C 1
ATOM 5344 O O . LYS B 1 240 ? 18.203 -7.035 -2.221 1 97.06 240 LYS B O 1
ATOM 5349 N N . LYS B 1 241 ? 19.719 -8.633 -1.884 1 96.25 241 LYS B N 1
ATOM 5350 C CA . LYS B 1 241 ? 20.844 -7.723 -2.078 1 96.25 241 LYS B CA 1
ATOM 5351 C C . LYS B 1 241 ? 20.875 -7.199 -3.51 1 96.25 241 LYS B C 1
ATOM 5353 O O . LYS B 1 241 ? 21.172 -6.02 -3.736 1 96.25 241 LYS B O 1
ATOM 5358 N N . LYS B 1 242 ? 20.625 -8.094 -4.461 1 97.12 242 LYS B N 1
ATOM 5359 C CA . LYS B 1 242 ? 20.547 -7.664 -5.855 1 97.12 242 LYS B CA 1
ATOM 5360 C C . LYS B 1 242 ? 19.484 -6.59 -6.047 1 97.12 242 LYS B C 1
ATOM 5362 O O . LYS B 1 242 ? 19.734 -5.582 -6.719 1 97.12 242 LYS B O 1
ATOM 5367 N N . MET B 1 243 ? 18.344 -6.77 -5.457 1 96.94 243 MET B N 1
ATOM 5368 C CA . MET B 1 243 ? 17.266 -5.797 -5.543 1 96.94 243 MET B CA 1
ATOM 5369 C C . MET B 1 243 ? 17.703 -4.445 -4.988 1 96.94 243 MET B C 1
ATOM 5371 O O . MET B 1 243 ? 17.438 -3.406 -5.594 1 96.94 243 MET B O 1
ATOM 5375 N N . GLU B 1 244 ? 18.297 -4.508 -3.832 1 91.81 244 GLU B N 1
ATOM 5376 C CA . GLU B 1 244 ? 18.781 -3.291 -3.191 1 91.81 244 GLU B CA 1
ATOM 5377 C C . GLU B 1 244 ? 19.781 -2.555 -4.086 1 91.81 244 GLU B C 1
ATOM 5379 O O . GLU B 1 244 ? 19.703 -1.335 -4.242 1 91.81 244 GLU B O 1
ATOM 5384 N N . GLU B 1 245 ? 20.656 -3.303 -4.676 1 92.75 245 GLU B N 1
ATOM 5385 C CA . GLU B 1 245 ? 21.672 -2.736 -5.543 1 92.75 245 GLU B CA 1
ATOM 5386 C C . GLU B 1 245 ? 21.062 -2.016 -6.738 1 92.75 245 GLU B C 1
ATOM 5388 O O . GLU B 1 245 ? 21.562 -0.987 -7.184 1 92.75 245 GLU B O 1
ATOM 5393 N N . TYR B 1 246 ? 20.016 -2.541 -7.195 1 94.69 246 TYR B N 1
ATOM 5394 C CA . TYR B 1 246 ? 19.406 -1.998 -8.406 1 94.69 246 TYR B CA 1
ATOM 5395 C C . TYR B 1 246 ? 18.25 -1.06 -8.07 1 94.69 246 TYR B C 1
ATOM 5397 O O . TYR B 1 246 ? 17.672 -0.439 -8.961 1 94.69 246 TYR B O 1
ATOM 5405 N N . GLY B 1 247 ? 17.859 -0.955 -6.84 1 91.88 247 GLY B N 1
ATOM 5406 C CA . GLY B 1 247 ? 16.828 -0.038 -6.395 1 91.88 247 GLY B CA 1
ATOM 5407 C C . GLY B 1 247 ? 15.43 -0.471 -6.801 1 91.88 247 GLY B C 1
ATOM 5408 O O . GLY B 1 247 ? 14.562 0.367 -7.043 1 91.88 247 GLY B O 1
ATOM 5409 N N . VAL B 1 248 ? 15.234 -1.772 -6.977 1 96.06 248 VAL B N 1
ATOM 5410 C CA . VAL B 1 248 ? 13.914 -2.268 -7.348 1 96.06 248 VAL B CA 1
ATOM 5411 C C . VAL B 1 248 ? 13.203 -2.824 -6.113 1 96.06 248 VAL B C 1
ATOM 5413 O O . VAL B 1 248 ? 13.828 -3.002 -5.062 1 96.06 248 VAL B O 1
ATOM 5416 N N . LYS B 1 249 ? 11.898 -2.992 -6.27 1 96.25 249 LYS B N 1
ATOM 5417 C CA . LYS B 1 249 ? 11.094 -3.422 -5.137 1 96.25 249 LYS B CA 1
ATOM 5418 C C . LYS B 1 249 ? 10.547 -4.832 -5.352 1 96.25 249 LYS B C 1
ATOM 5420 O O . LYS B 1 249 ? 10.781 -5.441 -6.398 1 96.25 249 LYS B O 1
ATOM 5425 N N . ASP B 1 250 ? 9.883 -5.414 -4.32 1 96.88 250 ASP B N 1
ATOM 5426 C CA . ASP B 1 250 ? 9.297 -6.75 -4.379 1 96.88 250 ASP B CA 1
ATOM 5427 C C . ASP B 1 250 ? 8.086 -6.781 -5.309 1 96.88 250 ASP B C 1
ATOM 5429 O O . ASP B 1 250 ? 7.27 -5.863 -5.305 1 96.88 250 ASP B O 1
ATOM 5433 N N . ALA B 1 251 ? 7.988 -7.816 -6.086 1 97.62 251 ALA B N 1
ATOM 5434 C CA . ALA B 1 251 ? 6.863 -7.992 -7.004 1 97.62 251 ALA B CA 1
ATOM 5435 C C . ALA B 1 251 ? 5.582 -8.32 -6.246 1 97.62 251 ALA B C 1
ATOM 5437 O O . ALA B 1 251 ? 4.48 -8.023 -6.715 1 97.62 251 ALA B O 1
ATOM 5438 N N . TRP B 1 252 ? 5.699 -8.977 -5.164 1 94.69 252 TRP B N 1
ATOM 5439 C CA . TRP B 1 252 ? 4.602 -9.289 -4.25 1 94.69 252 TRP B CA 1
ATOM 5440 C C . TRP B 1 252 ? 5.051 -9.172 -2.799 1 94.69 252 TRP B C 1
ATOM 5442 O O . TRP B 1 252 ? 5.961 -8.406 -2.482 1 94.69 252 TRP B O 1
ATOM 5452 N N . HIS B 1 253 ? 4.359 -9.703 -1.909 1 90.88 253 HIS B N 1
ATOM 5453 C CA . HIS B 1 253 ? 4.676 -9.453 -0.507 1 90.88 253 HIS B CA 1
ATOM 5454 C C . HIS B 1 253 ? 6.121 -9.812 -0.197 1 90.88 253 HIS B C 1
ATOM 5456 O O . HIS B 1 253 ? 6.594 -10.891 -0.571 1 90.88 253 HIS B O 1
ATOM 5462 N N . PRO B 1 254 ? 6.828 -9.008 0.528 1 90.81 254 PRO B N 1
ATOM 5463 C CA . PRO B 1 254 ? 8.266 -9.18 0.746 1 90.81 254 PRO B CA 1
ATOM 5464 C C . PRO B 1 254 ? 8.602 -10.461 1.503 1 90.81 254 PRO B C 1
ATOM 5466 O O . PRO B 1 254 ? 9.688 -11.016 1.339 1 90.81 254 PRO B O 1
ATOM 5469 N N . ASP B 1 255 ? 7.719 -10.961 2.301 1 86.19 255 ASP B N 1
ATOM 5470 C CA . ASP B 1 255 ? 7.984 -12.172 3.068 1 86.19 255 ASP B CA 1
ATOM 5471 C C . ASP B 1 255 ? 7.953 -13.406 2.174 1 86.19 255 ASP B C 1
ATOM 5473 O O . ASP B 1 255 ? 8.422 -14.477 2.566 1 86.19 255 ASP B O 1
ATOM 5477 N N . GLN B 1 256 ? 7.383 -13.219 1.06 1 90.06 256 GLN B N 1
ATOM 5478 C CA . GLN B 1 256 ? 7.234 -14.359 0.169 1 90.06 256 GLN B CA 1
ATOM 5479 C C . GLN B 1 256 ? 8.062 -14.188 -1.1 1 90.06 256 GLN B C 1
ATOM 5481 O O . GLN B 1 256 ? 7.969 -14.992 -2.027 1 90.06 256 GLN B O 1
ATOM 5486 N N . ASN B 1 257 ? 8.781 -13.164 -1.195 1 95.38 257 ASN B N 1
ATOM 5487 C CA . ASN B 1 257 ? 9.602 -12.844 -2.357 1 95.38 257 ASN B CA 1
ATOM 5488 C C . ASN B 1 257 ? 11.023 -12.453 -1.952 1 95.38 257 ASN B C 1
ATOM 5490 O O . ASN B 1 257 ? 11.227 -11.406 -1.336 1 95.38 257 ASN B O 1
ATOM 5494 N N . PRO B 1 258 ? 12.008 -13.328 -2.23 1 97.12 258 PRO B N 1
ATOM 5495 C CA . PRO B 1 258 ? 11.969 -14.555 -3.033 1 97.12 258 PRO B CA 1
ATOM 5496 C C . PRO B 1 258 ? 11.484 -15.766 -2.242 1 97.12 258 PRO B C 1
ATOM 5498 O O . PRO B 1 258 ? 11.789 -15.898 -1.056 1 97.12 258 PRO B O 1
ATOM 5501 N N . ASN B 1 259 ? 10.742 -16.531 -2.908 1 95.94 259 ASN B N 1
ATOM 5502 C CA . ASN B 1 259 ? 10.445 -17.859 -2.375 1 95.94 259 ASN B CA 1
ATOM 5503 C C . ASN B 1 259 ? 11.492 -18.891 -2.801 1 95.94 259 ASN B C 1
ATOM 5505 O O . ASN B 1 259 ? 11.5 -19.344 -3.947 1 95.94 259 ASN B O 1
ATOM 5509 N N . VAL B 1 260 ? 12.414 -19.188 -1.938 1 98.06 260 VAL B N 1
ATOM 5510 C CA . VAL B 1 260 ? 13.422 -20.219 -2.135 1 98.06 260 VAL B CA 1
ATOM 5511 C C . VAL B 1 260 ? 13.07 -21.453 -1.299 1 98.06 260 VAL B C 1
ATOM 5513 O O . VAL B 1 260 ? 12.938 -21.359 -0.076 1 98.06 260 VAL B O 1
ATOM 5516 N N . ASN B 1 261 ? 12.953 -22.547 -1.962 1 96.75 261 ASN B N 1
ATOM 5517 C CA . ASN B 1 261 ? 12.547 -23.766 -1.26 1 96.75 261 ASN B CA 1
ATOM 5518 C C . ASN B 1 261 ? 13.273 -25 -1.809 1 96.75 261 ASN B C 1
ATOM 5520 O O . ASN B 1 261 ? 13.117 -25.328 -2.982 1 96.75 261 ASN B O 1
ATOM 5524 N N . SER B 1 262 ? 14.086 -25.641 -0.997 1 97.25 262 SER B N 1
ATOM 5525 C CA . SER B 1 262 ? 14.734 -26.906 -1.343 1 97.25 262 SER B CA 1
ATOM 5526 C C . SER B 1 262 ? 14.031 -28.094 -0.689 1 97.25 262 SER B C 1
ATOM 5528 O O . SER B 1 262 ? 13.664 -28.031 0.484 1 97.25 262 SER B O 1
ATOM 5530 N N . GLY B 1 263 ? 13.812 -29.109 -1.438 1 94.69 263 GLY B N 1
ATOM 5531 C CA . GLY B 1 263 ? 13.148 -30.297 -0.899 1 94.69 263 GLY B CA 1
ATOM 5532 C C . GLY B 1 263 ? 11.633 -30.203 -0.957 1 94.69 263 GLY B C 1
ATOM 5533 O O . GLY B 1 263 ? 11.07 -29.766 -1.962 1 94.69 263 GLY B O 1
ATOM 5534 N N . GLN B 1 264 ? 10.977 -30.641 0.063 1 94.19 264 GLN B N 1
ATOM 5535 C CA . GLN B 1 264 ? 9.523 -30.781 0.114 1 94.19 264 GLN B CA 1
ATOM 5536 C C . GLN B 1 264 ? 8.844 -29.438 -0.081 1 94.19 264 GLN B C 1
ATOM 5538 O O . GLN B 1 264 ? 9.336 -28.406 0.379 1 94.19 264 GLN B O 1
ATOM 5543 N N . ASP B 1 265 ? 7.672 -29.5 -0.733 1 93.44 265 ASP B N 1
ATOM 5544 C CA . ASP B 1 265 ? 6.887 -28.297 -0.966 1 93.44 265 ASP B CA 1
ATOM 5545 C C . ASP B 1 265 ? 6.461 -27.656 0.353 1 93.44 265 ASP B C 1
ATOM 5547 O O . ASP B 1 265 ? 6.133 -28.359 1.312 1 93.44 265 ASP B O 1
ATOM 5551 N N . ARG B 1 266 ? 6.434 -26.328 0.373 1 87 266 ARG B N 1
ATOM 5552 C CA . ARG B 1 266 ? 5.945 -25.594 1.526 1 87 266 ARG B CA 1
ATOM 5553 C C . ARG B 1 266 ? 4.883 -24.578 1.109 1 87 266 ARG B C 1
ATOM 5555 O O . ARG B 1 266 ? 4.465 -23.734 1.915 1 87 266 ARG B O 1
ATOM 5562 N N . GLY B 1 267 ? 4.457 -24.594 -0.143 1 82 267 GLY B N 1
ATOM 5563 C CA . GLY B 1 267 ? 3.521 -23.594 -0.636 1 82 267 GLY B CA 1
ATOM 5564 C C . GLY B 1 267 ? 4.141 -22.219 -0.773 1 82 267 GLY B C 1
ATOM 5565 O O . GLY B 1 267 ? 5.34 -22.094 -1.02 1 82 267 GLY B O 1
ATOM 5566 N N . HIS B 1 268 ? 3.225 -21.203 -0.822 1 82.75 268 HIS B N 1
ATOM 5567 C CA . HIS B 1 268 ? 3.703 -19.812 -0.861 1 82.75 268 HIS B CA 1
ATOM 5568 C C . HIS B 1 268 ? 4.223 -19.375 0.502 1 82.75 268 HIS B C 1
ATOM 5570 O O . HIS B 1 268 ? 3.441 -18.984 1.371 1 82.75 268 HIS B O 1
ATOM 5576 N N . SER B 1 269 ? 5.559 -19.547 0.64 1 82.12 269 SER B N 1
ATOM 5577 C CA . SER B 1 269 ? 6.121 -19.344 1.971 1 82.12 269 SER B CA 1
ATOM 5578 C C . SER B 1 269 ? 7.438 -18.578 1.9 1 82.12 269 SER B C 1
ATOM 5580 O O . SER B 1 269 ? 8.008 -18.406 0.82 1 82.12 269 SER B O 1
ATOM 5582 N N . HIS B 1 270 ? 7.812 -18.172 3.008 1 87.75 270 HIS B N 1
ATOM 5583 C CA . HIS B 1 270 ? 9.125 -17.547 3.146 1 87.75 270 HIS B CA 1
ATOM 5584 C C . HIS B 1 270 ? 10.234 -18.594 3.102 1 87.75 270 HIS B C 1
ATOM 5586 O O . HIS B 1 270 ? 10.016 -19.75 3.443 1 87.75 270 HIS B O 1
ATOM 5592 N N . ALA B 1 271 ? 11.422 -18.125 2.656 1 94.06 271 ALA B N 1
ATOM 5593 C CA . ALA B 1 271 ? 12.602 -18.984 2.713 1 94.06 271 ALA B CA 1
ATOM 5594 C C . ALA B 1 271 ? 13.008 -19.266 4.156 1 94.06 271 ALA B C 1
ATOM 5596 O O . ALA B 1 271 ? 12.961 -18.359 5.004 1 94.06 271 ALA B O 1
ATOM 5597 N N . THR B 1 272 ? 13.43 -20.469 4.43 1 93.94 272 THR B N 1
ATOM 5598 C CA . THR B 1 272 ? 13.727 -20.875 5.801 1 93.94 272 THR B CA 1
ATOM 5599 C C . THR B 1 272 ? 15.227 -21.125 5.977 1 93.94 272 THR B C 1
ATOM 5601 O O . THR B 1 272 ? 16 -20.922 5.043 1 93.94 272 THR B O 1
ATOM 5604 N N . ASP B 1 273 ? 15.508 -21.562 7.223 1 96.12 273 ASP B N 1
ATOM 5605 C CA . ASP B 1 273 ? 16.906 -21.875 7.527 1 96.12 273 ASP B CA 1
ATOM 5606 C C . ASP B 1 273 ? 17.219 -23.344 7.211 1 96.12 273 ASP B C 1
ATOM 5608 O O . ASP B 1 273 ? 18.219 -23.891 7.688 1 96.12 273 ASP B O 1
ATOM 5612 N N . LYS B 1 274 ? 16.375 -23.938 6.457 1 96.19 274 LYS B N 1
ATOM 5613 C CA . LYS B 1 274 ? 16.672 -25.281 6 1 96.19 274 LYS B CA 1
ATOM 5614 C C . LYS B 1 274 ? 17.984 -25.328 5.207 1 96.19 274 LYS B C 1
ATOM 5616 O O . LYS B 1 274 ? 18.172 -24.531 4.281 1 96.19 274 LYS B O 1
ATOM 5621 N N . VAL B 1 275 ? 18.828 -26.219 5.59 1 98.44 275 VAL B N 1
ATOM 5622 C CA . VAL B 1 275 ? 20.094 -26.375 4.887 1 98.44 275 VAL B CA 1
ATOM 5623 C C . VAL B 1 275 ? 19.859 -27.109 3.562 1 98.44 275 VAL B C 1
ATOM 5625 O O . VAL B 1 275 ? 19.156 -28.125 3.521 1 98.44 275 VAL B O 1
ATOM 5628 N N . ILE B 1 276 ? 20.359 -26.609 2.496 1 98.56 276 ILE B N 1
ATOM 5629 C CA . ILE B 1 276 ? 20.266 -27.219 1.178 1 98.56 276 ILE B CA 1
ATOM 5630 C C . ILE B 1 276 ? 21.203 -28.438 1.108 1 98.56 276 ILE B C 1
ATOM 5632 O O . ILE B 1 276 ? 22.406 -28.312 1.327 1 98.56 276 ILE B O 1
ATOM 5636 N N . MET B 1 277 ? 20.688 -29.547 0.728 1 97.88 277 MET B N 1
ATOM 5637 C CA . MET B 1 277 ? 21.438 -30.812 0.786 1 97.88 277 MET B CA 1
ATOM 5638 C C . MET B 1 277 ? 21.594 -31.406 -0.607 1 97.88 277 MET B C 1
ATOM 5640 O O . MET B 1 277 ? 20.766 -31.188 -1.486 1 97.88 277 MET B O 1
ATOM 5644 N N . PRO B 1 278 ? 22.703 -32.25 -0.795 1 97.75 278 PRO B N 1
ATOM 5645 C CA . PRO B 1 278 ? 22.766 -33.031 -2.023 1 97.75 278 PRO B CA 1
ATOM 5646 C C . PRO B 1 278 ? 21.5 -33.875 -2.24 1 97.75 278 PRO B C 1
ATOM 5648 O O . PRO B 1 278 ? 20.984 -34.469 -1.298 1 97.75 278 PRO B O 1
ATOM 5651 N N . GLY B 1 279 ? 21 -33.812 -3.467 1 97 279 GLY B N 1
ATOM 5652 C CA . GLY B 1 279 ? 19.781 -34.531 -3.777 1 97 279 GLY B CA 1
ATOM 5653 C C . GLY B 1 279 ? 18.547 -33.656 -3.779 1 97 279 GLY B C 1
ATOM 5654 O O . GLY B 1 279 ? 17.484 -34.062 -4.258 1 97 279 GLY B O 1
ATOM 5655 N N . ASP B 1 280 ? 18.719 -32.469 -3.287 1 97.25 280 ASP B N 1
ATOM 5656 C CA . ASP B 1 280 ? 17.578 -31.547 -3.242 1 97.25 280 ASP B CA 1
ATOM 5657 C C . ASP B 1 280 ? 17.234 -31.016 -4.637 1 97.25 280 ASP B C 1
ATOM 5659 O O . ASP B 1 280 ? 18.141 -30.688 -5.414 1 97.25 280 ASP B O 1
ATOM 5663 N N . VAL B 1 281 ? 15.977 -30.984 -4.969 1 98.12 281 VAL B N 1
ATOM 5664 C CA . VAL B 1 281 ? 15.445 -30.094 -6 1 98.12 281 VAL B CA 1
ATOM 5665 C C . VAL B 1 281 ? 15.086 -28.75 -5.383 1 98.12 281 VAL B C 1
ATOM 5667 O O . VAL B 1 281 ? 14.344 -28.688 -4.398 1 98.12 281 VAL B O 1
ATOM 5670 N N . ILE B 1 282 ? 15.609 -27.688 -5.922 1 97.94 282 ILE B N 1
ATOM 5671 C CA . ILE B 1 282 ? 15.422 -26.359 -5.352 1 97.94 282 ILE B CA 1
ATOM 5672 C C . ILE B 1 282 ? 14.594 -25.5 -6.305 1 97.94 282 ILE B C 1
ATOM 5674 O O . ILE B 1 282 ? 14.828 -25.5 -7.516 1 97.94 282 ILE B O 1
ATOM 5678 N N . GLN B 1 283 ? 13.648 -24.766 -5.789 1 97.62 283 GLN B N 1
ATOM 5679 C CA . GLN B 1 283 ? 12.922 -23.75 -6.559 1 97.62 283 GLN B CA 1
ATOM 5680 C C . GLN B 1 283 ? 13.273 -22.344 -6.094 1 97.62 283 GLN B C 1
ATOM 5682 O O . GLN B 1 283 ? 13.484 -22.109 -4.898 1 97.62 283 GLN B O 1
ATOM 5687 N N . ILE B 1 284 ? 13.391 -21.453 -6.965 1 98.38 284 ILE B N 1
ATOM 5688 C CA . ILE B 1 284 ? 13.359 -20.031 -6.688 1 98.38 284 ILE B CA 1
ATOM 5689 C C . ILE B 1 284 ? 12.219 -19.375 -7.461 1 98.38 284 ILE B C 1
ATOM 5691 O O . ILE B 1 284 ? 12.234 -19.344 -8.695 1 98.38 284 ILE B O 1
ATOM 5695 N N . ASP B 1 285 ? 11.195 -18.984 -6.801 1 97.88 285 ASP B N 1
ATOM 5696 C CA . ASP B 1 285 ? 10.117 -18.141 -7.305 1 97.88 285 ASP B CA 1
ATOM 5697 C C . ASP B 1 285 ? 10.344 -16.688 -6.926 1 97.88 285 ASP B C 1
ATOM 5699 O O . ASP B 1 285 ? 10.336 -16.328 -5.742 1 97.88 285 ASP B O 1
ATOM 5703 N N . PHE B 1 286 ? 10.555 -15.891 -7.973 1 98.44 286 PHE B N 1
ATOM 5704 C CA . PHE B 1 286 ? 11.094 -14.562 -7.699 1 98.44 286 PHE B CA 1
ATOM 5705 C C . PHE B 1 286 ? 10.586 -13.555 -8.727 1 98.44 286 PHE B C 1
ATOM 5707 O O . PHE B 1 286 ? 10.406 -13.891 -9.898 1 98.44 286 PHE B O 1
ATOM 5714 N N . GLY B 1 287 ? 10.328 -12.344 -8.258 1 98.69 287 GLY B N 1
ATOM 5715 C CA . GLY B 1 287 ? 9.961 -11.227 -9.109 1 98.69 287 GLY B CA 1
ATOM 5716 C C . GLY B 1 287 ? 10.336 -9.883 -8.516 1 98.69 287 GLY B C 1
ATOM 5717 O O . GLY B 1 287 ? 10.531 -9.766 -7.301 1 98.69 287 GLY B O 1
ATOM 5718 N N . ILE B 1 288 ? 10.484 -8.891 -9.375 1 98.75 288 ILE B N 1
ATOM 5719 C CA . ILE B 1 288 ? 10.781 -7.531 -8.938 1 98.75 288 ILE B CA 1
ATOM 5720 C C . ILE B 1 288 ? 9.695 -6.578 -9.453 1 98.75 288 ILE B C 1
ATOM 5722 O O . ILE B 1 288 ? 8.953 -6.918 -10.375 1 98.75 288 ILE B O 1
ATOM 5726 N N . ARG B 1 289 ? 9.547 -5.492 -8.836 1 98.5 289 ARG B N 1
ATOM 5727 C CA . ARG B 1 289 ? 8.727 -4.371 -9.289 1 98.5 289 ARG B CA 1
ATOM 5728 C C . ARG B 1 289 ? 9.594 -3.195 -9.719 1 98.5 289 ARG B C 1
ATOM 5730 O O . ARG B 1 289 ? 10.484 -2.768 -8.977 1 98.5 289 ARG B O 1
ATOM 5737 N N . VAL B 1 290 ? 9.367 -2.684 -10.891 1 98.06 290 VAL B N 1
ATOM 5738 C CA . VAL B 1 290 ? 10.156 -1.564 -11.406 1 98.06 290 VAL B CA 1
ATOM 5739 C C . VAL B 1 290 ? 9.273 -0.323 -11.516 1 98.06 290 VAL B C 1
ATOM 5741 O O . VAL B 1 290 ? 8.102 -0.421 -11.883 1 98.06 290 VAL B O 1
ATOM 5744 N N . TRP B 1 291 ? 9.82 0.818 -11.125 1 96.44 291 TRP B N 1
ATOM 5745 C CA . TRP B 1 291 ? 9.188 2.133 -11.148 1 96.44 291 TRP B CA 1
ATOM 5746 C C . TRP B 1 291 ? 7.84 2.098 -10.445 1 96.44 291 TRP B C 1
ATOM 5748 O O . TRP B 1 291 ? 6.871 2.705 -10.906 1 96.44 291 TRP B O 1
ATOM 5758 N N . ASP B 1 292 ? 7.715 1.212 -9.484 1 93.88 292 ASP B N 1
ATOM 5759 C CA . ASP B 1 292 ? 6.531 1.06 -8.648 1 93.88 292 ASP B CA 1
ATOM 5760 C C . ASP B 1 292 ? 5.301 0.719 -9.484 1 93.88 292 ASP B C 1
ATOM 5762 O O . ASP B 1 292 ? 4.188 1.14 -9.164 1 93.88 292 ASP B O 1
ATOM 5766 N N . MET B 1 293 ? 5.484 0.02 -10.594 1 97.38 293 MET B N 1
ATOM 57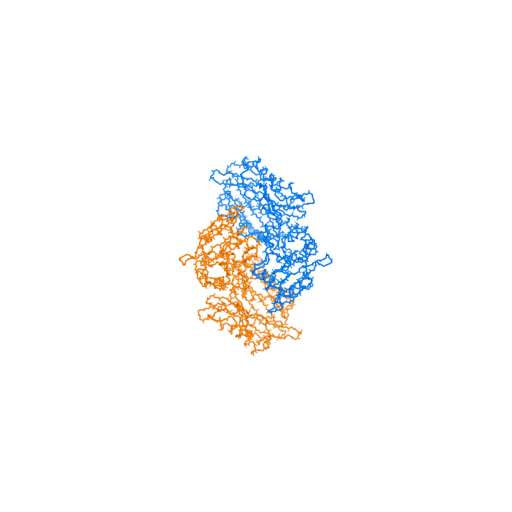67 C CA . MET B 1 293 ? 4.34 -0.193 -11.469 1 97.38 293 MET B CA 1
ATOM 5768 C C . MET B 1 293 ? 4.359 -1.602 -12.055 1 97.38 293 MET B C 1
ATOM 5770 O O . MET B 1 293 ? 3.398 -2.357 -11.898 1 97.38 293 MET B O 1
ATOM 5774 N N . TRP B 1 294 ? 5.371 -2.014 -12.656 1 98.69 294 TRP B N 1
ATOM 5775 C CA . TRP B 1 294 ? 5.371 -3.27 -13.398 1 98.69 294 TRP B CA 1
ATOM 5776 C C . TRP B 1 294 ? 6.141 -4.348 -12.648 1 98.69 294 TRP B C 1
ATOM 5778 O O . TRP B 1 294 ? 7.172 -4.07 -12.031 1 98.69 294 TRP B O 1
ATOM 5788 N N . VAL B 1 295 ? 5.668 -5.613 -12.727 1 98.56 295 VAL B N 1
ATOM 5789 C CA . VAL B 1 295 ? 6.34 -6.68 -11.992 1 98.56 295 VAL B CA 1
ATOM 5790 C C . VAL B 1 295 ? 6.746 -7.797 -12.945 1 98.56 295 VAL B C 1
ATOM 5792 O O . VAL B 1 295 ? 6.156 -7.953 -14.016 1 98.56 295 VAL B O 1
ATOM 5795 N N . SER B 1 296 ? 7.797 -8.469 -12.609 1 98.75 296 SER B N 1
ATOM 5796 C CA . SER B 1 296 ? 8.141 -9.75 -13.219 1 98.75 296 SER B CA 1
ATOM 5797 C C . SER B 1 296 ? 7.754 -10.914 -12.32 1 98.75 296 SER B C 1
ATOM 5799 O O . SER B 1 296 ? 7.418 -10.719 -11.156 1 98.75 296 SER B O 1
ATOM 5801 N N . ASP B 1 297 ? 7.727 -12.078 -12.859 1 98.69 297 ASP B N 1
ATOM 5802 C CA . ASP B 1 297 ? 7.398 -13.32 -12.164 1 98.69 297 ASP B CA 1
ATOM 5803 C C . ASP B 1 297 ? 7.996 -14.531 -12.883 1 98.69 297 ASP B C 1
ATOM 5805 O O . ASP B 1 297 ? 7.496 -14.945 -13.93 1 98.69 297 ASP B O 1
ATOM 5809 N N . ILE B 1 298 ? 9.086 -15.031 -12.305 1 98.69 298 ILE B N 1
ATOM 5810 C CA . ILE B 1 298 ? 9.844 -16.094 -12.945 1 98.69 298 ILE B CA 1
ATOM 5811 C C . ILE B 1 298 ? 10.25 -17.141 -11.898 1 98.69 298 ILE B C 1
ATOM 5813 O O . ILE B 1 298 ? 10.617 -16.781 -10.773 1 98.69 298 ILE B O 1
ATOM 5817 N N . GLN B 1 299 ? 10.141 -18.359 -12.219 1 98.38 299 GLN B N 1
ATOM 5818 C CA . GLN B 1 299 ? 10.617 -19.438 -11.344 1 98.38 299 GLN B CA 1
ATOM 5819 C C . GLN B 1 299 ? 11.625 -20.328 -12.07 1 98.38 299 GLN B C 1
ATOM 5821 O O . GLN B 1 299 ? 11.359 -20.797 -13.18 1 98.38 299 GLN B O 1
ATOM 5826 N N . ARG B 1 300 ? 12.773 -20.547 -11.508 1 98.62 300 ARG B N 1
ATOM 5827 C CA . ARG B 1 300 ? 13.805 -21.453 -11.992 1 98.62 300 ARG B CA 1
ATOM 5828 C C . ARG B 1 300 ? 14.023 -22.609 -11.023 1 98.62 300 ARG B C 1
ATOM 5830 O O . ARG B 1 300 ? 13.852 -22.438 -9.812 1 98.62 300 ARG B O 1
ATOM 5837 N N . PHE B 1 301 ? 14.453 -23.719 -11.594 1 98.75 301 PHE B N 1
ATOM 5838 C CA . PHE B 1 301 ? 14.695 -24.922 -10.789 1 98.75 301 PHE B CA 1
ATOM 5839 C C . PHE B 1 301 ? 16.141 -25.391 -10.945 1 98.75 301 PHE B C 1
ATOM 5841 O O . PHE B 1 301 ? 16.688 -25.344 -12.047 1 98.75 301 PHE B O 1
ATOM 5848 N N . ALA B 1 302 ? 16.672 -25.906 -9.891 1 98.75 302 ALA B N 1
ATOM 5849 C CA . ALA B 1 302 ? 18 -26.5 -9.844 1 98.75 302 ALA B CA 1
ATOM 5850 C C . ALA B 1 302 ? 17.969 -27.844 -9.109 1 98.75 302 ALA B C 1
ATOM 5852 O O . ALA B 1 302 ? 17.016 -28.156 -8.406 1 98.75 302 ALA B O 1
ATOM 5853 N N . TYR B 1 303 ? 18.984 -28.641 -9.328 1 98.69 303 TYR B N 1
ATOM 5854 C CA . TYR B 1 303 ? 19.234 -29.906 -8.641 1 98.69 303 TYR B CA 1
ATOM 5855 C C . TYR B 1 303 ? 20.641 -29.938 -8.055 1 98.69 303 TYR B C 1
ATOM 5857 O O . TYR B 1 303 ? 21.609 -29.594 -8.727 1 98.69 303 TYR B O 1
ATOM 5865 N N . VAL B 1 304 ? 20.688 -30.297 -6.773 1 98.5 304 VAL B N 1
ATOM 5866 C CA . VAL B 1 304 ? 21.984 -30.453 -6.129 1 98.5 304 VAL B CA 1
ATOM 5867 C C . VAL B 1 304 ? 22.5 -31.875 -6.332 1 98.5 304 VAL B C 1
ATOM 5869 O O . VAL B 1 304 ? 21.922 -32.844 -5.805 1 98.5 304 VAL B O 1
ATOM 5872 N N . LEU B 1 305 ? 23.594 -32 -7 1 98.12 305 LEU B N 1
ATOM 5873 C CA . LEU B 1 305 ? 24.156 -33.312 -7.281 1 98.12 305 LEU B CA 1
ATOM 5874 C C . LEU B 1 305 ? 24.609 -34 -5.992 1 98.12 305 LEU B C 1
ATOM 5876 O O . LEU B 1 305 ? 25.188 -33.344 -5.113 1 98.12 305 LEU B O 1
ATOM 5880 N N . ARG B 1 306 ? 24.281 -35.312 -5.926 1 96.81 306 ARG B N 1
ATOM 5881 C CA . ARG B 1 306 ? 24.812 -36.125 -4.836 1 96.81 306 ARG B CA 1
ATOM 5882 C C . ARG B 1 306 ? 26.281 -36.5 -5.098 1 96.81 306 ARG B C 1
ATOM 5884 O O . ARG B 1 306 ? 26.766 -36.344 -6.215 1 96.81 306 ARG B O 1
ATOM 5891 N N . GLU B 1 307 ? 26.812 -36.938 -3.959 1 94 307 GLU B N 1
ATOM 5892 C CA . GLU B 1 307 ? 28.188 -37.406 -4.113 1 94 307 GLU B CA 1
ATOM 5893 C C . GLU B 1 307 ? 28.297 -38.469 -5.207 1 94 307 GLU B C 1
ATOM 5895 O O . GLU B 1 307 ? 27.531 -39.438 -5.227 1 94 307 GLU B O 1
ATOM 5900 N N . GLY B 1 308 ? 29.188 -38.188 -6.152 1 94.06 308 GLY B N 1
ATOM 5901 C CA . GLY B 1 308 ? 29.438 -39.156 -7.211 1 94.06 308 GLY B CA 1
ATOM 5902 C C . GLY B 1 308 ? 28.578 -38.938 -8.438 1 94.06 308 GLY B C 1
ATOM 5903 O O . GLY B 1 308 ? 28.844 -39.5 -9.508 1 94.06 308 GLY B O 1
ATOM 5904 N N . GLU B 1 309 ? 27.531 -38.219 -8.273 1 95.38 309 GLU B N 1
ATOM 5905 C CA . GLU B 1 309 ? 26.672 -37.906 -9.406 1 95.38 309 GLU B CA 1
ATOM 5906 C C . GLU B 1 309 ? 27.297 -36.875 -10.32 1 95.38 309 GLU B C 1
ATOM 5908 O O . GLU B 1 309 ? 27.906 -35.906 -9.844 1 95.38 309 GLU B O 1
ATOM 5913 N N . THR B 1 310 ? 27.172 -37.062 -11.641 1 94.19 310 THR B N 1
ATOM 5914 C CA . THR B 1 310 ? 27.641 -36.062 -12.609 1 94.19 310 THR B CA 1
ATOM 5915 C C . THR B 1 310 ? 26.484 -35.531 -13.445 1 94.19 310 THR B C 1
ATOM 5917 O O . THR B 1 310 ? 26.641 -34.562 -14.188 1 94.19 310 THR B O 1
ATOM 5920 N N . GLN B 1 311 ? 25.453 -36.25 -13.289 1 94.88 311 GLN B N 1
ATOM 5921 C CA . GLN B 1 311 ? 24.219 -35.844 -13.977 1 94.88 311 GLN B CA 1
ATOM 5922 C C . GLN B 1 311 ? 23 -36.094 -13.094 1 94.88 311 GLN B C 1
ATOM 5924 O O . GLN B 1 311 ? 23.094 -36.781 -12.062 1 94.88 311 GLN B O 1
ATOM 5929 N N . THR B 1 312 ? 21.922 -35.5 -13.5 1 95.25 312 THR B N 1
ATOM 5930 C CA . THR B 1 312 ? 20.672 -35.719 -12.773 1 95.25 312 THR B CA 1
ATOM 5931 C C . THR B 1 312 ? 20.203 -37.156 -12.891 1 95.25 312 THR B C 1
ATOM 5933 O O . THR B 1 312 ? 20.281 -37.75 -13.969 1 95.25 312 THR B O 1
ATOM 5936 N N . PRO B 1 313 ? 19.734 -37.719 -11.797 1 96.06 313 PRO B N 1
ATOM 5937 C CA . PRO B 1 313 ? 19.094 -39.031 -11.938 1 96.06 313 PRO B CA 1
ATOM 5938 C C . PRO B 1 313 ? 17.969 -39.031 -12.961 1 96.06 313 PRO B C 1
ATOM 5940 O O . PRO B 1 313 ? 17.312 -38 -13.164 1 96.06 313 PRO B O 1
ATOM 5943 N N . ASP B 1 314 ? 17.688 -40.188 -13.523 1 96.88 314 ASP B N 1
ATOM 5944 C CA . ASP B 1 314 ? 16.688 -40.312 -14.586 1 96.88 314 ASP B CA 1
ATOM 5945 C C . ASP B 1 314 ? 15.32 -39.844 -14.117 1 96.88 314 ASP B C 1
ATOM 5947 O O . ASP B 1 314 ? 14.594 -39.188 -14.875 1 96.88 314 ASP B O 1
ATOM 5951 N N . SER B 1 315 ? 14.961 -40.125 -12.953 1 96.69 315 SER B N 1
ATOM 5952 C CA . SER B 1 315 ? 13.656 -39.719 -12.438 1 96.69 315 SER B CA 1
ATOM 5953 C C . SER B 1 315 ? 13.539 -38.219 -12.367 1 96.69 315 SER B C 1
ATOM 5955 O O . SER B 1 315 ? 12.547 -37.656 -12.836 1 96.69 315 SER B O 1
ATOM 5957 N N . VAL B 1 316 ? 14.578 -37.625 -11.82 1 97.62 316 VAL B N 1
ATOM 5958 C CA . VAL B 1 316 ? 14.562 -36.156 -11.68 1 97.62 316 VAL B CA 1
ATOM 5959 C C . VAL B 1 316 ? 14.555 -35.5 -13.055 1 97.62 316 VAL B C 1
ATOM 5961 O O . VAL B 1 316 ? 13.844 -34.531 -13.273 1 97.62 316 VAL B O 1
ATOM 5964 N N . GLN B 1 317 ? 15.32 -36.031 -13.922 1 98.06 317 GLN B N 1
ATOM 5965 C CA . GLN B 1 317 ? 15.328 -35.531 -15.297 1 98.06 317 GLN B CA 1
ATOM 5966 C C . GLN B 1 317 ? 13.945 -35.656 -15.93 1 98.06 317 GLN B C 1
ATOM 5968 O O . GLN B 1 317 ? 13.5 -34.75 -16.625 1 98.06 317 GLN B O 1
ATOM 5973 N N . TYR B 1 318 ? 13.336 -36.75 -15.742 1 98.44 318 TYR B N 1
ATOM 5974 C CA . TYR B 1 318 ? 11.992 -36.969 -16.25 1 98.44 318 TYR B CA 1
ATOM 5975 C C . TYR B 1 318 ? 11.016 -35.938 -15.695 1 98.44 318 TYR B C 1
ATOM 5977 O O . TYR B 1 318 ? 10.188 -35.375 -16.422 1 98.44 318 TYR B O 1
ATOM 5985 N N . TYR B 1 319 ? 11.102 -35.719 -14.359 1 98.5 319 TYR B N 1
ATOM 5986 C CA . TYR B 1 319 ? 10.242 -34.75 -13.727 1 98.5 319 TYR B CA 1
ATOM 5987 C C . TYR B 1 319 ? 10.445 -33.375 -14.344 1 98.5 319 TYR B C 1
ATOM 5989 O O . TYR B 1 319 ? 9.477 -32.656 -14.633 1 98.5 319 TYR B O 1
ATOM 5997 N N . PHE B 1 320 ? 11.703 -33.031 -14.562 1 98.62 320 PHE B N 1
ATOM 5998 C CA . PHE B 1 320 ? 12.023 -31.719 -15.141 1 98.62 320 PHE B CA 1
ATOM 5999 C C . PHE B 1 320 ? 11.508 -31.609 -16.562 1 98.62 320 PHE B C 1
ATOM 6001 O O . PHE B 1 320 ? 10.875 -30.625 -16.938 1 98.62 320 PHE B O 1
ATOM 6008 N N . GLU B 1 321 ? 11.711 -32.594 -17.359 1 98.62 321 GLU B N 1
ATOM 6009 C CA . GLU B 1 321 ? 11.242 -32.594 -18.75 1 98.62 321 GLU B CA 1
ATOM 6010 C C . GLU B 1 321 ? 9.719 -32.562 -18.812 1 98.62 321 GLU B C 1
ATOM 6012 O O . GLU B 1 321 ? 9.156 -31.938 -19.719 1 98.62 321 GLU B O 1
ATOM 6017 N N . SER B 1 322 ? 9.109 -33.219 -17.906 1 98.81 322 SER B N 1
ATOM 6018 C CA . SER B 1 322 ? 7.656 -33.156 -17.812 1 98.81 322 SER B CA 1
ATOM 6019 C C . SER B 1 322 ? 7.188 -31.75 -17.5 1 98.81 322 SER B C 1
ATOM 6021 O O . SER B 1 322 ? 6.227 -31.25 -18.094 1 98.81 322 SER B O 1
ATOM 6023 N N . SER B 1 323 ? 7.871 -31.125 -16.609 1 98.75 323 SER B N 1
ATOM 6024 C CA . SER B 1 323 ? 7.539 -29.75 -16.234 1 98.75 323 SER B CA 1
ATOM 6025 C C . SER B 1 323 ? 7.699 -28.797 -17.406 1 98.75 323 SER B C 1
ATOM 6027 O O . SER B 1 323 ? 6.75 -28.109 -17.797 1 98.75 323 SER B O 1
ATOM 6029 N N . ILE B 1 324 ? 8.867 -28.766 -18.031 1 98.69 324 ILE B N 1
ATOM 6030 C CA . ILE B 1 324 ? 9.086 -27.812 -19.109 1 98.69 324 ILE B CA 1
ATOM 6031 C C . ILE B 1 324 ? 8.188 -28.172 -20.297 1 98.69 324 ILE B C 1
ATOM 6033 O O . ILE B 1 324 ? 7.73 -27.281 -21.016 1 98.69 324 ILE B O 1
ATOM 6037 N N . GLY B 1 325 ? 7.938 -29.469 -20.531 1 98.75 325 GLY B N 1
ATOM 6038 C CA . GLY B 1 325 ? 6.977 -29.859 -21.547 1 98.75 325 GLY B CA 1
ATOM 6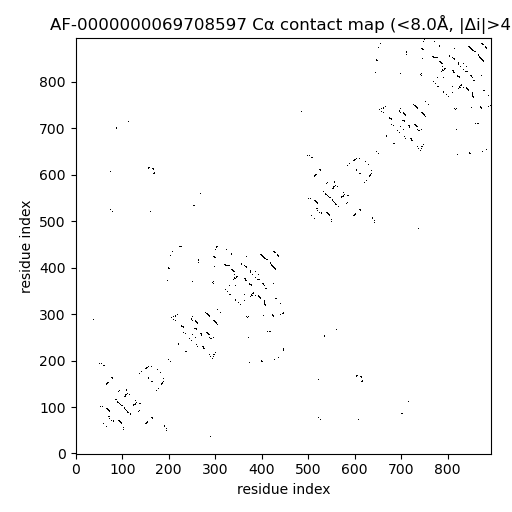039 C C . GLY B 1 325 ? 5.602 -29.25 -21.328 1 98.75 325 GLY B C 1
ATOM 6040 O O . GLY B 1 325 ? 4.977 -28.766 -22.281 1 98.75 325 GLY B O 1
ATOM 6041 N N . GLY B 1 326 ? 5.125 -29.328 -20.078 1 98.75 326 GLY B N 1
ATOM 6042 C CA . GLY B 1 326 ? 3.857 -28.703 -19.75 1 98.75 326 GLY B CA 1
ATOM 6043 C C . GLY B 1 326 ? 3.836 -27.219 -20.031 1 98.75 326 GLY B C 1
ATOM 6044 O O . GLY B 1 326 ? 2.836 -26.688 -20.516 1 98.75 326 GLY B O 1
ATOM 6045 N N . ASN B 1 327 ? 4.91 -26.578 -19.688 1 98.75 327 ASN B N 1
ATOM 6046 C CA . ASN B 1 327 ? 5.055 -25.156 -19.984 1 98.75 327 ASN B CA 1
ATOM 6047 C C . ASN B 1 327 ? 4.922 -24.875 -21.469 1 98.75 327 ASN B C 1
ATOM 6049 O O . ASN B 1 327 ? 4.211 -23.953 -21.875 1 98.75 327 ASN B O 1
AT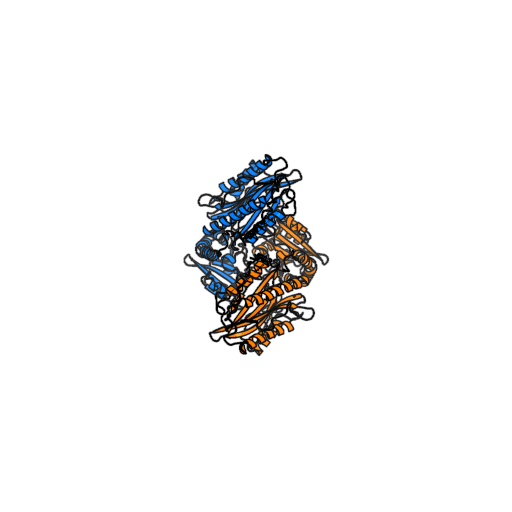OM 6053 N N . ARG B 1 328 ? 5.523 -25.688 -22.328 1 98.81 328 ARG B N 1
ATOM 6054 C CA . ARG B 1 328 ? 5.469 -25.531 -23.781 1 98.81 328 ARG B CA 1
ATOM 6055 C C . ARG B 1 328 ? 4.059 -25.781 -24.297 1 98.81 328 ARG B C 1
ATOM 6057 O O . ARG B 1 328 ? 3.59 -25.078 -25.203 1 98.81 328 ARG B O 1
ATOM 6064 N N . ILE B 1 329 ? 3.441 -26.719 -23.781 1 98.62 329 ILE B N 1
ATOM 6065 C CA . ILE B 1 329 ? 2.088 -27.062 -24.203 1 98.62 329 ILE B CA 1
ATOM 6066 C C . ILE B 1 329 ? 1.135 -25.922 -23.859 1 98.62 329 ILE B C 1
ATOM 6068 O O . ILE B 1 329 ? 0.264 -25.578 -24.656 1 98.62 329 ILE B O 1
ATOM 6072 N N . ALA B 1 330 ? 1.249 -25.375 -22.688 1 98.88 330 ALA B N 1
ATOM 6073 C CA . ALA B 1 330 ? 0.432 -24.234 -22.281 1 98.88 330 ALA B CA 1
ATOM 6074 C C . ALA B 1 330 ? 0.648 -23.062 -23.219 1 98.88 330 ALA B C 1
ATOM 6076 O O . ALA B 1 330 ? -0.313 -22.422 -23.656 1 98.88 330 ALA B O 1
ATOM 6077 N N . LEU B 1 331 ? 1.923 -22.766 -23.516 1 98.94 331 LEU B N 1
ATOM 6078 C CA . LEU B 1 331 ? 2.211 -21.672 -24.438 1 98.94 331 LEU B CA 1
ATOM 6079 C C . LEU B 1 331 ? 1.538 -21.922 -25.781 1 98.94 331 LEU B C 1
ATOM 6081 O O . LEU B 1 331 ? 0.952 -21 -26.359 1 98.94 331 LEU B O 1
ATOM 6085 N N . ALA B 1 332 ? 1.671 -23.094 -26.281 1 98.81 332 ALA B N 1
ATOM 6086 C CA . ALA B 1 332 ? 1.13 -23.438 -27.594 1 98.81 332 ALA B CA 1
ATOM 6087 C C . ALA B 1 332 ? -0.385 -23.266 -27.625 1 98.81 332 ALA B C 1
ATOM 6089 O O . ALA B 1 332 ? -0.961 -22.984 -28.672 1 98.81 332 ALA B O 1
ATOM 6090 N N . ALA B 1 333 ? -1.017 -23.406 -26.5 1 98.81 333 ALA B N 1
ATOM 6091 C CA . ALA B 1 333 ? -2.469 -23.297 -26.406 1 98.81 333 ALA B CA 1
ATOM 6092 C C . ALA B 1 333 ? -2.898 -21.828 -26.359 1 98.81 333 ALA B C 1
ATOM 6094 O O . ALA B 1 333 ? -4.074 -21.516 -26.562 1 98.81 333 ALA B O 1
ATOM 6095 N N . MET B 1 334 ? -2.021 -20.906 -26.062 1 98.81 334 MET B N 1
ATOM 6096 C CA . MET B 1 334 ? -2.352 -19.5 -25.875 1 98.81 334 MET B CA 1
ATOM 6097 C C . MET B 1 334 ? -2.506 -18.812 -27.234 1 98.81 334 MET B C 1
ATOM 6099 O O . MET B 1 334 ? -1.558 -18.75 -28.016 1 98.81 334 MET B O 1
ATOM 6103 N N . LYS B 1 335 ? -3.617 -18.234 -27.469 1 98.5 335 LYS B N 1
ATOM 6104 C CA . LYS B 1 335 ? -3.906 -17.375 -28.609 1 98.5 335 LYS B CA 1
ATOM 6105 C C . LYS B 1 335 ? -5.207 -16.609 -28.406 1 98.5 335 LYS B C 1
ATOM 6107 O O . LYS B 1 335 ? -6.027 -16.969 -27.562 1 98.5 335 LYS B O 1
ATOM 6112 N N . PRO B 1 336 ? -5.402 -15.508 -29.172 1 98.56 336 PRO B N 1
ATOM 6113 C CA . PRO B 1 336 ? -6.637 -14.742 -29 1 98.56 336 PRO B CA 1
ATOM 6114 C C . PRO B 1 336 ? -7.891 -15.594 -29.188 1 98.56 336 PRO B C 1
ATOM 6116 O O . PRO B 1 336 ? -7.965 -16.406 -30.109 1 98.56 336 PRO B O 1
ATOM 6119 N N . GLY B 1 337 ? -8.789 -15.43 -28.25 1 98.38 337 GLY B N 1
ATOM 6120 C CA . GLY B 1 337 ? -10.055 -16.141 -28.344 1 98.38 337 GLY B CA 1
ATOM 6121 C C . GLY B 1 337 ? -10.102 -17.391 -27.484 1 98.38 337 GLY B C 1
ATOM 6122 O O . GLY B 1 337 ? -11.188 -17.844 -27.094 1 98.38 337 GLY B O 1
ATOM 6123 N N . VAL B 1 338 ? -8.945 -18.016 -27.219 1 98.62 338 VAL B N 1
ATOM 6124 C CA . VAL B 1 338 ? -8.883 -19.172 -26.328 1 98.62 338 VAL B CA 1
ATOM 6125 C C . VAL B 1 338 ? -9.227 -18.75 -24.906 1 98.62 338 VAL B C 1
ATOM 6127 O O . VAL B 1 338 ? -8.836 -17.672 -24.453 1 98.62 338 VAL B O 1
ATOM 6130 N N . LEU B 1 339 ? -9.992 -19.609 -24.25 1 98.62 339 LEU B N 1
ATOM 6131 C CA . LEU B 1 339 ? -10.383 -19.297 -22.891 1 98.62 339 LEU B CA 1
ATOM 6132 C C . LEU B 1 339 ? -9.328 -19.781 -21.891 1 98.62 339 LEU B C 1
ATOM 6134 O O . LEU B 1 339 ? -8.594 -20.734 -22.188 1 98.62 339 LEU B O 1
ATOM 6138 N N . GLY B 1 340 ? -9.266 -19.172 -20.719 1 98.69 340 GLY B N 1
ATOM 6139 C CA . GLY B 1 340 ? -8.25 -19.484 -19.719 1 98.69 340 GLY B CA 1
ATOM 6140 C C . GLY B 1 340 ? -8.242 -20.953 -19.328 1 98.69 340 GLY B C 1
ATOM 6141 O O . GLY B 1 340 ? -7.18 -21.578 -19.25 1 98.69 340 GLY B O 1
ATOM 6142 N N . TYR B 1 341 ? -9.422 -21.5 -19.062 1 98.5 341 TYR B N 1
ATOM 6143 C CA . TYR B 1 341 ? -9.492 -22.875 -18.594 1 98.5 341 TYR B CA 1
ATOM 6144 C C . TYR B 1 341 ? -9 -23.844 -19.672 1 98.5 341 TYR B C 1
ATOM 6146 O O . TYR B 1 341 ? -8.539 -24.938 -19.344 1 98.5 341 TYR B O 1
ATOM 6154 N N . GLN B 1 342 ? -9.047 -23.438 -20.922 1 98.81 342 GLN B N 1
ATOM 6155 C CA . GLN B 1 342 ? -8.594 -24.297 -22.016 1 98.81 342 GLN B CA 1
ATOM 6156 C C . GLN B 1 342 ? -7.074 -24.406 -22.047 1 98.81 342 GLN B C 1
ATOM 6158 O O . GLN B 1 342 ? -6.523 -25.469 -22.359 1 98.81 342 GLN B O 1
ATOM 6163 N N . VAL B 1 343 ? -6.426 -23.312 -21.719 1 98.88 343 VAL B N 1
ATOM 6164 C CA . VAL B 1 343 ? -4.973 -23.344 -21.578 1 98.88 343 VAL B CA 1
ATOM 6165 C C . VAL B 1 343 ? -4.586 -24.281 -20.438 1 98.88 343 VAL B C 1
ATOM 6167 O O . VAL B 1 343 ? -3.688 -25.109 -20.578 1 98.88 343 VAL B O 1
ATOM 6170 N N . ASP B 1 344 ? -5.293 -24.125 -19.359 1 98.75 344 ASP B N 1
ATOM 6171 C CA . ASP B 1 344 ? -5.066 -24.984 -18.188 1 98.75 344 ASP B CA 1
ATOM 6172 C C . ASP B 1 344 ? -5.309 -26.453 -18.547 1 98.75 344 ASP B C 1
ATOM 6174 O O . ASP B 1 344 ? -4.527 -27.328 -18.156 1 98.75 344 ASP B O 1
ATOM 6178 N N . LYS B 1 345 ? -6.348 -26.734 -19.266 1 98.69 345 LYS B N 1
ATOM 6179 C CA . LYS B 1 345 ? -6.699 -28.109 -19.625 1 98.69 345 LYS B CA 1
ATOM 6180 C C . LYS B 1 345 ? -5.586 -28.766 -20.438 1 98.69 345 LYS B C 1
ATOM 6182 O O . LYS B 1 345 ? -5.285 -29.953 -20.25 1 98.69 345 LYS B O 1
ATOM 6187 N N . ALA B 1 346 ? -5.059 -28.016 -21.312 1 98.75 346 ALA B N 1
ATOM 6188 C CA . ALA B 1 346 ? -3.965 -28.547 -22.125 1 98.75 346 ALA B CA 1
ATOM 6189 C C . ALA B 1 346 ? -2.826 -29.062 -21.25 1 98.75 346 ALA B C 1
ATOM 6191 O O . ALA B 1 346 ? -2.305 -30.156 -21.469 1 98.75 346 ALA B O 1
ATOM 6192 N N . GLN B 1 347 ? -2.449 -28.328 -20.266 1 98.44 347 GLN B N 1
ATOM 6193 C CA . GLN B 1 347 ? -1.379 -28.766 -19.375 1 98.44 347 GLN B CA 1
ATOM 6194 C C . GLN B 1 347 ? -1.836 -29.906 -18.484 1 98.44 347 GLN B C 1
ATOM 6196 O O . GLN B 1 347 ? -1.066 -30.844 -18.219 1 98.44 347 GLN B O 1
ATOM 6201 N N . ARG B 1 348 ? -3.078 -29.797 -18.016 1 98.62 348 ARG B N 1
ATOM 6202 C CA . ARG B 1 348 ? -3.588 -30.859 -17.156 1 98.62 348 ARG B CA 1
ATOM 6203 C C . ARG B 1 348 ? -3.557 -32.219 -17.875 1 98.62 348 ARG B C 1
ATOM 6205 O O . ARG B 1 348 ? -3.23 -33.219 -17.266 1 98.62 348 ARG B O 1
ATOM 6212 N N . ASP B 1 349 ? -3.969 -32.219 -19.078 1 98.62 349 ASP B N 1
ATOM 6213 C CA . ASP B 1 349 ? -3.904 -33.438 -19.875 1 98.62 349 ASP B CA 1
ATOM 6214 C C . ASP B 1 349 ? -2.471 -33.938 -19.984 1 98.62 349 ASP B C 1
ATOM 6216 O O . ASP B 1 349 ? -2.225 -35.156 -19.859 1 98.62 349 ASP B O 1
ATOM 6220 N N . TRP B 1 350 ? -1.585 -33.062 -20.219 1 98.75 350 TRP B N 1
ATOM 6221 C CA . TRP B 1 350 ? -0.17 -33.406 -20.281 1 98.75 350 TRP B CA 1
ATOM 6222 C C . TRP B 1 350 ? 0.301 -34 -18.953 1 98.75 350 TRP B C 1
ATOM 6224 O O . TRP B 1 350 ? 0.995 -35 -18.922 1 98.75 350 TRP B O 1
ATOM 6234 N N . MET B 1 351 ? -0.02 -33.406 -17.859 1 98.75 351 MET B N 1
ATOM 6235 C CA . MET B 1 351 ? 0.342 -33.875 -16.516 1 98.75 351 MET B CA 1
ATOM 6236 C C . MET B 1 351 ? -0.152 -35.281 -16.297 1 98.75 351 MET B C 1
ATOM 6238 O O . MET B 1 351 ? 0.584 -36.125 -15.789 1 98.75 351 MET B O 1
ATOM 6242 N N . ALA B 1 352 ? -1.386 -35.5 -16.688 1 98.38 352 ALA B N 1
ATOM 6243 C CA . ALA B 1 352 ? -1.971 -36.844 -16.547 1 98.38 352 ALA B CA 1
ATOM 6244 C C . ALA B 1 352 ? -1.193 -37.875 -17.359 1 98.38 352 ALA B C 1
ATOM 6246 O O . ALA B 1 352 ? -0.898 -38.969 -16.875 1 98.38 352 ALA B O 1
ATOM 6247 N N . GLU B 1 353 ? -0.875 -37.531 -18.547 1 98.44 353 GLU B N 1
ATOM 6248 C CA . GLU B 1 353 ? -0.115 -38.406 -19.438 1 98.44 353 GLU B CA 1
ATOM 6249 C C . GLU B 1 353 ? 1.251 -38.719 -18.844 1 98.44 353 GLU B C 1
ATOM 6251 O O . GLU B 1 353 ? 1.761 -39.844 -19.016 1 98.44 353 GLU B O 1
ATOM 6256 N N . ARG B 1 354 ? 1.765 -37.781 -18.125 1 98.5 354 ARG B N 1
ATOM 6257 C CA . ARG B 1 354 ? 3.121 -37.906 -17.609 1 98.5 354 ARG B CA 1
ATOM 6258 C C . ARG B 1 354 ? 3.111 -38.5 -16.203 1 98.5 354 ARG B C 1
ATOM 6260 O O . ARG B 1 354 ? 4.168 -38.719 -15.609 1 98.5 354 ARG B O 1
ATOM 6267 N N . GLY B 1 355 ? 1.953 -38.719 -15.602 1 98.38 355 GLY B N 1
ATOM 6268 C CA . GLY B 1 355 ? 1.833 -39.375 -14.312 1 98.38 355 GLY B CA 1
ATOM 6269 C C . GLY B 1 355 ? 2.08 -38.438 -13.141 1 98.38 355 GLY B C 1
ATOM 6270 O O . GLY B 1 355 ? 2.541 -38.875 -12.078 1 98.38 355 GLY B O 1
ATOM 6271 N N . SER B 1 356 ? 1.854 -37.156 -13.273 1 98.62 356 SER B N 1
ATOM 6272 C CA . SER B 1 356 ? 2.039 -36.188 -12.211 1 98.62 356 SER B CA 1
ATOM 6273 C C . SER B 1 356 ? 0.969 -36.344 -11.133 1 98.62 356 SER B C 1
ATOM 6275 O O . SER B 1 356 ? -0.198 -36.594 -11.445 1 98.62 356 SER B O 1
ATOM 6277 N N . GLU B 1 357 ? 1.393 -36.156 -9.836 1 97.69 357 GLU B N 1
ATOM 6278 C CA . GLU B 1 357 ? 0.408 -35.906 -8.789 1 97.69 357 GLU B CA 1
ATOM 6279 C C . GLU B 1 357 ? -0.387 -34.625 -9.07 1 97.69 357 GLU B C 1
ATOM 6281 O O . GLU B 1 357 ? 0.061 -33.781 -9.828 1 97.69 357 GLU B O 1
ATOM 6286 N N . PRO B 1 358 ? -1.59 -34.562 -8.508 1 95 358 PRO B N 1
ATOM 6287 C CA . PRO B 1 358 ? -2.381 -33.344 -8.703 1 95 358 PRO B CA 1
ATOM 6288 C C . PRO B 1 358 ? -1.705 -32.094 -8.125 1 95 358 PRO B C 1
ATOM 6290 O O . PRO B 1 358 ? -1.043 -32.188 -7.09 1 95 358 PRO B O 1
ATOM 6293 N N . VAL B 1 359 ? -1.819 -31.062 -8.797 1 95.12 359 VAL B N 1
ATOM 6294 C CA . VAL B 1 359 ? -1.357 -29.75 -8.344 1 95.12 359 VAL B CA 1
ATOM 6295 C C . VAL B 1 359 ? -2.549 -28.812 -8.188 1 95.12 359 VAL B C 1
ATOM 6297 O O . VAL B 1 359 ? -3.352 -28.656 -9.109 1 95.12 359 VAL B O 1
ATOM 6300 N N . MET B 1 360 ? -2.65 -28.141 -7.066 1 89.81 360 MET B N 1
ATOM 6301 C CA . MET B 1 360 ? -3.848 -27.375 -6.727 1 89.81 360 MET B CA 1
ATOM 6302 C C . MET B 1 360 ? -3.84 -26.016 -7.422 1 89.81 360 MET B C 1
ATOM 6304 O O . MET B 1 360 ? -4.883 -25.359 -7.543 1 89.81 360 MET B O 1
ATOM 6308 N N . TRP B 1 361 ? -2.771 -25.531 -7.883 1 93.31 361 TRP B N 1
ATOM 6309 C CA . TRP B 1 361 ? -2.646 -24.188 -8.43 1 93.31 361 TRP B CA 1
ATOM 6310 C C . TRP B 1 361 ? -3.031 -24.172 -9.906 1 93.31 361 TRP B C 1
ATOM 6312 O O . TRP B 1 361 ? -2.857 -25.156 -10.617 1 93.31 361 TRP B O 1
ATOM 6322 N N . SER B 1 362 ? -3.523 -22.984 -10.32 1 96.38 362 SER B N 1
ATOM 6323 C CA . SER B 1 362 ? -3.764 -22.781 -11.742 1 96.38 362 SER B CA 1
ATOM 6324 C C . SER B 1 362 ? -2.461 -22.812 -12.531 1 96.38 362 SER B C 1
ATOM 6326 O O . SER B 1 362 ? -1.39 -22.547 -11.984 1 96.38 362 SER B O 1
ATOM 6328 N N . THR B 1 363 ? -2.611 -23.156 -13.82 1 98.44 363 THR B N 1
ATOM 6329 C CA . THR B 1 363 ? -1.459 -23.156 -14.711 1 98.44 363 THR B CA 1
ATOM 6330 C C . THR B 1 363 ? -0.797 -21.781 -14.758 1 98.44 363 THR B C 1
ATOM 6332 O O . THR B 1 363 ? 0.423 -21.688 -14.898 1 98.44 363 THR B O 1
ATOM 6335 N N . GLY B 1 364 ? -1.659 -20.828 -14.656 1 98.5 364 GLY B N 1
ATOM 6336 C CA . GLY B 1 364 ? -1.083 -19.484 -14.703 1 98.5 364 GLY B CA 1
ATOM 6337 C C . GLY B 1 364 ? -2.072 -18.391 -14.336 1 98.5 364 GLY B C 1
ATOM 6338 O O . GLY B 1 364 ? -3.219 -18.688 -13.984 1 98.5 364 GLY B O 1
ATOM 6339 N N . HIS B 1 365 ? -1.545 -17.203 -14.359 1 98.25 365 HIS B N 1
ATOM 6340 C CA . HIS B 1 365 ? -2.309 -16.016 -14.008 1 98.25 365 HIS B CA 1
ATOM 6341 C C . HIS B 1 365 ? -1.818 -14.7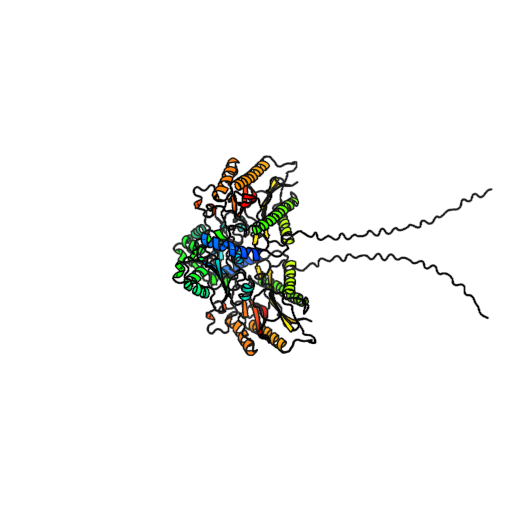97 -14.789 1 98.25 365 HIS B C 1
ATOM 6343 O O . HIS B 1 365 ? -0.66 -14.75 -15.211 1 98.25 365 HIS B O 1
ATOM 6349 N N . PRO B 1 366 ? -2.762 -13.844 -15.031 1 98.56 366 PRO B N 1
ATOM 6350 C CA . PRO B 1 366 ? -2.279 -12.578 -15.594 1 98.56 366 PRO B CA 1
ATOM 6351 C C . PRO B 1 366 ? -1.223 -11.906 -14.719 1 98.56 366 PRO B C 1
ATOM 6353 O O . PRO B 1 366 ? -1.276 -12.016 -13.492 1 98.56 366 PRO B O 1
ATOM 6356 N N . VAL B 1 367 ? -0.253 -11.242 -15.352 1 98.75 367 VAL B N 1
ATOM 6357 C CA . VAL B 1 367 ? 0.821 -10.547 -14.648 1 98.75 367 VAL B CA 1
ATOM 6358 C C . VAL B 1 367 ? 1.078 -9.195 -15.312 1 98.75 367 VAL B C 1
ATOM 6360 O O . VAL B 1 367 ? 0.928 -9.055 -16.531 1 98.75 367 VAL B O 1
ATOM 6363 N N . GLY B 1 368 ? 1.382 -8.203 -14.555 1 98.38 368 GLY B N 1
ATOM 6364 C CA . GLY B 1 368 ? 1.72 -6.895 -15.094 1 98.38 368 GLY B CA 1
ATOM 6365 C C . GLY B 1 368 ? 1.938 -5.844 -14.023 1 98.38 368 GLY B C 1
ATOM 6366 O O . GLY B 1 368 ? 3.068 -5.625 -13.586 1 98.38 368 GLY B O 1
ATOM 6367 N N . TYR B 1 369 ? 0.848 -5.301 -13.547 1 98.44 369 TYR B N 1
ATOM 6368 C CA . TYR B 1 369 ? 0.938 -4.262 -12.523 1 98.44 369 TYR B CA 1
ATOM 6369 C C . TYR B 1 369 ? 1.098 -4.871 -11.133 1 98.44 369 TYR B C 1
ATOM 6371 O O . TYR B 1 369 ? 1.607 -4.219 -10.219 1 98.44 369 TYR B O 1
ATOM 6379 N N . VAL B 1 370 ? 0.562 -6.051 -10.977 1 97.69 370 VAL B N 1
ATOM 6380 C CA . VAL B 1 370 ? 0.743 -6.906 -9.812 1 97.69 370 VAL B CA 1
ATOM 6381 C C . VAL B 1 370 ? 0.983 -8.344 -10.258 1 97.69 370 VAL B C 1
ATOM 6383 O O . VAL B 1 370 ? 0.842 -8.672 -11.438 1 97.69 370 VAL B O 1
ATOM 6386 N N . ALA B 1 371 ? 1.42 -9.18 -9.305 1 96.69 371 ALA B N 1
ATOM 6387 C CA . ALA B 1 371 ? 1.746 -10.562 -9.641 1 96.69 371 ALA B CA 1
ATOM 6388 C C . ALA B 1 371 ? 0.515 -11.312 -10.141 1 96.69 371 ALA B C 1
ATOM 6390 O O . ALA B 1 371 ? 0.563 -11.977 -11.172 1 96.69 371 ALA B O 1
ATOM 6391 N N . HIS B 1 372 ? -0.549 -11.219 -9.398 1 96.69 372 HIS B N 1
ATOM 6392 C CA . HIS B 1 372 ? -1.841 -11.719 -9.852 1 96.69 372 HIS B CA 1
ATOM 6393 C C . HIS B 1 372 ? -2.719 -10.594 -10.375 1 96.69 372 HIS B C 1
ATOM 6395 O O . HIS B 1 372 ? -3.564 -10.062 -9.648 1 96.69 372 HIS B O 1
ATOM 6401 N N . ASP B 1 373 ? -2.518 -10.281 -11.609 1 97.75 373 ASP B N 1
ATOM 6402 C CA . ASP B 1 373 ? -3.035 -9.07 -12.242 1 97.75 373 ASP B CA 1
ATOM 6403 C C . ASP B 1 373 ? -4.434 -9.305 -12.805 1 97.75 373 ASP B C 1
ATOM 6405 O O . ASP B 1 373 ? -5.031 -10.359 -12.594 1 97.75 373 ASP B O 1
ATOM 6409 N N . ILE B 1 374 ? -5 -8.297 -13.461 1 97.25 374 ILE B N 1
ATOM 6410 C CA . ILE B 1 374 ? -6.309 -8.336 -14.102 1 97.25 374 ILE B CA 1
ATOM 6411 C C . ILE B 1 374 ? -6.219 -9.109 -15.414 1 97.25 374 ILE B C 1
ATOM 6413 O O . ILE B 1 374 ? -5.332 -8.844 -16.234 1 97.25 374 ILE B O 1
ATOM 6417 N N . GLY B 1 375 ? -7.121 -10.047 -15.617 1 97.19 375 GLY B N 1
ATOM 6418 C CA . GLY B 1 375 ? -7.148 -10.852 -16.828 1 97.19 375 GLY B CA 1
ATOM 6419 C C . GLY B 1 375 ? -7.664 -12.258 -16.594 1 97.19 375 GLY B C 1
ATOM 6420 O O . GLY B 1 375 ? -8.078 -12.602 -15.484 1 97.19 375 GLY B O 1
ATOM 6421 N N . PRO B 1 376 ? -7.637 -13.016 -17.656 1 97.75 376 PRO B N 1
ATOM 6422 C CA . PRO B 1 376 ? -8.086 -14.406 -17.531 1 97.75 376 PRO B CA 1
ATOM 6423 C C . PRO B 1 376 ? -7.172 -15.234 -16.625 1 97.75 376 PRO B C 1
ATOM 6425 O O . PRO B 1 376 ? -5.945 -15.117 -16.703 1 97.75 376 PRO B O 1
ATOM 6428 N N . ASN B 1 377 ? -7.805 -15.977 -15.758 1 97.38 377 ASN B N 1
ATOM 6429 C CA . ASN B 1 377 ? -7.059 -16.984 -15.016 1 97.38 377 ASN B CA 1
ATOM 6430 C C . ASN B 1 377 ? -6.852 -18.25 -15.836 1 97.38 377 ASN B C 1
ATOM 6432 O O . ASN B 1 377 ? -7.773 -18.734 -16.5 1 97.38 377 ASN B O 1
ATOM 6436 N N . LEU B 1 378 ? -5.652 -18.75 -15.883 1 98.69 378 LEU B N 1
ATOM 6437 C CA . LEU B 1 378 ? -5.383 -20 -16.578 1 98.69 378 LEU B CA 1
ATOM 6438 C C . LEU B 1 378 ? -5.566 -21.188 -15.633 1 98.69 378 LEU B C 1
ATOM 6440 O O . LEU B 1 378 ? -4.609 -21.906 -15.344 1 98.69 378 LEU B O 1
ATOM 6444 N N . GLY B 1 379 ? -6.793 -21.406 -15.25 1 97.44 379 GLY B N 1
ATOM 6445 C CA . GLY B 1 379 ? -7.188 -22.453 -14.328 1 97.44 379 GLY B CA 1
ATOM 6446 C C . GLY B 1 379 ? -8.555 -23.031 -14.641 1 97.44 379 GLY B C 1
ATOM 6447 O O . GLY B 1 379 ? -9.242 -22.562 -15.547 1 97.44 379 GLY B O 1
ATOM 6448 N N . GLY B 1 380 ? -8.906 -24.125 -13.922 1 95.44 380 GLY B N 1
ATOM 6449 C CA . GLY B 1 380 ? -10.234 -24.719 -14.031 1 95.44 380 GLY B CA 1
ATOM 6450 C C . GLY B 1 380 ? -10.352 -25.75 -15.133 1 95.44 380 GLY B C 1
ATOM 6451 O O . GLY B 1 380 ? -11.453 -26.078 -15.562 1 95.44 380 GLY B O 1
ATOM 6452 N N . GLY B 1 381 ? -9.266 -26.219 -15.57 1 95.81 381 GLY B N 1
ATOM 6453 C CA . GLY B 1 381 ? -9.258 -27.109 -16.719 1 95.81 381 GLY B CA 1
ATOM 6454 C C . GLY B 1 381 ? -9.898 -28.453 -16.438 1 95.81 381 GLY B C 1
ATOM 6455 O O . GLY B 1 381 ? -10.336 -29.141 -17.375 1 95.81 381 GLY B O 1
ATOM 6456 N N . LEU B 1 382 ? -9.945 -28.812 -15.211 1 95.31 382 LEU B N 1
ATOM 6457 C CA . LEU B 1 382 ? -10.469 -30.141 -14.867 1 95.31 382 LEU B CA 1
ATOM 6458 C C . LEU B 1 382 ? -11.875 -30.031 -14.281 1 95.31 382 LEU B C 1
ATOM 6460 O O . LEU B 1 382 ? -12.484 -31.031 -13.938 1 95.31 382 LEU B O 1
ATOM 6464 N N . LEU B 1 383 ? -12.352 -28.812 -14.164 1 94 383 LEU B N 1
ATOM 6465 C CA . LEU B 1 383 ? -13.695 -28.641 -13.625 1 94 383 LEU B CA 1
ATOM 6466 C C . LEU B 1 383 ? -14.75 -29.109 -14.633 1 94 383 LEU B C 1
ATOM 6468 O O . LEU B 1 383 ? -14.617 -28.859 -15.836 1 94 383 LEU B O 1
ATOM 6472 N N . PRO B 1 384 ? -15.812 -29.75 -14.047 1 94.69 384 PRO B N 1
ATOM 6473 C CA . PRO B 1 384 ? -16.906 -30.109 -14.953 1 94.69 384 PRO B CA 1
ATOM 6474 C C . PRO B 1 384 ? -17.547 -28.891 -15.609 1 94.69 384 PRO B C 1
ATOM 6476 O O . PRO B 1 384 ? -17.938 -28.938 -16.781 1 94.69 384 PRO B O 1
ATOM 6479 N N . ASP B 1 385 ? -17.625 -27.844 -14.844 1 95.38 385 ASP B N 1
ATOM 6480 C CA . ASP B 1 385 ? -18.141 -26.562 -15.328 1 95.38 385 ASP B CA 1
ATOM 6481 C C . ASP B 1 385 ? -17.203 -25.422 -14.977 1 95.38 385 ASP B C 1
ATOM 6483 O O . ASP B 1 385 ? -17.312 -24.828 -13.906 1 95.38 385 ASP B O 1
ATOM 6487 N N . PRO B 1 386 ? -16.375 -25.047 -15.969 1 93.62 386 PRO B N 1
ATOM 6488 C CA . PRO B 1 386 ? -15.391 -24 -15.688 1 93.62 386 PRO B CA 1
ATOM 6489 C C . PRO B 1 386 ? -16.031 -22.656 -15.414 1 93.62 386 PRO B C 1
ATOM 6491 O O . PRO B 1 386 ? -15.375 -21.75 -14.898 1 93.62 386 PRO B O 1
ATOM 6494 N N . SER B 1 387 ? -17.297 -22.547 -15.727 1 91.88 387 SER B N 1
ATOM 6495 C CA . SER B 1 387 ? -17.969 -21.266 -15.562 1 91.88 387 SER B CA 1
ATOM 6496 C C . SER B 1 387 ? -18.125 -20.922 -14.086 1 91.88 387 SER B C 1
ATOM 6498 O O . SER B 1 387 ? -18.422 -19.766 -13.75 1 91.88 387 SER B O 1
ATOM 6500 N N . VAL B 1 388 ? -17.844 -21.828 -13.188 1 89.69 388 VAL B N 1
ATOM 6501 C CA . VAL B 1 388 ? -17.875 -21.547 -11.75 1 89.69 388 VAL B CA 1
ATOM 6502 C C . VAL B 1 388 ? -16.703 -20.641 -11.375 1 89.69 388 VAL B C 1
ATOM 6504 O O . VAL B 1 388 ? -16.703 -20.031 -10.297 1 89.69 388 VAL B O 1
ATOM 6507 N N . ARG B 1 389 ? -15.797 -20.516 -12.25 1 91.62 389 ARG B N 1
ATOM 6508 C CA . ARG B 1 389 ? -14.695 -19.562 -12.156 1 91.62 389 ARG B CA 1
ATOM 6509 C C . ARG B 1 389 ? -14.75 -18.547 -13.289 1 91.62 389 ARG B C 1
ATOM 6511 O O . ARG B 1 389 ? -14.086 -18.719 -14.312 1 91.62 389 ARG B O 1
ATOM 6518 N N . PRO B 1 390 ? -15.375 -17.484 -13.039 1 91 390 PRO B N 1
ATOM 6519 C CA . PRO B 1 390 ? -15.672 -16.547 -14.125 1 91 390 PRO B CA 1
ATOM 6520 C C . PRO B 1 390 ? -14.422 -16.062 -14.844 1 91 390 PRO B C 1
ATOM 6522 O O . PRO B 1 390 ? -14.445 -15.852 -16.062 1 91 390 PRO B O 1
ATOM 6525 N N . THR B 1 391 ? -13.328 -15.898 -14.18 1 93.88 391 THR B N 1
ATOM 6526 C CA . THR B 1 391 ? -12.125 -15.375 -14.812 1 93.88 391 THR B CA 1
ATOM 6527 C C . THR B 1 391 ? -11.492 -16.422 -15.727 1 93.88 391 THR B C 1
ATOM 6529 O O . THR B 1 391 ? -10.703 -16.094 -16.609 1 93.88 391 THR B O 1
ATOM 6532 N N . ALA B 1 392 ? -11.828 -17.688 -15.555 1 95.88 392 ALA B N 1
ATOM 6533 C CA . ALA B 1 392 ? -11.242 -18.766 -16.328 1 95.88 392 ALA B CA 1
ATOM 6534 C C . ALA B 1 392 ? -11.945 -18.938 -17.672 1 95.88 392 ALA B C 1
ATOM 6536 O O . ALA B 1 392 ? -11.453 -19.641 -18.562 1 95.88 392 ALA B O 1
ATOM 6537 N N . VAL B 1 393 ? -13.141 -18.234 -17.844 1 97.19 393 VAL B N 1
ATOM 6538 C CA . VAL B 1 393 ? -13.891 -18.391 -19.078 1 97.19 393 VAL B CA 1
ATOM 6539 C C . VAL B 1 393 ? -13.828 -17.094 -19.891 1 97.19 393 VAL B C 1
ATOM 6541 O O . VAL B 1 393 ? -14.672 -16.859 -20.766 1 97.19 393 VAL B O 1
ATOM 6544 N N . LYS B 1 394 ? -12.914 -16.266 -19.547 1 96.75 394 LYS B N 1
ATOM 6545 C CA . LYS B 1 394 ? -12.625 -15.086 -20.359 1 96.75 394 LYS B CA 1
ATOM 6546 C C . LYS B 1 394 ? -11.656 -15.414 -21.484 1 96.75 394 LYS B C 1
ATOM 6548 O O . LYS B 1 394 ? -10.719 -16.188 -21.297 1 96.75 394 LYS B O 1
ATOM 6553 N N . PRO B 1 395 ? -11.875 -14.789 -22.625 1 98 395 PRO B N 1
ATOM 6554 C CA . PRO B 1 395 ? -10.969 -15.047 -23.734 1 98 395 PRO B CA 1
ATOM 6555 C C . PRO B 1 395 ? -9.648 -14.297 -23.625 1 98 395 PRO B C 1
ATOM 6557 O O . PRO B 1 395 ? -9.633 -13.148 -23.172 1 98 395 PRO B O 1
ATOM 6560 N N . LEU B 1 396 ? -8.609 -14.93 -24.016 1 98.69 396 LEU B N 1
ATOM 6561 C CA . LEU B 1 396 ? -7.328 -14.25 -24.141 1 98.69 396 LEU B CA 1
ATOM 6562 C C . LEU B 1 396 ? -7.367 -13.227 -25.266 1 98.69 396 LEU B C 1
ATOM 6564 O O . LEU B 1 396 ? -8.086 -13.414 -26.266 1 98.69 396 LEU B O 1
ATOM 6568 N N . LYS B 1 397 ? -6.652 -12.133 -25.109 1 98.19 397 LYS B N 1
ATOM 6569 C CA . LYS B 1 397 ? -6.539 -11.078 -26.125 1 98.19 397 LYS B CA 1
ATOM 6570 C C . LYS B 1 397 ? -5.078 -10.719 -26.375 1 98.19 397 LYS B C 1
ATOM 6572 O O . LYS B 1 397 ? -4.23 -10.883 -25.5 1 98.19 397 LYS B O 1
ATOM 6577 N N . GLU B 1 398 ? -4.887 -10.242 -27.656 1 98.31 398 GLU B N 1
ATOM 6578 C CA . GLU B 1 398 ? -3.562 -9.719 -27.969 1 98.31 398 GLU B CA 1
ATOM 6579 C C . GLU B 1 398 ? -3.119 -8.68 -26.953 1 98.31 398 GLU B C 1
ATOM 6581 O O . GLU B 1 398 ? -3.896 -7.797 -26.578 1 98.31 398 GLU B O 1
ATOM 6586 N N . GLY B 1 399 ? -1.878 -8.844 -26.391 1 98.44 399 GLY B N 1
ATOM 6587 C CA . GLY B 1 399 ? -1.322 -7.867 -25.469 1 98.44 399 GLY B CA 1
ATOM 6588 C C . GLY B 1 399 ? -1.456 -8.281 -24.016 1 98.44 399 GLY B C 1
ATOM 6589 O O . GLY B 1 399 ? -0.884 -7.652 -23.125 1 98.44 399 GLY B O 1
ATOM 6590 N N . MET B 1 400 ? -2.197 -9.352 -23.766 1 98.75 400 MET B N 1
ATOM 6591 C CA . MET B 1 400 ? -2.283 -9.883 -22.406 1 98.75 400 MET B CA 1
ATOM 6592 C C . MET B 1 400 ? -1.02 -10.656 -22.031 1 98.75 400 MET B C 1
ATOM 6594 O O . MET B 1 400 ? -0.465 -11.375 -22.875 1 98.75 400 MET B O 1
ATOM 6598 N N . LEU B 1 401 ? -0.562 -10.445 -20.844 1 98.88 401 LEU B N 1
ATOM 6599 C CA . LEU B 1 401 ? 0.602 -11.18 -20.359 1 98.88 401 LEU B CA 1
ATOM 6600 C C . LEU B 1 401 ? 0.208 -12.156 -19.266 1 98.88 401 LEU B C 1
ATOM 6602 O O . LEU B 1 401 ? -0.628 -11.844 -18.406 1 98.88 401 LEU B O 1
ATOM 6606 N N . PHE B 1 402 ? 0.879 -13.328 -19.25 1 98.94 402 PHE B N 1
ATOM 6607 C CA . PHE B 1 402 ? 0.638 -14.367 -18.266 1 98.94 402 PHE B CA 1
ATOM 6608 C C . PHE B 1 402 ? 1.953 -14.898 -17.703 1 98.94 402 PHE B C 1
ATOM 6610 O O . PHE B 1 402 ? 2.893 -15.164 -18.453 1 98.94 402 PHE B O 1
ATOM 6617 N N . ALA B 1 403 ? 2.07 -14.922 -16.375 1 98.94 403 ALA B N 1
ATOM 6618 C CA . ALA B 1 403 ? 3.004 -15.844 -15.742 1 98.94 403 ALA B CA 1
ATOM 6619 C C . ALA B 1 403 ? 2.391 -17.234 -15.617 1 98.94 403 ALA B C 1
ATOM 6621 O O . ALA B 1 403 ? 1.265 -17.391 -15.133 1 98.94 403 ALA B O 1
ATOM 6622 N N . PHE B 1 404 ? 3.086 -18.219 -16.094 1 98.88 404 PHE B N 1
ATOM 6623 C CA . PHE B 1 404 ? 2.473 -19.547 -16.109 1 98.88 404 PHE B CA 1
ATOM 6624 C C . PHE B 1 404 ? 3.521 -20.625 -15.906 1 98.88 404 PHE B C 1
ATOM 6626 O O . PHE B 1 404 ? 4.672 -20.469 -16.312 1 98.88 404 PHE B O 1
ATOM 6633 N N . ASP B 1 405 ? 3.039 -21.719 -15.312 1 98.69 405 ASP B N 1
ATOM 6634 C CA . ASP B 1 405 ? 3.904 -22.797 -14.844 1 98.69 405 ASP B CA 1
ATOM 6635 C C . ASP B 1 405 ? 3.811 -24.016 -15.766 1 98.69 405 ASP B C 1
ATOM 6637 O O . ASP B 1 405 ? 2.775 -24.25 -16.391 1 98.69 405 ASP B O 1
ATOM 6641 N N . GLY B 1 406 ? 4.906 -24.719 -15.898 1 98.75 406 GLY B N 1
ATOM 6642 C CA . GLY B 1 406 ? 4.883 -26.141 -16.203 1 98.75 406 GLY B CA 1
ATOM 6643 C C . GLY B 1 406 ? 5.023 -27.031 -14.984 1 98.75 406 GLY B C 1
ATOM 6644 O O . GLY B 1 406 ? 6.078 -27.031 -14.344 1 98.75 406 GLY B O 1
ATOM 6645 N N . PHE B 1 407 ? 3.984 -27.859 -14.758 1 98.5 407 PHE B N 1
ATOM 6646 C CA . PHE B 1 407 ? 3.934 -28.578 -13.492 1 98.5 407 PHE B CA 1
ATOM 6647 C C . PHE B 1 407 ? 4.34 -30.031 -13.68 1 98.5 407 PHE B C 1
ATOM 6649 O O . PHE B 1 407 ? 3.988 -30.656 -14.68 1 98.5 407 PHE B O 1
ATOM 6656 N N . HIS B 1 408 ? 5.023 -30.531 -12.773 1 98.75 408 HIS B N 1
ATOM 6657 C CA . HIS B 1 408 ? 5.074 -31.953 -12.477 1 98.75 408 HIS B CA 1
ATOM 6658 C C . HIS B 1 408 ? 5.305 -32.219 -10.984 1 98.75 408 HIS B C 1
ATOM 6660 O O . HIS B 1 408 ? 6.285 -31.719 -10.422 1 98.75 408 HIS B O 1
ATOM 6666 N N . ALA B 1 409 ? 4.387 -32.938 -10.391 1 98.56 409 ALA B N 1
ATOM 6667 C CA . ALA B 1 409 ? 4.465 -33.25 -8.961 1 98.56 409 ALA B CA 1
ATOM 6668 C C . ALA B 1 409 ? 4.641 -34.75 -8.719 1 98.56 409 ALA B C 1
ATOM 6670 O O . ALA B 1 409 ? 4.105 -35.562 -9.461 1 98.56 409 ALA B O 1
ATOM 6671 N N . TRP B 1 410 ? 5.391 -35.125 -7.664 1 98.19 410 TRP B N 1
ATOM 6672 C CA . TRP B 1 410 ? 5.605 -36.5 -7.297 1 98.19 410 TRP B CA 1
ATOM 6673 C C . TRP B 1 410 ? 5.703 -36.656 -5.785 1 98.19 410 TRP B C 1
ATOM 6675 O O . TRP B 1 410 ? 5.965 -35.688 -5.066 1 98.19 410 TRP B O 1
ATOM 6685 N N . LYS B 1 411 ? 5.465 -37.844 -5.32 1 97.12 411 LYS B N 1
ATOM 6686 C CA . LYS B 1 411 ? 5.582 -38.156 -3.902 1 97.12 411 LYS B CA 1
ATOM 6687 C C . LYS B 1 411 ? 7.039 -38.375 -3.506 1 97.12 411 LYS B C 1
ATOM 6689 O O . LYS B 1 411 ? 7.809 -38.969 -4.262 1 97.12 411 LYS B O 1
ATOM 6694 N N . LEU B 1 412 ? 7.324 -37.875 -2.324 1 95.25 412 LEU B N 1
ATOM 6695 C CA . LEU B 1 412 ? 8.656 -38.094 -1.776 1 95.25 412 LEU B CA 1
ATOM 6696 C C . LEU B 1 412 ? 8.711 -39.344 -0.913 1 95.25 412 LEU B C 1
ATOM 6698 O O . LEU B 1 412 ? 7.707 -39.719 -0.303 1 95.25 412 LEU B O 1
ATOM 6702 N N . PRO B 1 413 ? 9.875 -39.906 -0.832 1 90.31 413 PRO B N 1
ATOM 6703 C CA . PRO B 1 413 ? 9.984 -41.156 -0.061 1 90.31 413 PRO B CA 1
ATOM 6704 C C . PRO B 1 413 ? 9.672 -40.969 1.42 1 90.31 413 PRO B C 1
ATOM 6706 O O . PRO B 1 413 ? 9.109 -41.875 2.059 1 90.31 413 PRO B O 1
ATOM 6709 N N . ASN B 1 414 ? 9.945 -39.875 2.066 1 88.69 414 ASN B N 1
ATOM 6710 C CA . ASN B 1 414 ? 9.75 -39.625 3.49 1 88.69 414 ASN B CA 1
ATOM 6711 C C . ASN B 1 414 ? 8.414 -38.938 3.754 1 88.69 414 ASN B C 1
ATOM 6713 O O . ASN B 1 414 ? 8.188 -38.406 4.852 1 88.69 414 ASN B O 1
ATOM 6717 N N . GLY B 1 415 ? 7.586 -38.906 2.711 1 90.62 415 GLY B N 1
ATOM 6718 C CA . GLY B 1 415 ? 6.293 -38.25 2.85 1 90.62 415 GLY B CA 1
ATOM 6719 C C . GLY B 1 415 ? 6.25 -36.844 2.242 1 90.62 415 GLY B C 1
ATOM 6720 O O . GLY B 1 415 ? 7.293 -36.219 2.045 1 90.62 415 GLY B O 1
ATOM 6721 N N . GLY B 1 416 ? 5.129 -36.469 1.797 1 92.12 416 GLY B N 1
ATOM 6722 C CA . GLY B 1 416 ? 4.953 -35.156 1.186 1 92.12 416 GLY B CA 1
ATOM 6723 C C . GLY B 1 416 ? 5.129 -35.156 -0.321 1 92.12 416 GLY B C 1
ATOM 6724 O O . GLY B 1 416 ? 5.227 -36.25 -0.928 1 92.12 416 GLY B O 1
ATOM 6725 N N . THR B 1 417 ? 5.066 -34 -0.893 1 95.62 417 THR B N 1
ATOM 6726 C CA . THR B 1 417 ? 5.148 -33.844 -2.34 1 95.62 417 THR B CA 1
ATOM 6727 C C . THR B 1 417 ? 6.195 -32.812 -2.713 1 95.62 417 THR B C 1
ATOM 6729 O O . THR B 1 417 ? 6.496 -31.906 -1.917 1 95.62 417 THR B O 1
ATOM 6732 N N . LYS B 1 418 ? 6.863 -33.062 -3.766 1 97.38 418 LYS B N 1
ATOM 6733 C CA . LYS B 1 418 ? 7.645 -32.031 -4.426 1 97.38 418 LYS B CA 1
ATOM 6734 C C . LYS B 1 418 ? 7.082 -31.703 -5.812 1 97.38 418 LYS B C 1
ATOM 6736 O O . LYS B 1 418 ? 6.68 -32.594 -6.543 1 97.38 418 LYS B O 1
ATOM 6741 N N . THR B 1 419 ? 6.973 -30.469 -6.125 1 98.06 419 THR B N 1
ATOM 6742 C CA . THR B 1 419 ? 6.457 -30.016 -7.414 1 98.06 419 THR B CA 1
ATOM 6743 C C . THR B 1 419 ? 7.508 -29.203 -8.164 1 98.06 419 THR B C 1
ATOM 6745 O O . THR B 1 419 ? 8.094 -28.266 -7.613 1 98.06 419 THR B O 1
ATOM 6748 N N . MET B 1 420 ? 7.848 -29.578 -9.352 1 98.31 420 MET B N 1
ATOM 6749 C CA . MET B 1 420 ? 8.523 -28.672 -10.273 1 98.31 420 MET B CA 1
ATOM 6750 C C . MET B 1 420 ? 7.512 -27.812 -11.023 1 98.31 420 MET B C 1
ATOM 6752 O O . MET B 1 420 ? 6.535 -28.328 -11.57 1 98.31 420 MET B O 1
ATOM 6756 N N . SER B 1 421 ? 7.66 -26.578 -10.938 1 98.19 421 SER B N 1
ATOM 6757 C CA . SER B 1 421 ? 6.762 -25.578 -11.531 1 98.19 421 SER B CA 1
ATOM 6758 C C . SER B 1 421 ? 7.539 -24.516 -12.281 1 98.19 421 SER B C 1
ATOM 6760 O O . SER B 1 421 ? 7.414 -23.328 -11.977 1 98.19 421 SER B O 1
ATOM 6762 N N . VAL B 1 422 ? 8.328 -24.891 -13.281 1 98.44 422 VAL B N 1
ATOM 6763 C CA . VAL B 1 422 ? 9.055 -23.906 -14.078 1 98.44 422 VAL B CA 1
ATOM 6764 C C . VAL B 1 422 ? 8.086 -22.844 -14.586 1 98.44 422 VAL B C 1
ATOM 6766 O O . VAL B 1 422 ? 7.09 -23.156 -15.242 1 98.44 422 VAL B O 1
ATOM 6769 N N . GLU B 1 423 ? 8.336 -21.594 -14.258 1 98.75 423 GLU B N 1
ATOM 6770 C CA . GLU B 1 423 ? 7.398 -20.516 -14.555 1 98.75 423 GLU B CA 1
ATOM 6771 C C . GLU B 1 423 ? 8.023 -19.469 -15.484 1 98.75 423 GLU B C 1
ATOM 6773 O O . GLU B 1 423 ? 9.117 -18.969 -15.211 1 98.75 423 GLU B O 1
ATOM 6778 N N . GLU B 1 424 ? 7.363 -19.156 -16.516 1 98.75 424 GLU B N 1
ATOM 6779 C CA . GLU B 1 424 ? 7.734 -18.156 -17.516 1 98.75 424 GLU B CA 1
ATOM 6780 C C . GLU B 1 424 ? 6.648 -17.094 -17.656 1 98.75 424 GLU B C 1
ATOM 6782 O O . GLU B 1 424 ? 5.539 -17.266 -17.141 1 98.75 424 GLU B O 1
ATOM 6787 N N . THR B 1 425 ? 7.043 -16.016 -18.312 1 98.94 425 THR B N 1
ATOM 6788 C CA . THR B 1 425 ? 6.051 -15.023 -18.688 1 98.94 425 THR B CA 1
ATOM 6789 C C . THR B 1 425 ? 5.934 -14.93 -20.203 1 98.94 425 THR B C 1
ATOM 6791 O O . THR B 1 425 ? 6.941 -14.945 -20.922 1 98.94 425 THR B O 1
ATOM 6794 N N . ALA B 1 426 ? 4.715 -14.891 -20.672 1 98.94 426 ALA B N 1
ATOM 6795 C CA . ALA B 1 426 ? 4.457 -14.766 -22.109 1 98.94 426 ALA B CA 1
ATOM 6796 C C . ALA B 1 426 ? 3.488 -13.625 -22.391 1 98.94 426 ALA B C 1
ATOM 6798 O O . ALA B 1 426 ? 2.742 -13.195 -21.516 1 98.94 426 ALA B O 1
ATOM 6799 N N . VAL B 1 427 ? 3.547 -13.109 -23.594 1 98.94 427 VAL B N 1
ATOM 6800 C CA . VAL B 1 427 ? 2.584 -12.133 -24.094 1 98.94 427 VAL B CA 1
ATOM 6801 C C . VAL B 1 427 ? 1.798 -12.742 -25.25 1 98.94 427 VAL B C 1
ATOM 6803 O O . VAL B 1 427 ? 2.365 -13.445 -26.094 1 98.94 427 VAL B O 1
ATOM 6806 N N . VAL B 1 428 ? 0.513 -12.602 -25.219 1 98.88 428 VAL B N 1
ATOM 6807 C CA . VAL B 1 428 ? -0.338 -13.055 -26.312 1 98.88 428 VAL B CA 1
ATOM 6808 C C . VAL B 1 428 ? -0.135 -12.156 -27.531 1 98.88 428 VAL B C 1
ATOM 6810 O O . VAL B 1 428 ? -0.133 -10.922 -27.406 1 98.88 428 VAL B O 1
ATOM 6813 N N . THR B 1 429 ? 0.074 -12.766 -28.656 1 98.62 429 THR B N 1
ATOM 6814 C CA . THR B 1 429 ? 0.25 -12.062 -29.922 1 98.62 429 THR B CA 1
ATOM 6815 C C . THR B 1 429 ? -0.991 -12.203 -30.797 1 98.62 429 THR B C 1
ATOM 6817 O O . THR B 1 429 ? -2.014 -12.727 -30.359 1 98.62 429 THR B O 1
ATOM 6820 N N . LYS B 1 430 ? -0.921 -11.695 -32.031 1 97.88 430 LYS B N 1
ATOM 6821 C CA . LYS B 1 430 ? -2.062 -11.68 -32.938 1 97.88 430 LYS B CA 1
ATOM 6822 C C . LYS B 1 430 ? -2.527 -13.094 -33.25 1 97.88 430 LYS B C 1
ATOM 6824 O O . LYS B 1 430 ? -3.721 -13.336 -33.438 1 97.88 430 LYS B O 1
ATOM 6829 N N . ASP B 1 431 ? -1.567 -14.031 -33.25 1 97.44 431 ASP B N 1
ATOM 6830 C CA . ASP B 1 431 ? -1.931 -15.367 -33.719 1 97.44 431 ASP B CA 1
ATOM 6831 C C . ASP B 1 431 ? -1.439 -16.438 -32.719 1 97.44 431 ASP B C 1
ATOM 6833 O O . ASP B 1 431 ? -1.444 -17.625 -33.062 1 97.44 431 ASP B O 1
ATOM 6837 N N . GLY B 1 432 ? -0.982 -16.094 -31.625 1 98.56 432 GLY B N 1
ATOM 6838 C CA . GLY B 1 432 ? -0.44 -17 -30.609 1 98.56 432 GLY B CA 1
ATOM 6839 C C . GLY B 1 432 ? 0.088 -16.266 -29.391 1 98.56 432 GLY B C 1
ATOM 6840 O O . GLY B 1 432 ? -0.55 -15.344 -28.891 1 98.56 432 GLY B O 1
ATOM 6841 N N . ALA B 1 433 ? 1.181 -16.797 -28.906 1 98.88 433 ALA B N 1
ATOM 6842 C CA . ALA B 1 433 ? 1.888 -16.188 -27.781 1 98.88 433 ALA B CA 1
ATOM 6843 C C . ALA B 1 433 ? 3.393 -16.406 -27.891 1 98.88 433 ALA B C 1
ATOM 6845 O O . ALA B 1 433 ? 3.84 -17.312 -28.594 1 98.88 433 ALA B O 1
ATOM 6846 N N . ARG B 1 434 ? 4.094 -15.57 -27.297 1 98.75 434 ARG B N 1
ATOM 6847 C CA . ARG B 1 434 ? 5.543 -15.742 -27.25 1 98.75 434 ARG B CA 1
ATOM 6848 C C . ARG B 1 434 ? 6.082 -15.477 -25.844 1 98.75 434 ARG B C 1
ATOM 6850 O O . ARG B 1 434 ? 5.555 -14.633 -25.125 1 98.75 434 ARG B O 1
ATOM 6857 N N . TYR B 1 435 ? 7.133 -16.141 -25.547 1 98.88 435 TYR B N 1
ATOM 6858 C CA . TYR B 1 435 ? 7.836 -15.883 -24.297 1 98.88 435 TYR B CA 1
ATOM 6859 C C . TYR B 1 435 ? 8.414 -14.477 -24.281 1 98.88 435 TYR B C 1
ATOM 6861 O O . TYR B 1 435 ? 8.844 -13.961 -25.312 1 98.88 435 TYR B O 1
ATOM 6869 N N . LEU B 1 436 ? 8.445 -13.805 -23.109 1 98.81 436 LEU B N 1
ATOM 6870 C CA . LEU B 1 436 ? 9.148 -12.539 -23 1 98.81 436 LEU B CA 1
ATOM 6871 C C . LEU B 1 436 ? 10.656 -12.742 -23.109 1 98.81 436 LEU B C 1
ATOM 6873 O O . LEU B 1 436 ? 11.367 -11.891 -23.641 1 98.81 436 LEU B O 1
ATOM 6877 N N . ILE B 1 437 ? 11.141 -13.812 -22.484 1 98.75 437 ILE B N 1
ATOM 6878 C CA . ILE B 1 437 ? 12.555 -14.164 -22.516 1 98.75 437 ILE B CA 1
ATOM 6879 C C . ILE B 1 437 ? 12.711 -15.656 -22.812 1 98.75 437 ILE B C 1
ATOM 6881 O O . ILE B 1 437 ? 11.734 -16.406 -22.766 1 98.75 437 ILE B O 1
ATOM 6885 N N . GLU B 1 438 ? 13.93 -16.078 -23.047 1 98.06 438 GLU B N 1
ATOM 6886 C CA . GLU B 1 438 ? 14.164 -17.5 -23.281 1 98.06 438 GLU B CA 1
ATOM 6887 C C . GLU B 1 438 ? 13.805 -18.328 -22.031 1 98.06 438 GLU B C 1
ATOM 6889 O O . GLU B 1 438 ? 14.266 -18.031 -20.938 1 98.06 438 GLU B O 1
ATOM 6894 N N . PRO B 1 439 ? 12.953 -19.312 -22.234 1 98.44 439 PRO B N 1
ATOM 6895 C CA . PRO B 1 439 ? 12.562 -20.141 -21.094 1 98.44 439 PRO B CA 1
ATOM 6896 C C . PRO B 1 439 ? 13.68 -21.078 -20.625 1 98.44 439 PRO B C 1
ATOM 6898 O O . PRO B 1 439 ? 14.664 -21.266 -21.344 1 98.44 439 PRO B O 1
ATOM 6901 N N . GLN B 1 440 ? 13.555 -21.578 -19.391 1 98.5 440 GLN B N 1
ATOM 6902 C CA . GLN B 1 440 ? 14.523 -22.562 -18.922 1 98.5 440 GLN B CA 1
ATOM 6903 C C . GLN B 1 440 ? 14.461 -23.828 -19.766 1 98.5 440 GLN B C 1
ATOM 6905 O O . GLN B 1 440 ? 13.383 -24.375 -20 1 98.5 440 GLN B O 1
ATOM 6910 N N . GLU B 1 441 ? 15.562 -24.344 -20.172 1 97.81 441 GLU B N 1
ATOM 6911 C CA . GLU B 1 441 ? 15.633 -25.531 -21.047 1 97.81 441 GLU B CA 1
ATOM 6912 C C . GLU B 1 441 ? 16.312 -26.688 -20.328 1 97.81 441 GLU B C 1
ATOM 6914 O O . GLU B 1 441 ? 16.078 -27.859 -20.672 1 97.81 441 GLU B O 1
ATOM 6919 N N . GLU B 1 442 ? 17.172 -26.344 -19.453 1 97.69 442 GLU B N 1
ATOM 6920 C CA . GLU B 1 442 ? 17.938 -27.359 -18.75 1 97.69 442 GLU B CA 1
ATOM 6921 C C . GLU B 1 442 ? 17.875 -27.141 -17.234 1 97.69 442 GLU B C 1
ATOM 6923 O O . GLU B 1 442 ? 17.812 -26 -16.766 1 97.69 442 GLU B O 1
ATOM 6928 N N . LEU B 1 443 ? 17.828 -28.25 -16.609 1 97.88 443 LEU B N 1
ATOM 6929 C CA . LEU B 1 443 ? 17.922 -28.172 -15.164 1 97.88 443 LEU B CA 1
ATOM 6930 C C . LEU B 1 443 ? 19.266 -27.641 -14.719 1 97.88 443 LEU B C 1
ATOM 6932 O O . LEU B 1 443 ? 20.312 -28.047 -15.258 1 97.88 443 LEU B O 1
ATOM 6936 N N . ILE B 1 444 ? 19.281 -26.594 -13.812 1 98.19 444 ILE B N 1
ATOM 6937 C CA . ILE B 1 444 ? 20.547 -26.078 -13.289 1 98.19 444 ILE B CA 1
ATOM 6938 C C . ILE B 1 444 ? 21.156 -27.078 -12.32 1 98.19 444 ILE B C 1
ATOM 6940 O O . ILE B 1 444 ? 20.5 -27.531 -11.375 1 98.19 444 ILE B O 1
ATOM 6944 N N . LEU B 1 445 ? 22.406 -27.453 -12.547 1 98.25 445 LEU B N 1
ATOM 6945 C CA . LEU B 1 445 ? 23.078 -28.422 -11.688 1 98.25 445 LEU B CA 1
ATOM 6946 C C . LEU B 1 445 ? 24.062 -27.734 -10.75 1 98.25 445 LEU B C 1
ATOM 6948 O O . LEU B 1 445 ? 24.891 -26.938 -11.188 1 98.25 445 LEU B O 1
ATOM 6952 N N . ILE B 1 446 ? 23.875 -28.016 -9.5 1 97.94 446 ILE B N 1
ATOM 6953 C CA . ILE B 1 446 ? 24.766 -27.5 -8.469 1 97.94 446 ILE B CA 1
ATOM 6954 C C . ILE B 1 446 ? 25.719 -28.594 -7.984 1 97.94 446 ILE B C 1
ATOM 6956 O O . ILE B 1 446 ? 25.266 -29.688 -7.625 1 97.94 446 ILE B O 1
ATOM 6960 N N . LYS B 1 447 ? 27.016 -28.266 -7.941 1 93.69 447 LYS B N 1
ATOM 6961 C CA . LYS B 1 447 ? 28.047 -29.234 -7.562 1 93.69 447 LYS B CA 1
ATOM 6962 C C . LYS B 1 447 ? 28.562 -28.953 -6.148 1 93.69 447 LYS B C 1
ATOM 6964 O O . LYS B 1 447 ? 28.656 -27.812 -5.73 1 93.69 447 LYS B O 1
#

Sequence (894 aa):
MKTIFTLFKPGILGFILILLIASCQQAEEKKKTIENPFSGPSPWPEIRKERIQKLLPEAMKAAGVDAWIIICRENNNDPIAHHIGGENAGGTALFLFFLENDRVRSLAYSPVGEATALADLKIHDEVIPVERGGSAIGDASMFIFAKNFNKIAVNFSNDNALADGLSYTQKLELERALGPQASRLVSADELIYEWLSVKLPAEVDIMTKAAELTSQWQYEAYAQVKPGISTDADIAKFLKKKMEEYGVKDAWHPDQNPNVNSGQDRGHSHATDKVIMPGDVIQIDFGIRVWDMWVSDIQRFAYVLREGETQTPDSVQYYFESSIGGNRIALAAMKPGVLGYQVDKAQRDWMAERGSEPVMWSTGHPVGYVAHDIGPNLGGGLLPDPSVRPTAVKPLKEGMLFAFDGFHAWKLPNGGTKTMSVEETAVVTKDGARYLIEPQEELILIKMKTIFTLFKPGILGFILILLIASCQQAEEKKKTIENPFSGPSPWPEIRKERIQKLLPEAMKAAGVDAWIIICRENNNDPIAHHIGGENAGGTALFLFFLENDRVRSLAYSPVGEATALADLKIHDEVIPVERGGSAIGDASMFIFAKNFNKIAVNFSNDNALADGLSYTQKLELERALGPQASRLVSADELIYEWLSVKLPAEVDIMTKAAELTSQWQYEAYAQVKPGISTDADIAKFLKKKMEEYGVKDAWHPDQNPNVNSGQDRGHSHATDKVIMPGDVIQIDFGIRVWDMWVSDIQRFAYVLREGETQTPDSVQYYFESSIGGNRIALAAMKPGVLGYQVDKAQRDWMAERGSEPVMWSTGHPVGYVAHDIGPNLGGGLLPDPSVRPTAVKPLKEGMLFAFDGFHAWKLPNGGTKTMSVEETAVVTKDGARYLIEPQEELILIK

Foldseek 3Di:
DDCPPPDDCPDDPPPPPPPPPPPPPVPPPPPPPDPFPQPDDDPLLVQLLCLQWPQLLVLCVVVVFFKEKAKAEPPQGQLCCVSQQRPPAPGIKMKMWGDDPSTIAIEIEGAQVCQVVSVVSVSHPYYHHAYVVGDNLLVVLVVCVVVVTQAYEYQCDPADSSSRSQDPVNLVVNCVSNPPCNVRYDHCQSSCLSRPQFHDPVLLVVQLVQQVVWVVQLLVLLQPADAPPDFQQNSQVSVVVVCVVNVWAFLDDPQQAFPKDWDFDDPRGHTDRDGHHQATKIKTWHKTHGPLFWMYTFMAIAHEHDVPDPDDPPVVQLQVCQWVVLVVQLQQQFAFFRFLLSSQLSSVVSQVVSVADDDPDAQKAWGTRHRRDRAATNHDNPPPDSVVNVSRGDTDDARGKMWGWRWGKDADPVGHIDIHTGIFMWGHHNGGIDTSDDGDDDHHYHD/DDPPVPDDPPDDPPVPPPPPPPPPPPPPPPPPPDPQPQPDDDPLLVQLLCLQWPQLLVLCVVVVFFKEKAKAEPPQGQLCCVSQQRPPAPGIKMKMWGDDPSTIAIEIEGAQVCQVVSVVSVSHPYYHHAYVVGDNLLVVLVVCVVVVTQAYEYQCDPADSSSRSQDPVNLVVNCVSNPPCNVRYDHCQSSCLSRPQFDDPVLLVVQLVQQVVWVVQLLVLLQPADAPPAFQQNSQVSVVVVCVVNVWAFLDDPQQAFPKDWDFDDPSGHTDRHGHHAAIKIKTWHKTHHPLFWMYTFMAIAHEHDVPDPDDPPVVVLQVCQWVVLVVQLQQQFAFPRFLLSSQLSSVVSQVVSVADDDPDAQKAWGTRHRRDRAATNHDNPPPDSVVNVSRGDTDDARGKMWGWRWGKDADPVGHIDIHTGIFMWGHHNGGIDTSDDGDDDHHYHD

Nearest PDB structures (foldseek):
  5cnx-assembly1_C  TM=8.300E-01  e=1.058E-23  Escherichia coli K-12
  1kp0-assembly1_B  TM=7.041E-01  e=9.098E-20  Actinobacillus
  8bqx-assembly1_x  TM=7.680E-01  e=4.914E-14  Saccharomyces cerevisiae
  6mrf-assembly1_A  TM=7.690E-01  e=3.479E-12  Acinetobacter baumannii
  6lvh-assembly1_A  TM=7.741E-01  e=1.104E-09  Pyrococcus furiosus DSM 3638

Secondary structure (DSSP, 8-state):
------------------------------------TT-S--SHHHHHHHIIIIIHHHHHHHHT-SEEEEEE-SSS--TTGGGTT-TT-SS-EEEEEEEETTEEEEEEEEEHHHHHHHHHTT-SSEEEEEPTT--HHHHHHHHHHHHT-S-EEES--SS-GGG---BHHHHHHHHHHHGGGGGGEEE-HHHHHHHHSS--HHHHHHHHHHHHHHHHHHHHHHTT--TTT-BHHHHHHHHHHHHHHHT-EESS-GGGSSEEEESS---S----SPBP-TT-EEEEEE-EEETTTEE--EEEEEEEPPTT-SS--HHHHHHHHHHHHHHHHHHHH--TT-BHHHHHHHHHHHHHHHTPPP--S-SEEE-SSSSS-SS--B--TT-S-GGGSGGGGSBP-TT-EEEEEEEEEEE-TTSSEEEEEEEEEEEE-SSSEEESSPPP-S-EEE-/------------------------------------TT-S--SHHHHHHHIIIIIHHHHHHHHT-SEEEEEE-SSS--TTGGGTT-TT-SS-EEEEEEEETTEEEEEEEEEHHHHHHHHHTT-SSEEEEEPTT--HHHHHHHHHHHHT-S-EEES--SS-GGG---BHHHHHHHHHHHGGGGGGEEE-HHHHHHHHSS--HHHHHHHHHHHHHHHHHHHHHHTT--TTT-BHHHHHHHHHHHHHHHT-EESS-GGGSSEEEESS---S----SPBP-TT-EEEEEE-EEETTTEE--EEEEEEEPPTT-SS--HHHHHHHHHHHHHHHHHHHH--TT-BHHHHHHHHHHHHHHHTPPP--S-SEEE-SSSSS-SS--B--TT-S-GGGSGGGGSBP-TT-EEEEEEEEEEE-TTSSEEEEEEEEEEEE-SSSEEESSPPP-SPEEE-

Organism: NCBI:txid1187080